Protein AF-0000000076453646 (afdb_homodimer)

Foldseek 3Di:
DCCPDDDDDPDPDPDDPDDDDDDDDDDDDDDDDDDDDDPPPDDPPPPPPPPPPCPVPPPVPQQQDPDPQCRLLRDRPPDPPDPPPPDPDDDDFDFLVVLQVLLVVQVALLLLVVLVVLVLVLLVVQPKQEKEWAWDQQPVPRFIKIKIKIQGQWAAPVRVVLLPDFQRDPPNDPQRPDRGSHSNSSSLVNFAQWKKKWWWHDDPLWIKIKIKIFGSCLCVVVVPRGGDIQMWMWTPSDPDTHTDDDDDPVSNVVSVVSCCVRDSHPDPVSVVVVCVSHPNTIMMMMRDRTDDDPVRHHQWDCPVDLQWIWGDPPVVVPDPPDDDPLVVVVCPDLLNCLSTTSLSVVLAFFQDDDDRYFYGTSNHTRHRDHQLVQFDPKDKDKDDQDDPPPDPPPGDIKIKIKGAGNCQLRYFQAAEFEAESRGTQERRHDLDDPPDPQLTRMYMYIYDNPWAADNSSNGTDPDPSVVVVSVVVVVVSRVVCLVCVVVNPDDRPVVVVVVCVVVVVVVVVVVVPPPDPDDPPPCPDDDDDDYDYDDDYDDDYDDDDDDDDDDDDDDDDD/DDDDDDDDDPCPDDDDPDDDDDDDDDDDDDDDDPDDDDPPPDDPPPPPPPPPPCPVPVPVPQQQDPDPQCRLLGPRPPDPPDPPPPDPDDDDFDFLVVLQVLLVVQVALLLLVVLVVLVLVLLVVQPKQEKEWAWDQQPVPRFIKIKIKIQGQWDAPVRVVLLPDFQRDPPNDPLRPDRGSHSNSSSLVNFAQWKKKWWWHDDPLWIKIKIKIFGSCLCVVVVPRGGDIQMWMFTPSDPDTHTDDDDDPVSNVVSVVSCCVRDSHPDPVSVVVVCVVHPNTIMMMMRDRTDDDPVRHHQWDCPVDLQWIWGDPPVVVPDPPDDDPLVVVVCPDLLNCLSTTSLSVVLAFFQDDDDRYFYGYNNHTRHRDHQLVQFDPKDKDKDDQDDPPPDPPPGDIKIKIKGAGNCQLRYFQAAEFEAESRGTQERRHDLDDPPDPQLTRMYMYIYDNPWAADNSSNGTDPDPSVVVVSVVVVVVSRVVCLVCVVVNPDDRPVVVVVVCVVVVVVVVVVVVVPPDPDDDPDDPDDDDDDDDDDYDDDDDYDDDDDDDDDDDDDDPPD

Radius of gyration: 39.9 Å; Cα contacts (8 Å, |Δi|>4): 1778; chains: 2; bounding box: 139×141×128 Å

Sequence (1116 aa):
MSLLPKTEQNDVPVVDIDSDEDGGAAVAPAKNDASSHKTPSPQVELVQQETPSSSSSLSASDGLSRSFWKAGDYVVGPSSKPAPFQGHLEHARVHPKFLHSNATSHKWAFGAIAELVDNAVDENQNGATFVKIDKLDVKKDNSPALCFLDDGGGMNPNAIRKCMSLGYSSKKSKTTIGQYGNGFKTSTMRLGADVIVFSRAMHSGRATQSVGLLSYTFLRRTGQDDVVVPMIDFDISGHWAEPIIYSSQHEWSANLKTILDWSPFTSKEELMLQFDDIGSHGTKVVIYNLWLNDEGIYELSFDDDAEDIMLRDEATHGAEKNLCKKTVQLQSHISYRLRFSLRAYVSMLYLRKFSNFSIILRGKLVDQFNIVDDLIYSKVIPYKPQLAMASNEAIVETKTTIGFIKEAAEIKVTGFNVYHKNRLIKPFWKVVADGSSKGRCVVGVLEANFIEPAHDKQDFERSVLFIRLENKLKQMTMDYWREHCHLVGYQPPNLKSQKNVVKEAHIRKSAEHSTNPQNQLLADQQDTSLVAEHQSGLSQSVVGLAVTGMQGLRHEHLMSLLPKTEQNDVPVVDIDSDEDGGAAVAPAKNDASSHKTPSPQVELVQQETPSSSSSLSASDGLSRSFWKAGDYVVGPSSKPAPFQGHLEHARVHPKFLHSNATSHKWAFGAIAELVDNAVDENQNGATFVKIDKLDVKKDNSPALCFLDDGGGMNPNAIRKCMSLGYSSKKSKTTIGQYGNGFKTSTMRLGADVIVFSRAMHSGRATQSVGLLSYTFLRRTGQDDVVVPMIDFDISGHWAEPIIYSSQHEWSANLKTILDWSPFTSKEELMLQFDDIGSHGTKVVIYNLWLNDEGIYELSFDDDAEDIMLRDEATHGAEKNLCKKTVQLQSHISYRLRFSLRAYVSMLYLRKFSNFSIILRGKLVDQFNIVDDLIYSKVIPYKPQLAMASNEAIVETKTTIGFIKEAAEIKVTGFNVYHKNRLIKPFWKVVADGSSKGRCVVGVLEANFIEPAHDKQDFERSVLFIRLENKLKQMTMDYWREHCHLVGYQPPNLKSQKNVVKEAHIRKSAEHSTNPQNQLLADQQDTSLVAEHQSGLSQSVVGLAVTGMQGLRHEHL

pLDDT: mean 72.19, std 30.02, range [13.39, 98.75]

Secondary structure (DSSP, 8-state):
------------------------------------------------------------TTS---BGGGGGG-------------S-PPBPPB-THHHHHHHTT--SHHHHHHHHHHHHHHGGGGT--EEEEEEEE-TTT--EEEEEEE-SS---HHHHHHHHSBS------TT-S--SS-HHHHHHHHHEEEEEEEEEEEETTEEEEEEEEEEHHHHHHTT-SS-B--EEEEE-SSSS-EE--SS-HHHHHHHHHHHHHHSS--SHHHHHHGGGGS-SSEEEEEEEEE-B-TTSSBSEESSS-TT--EE--GGGSS--TT--HHHHHHHHSHHHHTTTBHHHHHHHSBSSPPSS-EEEETTEEPPP--GGGGEEEEEEEEE-----TT--S----EEEEEEEETTTTT----EEEEEETTEEEEEEE--S-TT-STTTTEEEEEE-TTSPBPTTSSSB---HHHHHHHHHHHHHHHHHHHHHGGGGTPPPTTHHHHHHHHHHHHHHHHHHTTS-------------------------------------------/------------------------------------------------------------TTS---BGGGGGG-------------S-PPBPPB-THHHHHHHTT--SHHHHHHHHHHHHHHGGGGT--EEEEEEEE-TTT--EEEEEEE-SS---HHHHHHHHSBS------TT-S--SS-HHHHHHHHHEEEEEEEEEEEETTEEEEEEEEEEHHHHHHTT-SS-B--EEEEE-SSSS-EE--SS-HHHHHHHHHHHHHHSS--SHHHHHHGGGGS-SSEEEEEEEEE-B-TTSSBSEESSS-TT--EE--TTSTT--TT--HHHHHHHHSHHHHTTTBHHHHHHHSBSSPPSS-EEEETTEEPPP--GGGGEEEEEEEEE-----TT--S----EEEEEEEETTTTT----EEEEEETTEEEEEEE--S-TT-STTTTEEEEEE-TTSPBPTTSSSB---HHHHHHHHHHHHHHHHHHHHHGGGGTPPPTTHHHHHHHHHHHHHHHHHHTTS-------------------------------------------

Solvent-accessible surface area (backbone atoms only — not comparable to full-atom values): 65572 Å² total; per-residue (Å²): 140,79,85,70,89,81,83,90,76,87,71,82,80,80,81,74,83,89,77,91,78,89,91,85,93,81,88,88,84,88,82,88,76,88,78,85,81,75,79,77,75,82,79,77,80,77,79,76,78,74,73,77,75,74,73,69,71,79,65,58,82,81,64,52,51,57,23,58,92,51,40,73,71,52,68,75,66,87,56,82,72,53,74,72,75,84,60,88,64,51,62,50,49,41,20,51,59,29,51,49,60,56,8,59,64,48,84,43,70,65,47,26,52,45,49,57,50,48,56,38,59,55,23,38,85,50,58,12,42,36,35,37,38,38,80,40,66,31,76,82,77,62,45,62,24,45,33,41,38,28,43,16,43,42,30,41,70,70,50,48,53,35,55,68,16,40,19,41,51,88,53,76,53,92,72,43,76,62,67,57,24,42,54,66,57,26,22,48,42,53,51,7,47,26,37,38,35,40,21,23,10,65,54,96,85,40,30,30,38,27,40,39,35,50,40,52,58,59,32,57,74,52,62,46,78,45,39,59,42,43,51,48,38,28,38,44,61,60,95,56,78,38,77,59,70,87,86,40,68,64,46,46,52,50,21,49,50,50,45,33,73,74,44,77,34,82,43,72,65,60,52,57,55,59,48,73,82,35,67,81,20,4,37,37,39,39,31,28,66,50,30,19,37,92,76,70,42,60,44,69,34,62,76,88,38,77,62,39,46,28,42,78,62,75,86,55,80,71,67,66,79,83,60,50,69,53,54,53,53,41,55,68,32,67,90,45,31,36,77,32,27,47,56,53,34,60,14,44,34,39,70,64,81,65,87,66,48,44,47,26,36,47,90,35,76,57,67,73,45,58,70,72,78,45,38,40,85,61,44,78,43,78,44,69,81,78,67,54,91,80,62,78,63,82,73,70,71,30,59,30,39,38,22,30,38,70,54,42,84,68,36,79,55,45,19,29,34,36,19,40,78,48,33,51,30,34,76,48,42,66,63,63,69,56,84,53,76,72,39,60,14,34,34,32,39,34,56,47,73,88,54,53,62,34,91,58,41,64,39,62,49,89,43,70,65,41,52,52,49,46,53,49,51,33,50,50,40,47,52,50,32,59,74,45,32,57,80,69,74,40,78,44,77,74,51,55,60,50,47,52,48,45,48,50,46,48,52,53,49,56,67,64,61,68,65,81,79,78,72,83,67,79,74,81,71,88,84,82,84,84,82,84,84,86,91,84,86,87,92,86,83,88,79,91,92,80,93,86,81,96,87,82,95,81,93,84,88,131,142,84,88,83,83,90,76,89,80,87,75,85,84,79,83,79,82,80,74,85,88,82,89,78,90,73,92,76,83,86,73,83,76,81,82,81,90,70,82,77,76,81,80,78,81,75,78,76,77,76,72,77,76,72,73,68,70,80,64,58,81,81,63,50,51,58,22,58,91,52,40,73,70,52,69,74,67,86,55,84,74,53,77,72,77,83,60,89,63,52,63,52,49,40,20,49,58,29,53,49,60,55,6,58,65,48,84,43,68,66,48,25,51,47,49,58,50,48,56,37,58,56,22,38,86,50,58,12,42,36,34,38,39,36,80,41,68,32,77,83,75,62,45,63,23,45,34,39,38,26,43,16,43,43,30,43,71,69,50,48,53,35,57,68,15,41,20,42,52,86,55,74,53,91,72,45,77,61,68,56,25,41,54,66,56,26,23,47,43,53,49,8,48,25,35,39,38,39,21,22,10,65,54,96,84,42,29,32,38,28,39,40,34,51,40,51,59,58,34,58,75,51,62,46,77,44,39,59,42,43,49,45,38,26,40,43,62,60,94,55,76,37,77,58,70,86,88,41,67,65,47,46,49,50,22,49,49,51,45,34,73,72,43,77,35,81,42,70,67,60,52,57,54,58,50,72,82,35,67,82,23,3,36,38,38,41,32,27,66,50,28,19,36,93,78,71,42,61,45,68,34,62,75,88,40,77,62,37,46,29,41,76,62,77,87,54,82,70,66,67,85,79,60,52,70,55,54,53,53,42,55,67,32,65,90,44,31,36,77,33,27,47,57,52,33,60,14,45,33,40,70,64,82,65,90,67,49,45,48,26,37,46,88,38,76,57,66,74,46,56,70,73,79,46,38,42,85,60,45,78,43,78,42,71,80,79,67,54,88,80,61,79,62,82,74,71,71,29,59,31,40,38,21,31,39,71,53,43,84,68,35,79,55,47,20,31,32,36,20,40,79,46,33,51,31,34,76,47,43,67,62,62,68,55,84,52,78,73,38,60,12,34,33,32,39,32,58,45,74,87,54,55,62,34,91,58,41,63,40,62,48,89,43,71,65,43,52,51,46,48,51,48,51,32,50,51,40,47,53,49,32,59,74,46,32,56,80,70,74,41,80,43,78,72,53,57,59,50,47,50,48,46,48,48,44,45,50,47,48,54,59,60,58,62,62,77,79,79,75,85,72,79,80,80,79,76,89,72,80,87,81,85,89,82,81,86,89,83,88,84,87,91,85,91,87,90,83,70,92,79,85,84,79,67,83,79,82,121

InterPro domains:
  IPR036890 Histidine kinase/HSP90-like ATPase superfamily [G3DSA:3.30.565.10] (96-295)
  IPR036890 Histidine kinase/HSP90-like ATPase superfamily [SSF55874] (109-293)
  IPR041006 Morc, S5 domain 2-like [PF17942] (340-481)
  IPR045261 MICRORCHIDIA ATPase family [PTHR23336] (53-526)

Structure (mmCIF, N/CA/C/O backbone):
data_AF-0000000076453646-model_v1
#
loop_
_entity.id
_entity.type
_entity.pdbx_description
1 polymer 'Protein MICRORCHIDIA 2 isoform B'
#
loop_
_atom_site.group_PDB
_atom_site.id
_atom_site.type_symbol
_atom_site.label_atom_id
_atom_site.label_alt_id
_atom_site.label_comp_id
_atom_site.label_asym_id
_atom_site.label_entity_id
_atom_site.label_seq_id
_atom_site.pdbx_PDB_ins_code
_atom_site.Cartn_x
_atom_site.Cartn_y
_atom_site.Cartn_z
_atom_site.occupancy
_atom_site.B_iso_or_equiv
_atom_site.auth_seq_id
_atom_site.auth_comp_id
_atom_site.auth_asym_id
_atom_site.auth_atom_id
_atom_site.pdbx_PDB_model_num
ATOM 1 N N . MET A 1 1 ? 41.875 -32.719 37.906 1 18.64 1 MET A N 1
ATOM 2 C CA . MET A 1 1 ? 42.406 -31.656 38.75 1 18.64 1 MET A CA 1
ATOM 3 C C . MET A 1 1 ? 41.938 -30.297 38.281 1 18.64 1 MET A C 1
ATOM 5 O O . MET A 1 1 ? 41.75 -30.078 37.062 1 18.64 1 MET A O 1
ATOM 9 N N . SER A 1 2 ? 41.5 -29.297 39.281 1 19.47 2 SER A N 1
ATOM 10 C CA . SER A 1 2 ? 40.625 -28.234 39.719 1 19.47 2 SER A CA 1
ATOM 11 C C . SER A 1 2 ? 41.125 -26.859 39.281 1 19.47 2 SER A C 1
ATOM 13 O O . SER A 1 2 ? 40.75 -25.844 39.844 1 19.47 2 SER A O 1
ATOM 15 N N . LEU A 1 3 ? 41.875 -26.734 38.25 1 19.19 3 LEU A N 1
ATOM 16 C CA . LEU A 1 3 ? 42.812 -25.625 38.344 1 19.19 3 LEU A CA 1
ATOM 17 C C . LEU A 1 3 ? 42.094 -24.281 38.281 1 19.19 3 LEU A C 1
ATOM 19 O O . LEU A 1 3 ? 41.406 -24 37.312 1 19.19 3 LEU A O 1
ATOM 23 N N . LEU A 1 4 ? 42 -23.391 39.406 1 19.67 4 LEU A N 1
ATOM 24 C CA . LEU A 1 4 ? 41.219 -22.375 40.094 1 19.67 4 LEU A CA 1
ATOM 25 C C . LEU A 1 4 ? 41.531 -20.984 39.594 1 19.67 4 LEU A C 1
ATOM 27 O O . LEU A 1 4 ? 41.031 -19.984 40.094 1 19.67 4 LEU A O 1
ATOM 31 N N . PRO A 1 5 ? 41.969 -20.672 38.344 1 19.41 5 PRO A N 1
ATOM 32 C CA . PRO A 1 5 ? 42.875 -19.547 38.469 1 19.41 5 PRO A CA 1
ATOM 33 C C . PRO A 1 5 ? 42.156 -18.25 38.875 1 19.41 5 PRO A C 1
ATOM 35 O O . PRO A 1 5 ? 41.062 -17.984 38.406 1 19.41 5 PRO A O 1
ATOM 38 N N . LYS A 1 6 ? 42.625 -17.422 39.875 1 18.2 6 LYS A N 1
ATOM 39 C CA . LYS A 1 6 ? 42.25 -16.438 40.906 1 18.2 6 LYS A CA 1
ATOM 40 C C . LYS A 1 6 ? 41.938 -15.086 40.25 1 18.2 6 LYS A C 1
ATOM 42 O O . LYS A 1 6 ? 40.844 -14.531 40.469 1 18.2 6 LYS A O 1
ATOM 47 N N . THR A 1 7 ? 42.781 -14 40.438 1 17.41 7 THR A N 1
ATOM 48 C CA . THR A 1 7 ? 42.719 -12.977 41.469 1 17.41 7 THR A CA 1
ATOM 49 C C . THR A 1 7 ? 42.281 -11.641 40.875 1 17.41 7 THR A C 1
ATOM 51 O O . THR A 1 7 ? 41.375 -10.984 41.438 1 17.41 7 THR A O 1
ATOM 54 N N . GLU A 1 8 ? 43.156 -10.766 40.156 1 18.14 8 GLU A N 1
ATOM 55 C CA . GLU A 1 8 ? 43.625 -9.477 40.656 1 18.14 8 GLU A CA 1
ATOM 56 C C . GLU A 1 8 ? 42.781 -8.336 40.125 1 18.14 8 GLU A C 1
ATOM 58 O O . GLU A 1 8 ? 42.438 -8.32 38.938 1 18.14 8 GLU A O 1
ATOM 63 N N . GLN A 1 9 ? 42.156 -7.328 40.969 1 18.61 9 GLN A N 1
ATOM 64 C CA . GLN A 1 9 ? 41.094 -6.363 41.25 1 18.61 9 GLN A CA 1
ATOM 65 C C . GLN A 1 9 ? 41.406 -4.996 40.656 1 18.61 9 GLN A C 1
ATOM 67 O O . GLN A 1 9 ? 40.688 -4.031 40.844 1 18.61 9 GLN A O 1
ATOM 72 N N . ASN A 1 10 ? 42.125 -4.801 39.562 1 18.11 10 ASN A N 1
ATOM 73 C CA . ASN A 1 10 ? 42.781 -3.506 39.469 1 18.11 10 ASN A CA 1
ATOM 74 C C . ASN A 1 10 ? 41.781 -2.359 39.438 1 18.11 10 ASN A C 1
ATOM 76 O O . ASN A 1 10 ? 40.812 -2.383 38.656 1 18.11 10 ASN A O 1
ATOM 80 N N . ASP A 1 11 ? 41.781 -1.382 40.438 1 18.77 11 ASP A N 1
ATOM 81 C CA . ASP A 1 11 ? 41.156 -0.295 41.156 1 18.77 11 ASP A CA 1
ATOM 82 C C . ASP A 1 11 ? 41.125 0.993 40.344 1 18.77 11 ASP A C 1
ATOM 84 O O . ASP A 1 11 ? 40.875 2.07 40.875 1 18.77 11 ASP A O 1
ATOM 88 N N . VAL A 1 12 ? 40.719 1.012 39.094 1 19.62 12 VAL A N 1
ATOM 89 C CA . VAL A 1 12 ? 41.125 2.238 38.406 1 19.62 12 VAL A CA 1
ATOM 90 C C . VAL A 1 12 ? 40.469 3.441 39.094 1 19.62 12 VAL A C 1
ATOM 92 O O . VAL A 1 12 ? 39.281 3.443 39.344 1 19.62 12 VAL A O 1
ATOM 95 N N . PRO A 1 13 ? 41.25 4.52 39.594 1 18.45 13 PRO A N 1
ATOM 96 C CA . PRO A 1 13 ? 41.156 5.676 40.5 1 18.45 13 PRO A CA 1
ATOM 97 C C . PRO A 1 13 ? 40.281 6.781 39.938 1 18.45 13 PRO A C 1
ATOM 99 O O . PRO A 1 13 ? 40.531 7.293 38.844 1 18.45 13 PRO A O 1
ATOM 102 N N . VAL A 1 14 ? 38.938 6.715 39.969 1 19.19 14 VAL A N 1
ATOM 103 C CA . VAL A 1 14 ? 38 7.723 39.469 1 19.19 14 VAL A CA 1
ATOM 104 C C . VAL A 1 14 ? 38.219 9.031 40.219 1 19.19 14 VAL A C 1
ATOM 106 O O . VAL A 1 14 ? 38.156 9.07 41.469 1 19.19 14 VAL A O 1
ATOM 109 N N . VAL A 1 15 ? 38.969 9.953 39.656 1 16.81 15 VAL A N 1
ATOM 110 C CA . VAL A 1 15 ? 39.5 11.227 40.125 1 16.81 15 VAL A CA 1
ATOM 111 C C . VAL A 1 15 ? 38.375 12.07 40.719 1 16.81 15 VAL A C 1
ATOM 113 O O . VAL A 1 15 ? 37.281 12.141 40.156 1 16.81 15 VAL A O 1
ATOM 116 N N . ASP A 1 16 ? 38.594 12.688 42 1 17 16 ASP A N 1
ATOM 117 C CA . ASP A 1 16 ? 38.062 13.367 43.188 1 17 16 ASP A CA 1
ATOM 118 C C . ASP A 1 16 ? 37.781 14.836 42.906 1 17 16 ASP A C 1
ATOM 120 O O . ASP A 1 16 ? 37.406 15.594 43.812 1 17 16 ASP A O 1
ATOM 124 N N . ILE A 1 17 ? 37.188 15.242 41.75 1 16.59 17 ILE A N 1
ATOM 125 C CA . ILE A 1 17 ? 37.375 16.688 41.625 1 16.59 17 ILE A CA 1
ATOM 126 C C . ILE A 1 17 ? 36.844 17.391 42.875 1 16.59 17 ILE A C 1
ATOM 128 O O . ILE A 1 17 ? 35.812 17.016 43.406 1 16.59 17 ILE A O 1
ATOM 132 N N . ASP A 1 18 ? 37.438 18.578 43.188 1 15.44 18 ASP A N 1
ATOM 133 C CA . ASP A 1 18 ? 37.906 19.469 44.25 1 15.44 18 ASP A CA 1
ATOM 134 C C . ASP A 1 18 ? 36.719 20.219 44.875 1 15.44 18 ASP A C 1
ATOM 136 O O . ASP A 1 18 ? 35.656 20.344 44.281 1 15.44 18 ASP A O 1
ATOM 140 N N . SER A 1 19 ? 37 21.078 46.094 1 15.67 19 SER A N 1
ATOM 141 C CA . SER A 1 19 ? 36.719 21.391 47.5 1 15.67 19 SER A CA 1
ATOM 142 C C . SER A 1 19 ? 35.969 22.703 47.625 1 15.67 19 SER A C 1
ATOM 144 O O . SER A 1 19 ? 35.375 22.984 48.688 1 15.67 19 SER A O 1
ATOM 146 N N . ASP A 1 20 ? 35.938 23.75 46.781 1 15.17 20 ASP A N 1
ATOM 147 C CA . ASP A 1 20 ? 36.219 24.969 47.531 1 15.17 20 ASP A CA 1
ATOM 148 C C . ASP A 1 20 ? 35.062 25.328 48.438 1 15.17 20 ASP A C 1
ATOM 150 O O . ASP A 1 20 ? 33.906 25 48.156 1 15.17 20 ASP A O 1
ATOM 154 N N . GLU A 1 21 ? 35.312 26.219 49.625 1 14.92 21 GLU A N 1
ATOM 155 C CA . GLU A 1 21 ? 35.094 26.453 51.062 1 14.92 21 GLU A CA 1
ATOM 156 C C . GLU A 1 21 ? 33.969 27.469 51.25 1 14.92 21 GLU A C 1
ATOM 158 O O . GLU A 1 21 ? 33.094 27.297 52.125 1 14.92 21 GLU A O 1
ATOM 163 N N . ASP A 1 22 ? 33.875 28.75 50.844 1 14.67 22 ASP A N 1
ATOM 164 C CA . ASP A 1 22 ? 34.031 29.75 51.875 1 14.67 22 ASP A CA 1
ATOM 165 C C . ASP A 1 22 ? 32.719 29.922 52.656 1 14.67 22 ASP A C 1
ATOM 167 O O . ASP A 1 22 ? 31.641 29.531 52.156 1 14.67 22 ASP A O 1
ATOM 171 N N . GLY A 1 23 ? 32.531 31.234 53.438 1 14.62 23 GLY A N 1
ATOM 172 C CA . GLY A 1 23 ? 32.406 31.703 54.812 1 14.62 23 GLY A CA 1
ATOM 173 C C . GLY A 1 23 ? 30.969 31.953 55.219 1 14.62 23 GLY A C 1
ATOM 174 O O . GLY A 1 23 ? 30.062 31.812 54.406 1 14.62 23 GLY A O 1
ATOM 175 N N . GLY A 1 24 ? 30.641 33.219 56 1 14.5 24 GLY A N 1
ATOM 176 C CA . GLY A 1 24 ? 30.328 33.469 57.406 1 14.5 24 GLY A CA 1
ATOM 177 C C . GLY A 1 24 ? 28.859 33.719 57.625 1 14.5 24 GLY A C 1
ATOM 178 O O . GLY A 1 24 ? 28.25 33.094 58.5 1 14.5 24 GLY A O 1
ATOM 179 N N . ALA A 1 25 ? 28.266 35.031 57.406 1 15.19 25 ALA A N 1
ATOM 180 C CA . ALA A 1 25 ? 27.875 35.812 58.562 1 15.19 25 ALA A CA 1
ATOM 181 C C . ALA A 1 25 ? 26.484 35.438 59.062 1 15.19 25 ALA A C 1
ATOM 183 O O . ALA A 1 25 ? 25.672 34.906 58.312 1 15.19 25 ALA A O 1
ATOM 184 N N . ALA A 1 26 ? 26.062 35.969 60.375 1 14.38 26 ALA A N 1
ATOM 185 C CA . ALA A 1 26 ? 25.469 35.719 61.656 1 14.38 26 ALA A CA 1
ATOM 186 C C . ALA A 1 26 ? 23.969 35.938 61.656 1 14.38 26 ALA A C 1
ATOM 188 O O . ALA A 1 26 ? 23.188 35.062 62.062 1 14.38 26 ALA A O 1
ATOM 189 N N . VAL A 1 27 ? 23.375 37.25 61.719 1 14.49 27 VAL A N 1
ATOM 190 C CA . VAL A 1 27 ? 22.859 37.656 63.031 1 14.49 27 VAL A CA 1
ATOM 191 C C . VAL A 1 27 ? 21.406 37.188 63.188 1 14.49 27 VAL A C 1
ATOM 193 O O . VAL A 1 27 ? 20.828 36.656 62.25 1 14.49 27 VAL A O 1
ATOM 196 N N . ALA A 1 28 ? 20.297 38.219 63.469 1 14.85 28 ALA A N 1
ATOM 197 C CA . ALA A 1 28 ? 19.688 38.5 64.75 1 14.85 28 ALA A CA 1
ATOM 198 C C . ALA A 1 28 ? 18.344 37.812 64.938 1 14.85 28 ALA A C 1
ATOM 200 O O . ALA A 1 28 ? 17.734 37.406 63.938 1 14.85 28 ALA A O 1
ATOM 201 N N . PRO A 1 29 ? 17.5 38.25 66 1 14.7 29 PRO A N 1
ATOM 202 C CA . PRO A 1 29 ? 16.781 37.656 67.188 1 14.7 29 PRO A CA 1
ATOM 203 C C . PRO A 1 29 ? 15.32 37.375 66.875 1 14.7 29 PRO A C 1
ATOM 205 O O . PRO A 1 29 ? 14.789 36.344 67.25 1 14.7 29 PRO A O 1
ATOM 208 N N . ALA A 1 30 ? 14.445 38.219 66.188 1 15.73 30 ALA A N 1
ATOM 209 C CA . ALA A 1 30 ? 13.453 38.781 67.125 1 15.73 30 ALA A CA 1
ATOM 210 C C . ALA A 1 30 ? 12.336 37.781 67.375 1 15.73 30 ALA A C 1
ATOM 212 O O . ALA A 1 30 ? 12.094 36.875 66.562 1 15.73 30 ALA A O 1
ATOM 213 N N . LYS A 1 31 ? 11.383 38.094 68.375 1 15.03 31 LYS A N 1
ATOM 214 C CA . LYS A 1 31 ? 10.695 37.562 69.562 1 15.03 31 LYS A CA 1
ATOM 215 C C . LYS A 1 31 ? 9.375 36.906 69.125 1 15.03 31 LYS A C 1
ATOM 217 O O . LYS A 1 31 ? 9.094 35.781 69.562 1 15.03 31 LYS A O 1
ATOM 222 N N . ASN A 1 32 ? 8.359 37.656 68.75 1 15.5 32 ASN A N 1
ATOM 223 C CA . ASN A 1 32 ? 7.277 37.688 69.75 1 15.5 32 ASN A CA 1
ATOM 224 C C . ASN A 1 32 ? 6.324 36.5 69.562 1 15.5 32 ASN A C 1
ATOM 226 O O . ASN A 1 32 ? 6.25 35.906 68.5 1 15.5 32 ASN A O 1
ATOM 230 N N . ASP A 1 33 ? 5.402 36.281 70.5 1 15.19 33 ASP A N 1
ATOM 231 C CA . ASP A 1 33 ? 4.734 35.312 71.312 1 15.19 33 ASP A CA 1
ATOM 232 C C . ASP A 1 33 ? 3.441 34.812 70.688 1 15.19 33 ASP A C 1
ATOM 234 O O . ASP A 1 33 ? 2.891 33.781 71.062 1 15.19 33 ASP A O 1
ATOM 238 N N . ALA A 1 34 ? 2.648 35.562 69.875 1 17.19 34 ALA A N 1
ATOM 239 C CA . ALA A 1 34 ? 1.279 35.594 70.375 1 17.19 34 ALA A CA 1
ATOM 240 C C . ALA A 1 34 ? 0.564 34.281 70.188 1 17.19 34 ALA A C 1
ATOM 242 O O . ALA A 1 34 ? 0.884 33.531 69.25 1 17.19 34 ALA A O 1
ATOM 243 N N . SER A 1 35 ? -0.432 33.938 71 1 15.41 35 SER A N 1
ATOM 244 C CA . SER A 1 35 ? -1.106 32.875 71.75 1 15.41 35 SER A CA 1
ATOM 245 C C . SER A 1 35 ? -2.027 32.094 70.812 1 15.41 35 SER A C 1
ATOM 247 O O . SER A 1 35 ? -1.956 30.844 70.75 1 15.41 35 SER A O 1
ATOM 249 N N . SER A 1 36 ? -3.213 32.594 70.438 1 16.67 36 SER A N 1
ATOM 250 C CA . SER A 1 36 ? -4.402 32.031 71.062 1 16.67 36 SER A CA 1
ATOM 251 C C . SER A 1 36 ? -4.91 30.797 70.312 1 16.67 36 SER A C 1
ATOM 253 O O . SER A 1 36 ? -4.453 30.5 69.25 1 16.67 36 SER A O 1
ATOM 255 N N . HIS A 1 37 ? -6.312 30.75 70.188 1 18.39 37 HIS A N 1
ATOM 256 C CA . HIS A 1 37 ? -7.352 29.812 70.562 1 18.39 37 HIS A CA 1
ATOM 257 C C . HIS A 1 37 ? -7.664 28.828 69.438 1 18.39 37 HIS A C 1
ATOM 259 O O . HIS A 1 37 ? -7.723 29.203 68.25 1 18.39 37 HIS A O 1
ATOM 265 N N . LYS A 1 38 ? -7.742 27.531 69.75 1 17.91 38 LYS A N 1
ATOM 266 C CA . LYS A 1 38 ? -7.691 26.219 69.062 1 17.91 38 LYS A CA 1
ATOM 267 C C . LYS A 1 38 ? -9.039 25.859 68.5 1 17.91 38 LYS A C 1
ATOM 269 O O . LYS A 1 38 ? -9.258 24.719 68.062 1 17.91 38 LYS A O 1
ATOM 274 N N . THR A 1 39 ? -9.812 26.812 68 1 20.33 39 THR A N 1
ATOM 275 C CA . THR A 1 39 ? -11.117 26.172 68 1 20.33 39 THR A CA 1
ATOM 276 C C . THR A 1 39 ? -11.117 24.953 67.062 1 20.33 39 THR A C 1
ATOM 278 O O . THR A 1 39 ? -10.555 25 66 1 20.33 39 THR A O 1
ATOM 281 N N . PRO A 1 40 ? -11.602 23.734 67.562 1 18.84 40 PRO A N 1
ATOM 282 C CA . PRO A 1 40 ? -11.531 22.328 67.125 1 18.84 40 PRO A CA 1
ATOM 283 C C . PRO A 1 40 ? -12.281 22.047 65.812 1 18.84 40 PRO A C 1
ATOM 285 O O . PRO A 1 40 ? -13.508 22.125 65.812 1 18.84 40 PRO A O 1
ATOM 288 N N . SER A 1 41 ? -12.125 22.812 64.812 1 19 41 SER A N 1
ATOM 289 C CA . SER A 1 41 ? -13.203 22.578 63.844 1 19 41 SER A CA 1
ATOM 290 C C . SER A 1 41 ? -13.258 21.109 63.406 1 19 41 SER A C 1
ATOM 292 O O . SER A 1 41 ? -12.219 20.453 63.312 1 19 41 SER A O 1
ATOM 294 N N . PRO A 1 42 ? -14.531 20.484 63.375 1 21.11 42 PRO A N 1
ATOM 295 C CA . PRO A 1 42 ? -14.953 19.094 63.219 1 21.11 42 PRO A CA 1
ATOM 296 C C . PRO A 1 42 ? -14.477 18.5 61.906 1 21.11 42 PRO A C 1
ATOM 298 O O . PRO A 1 42 ? -14.281 19.219 60.906 1 21.11 42 PRO A O 1
ATOM 301 N N . GLN A 1 43 ? -13.867 17.266 61.938 1 18.58 43 GLN A N 1
ATOM 302 C CA . GLN A 1 43 ? -13.156 16.406 61 1 18.58 43 GLN A CA 1
ATOM 303 C C . GLN A 1 43 ? -14.086 15.883 59.906 1 18.58 43 GLN A C 1
ATOM 305 O O . GLN A 1 43 ? -14.953 15.047 60.156 1 18.58 43 GLN A O 1
ATOM 310 N N . VAL A 1 44 ? -14.789 16.719 59.125 1 20.53 44 VAL A N 1
ATOM 311 C CA . VAL A 1 44 ? -15.68 16.047 58.188 1 20.53 44 VAL A CA 1
ATOM 312 C C . VAL A 1 44 ? -14.883 15.07 57.312 1 20.53 44 VAL A C 1
ATOM 314 O O . VAL A 1 44 ? -13.867 15.438 56.719 1 20.53 44 VAL A O 1
ATOM 317 N N . GLU A 1 45 ? -14.977 13.703 57.562 1 19.72 45 GLU A N 1
ATOM 318 C CA . GLU A 1 45 ? -14.391 12.516 56.969 1 19.72 45 GLU A CA 1
ATOM 319 C C . GLU A 1 45 ? -14.656 12.492 55.469 1 19.72 45 GLU A C 1
ATOM 321 O O . GLU A 1 45 ? -15.812 12.422 55.031 1 19.72 45 GLU A O 1
ATOM 326 N N . LEU A 1 46 ? -13.953 13.219 54.594 1 19.34 46 LEU A N 1
ATOM 327 C CA . LEU A 1 46 ? -14.102 13.164 53.156 1 19.34 46 LEU A CA 1
ATOM 328 C C . LEU A 1 46 ? -13.875 11.75 52.625 1 19.34 46 LEU A C 1
ATOM 330 O O . LEU A 1 46 ? -12.781 11.195 52.75 1 19.34 46 LEU A O 1
ATOM 334 N N . VAL A 1 47 ? -14.891 10.859 52.531 1 20.78 47 VAL A N 1
ATOM 335 C CA . VAL A 1 47 ? -14.867 9.5 52 1 20.78 47 VAL A CA 1
ATOM 336 C C . VAL A 1 47 ? -14.242 9.523 50.594 1 20.78 47 VAL A C 1
ATOM 338 O O . VAL A 1 47 ? -14.711 10.242 49.719 1 20.78 47 VAL A O 1
ATOM 341 N N . GLN A 1 48 ? -12.992 9.211 50.469 1 20.11 48 GLN A N 1
ATOM 342 C CA . GLN A 1 48 ? -12.188 9.047 49.281 1 20.11 48 GLN A CA 1
ATOM 343 C C . GLN A 1 48 ? -12.805 8 48.344 1 20.11 48 GLN A C 1
ATOM 345 O O . GLN A 1 48 ? -12.859 6.816 48.656 1 20.11 48 GLN A O 1
ATOM 350 N N . GLN A 1 49 ? -13.922 8.312 47.719 1 20.61 49 GLN A N 1
ATOM 351 C CA . GLN A 1 49 ? -14.445 7.348 46.75 1 20.61 49 GLN A CA 1
ATOM 352 C C . GLN A 1 49 ? -13.367 6.945 45.75 1 20.61 49 GLN A C 1
ATOM 354 O O . GLN A 1 49 ? -12.797 7.801 45.062 1 20.61 49 GLN A O 1
ATOM 359 N N . GLU A 1 50 ? -12.664 5.82 46 1 22.05 50 GLU A N 1
ATOM 360 C CA . GLU A 1 50 ? -11.719 5.117 45.125 1 22.05 50 GLU A CA 1
ATOM 361 C C . GLU A 1 50 ? -12.273 4.926 43.719 1 22.05 50 GLU A C 1
ATOM 363 O O . GLU A 1 50 ? -13.312 4.289 43.531 1 22.05 50 GLU A O 1
ATOM 368 N N . THR A 1 51 ? -12.297 5.875 42.906 1 24.62 51 THR A N 1
ATOM 369 C CA . THR A 1 51 ? -12.664 5.637 41.531 1 24.62 51 THR A CA 1
ATOM 370 C C . THR A 1 51 ? -11.836 4.5 40.938 1 24.62 51 THR A C 1
ATOM 372 O O . THR A 1 51 ? -10.602 4.555 40.938 1 24.62 51 THR A O 1
ATOM 375 N N . PRO A 1 52 ? -12.312 3.193 41.031 1 24.72 52 PRO A N 1
ATOM 376 C CA . PRO A 1 52 ? -11.586 2.062 40.438 1 24.72 52 PRO A CA 1
ATOM 377 C C . PRO A 1 52 ? -11.062 2.357 39.031 1 24.72 52 PRO A C 1
ATOM 379 O O . PRO A 1 52 ? -11.812 2.82 38.188 1 24.72 52 PRO A O 1
ATOM 382 N N . SER A 1 53 ? -9.93 2.855 38.875 1 26.94 53 SER A N 1
ATOM 383 C CA . SER A 1 53 ? -9.203 2.906 37.625 1 26.94 53 SER A CA 1
ATOM 384 C C . SER A 1 53 ? -9.164 1.537 36.969 1 26.94 53 SER A C 1
ATOM 386 O O . SER A 1 53 ? -8.375 0.675 37.344 1 26.94 53 SER A O 1
ATOM 388 N N . SER A 1 54 ? -10.328 0.834 36.812 1 25.67 54 SER A N 1
ATOM 389 C CA . SER A 1 54 ? -10.297 -0.432 36.094 1 25.67 54 SER A CA 1
ATOM 390 C C . SER A 1 54 ? -9.516 -0.304 34.781 1 25.67 54 SER A C 1
ATOM 392 O O . SER A 1 54 ? -9.992 0.311 33.812 1 25.67 54 SER A O 1
ATOM 394 N N . SER A 1 55 ? -8.289 -0.054 34.844 1 28.62 55 SER A N 1
ATOM 395 C CA . SER A 1 55 ? -7.441 -0.349 33.688 1 28.62 55 SER A CA 1
ATOM 396 C C . SER A 1 55 ? -7.715 -1.747 33.156 1 28.62 55 SER A C 1
ATOM 398 O O . SER A 1 55 ? -7.172 -2.732 33.656 1 28.62 55 SER A O 1
ATOM 400 N N . SER A 1 56 ? -9 -2.154 32.969 1 28.59 56 SER A N 1
ATOM 401 C CA . SER A 1 56 ? -9.234 -3.441 32.312 1 28.59 56 SER A CA 1
ATOM 402 C C . SER A 1 56 ? -8.281 -3.656 31.141 1 28.59 56 SER A C 1
ATOM 404 O O . SER A 1 56 ? -8.242 -2.852 30.219 1 28.59 56 SER A O 1
ATOM 406 N N . SER A 1 57 ? -7.16 -4.156 31.438 1 31.66 57 SER A N 1
ATOM 407 C CA . SER A 1 57 ? -6.316 -4.793 30.438 1 31.66 57 SER A CA 1
ATOM 408 C C . SER A 1 57 ? -7.152 -5.551 29.406 1 31.66 57 SER A C 1
ATOM 410 O O . SER A 1 57 ? -7.781 -6.559 29.734 1 31.66 57 SER A O 1
ATOM 412 N N . LEU A 1 58 ? -7.887 -4.961 28.609 1 35.03 58 LEU A N 1
ATOM 413 C CA . LEU A 1 58 ? -8.594 -5.641 27.531 1 35.03 58 LEU A CA 1
ATOM 414 C C . LEU A 1 58 ? -7.73 -6.754 26.938 1 35.03 58 LEU A C 1
ATOM 416 O O . LEU A 1 58 ? -6.926 -6.512 26.031 1 35.03 58 LEU A O 1
ATOM 420 N N . SER A 1 59 ? -7.035 -7.516 27.781 1 34.22 59 SER A N 1
ATOM 421 C CA . SER A 1 59 ? -6.461 -8.758 27.266 1 34.22 59 SER A CA 1
ATOM 422 C C . SER A 1 59 ? -7.457 -9.508 26.391 1 34.22 59 SER A C 1
ATOM 424 O O . SER A 1 59 ? -8.555 -9.844 26.844 1 34.22 59 SER A O 1
ATOM 426 N N . ALA A 1 60 ? -7.598 -9.312 25.141 1 38.97 60 ALA A N 1
ATOM 427 C CA . ALA A 1 60 ? -8.422 -10.164 24.281 1 38.97 60 ALA A CA 1
ATOM 428 C C . ALA A 1 60 ? -8.25 -11.633 24.641 1 38.97 60 ALA A C 1
ATOM 430 O O . ALA A 1 60 ? -7.156 -12.188 24.5 1 38.97 60 ALA A O 1
ATOM 431 N N . SER A 1 61 ? -8.828 -12.133 25.516 1 40.59 61 SER A N 1
ATOM 432 C CA . SER A 1 61 ? -8.867 -13.547 25.875 1 40.59 61 SER A CA 1
ATOM 433 C C . SER A 1 61 ? -8.852 -14.438 24.641 1 40.59 61 SER A C 1
ATOM 435 O O . SER A 1 61 ? -8.539 -15.625 24.734 1 40.59 61 SER A O 1
ATOM 437 N N . ASP A 1 62 ? -9.414 -14.016 23.547 1 48.5 62 ASP A N 1
ATOM 438 C CA . ASP A 1 62 ? -9.727 -14.977 22.5 1 48.5 62 ASP A CA 1
ATOM 439 C C . ASP A 1 62 ? -8.633 -14.992 21.422 1 48.5 62 ASP A C 1
ATOM 441 O O . ASP A 1 62 ? -8.875 -15.414 20.281 1 48.5 62 ASP A O 1
ATOM 445 N N . GLY A 1 63 ? -7.34 -14.688 21.812 1 55.34 63 GLY A N 1
ATOM 446 C CA . GLY A 1 63 ? -6.199 -14.922 20.938 1 55.34 63 GLY A CA 1
ATOM 447 C C . GLY A 1 63 ? -6.074 -13.883 19.828 1 55.34 63 GLY A C 1
ATOM 448 O O . GLY A 1 63 ? -5.086 -13.875 19.094 1 55.34 63 GLY A O 1
ATOM 449 N N . LEU A 1 64 ? -7.102 -13.141 19.609 1 63.28 64 LEU A N 1
ATOM 450 C CA . LEU A 1 64 ? -6.988 -12.148 18.547 1 63.28 64 LEU A CA 1
ATOM 451 C C . LEU A 1 64 ? -6.328 -10.875 19.062 1 63.28 64 LEU A C 1
ATOM 453 O O . LEU A 1 64 ? -6.777 -10.305 20.062 1 63.28 64 LEU A O 1
ATOM 457 N N . SER A 1 65 ? -5.184 -10.594 18.453 1 73.62 65 SER A N 1
ATOM 458 C CA . SER A 1 65 ? -4.48 -9.383 18.859 1 73.62 65 SER A CA 1
ATOM 459 C C . SER A 1 65 ? -5.297 -8.133 18.531 1 73.62 65 SER A C 1
ATOM 461 O O . SER A 1 65 ? -5.949 -8.07 17.484 1 73.62 65 SER A O 1
ATOM 463 N N . ARG A 1 66 ? -5.387 -7.238 19.484 1 80.44 66 ARG A N 1
ATOM 464 C CA . ARG A 1 66 ? -6.059 -5.957 19.281 1 80.44 66 ARG A CA 1
ATOM 465 C C . ARG A 1 66 ? -5.078 -4.887 18.828 1 80.44 66 ARG A C 1
ATOM 467 O O . ARG A 1 66 ? -5.461 -3.736 18.609 1 80.44 66 ARG A O 1
ATOM 474 N N . SER A 1 67 ? -3.836 -5.371 18.609 1 79.62 67 SER A N 1
ATOM 475 C CA . SER A 1 67 ? -2.85 -4.48 18.016 1 79.62 67 SER A CA 1
ATOM 476 C C . SER A 1 67 ? -2.873 -4.574 16.484 1 79.62 67 SER A C 1
ATOM 478 O O . SER A 1 67 ? -2.74 -5.664 15.93 1 79.62 67 SER A O 1
ATOM 480 N N . PHE A 1 68 ? -3.002 -3.494 15.938 1 78.75 68 PHE A N 1
ATOM 481 C CA . PHE A 1 68 ? -3.211 -3.49 14.492 1 78.75 68 PHE A CA 1
ATOM 482 C C . PHE A 1 68 ? -2.07 -4.207 13.781 1 78.75 68 PHE A C 1
ATOM 484 O O . PHE A 1 68 ? -2.307 -5.078 12.938 1 78.75 68 PHE A O 1
ATOM 491 N N . TRP A 1 69 ? -0.94 -3.891 14.094 1 72.44 69 TRP A N 1
ATOM 492 C CA . TRP A 1 69 ? 0.201 -4.387 13.328 1 72.44 69 TRP A CA 1
ATOM 493 C C . TRP A 1 69 ? 0.493 -5.844 13.672 1 72.44 69 TRP A C 1
ATOM 495 O O . TRP A 1 69 ? 1.218 -6.523 12.938 1 72.44 69 TRP A O 1
ATOM 505 N N . LYS A 1 70 ? -0.145 -6.344 14.695 1 73.19 70 LYS A N 1
ATOM 506 C CA . LYS A 1 70 ? 0.04 -7.742 15.078 1 73.19 70 LYS A CA 1
ATOM 507 C C . LYS A 1 70 ? -1.188 -8.578 14.727 1 73.19 70 LYS A C 1
ATOM 509 O O . LYS A 1 70 ? -1.183 -9.797 14.898 1 73.19 70 LYS A O 1
ATOM 514 N N . ALA A 1 71 ? -2.164 -8.008 14.273 1 72.12 71 ALA A N 1
ATOM 515 C CA . ALA A 1 71 ? -3.457 -8.664 14.078 1 72.12 71 ALA A CA 1
ATOM 516 C C . ALA A 1 71 ? -3.42 -9.609 12.883 1 72.12 71 ALA A C 1
ATOM 518 O O . ALA A 1 71 ? -4.281 -10.484 12.75 1 72.12 71 ALA A O 1
ATOM 519 N N . GLY A 1 72 ? -2.48 -9.445 12.055 1 64.25 72 GLY A N 1
ATOM 520 C CA . GLY A 1 72 ? -2.371 -10.328 10.906 1 64.25 72 GLY A CA 1
ATOM 521 C C . GLY A 1 72 ? -1.862 -11.711 11.273 1 64.25 72 GLY A C 1
ATOM 522 O O . GLY A 1 72 ? -2.107 -12.68 10.547 1 64.25 72 GLY A O 1
ATOM 523 N N . ASP A 1 73 ? -1.059 -11.883 12.344 1 58.06 73 ASP A N 1
ATOM 524 C CA . ASP A 1 73 ? -0.36 -13.109 12.719 1 58.06 73 ASP A CA 1
ATOM 525 C C . ASP A 1 73 ? -1.28 -14.055 13.484 1 58.06 73 ASP A C 1
ATOM 527 O O . ASP A 1 73 ? -0.87 -15.148 13.867 1 58.06 73 ASP A O 1
ATOM 531 N N . TYR A 1 74 ? -2.451 -13.82 13.633 1 46.88 74 TYR A N 1
ATOM 532 C CA . TYR A 1 74 ? -3.244 -14.578 14.594 1 46.88 74 TYR A CA 1
ATOM 533 C C . TYR A 1 74 ? -3.6 -15.961 14.047 1 46.88 74 TYR A C 1
ATOM 535 O O . TYR A 1 74 ? -4.129 -16.078 12.938 1 46.88 74 TYR A O 1
ATOM 543 N N . VAL A 1 75 ? -2.848 -16.906 14.516 1 47.5 75 VAL A N 1
ATOM 544 C CA . VAL A 1 75 ? -3.236 -18.312 14.312 1 47.5 75 VAL A CA 1
ATOM 545 C C . VAL A 1 75 ? -4.371 -18.672 15.273 1 47.5 75 VAL A C 1
ATOM 547 O O . VAL A 1 75 ? -4.227 -18.547 16.484 1 47.5 75 VAL A O 1
ATOM 550 N N . VAL A 1 76 ? -5.609 -18.516 14.898 1 44.72 76 VAL A N 1
ATOM 551 C CA . VAL A 1 76 ? -6.676 -19.031 15.758 1 44.72 76 VAL A CA 1
ATOM 552 C C . VAL A 1 76 ? -6.398 -20.484 16.109 1 44.72 76 VAL A C 1
ATOM 554 O O . VAL A 1 76 ? -6.137 -21.312 15.242 1 44.72 76 VAL A O 1
ATOM 557 N N . GLY A 1 77 ? -5.91 -20.719 17.266 1 39.25 77 GLY A N 1
ATOM 558 C CA . GLY A 1 77 ? -5.848 -22.109 17.688 1 39.25 77 GLY A CA 1
ATOM 559 C C . GLY A 1 77 ? -7.074 -22.906 17.297 1 39.25 77 GLY A C 1
ATOM 560 O O . GLY A 1 77 ? -8.109 -22.328 16.938 1 39.25 77 GLY A O 1
ATOM 561 N N . PRO A 1 78 ? -6.879 -24.234 16.969 1 36.91 78 PRO A N 1
ATOM 562 C CA . PRO A 1 78 ? -7.984 -25.156 16.656 1 36.91 78 PRO A CA 1
ATOM 563 C C . PRO A 1 78 ? -9.18 -24.953 17.594 1 36.91 78 PRO A C 1
ATOM 565 O O . PRO A 1 78 ? -9.258 -25.578 18.656 1 36.91 78 PRO A O 1
ATOM 568 N N . SER A 1 79 ? -9.406 -23.891 18.141 1 37.75 79 SER A N 1
ATOM 569 C CA . SER A 1 79 ? -10.625 -24.125 18.922 1 37.75 79 SER A CA 1
ATOM 570 C C . SER A 1 79 ? -11.695 -24.812 18.078 1 37.75 79 SER A C 1
ATOM 572 O O . SER A 1 79 ? -11.602 -24.828 16.844 1 37.75 79 SER A O 1
ATOM 574 N N . SER A 1 80 ? -12.797 -25.453 18.766 1 39.88 80 SER A N 1
ATOM 575 C CA . SER A 1 80 ? -13.953 -26.141 18.219 1 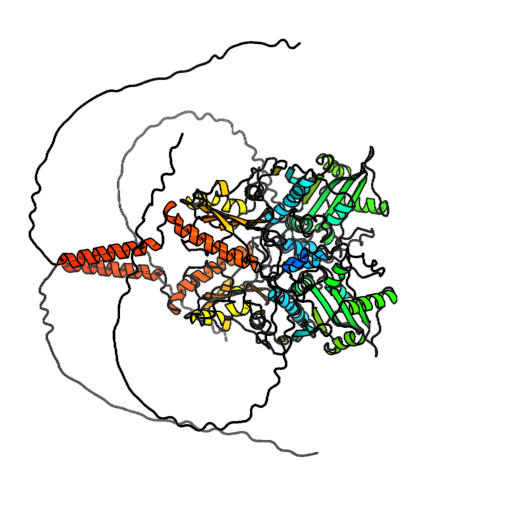39.88 80 SER A CA 1
ATOM 576 C C . SER A 1 80 ? -14.539 -25.406 17.031 1 39.88 80 SER A C 1
ATOM 578 O O . SER A 1 80 ? -14.867 -24.219 17.125 1 39.88 80 SER A O 1
ATOM 580 N N . LYS A 1 81 ? -14.156 -25.812 15.836 1 41.28 81 LYS A N 1
ATOM 581 C CA . LYS A 1 81 ? -14.742 -25.344 14.578 1 41.28 81 LYS A CA 1
ATOM 582 C C . LYS A 1 81 ? -16.188 -24.906 14.781 1 41.28 81 LYS A C 1
ATOM 584 O O . LYS A 1 81 ? -17.047 -25.719 15.133 1 41.28 81 LYS A O 1
ATOM 589 N N . PRO A 1 82 ? -16.438 -23.688 15.055 1 42.06 82 PRO A N 1
ATOM 590 C CA . PRO A 1 82 ? -17.891 -23.531 15.008 1 42.06 82 PRO A CA 1
ATOM 591 C C . PRO A 1 82 ? -18.5 -24.047 13.719 1 42.06 82 PRO A C 1
ATOM 593 O O . PRO A 1 82 ? -17.812 -24.172 12.703 1 42.06 82 PRO A O 1
ATOM 596 N N . ALA A 1 83 ? -19.719 -24.703 13.695 1 42.97 83 ALA A N 1
ATOM 597 C CA . ALA A 1 83 ? -20.484 -25.234 12.57 1 42.97 83 ALA A CA 1
ATOM 598 C C . ALA A 1 83 ? -20.484 -24.25 11.398 1 42.97 83 ALA A C 1
ATOM 600 O O . ALA A 1 83 ? -20.578 -23.047 11.586 1 42.97 83 ALA A O 1
ATOM 601 N N . PRO A 1 84 ? -19.875 -24.719 10.273 1 45.12 84 PRO A N 1
ATOM 602 C CA . PRO A 1 84 ? -19.984 -23.891 9.07 1 45.12 84 PRO A CA 1
ATOM 603 C C . PRO A 1 84 ? -21.312 -23.125 8.992 1 45.12 84 PRO A C 1
ATOM 605 O O . PRO A 1 84 ? -22.344 -23.656 9.414 1 45.12 84 PRO A O 1
ATOM 608 N N . PHE A 1 85 ? -21.25 -21.938 9.172 1 45.59 85 PHE A N 1
ATOM 609 C CA . PHE A 1 85 ? -22.453 -21.172 8.93 1 45.59 85 PHE A CA 1
ATOM 610 C C . PHE A 1 85 ? -23.188 -21.672 7.688 1 45.59 85 PHE A C 1
ATOM 612 O O . PHE A 1 85 ? -22.594 -21.734 6.605 1 45.59 85 PHE A O 1
ATOM 619 N N . GLN A 1 86 ? -24.047 -22.625 7.777 1 44.5 86 GLN A N 1
ATOM 620 C CA . GLN A 1 86 ? -24.828 -23.297 6.742 1 44.5 86 GLN A CA 1
ATOM 621 C C . GLN A 1 86 ? -25.562 -22.266 5.867 1 44.5 86 GLN A C 1
ATOM 623 O O . GLN A 1 86 ? -26.203 -22.641 4.887 1 44.5 86 GLN A O 1
ATOM 628 N N . GLY A 1 87 ? -25.641 -20.906 6.195 1 47.69 87 GLY A N 1
ATOM 629 C CA . GLY A 1 87 ? -26.516 -20.078 5.371 1 47.69 87 GLY A CA 1
ATOM 630 C C . GLY A 1 87 ? -25.781 -19.406 4.215 1 47.69 87 GLY A C 1
ATOM 631 O O . GLY A 1 87 ? -24.547 -19.391 4.184 1 47.69 87 GLY A O 1
ATOM 632 N N . HIS A 1 88 ? -26.469 -19.375 2.996 1 53.84 88 HIS A N 1
ATOM 633 C CA . HIS A 1 88 ? -26 -18.688 1.79 1 53.84 88 HIS A CA 1
ATOM 634 C C . HIS A 1 88 ? -25.641 -17.25 2.078 1 53.84 88 HIS A C 1
ATOM 636 O O . HIS A 1 88 ? -26.516 -16.375 2.086 1 53.84 88 HIS A O 1
ATOM 642 N N . LEU A 1 89 ? -24.547 -17.078 2.771 1 59.75 89 LEU A N 1
ATOM 643 C CA . LEU A 1 89 ? -24.125 -15.703 3.037 1 59.75 89 LEU A CA 1
ATOM 644 C C . LEU A 1 89 ? -23.438 -15.109 1.822 1 59.75 89 LEU A C 1
ATOM 646 O O . LEU A 1 89 ? -22.812 -15.828 1.038 1 59.75 89 LEU A O 1
ATOM 650 N N . GLU A 1 90 ? -23.797 -13.898 1.574 1 77 90 GLU A N 1
ATOM 651 C CA . GLU A 1 90 ? -23.188 -13.148 0.482 1 77 90 GLU A CA 1
ATOM 652 C C . GLU A 1 90 ? -21.672 -13.008 0.686 1 77 90 GLU A C 1
ATOM 654 O O . GLU A 1 90 ? -21.219 -12.805 1.811 1 77 90 GLU A O 1
ATOM 659 N N . HIS A 1 91 ? -20.938 -13.367 -0.383 1 79.19 91 HIS A N 1
ATOM 660 C CA . HIS A 1 91 ? -19.484 -13.273 -0.356 1 79.19 91 HIS A CA 1
ATOM 661 C C . HIS A 1 91 ? -19 -11.992 -1.031 1 79.19 91 HIS A C 1
ATOM 663 O O . HIS A 1 91 ? -19.656 -11.484 -1.944 1 79.19 91 HIS A O 1
ATOM 669 N N . ALA A 1 92 ? -17.922 -11.516 -0.474 1 78.38 92 ALA A N 1
ATOM 670 C CA . ALA A 1 92 ? -17.297 -10.367 -1.131 1 78.38 92 ALA A CA 1
ATOM 671 C C . ALA A 1 92 ? -16.719 -10.766 -2.488 1 78.38 92 ALA A C 1
ATOM 673 O O . ALA A 1 92 ? -16.125 -11.836 -2.631 1 78.38 92 ALA A O 1
ATOM 674 N N . ARG A 1 93 ? -16.938 -9.953 -3.473 1 81.5 93 ARG A N 1
ATOM 675 C CA . ARG A 1 93 ? -16.422 -10.164 -4.816 1 81.5 93 ARG A CA 1
ATOM 676 C C . ARG A 1 93 ? -15.211 -9.266 -5.086 1 81.5 93 ARG A C 1
ATOM 678 O O . ARG A 1 93 ? -14.961 -8.32 -4.336 1 81.5 93 ARG A O 1
ATOM 685 N N . VAL A 1 94 ? -14.461 -9.695 -6.137 1 86 94 VAL A N 1
ATOM 686 C CA . VAL A 1 94 ? -13.281 -8.922 -6.512 1 86 94 VAL A CA 1
ATOM 687 C C . VAL A 1 94 ? -13.422 -8.438 -7.953 1 86 94 VAL A C 1
ATOM 689 O O . VAL A 1 94 ? -13.539 -9.242 -8.883 1 86 94 VAL A O 1
ATOM 692 N N . HIS A 1 95 ? -13.453 -7.152 -8.117 1 86.94 95 HIS A N 1
ATOM 693 C CA . HIS A 1 95 ? -13.477 -6.578 -9.461 1 86.94 95 HIS A CA 1
ATOM 694 C C . HIS A 1 95 ? -12.086 -6.594 -10.094 1 86.94 95 HIS A C 1
ATOM 696 O O . HIS A 1 95 ? -11.086 -6.383 -9.398 1 86.94 95 HIS A O 1
ATOM 702 N N . PRO A 1 96 ? -11.961 -6.781 -11.414 1 86.56 96 PRO A N 1
ATOM 703 C CA . PRO A 1 96 ? -10.664 -6.84 -12.086 1 86.56 96 PRO A CA 1
ATOM 704 C C . PRO A 1 96 ? -9.82 -5.586 -11.859 1 86.56 96 PRO A C 1
ATOM 706 O O . PRO A 1 96 ? -8.594 -5.676 -11.742 1 86.56 96 PRO A O 1
ATOM 709 N N . LYS A 1 97 ? -10.367 -4.465 -11.672 1 84 97 LYS A N 1
ATOM 710 C CA . LYS A 1 97 ? -9.641 -3.221 -11.438 1 84 97 LYS A CA 1
ATOM 711 C C . LYS A 1 97 ? -8.828 -3.297 -10.141 1 84 97 LYS A C 1
ATOM 713 O O . LYS A 1 97 ? -7.828 -2.594 -9.992 1 84 97 LYS A O 1
ATOM 718 N N . PHE A 1 98 ? -9.305 -4.117 -9.359 1 87.75 98 PHE A N 1
ATOM 719 C CA . PHE A 1 98 ? -8.633 -4.27 -8.07 1 87.75 98 PHE A CA 1
ATOM 720 C C . PHE A 1 98 ? -7.254 -4.902 -8.25 1 87.75 98 PHE A C 1
ATOM 722 O O . PHE A 1 98 ? -6.336 -4.621 -7.48 1 87.75 98 PHE A O 1
ATOM 729 N N . LEU A 1 99 ? -7.113 -5.742 -9.234 1 88.38 99 LEU A N 1
ATOM 730 C CA . LEU A 1 99 ? -5.82 -6.375 -9.477 1 88.38 99 LEU A CA 1
ATOM 731 C C . LEU A 1 99 ? -4.742 -5.324 -9.727 1 88.38 99 LEU A C 1
ATOM 733 O O . LEU A 1 99 ? -3.637 -5.418 -9.188 1 88.38 99 LEU A O 1
ATOM 737 N N . HIS A 1 100 ? -5.109 -4.363 -10.43 1 86.62 100 HIS A N 1
ATOM 738 C CA . HIS A 1 100 ? -4.164 -3.295 -10.734 1 86.62 100 HIS A CA 1
ATOM 739 C C . HIS A 1 100 ? -3.932 -2.406 -9.516 1 86.62 100 HIS A C 1
ATOM 741 O O . HIS A 1 100 ? -2.787 -2.113 -9.164 1 86.62 100 HIS A O 1
ATOM 747 N N . SER A 1 101 ? -4.984 -1.928 -8.906 1 82.94 101 SER A N 1
ATOM 748 C CA . SER A 1 101 ? -4.863 -1.035 -7.754 1 82.94 101 SER A CA 1
ATOM 749 C C . SER A 1 101 ? -4.039 -1.673 -6.641 1 82.94 101 SER A C 1
ATOM 751 O O . SER A 1 101 ? -3.23 -1.002 -6 1 82.94 101 SER A O 1
ATOM 753 N N . ASN A 1 102 ? -4.293 -2.945 -6.453 1 85.75 102 ASN A N 1
ATOM 754 C CA . ASN A 1 102 ? -3.523 -3.672 -5.449 1 85.75 102 ASN A CA 1
ATOM 755 C C . ASN A 1 102 ? -2.045 -3.75 -5.824 1 85.75 102 ASN A C 1
ATOM 757 O O . ASN A 1 102 ? -1.178 -3.723 -4.949 1 85.75 102 ASN A O 1
ATOM 761 N N . ALA A 1 103 ? -1.761 -3.848 -7.066 1 88.88 103 ALA A N 1
ATOM 762 C CA . ALA A 1 103 ? -0.393 -3.977 -7.562 1 88.88 103 ALA A CA 1
ATOM 763 C C . ALA A 1 103 ? 0.382 -2.674 -7.379 1 88.88 103 ALA A C 1
ATOM 765 O O . ALA A 1 103 ? 1.614 -2.68 -7.332 1 88.88 103 ALA A O 1
ATOM 766 N N . THR A 1 104 ? -0.258 -1.556 -7.273 1 83.69 104 THR A N 1
ATOM 767 C CA . THR A 1 104 ? 0.391 -0.26 -7.105 1 83.69 104 THR A CA 1
ATOM 768 C C . THR A 1 104 ? 1.097 -0.179 -5.758 1 83.69 104 THR A C 1
ATOM 770 O O . THR A 1 104 ? 1.917 0.714 -5.531 1 83.69 104 THR A O 1
ATOM 773 N N . SER A 1 105 ? 0.781 -1.123 -4.926 1 80.94 105 SER A N 1
ATOM 774 C CA . SER A 1 105 ? 1.48 -1.182 -3.648 1 80.94 105 SER A CA 1
ATOM 775 C C . SER A 1 105 ? 2.977 -1.406 -3.844 1 80.94 105 SER A C 1
ATOM 777 O O . SER A 1 105 ? 3.783 -1.034 -2.99 1 80.94 105 SER A O 1
ATOM 779 N N . HIS A 1 106 ? 3.326 -2.037 -4.922 1 87.19 106 HIS A N 1
ATOM 780 C CA . HIS A 1 106 ? 4.734 -2.168 -5.281 1 87.19 106 HIS A CA 1
ATOM 781 C C . HIS A 1 106 ? 5.223 -0.943 -6.047 1 87.19 106 HIS A C 1
ATOM 783 O O . HIS A 1 106 ? 4.98 -0.821 -7.25 1 87.19 106 HIS A O 1
ATOM 789 N N . LYS A 1 107 ? 5.949 -0.145 -5.379 1 80.62 107 LYS A N 1
ATOM 790 C CA . LYS A 1 107 ? 6.434 1.081 -6.004 1 80.62 107 LYS A CA 1
ATOM 791 C C . LYS A 1 107 ? 7.645 0.804 -6.891 1 80.62 107 LYS A C 1
ATOM 793 O O . LYS A 1 107 ? 7.891 1.527 -7.855 1 80.62 107 LYS A O 1
ATOM 798 N N . TRP A 1 108 ? 8.32 -0.17 -6.527 1 89.19 108 TRP A N 1
ATOM 799 C CA . TRP A 1 108 ? 9.586 -0.507 -7.172 1 89.19 108 TRP A CA 1
ATOM 800 C C . TRP A 1 108 ? 9.508 -1.88 -7.828 1 89.19 108 TRP A C 1
ATOM 802 O O . TRP A 1 108 ? 9.188 -2.873 -7.176 1 89.19 108 TRP A O 1
ATOM 812 N N . ALA A 1 109 ? 9.844 -1.956 -9.117 1 93.5 109 ALA A N 1
ATOM 813 C CA . ALA A 1 109 ? 9.688 -3.188 -9.891 1 93.5 109 ALA A CA 1
ATOM 814 C C . ALA A 1 109 ? 10.555 -4.305 -9.312 1 93.5 109 ALA A C 1
ATOM 816 O O . ALA A 1 109 ? 10.141 -5.469 -9.289 1 93.5 109 ALA A O 1
ATOM 817 N N . PHE A 1 110 ? 11.797 -4.008 -8.875 1 96.94 110 PHE A N 1
ATOM 818 C CA . PHE A 1 110 ? 12.68 -5.031 -8.336 1 96.94 110 PHE A CA 1
ATOM 819 C C . PHE A 1 110 ? 12.102 -5.617 -7.051 1 96.94 110 PHE A C 1
ATOM 821 O O . PHE A 1 110 ? 12.32 -6.789 -6.742 1 96.94 110 PHE A O 1
ATOM 828 N N . GLY A 1 111 ? 11.398 -4.766 -6.332 1 95.44 111 GLY A N 1
ATOM 829 C CA . GLY A 1 111 ? 10.703 -5.297 -5.172 1 95.44 111 GLY A CA 1
ATOM 830 C C . GLY A 1 111 ? 9.688 -6.375 -5.52 1 95.44 111 GLY A C 1
ATOM 831 O O . GLY A 1 111 ? 9.547 -7.359 -4.793 1 95.44 111 GLY A O 1
ATOM 832 N N . ALA A 1 112 ? 8.992 -6.16 -6.613 1 96.31 112 ALA A N 1
ATOM 833 C CA . ALA A 1 112 ? 8.031 -7.152 -7.094 1 96.31 112 ALA A CA 1
ATOM 834 C C . ALA A 1 112 ? 8.742 -8.438 -7.512 1 96.31 112 ALA A C 1
ATOM 836 O O . ALA A 1 112 ? 8.273 -9.539 -7.203 1 96.31 112 ALA A O 1
ATOM 837 N N . ILE A 1 113 ? 9.836 -8.297 -8.188 1 98 113 ILE A N 1
ATOM 838 C CA . ILE A 1 113 ? 10.609 -9.469 -8.602 1 98 113 ILE A CA 1
ATOM 839 C C . ILE A 1 113 ? 11.102 -10.227 -7.367 1 98 113 ILE A C 1
ATOM 841 O O . ILE A 1 113 ? 11.047 -11.453 -7.324 1 98 113 ILE A O 1
ATOM 845 N N . ALA A 1 114 ? 11.555 -9.453 -6.391 1 97.5 114 ALA A N 1
ATOM 846 C CA . ALA A 1 114 ? 12.055 -10.062 -5.16 1 97.5 114 ALA A CA 1
ATOM 847 C C . ALA A 1 114 ? 10.977 -10.914 -4.496 1 97.5 114 ALA A C 1
ATOM 849 O O . ALA A 1 114 ? 11.281 -11.945 -3.891 1 97.5 114 ALA A O 1
ATOM 850 N N . GLU A 1 115 ? 9.758 -10.484 -4.566 1 95.5 115 GLU A N 1
ATOM 851 C CA . GLU A 1 115 ? 8.648 -11.258 -4.016 1 95.5 115 GLU A CA 1
ATOM 852 C C . GLU A 1 115 ? 8.57 -12.641 -4.66 1 95.5 115 GLU A C 1
ATOM 854 O O . GLU A 1 115 ? 8.305 -13.633 -3.98 1 95.5 115 GLU A O 1
ATOM 859 N N . LEU A 1 116 ? 8.766 -12.711 -5.926 1 97.06 116 LEU A N 1
ATOM 860 C CA . LEU A 1 116 ? 8.711 -13.977 -6.648 1 97.06 116 LEU A CA 1
ATOM 861 C C . LEU A 1 116 ? 9.922 -14.844 -6.312 1 97.06 116 LEU A C 1
ATOM 863 O O . LEU A 1 116 ? 9.805 -16.062 -6.203 1 97.06 116 LEU A O 1
ATOM 867 N N . VAL A 1 117 ? 11.055 -14.188 -6.137 1 97.75 117 VAL A N 1
ATOM 868 C CA . VAL A 1 117 ? 12.242 -14.906 -5.699 1 97.75 117 VAL A CA 1
ATOM 869 C C . VAL A 1 117 ? 12.023 -15.484 -4.305 1 97.75 117 VAL A C 1
ATOM 871 O O . VAL A 1 117 ? 12.367 -16.641 -4.039 1 97.75 117 VAL A O 1
ATOM 874 N N . ASP A 1 118 ? 11.445 -14.68 -3.418 1 96 118 ASP A N 1
ATOM 875 C CA . ASP A 1 118 ? 11.125 -15.125 -2.066 1 96 118 ASP A CA 1
ATOM 876 C C . ASP A 1 118 ? 10.297 -16.406 -2.096 1 96 118 ASP A C 1
ATOM 878 O O . ASP A 1 118 ? 10.516 -17.312 -1.279 1 96 118 ASP A O 1
ATOM 882 N N . ASN A 1 119 ? 9.297 -16.469 -3.002 1 93.75 119 ASN A N 1
ATOM 883 C CA . ASN A 1 119 ? 8.445 -17.656 -3.109 1 93.75 119 ASN A CA 1
ATOM 884 C C . ASN A 1 119 ? 9.273 -18.906 -3.414 1 93.75 119 ASN A C 1
ATOM 886 O O . ASN A 1 119 ? 9.031 -19.969 -2.842 1 93.75 119 ASN A O 1
ATOM 890 N N . ALA A 1 120 ? 10.219 -18.766 -4.266 1 95.75 120 ALA A N 1
ATOM 891 C CA . ALA A 1 120 ? 11.086 -19.891 -4.598 1 95.75 120 ALA A CA 1
ATOM 892 C C . ALA A 1 120 ? 11.984 -20.266 -3.42 1 95.75 120 ALA A C 1
ATOM 894 O O . ALA A 1 120 ? 12.195 -21.438 -3.135 1 95.75 120 ALA A O 1
ATOM 895 N N . VAL A 1 121 ? 12.523 -19.281 -2.752 1 94.94 121 VAL A N 1
ATOM 896 C CA . VAL A 1 121 ? 13.398 -19.516 -1.606 1 94.94 121 VAL A CA 1
ATOM 897 C C . VAL A 1 121 ? 12.617 -20.203 -0.489 1 94.94 121 VAL A C 1
ATOM 899 O O . VAL A 1 121 ? 13.133 -21.109 0.169 1 94.94 121 VAL A O 1
ATOM 902 N N . ASP A 1 122 ? 11.391 -19.781 -0.245 1 92.88 122 ASP A N 1
ATOM 903 C CA . ASP A 1 122 ? 10.539 -20.406 0.761 1 92.88 122 ASP A CA 1
ATOM 904 C C . ASP A 1 122 ? 10.344 -21.891 0.463 1 92.88 122 ASP A C 1
ATOM 906 O O . ASP A 1 122 ? 10.156 -22.703 1.379 1 92.88 122 ASP A O 1
ATOM 910 N N . GLU A 1 123 ? 10.391 -22.344 -0.82 1 93.19 123 GLU A N 1
ATOM 911 C CA . GLU A 1 123 ? 10.203 -23.734 -1.242 1 93.19 123 GLU A CA 1
ATOM 912 C C . GLU A 1 123 ? 11.469 -24.562 -1.006 1 93.19 123 GLU A C 1
ATOM 914 O O . GLU A 1 123 ? 11.484 -25.766 -1.247 1 93.19 123 GLU A O 1
ATOM 919 N N . ASN A 1 124 ? 12.492 -23.875 -0.555 1 91.5 124 ASN A N 1
ATOM 920 C CA . ASN A 1 124 ? 13.688 -24.609 -0.189 1 91.5 124 ASN A CA 1
ATOM 921 C C . ASN A 1 124 ? 13.375 -25.734 0.794 1 91.5 124 ASN A C 1
ATOM 923 O O . ASN A 1 124 ? 13.961 -26.812 0.722 1 91.5 124 ASN A O 1
ATOM 927 N N . GLN A 1 125 ? 12.477 -25.5 1.658 1 88.75 125 GLN A N 1
ATOM 928 C CA . GLN A 1 125 ? 12.062 -26.5 2.631 1 88.75 125 GLN A CA 1
ATOM 929 C C . GLN A 1 125 ? 11.367 -27.672 1.946 1 88.75 125 GLN A C 1
ATOM 931 O O . GLN A 1 125 ? 11.281 -28.766 2.514 1 88.75 125 GLN A O 1
ATOM 936 N N . ASN A 1 126 ? 10.914 -27.453 0.735 1 90.75 126 ASN A N 1
ATOM 937 C CA . ASN A 1 126 ? 10.242 -28.5 -0.025 1 90.75 126 ASN A CA 1
ATOM 938 C C . ASN A 1 126 ? 11.117 -29.016 -1.169 1 90.75 126 ASN A C 1
ATOM 940 O O . ASN A 1 126 ? 10.602 -29.578 -2.143 1 90.75 126 ASN A O 1
ATOM 944 N N . GLY A 1 127 ? 12.43 -28.609 -1.117 1 91.06 127 GLY A N 1
ATOM 945 C CA . GLY A 1 127 ? 13.367 -29.25 -2.027 1 91.06 127 GLY A CA 1
ATOM 946 C C . GLY A 1 127 ? 13.859 -28.312 -3.115 1 91.06 127 GLY A C 1
ATOM 947 O O . GLY A 1 127 ? 14.664 -28.703 -3.965 1 91.06 127 GLY A O 1
ATOM 948 N N . ALA A 1 128 ? 13.406 -27.094 -3.133 1 95.56 128 ALA A N 1
ATOM 949 C CA . ALA A 1 128 ? 13.883 -26.172 -4.156 1 95.56 128 ALA A CA 1
ATOM 950 C C . ALA A 1 128 ? 15.391 -25.984 -4.07 1 95.56 128 ALA A C 1
ATOM 952 O O . ALA A 1 128 ? 15.93 -25.734 -2.986 1 95.56 128 ALA A O 1
ATOM 953 N N . THR A 1 129 ? 16.047 -26.016 -5.164 1 97.56 129 THR A N 1
ATOM 954 C CA . THR A 1 129 ? 17.5 -25.859 -5.18 1 97.56 129 THR A CA 1
ATOM 955 C C . THR A 1 129 ? 17.906 -24.641 -6 1 97.56 129 THR A C 1
ATOM 957 O O . THR A 1 129 ? 19.047 -24.188 -5.918 1 97.56 129 THR A O 1
ATOM 960 N N . PHE A 1 130 ? 16.906 -24.156 -6.75 1 97.81 130 PHE A N 1
ATOM 961 C CA . PHE A 1 130 ? 17.266 -22.969 -7.531 1 97.81 130 PHE A CA 1
ATOM 962 C C . PHE A 1 130 ? 16.016 -22.172 -7.887 1 97.81 130 PHE A C 1
ATOM 964 O O . PHE A 1 130 ? 14.898 -22.656 -7.742 1 97.81 130 PHE A O 1
ATOM 971 N N . VAL A 1 131 ? 16.172 -20.969 -8.281 1 98.5 131 VAL A N 1
ATOM 972 C CA . VAL A 1 131 ? 15.219 -20.172 -9.039 1 98.5 131 VAL A CA 1
ATOM 973 C C . VAL A 1 131 ? 15.922 -19.516 -10.227 1 98.5 131 VAL A C 1
ATOM 975 O O . VAL A 1 131 ? 17.016 -18.953 -10.086 1 98.5 131 VAL A O 1
ATOM 978 N N . LYS A 1 132 ? 15.367 -19.703 -11.375 1 98.56 132 LYS A N 1
ATOM 979 C CA . LYS A 1 132 ? 15.867 -19.078 -12.602 1 98.56 132 LYS A CA 1
ATOM 980 C C . LYS A 1 132 ? 14.992 -17.906 -13.016 1 98.56 132 LYS A C 1
ATOM 982 O O . LYS A 1 132 ? 13.766 -18.016 -13.055 1 98.56 132 LYS A O 1
ATOM 987 N N . ILE A 1 133 ? 15.586 -16.781 -13.203 1 98.69 133 ILE A N 1
ATOM 988 C CA . ILE A 1 133 ? 14.922 -15.594 -13.742 1 98.69 133 ILE A CA 1
ATOM 989 C C . ILE A 1 133 ? 15.469 -15.289 -15.133 1 98.69 133 ILE A C 1
ATOM 991 O O . ILE A 1 133 ? 16.672 -15.062 -15.305 1 98.69 133 ILE A O 1
ATOM 995 N N . ASP A 1 134 ? 14.594 -15.242 -16.078 1 98 134 ASP A N 1
ATOM 996 C CA . ASP A 1 134 ? 15.07 -15.047 -17.438 1 98 134 ASP A CA 1
ATOM 997 C C . ASP A 1 134 ? 14.047 -14.281 -18.266 1 98 134 ASP A C 1
ATOM 999 O O . ASP A 1 134 ? 12.898 -14.102 -17.844 1 98 134 ASP A O 1
ATOM 1003 N N . LYS A 1 135 ? 14.555 -13.781 -19.375 1 97.25 135 LYS A N 1
ATOM 1004 C CA . LYS A 1 135 ? 13.711 -13.164 -20.391 1 97.25 135 LYS A CA 1
ATOM 1005 C C . LYS A 1 135 ? 13.328 -14.172 -21.469 1 97.25 135 LYS A C 1
ATOM 1007 O O . LYS A 1 135 ? 14.164 -14.953 -21.922 1 97.25 135 LYS A O 1
ATOM 1012 N N . LEU A 1 136 ? 12.055 -14.211 -21.797 1 95.25 136 LEU A N 1
ATOM 1013 C CA . LEU A 1 136 ? 11.555 -14.984 -22.922 1 95.25 136 LEU A CA 1
ATOM 1014 C C . LEU A 1 136 ? 10.938 -14.07 -23.984 1 95.25 136 LEU A C 1
ATOM 1016 O O . LEU A 1 136 ? 10.469 -12.977 -23.672 1 95.25 136 LEU A O 1
ATOM 1020 N N . ASP A 1 137 ? 11.008 -14.516 -25.172 1 94.31 137 ASP A N 1
ATOM 1021 C CA . ASP A 1 137 ? 10.297 -13.82 -26.234 1 94.31 137 ASP A CA 1
ATOM 1022 C C . ASP A 1 137 ? 8.977 -14.508 -26.562 1 94.31 137 ASP A C 1
ATOM 1024 O O . ASP A 1 137 ? 8.945 -15.711 -26.844 1 94.31 137 ASP A O 1
ATOM 1028 N N . VAL A 1 138 ? 7.957 -13.758 -26.469 1 93.75 138 VAL A N 1
ATOM 1029 C CA . VAL A 1 138 ? 6.641 -14.281 -26.828 1 93.75 138 VAL A CA 1
ATOM 1030 C C . VAL A 1 138 ? 6.57 -14.547 -28.328 1 93.75 138 VAL A C 1
ATOM 1032 O O . VAL A 1 138 ? 6.785 -13.641 -29.125 1 93.75 138 VAL A O 1
ATOM 1035 N N . LYS A 1 139 ? 6.238 -15.672 -28.688 1 88.5 139 LYS A N 1
ATOM 1036 C CA . LYS A 1 139 ? 6.27 -16.094 -30.094 1 88.5 139 LYS A CA 1
ATOM 1037 C C . LYS A 1 139 ? 5.246 -15.328 -30.922 1 88.5 139 LYS A C 1
ATOM 1039 O O . LYS A 1 139 ? 5.504 -14.992 -32.062 1 88.5 139 LYS A O 1
ATOM 1044 N N . LYS A 1 140 ? 4.125 -15.031 -30.328 1 87.62 140 LYS A N 1
ATOM 1045 C CA . LYS A 1 140 ? 3.02 -14.391 -31.031 1 87.62 140 LYS A CA 1
ATOM 1046 C C . LYS A 1 140 ? 3.412 -13.008 -31.547 1 87.62 140 LYS A C 1
ATOM 1048 O O . LYS A 1 140 ? 3.01 -12.602 -32.625 1 87.62 140 LYS A O 1
ATOM 1053 N N . ASP A 1 141 ? 4.234 -12.242 -30.859 1 89.56 141 ASP A N 1
ATOM 1054 C CA . ASP A 1 141 ? 4.492 -10.859 -31.25 1 89.56 141 ASP A CA 1
ATOM 1055 C C . ASP A 1 141 ? 5.926 -10.453 -30.922 1 89.56 141 ASP A C 1
ATOM 1057 O O . ASP A 1 141 ? 6.289 -9.281 -31.031 1 89.56 141 ASP A O 1
ATOM 1061 N N . ASN A 1 142 ? 6.73 -11.344 -30.422 1 91.38 142 ASN A N 1
ATOM 1062 C CA . ASN A 1 142 ? 8.141 -11.141 -30.094 1 91.38 142 ASN A CA 1
ATOM 1063 C C . ASN A 1 142 ? 8.32 -10.148 -28.953 1 91.38 142 ASN A C 1
ATOM 1065 O O . ASN A 1 142 ? 9.391 -9.555 -28.797 1 91.38 142 ASN A O 1
ATOM 1069 N N . SER A 1 143 ? 7.301 -9.875 -28.219 1 94.06 143 SER A N 1
ATOM 1070 C CA . SER A 1 143 ? 7.414 -9.031 -27.031 1 94.06 143 SER A CA 1
ATOM 1071 C C . SER A 1 143 ? 8.102 -9.773 -25.891 1 94.06 143 SER A C 1
ATOM 1073 O O . SER A 1 143 ? 8.086 -11.008 -25.844 1 94.06 143 SER A O 1
ATOM 1075 N N . PRO A 1 144 ? 8.781 -9.039 -25.078 1 96 144 PRO A N 1
ATOM 1076 C CA . PRO A 1 144 ? 9.477 -9.703 -23.984 1 96 144 PRO A CA 1
ATOM 1077 C C . PRO A 1 144 ? 8.531 -10.172 -22.875 1 96 144 PRO A C 1
ATOM 1079 O O . PRO A 1 144 ? 7.52 -9.523 -22.609 1 96 144 PRO A O 1
ATOM 1082 N N . ALA A 1 145 ? 8.836 -11.289 -22.328 1 97.94 145 ALA A N 1
ATOM 1083 C CA . ALA A 1 145 ? 8.188 -11.82 -21.125 1 97.94 145 ALA A CA 1
ATOM 1084 C C . ALA A 1 145 ? 9.227 -12.156 -20.062 1 97.94 145 ALA A C 1
ATOM 1086 O O . ALA A 1 145 ? 10.398 -12.367 -20.359 1 97.94 145 ALA A O 1
ATOM 1087 N N . LEU A 1 146 ? 8.828 -12.039 -18.859 1 98.38 146 LEU A N 1
ATOM 1088 C CA . LEU A 1 146 ? 9.672 -12.383 -17.719 1 98.38 146 LEU A CA 1
ATOM 1089 C C . LEU A 1 146 ? 9.312 -13.766 -17.188 1 98.38 146 LEU A C 1
ATOM 1091 O O . LEU A 1 146 ? 8.141 -14.062 -16.953 1 98.38 146 LEU A O 1
ATOM 1095 N N . CYS A 1 147 ? 10.336 -14.578 -17 1 98.38 147 CYS A N 1
ATOM 1096 C CA . CYS A 1 147 ? 10.109 -15.961 -16.609 1 98.38 147 CYS A CA 1
ATOM 1097 C C . CYS A 1 147 ? 10.805 -16.281 -15.297 1 98.38 147 CYS A C 1
ATOM 1099 O O . CYS A 1 147 ? 11.945 -15.875 -15.07 1 98.38 147 CYS A O 1
ATOM 1101 N N . PHE A 1 148 ? 10.117 -16.969 -14.406 1 98.69 148 PHE A N 1
ATOM 1102 C CA . PHE A 1 148 ? 10.648 -17.547 -13.172 1 98.69 148 PHE A CA 1
ATOM 1103 C C . PHE A 1 148 ? 10.461 -19.047 -13.156 1 98.69 148 PHE A C 1
ATOM 1105 O O . PHE A 1 148 ? 9.375 -19.547 -13.438 1 98.69 148 PHE A O 1
ATOM 1112 N N . LEU A 1 149 ? 11.492 -19.781 -12.898 1 98.62 149 LEU A N 1
ATOM 1113 C CA . LEU A 1 149 ? 11.43 -21.25 -12.812 1 98.62 149 LEU A CA 1
ATOM 1114 C C . LEU A 1 149 ? 12.109 -21.75 -11.547 1 98.62 149 LEU A C 1
ATOM 1116 O O . LEU A 1 149 ? 13.25 -21.375 -11.266 1 98.62 149 LEU A O 1
ATOM 1120 N N . ASP A 1 150 ? 11.414 -22.516 -10.75 1 98.25 150 ASP A N 1
ATOM 1121 C CA . ASP A 1 150 ? 12.031 -23.188 -9.602 1 98.25 150 ASP A CA 1
ATOM 1122 C C . ASP A 1 150 ? 11.711 -24.672 -9.594 1 98.25 150 ASP A C 1
ATOM 1124 O O . ASP A 1 150 ? 10.828 -25.141 -10.328 1 98.25 150 ASP A O 1
ATOM 1128 N N . ASP A 1 151 ? 12.461 -25.438 -8.852 1 97.31 151 ASP A N 1
ATOM 1129 C CA . ASP A 1 151 ? 12.234 -26.875 -8.734 1 97.31 151 ASP A CA 1
ATOM 1130 C C . ASP A 1 151 ? 11.727 -27.234 -7.344 1 97.31 151 ASP A C 1
ATOM 1132 O O . ASP A 1 151 ? 12.086 -28.281 -6.801 1 97.31 151 ASP A O 1
ATOM 1136 N N . GLY A 1 152 ? 11 -26.344 -6.773 1 96.38 152 GLY A N 1
ATOM 1137 C CA . GLY A 1 152 ? 10.43 -26.578 -5.457 1 96.38 152 GLY A CA 1
ATOM 1138 C C . GLY A 1 152 ? 9.336 -27.625 -5.465 1 96.38 152 GLY A C 1
ATOM 1139 O O . GLY A 1 152 ? 9.219 -28.406 -6.41 1 96.38 152 GLY A O 1
ATOM 1140 N N . GLY A 1 153 ? 8.57 -27.703 -4.449 1 94.25 153 GLY A N 1
ATOM 1141 C CA . GLY A 1 153 ? 7.566 -28.734 -4.262 1 94.25 153 GLY A CA 1
ATOM 1142 C C . GLY A 1 153 ? 6.43 -28.641 -5.262 1 94.25 153 GLY A C 1
ATOM 1143 O O . GLY A 1 153 ? 5.684 -29.609 -5.445 1 94.25 153 GLY A O 1
ATOM 1144 N N . GLY A 1 154 ? 6.328 -27.469 -5.871 1 96 154 GLY A N 1
ATOM 1145 C CA . GLY A 1 154 ? 5.223 -27.281 -6.797 1 96 154 GLY A CA 1
ATOM 1146 C C . GLY A 1 154 ? 3.887 -27.078 -6.102 1 96 154 GLY A C 1
ATOM 1147 O O . GLY A 1 154 ? 3.83 -26.984 -4.875 1 96 154 GLY A O 1
ATOM 1148 N N . MET A 1 155 ? 2.852 -26.969 -6.957 1 94.81 155 MET A N 1
ATOM 1149 C CA . MET A 1 155 ? 1.497 -26.766 -6.453 1 94.81 155 MET A CA 1
ATOM 1150 C C . MET A 1 155 ? 0.529 -27.766 -7.07 1 94.81 155 MET A C 1
ATOM 1152 O O . MET A 1 155 ? 0.466 -27.906 -8.297 1 94.81 155 MET A O 1
ATOM 1156 N N . ASN A 1 156 ? -0.165 -28.484 -6.219 1 94.31 156 ASN A N 1
ATOM 1157 C CA . ASN A 1 156 ? -1.26 -29.312 -6.707 1 94.31 156 ASN A CA 1
ATOM 1158 C C . ASN A 1 156 ? -2.471 -28.469 -7.098 1 94.31 156 ASN A C 1
ATOM 1160 O O . ASN A 1 156 ? -2.463 -27.25 -6.93 1 94.31 156 ASN A O 1
ATOM 1164 N N . PRO A 1 157 ? -3.486 -29.094 -7.637 1 93.5 157 PRO A N 1
ATOM 1165 C CA . PRO A 1 157 ? -4.633 -28.328 -8.141 1 93.5 157 PRO A CA 1
ATOM 1166 C C . PRO A 1 157 ? -5.242 -27.406 -7.074 1 93.5 157 PRO A C 1
ATOM 1168 O O . PRO A 1 157 ? -5.598 -26.266 -7.367 1 93.5 157 PRO A O 1
ATOM 1171 N N . ASN A 1 158 ? -5.355 -27.844 -5.898 1 90.5 158 ASN A N 1
ATOM 1172 C CA . ASN A 1 158 ? -5.91 -27.016 -4.832 1 90.5 158 ASN A CA 1
ATOM 1173 C C . ASN A 1 158 ? -4.973 -25.875 -4.461 1 90.5 158 ASN A C 1
ATOM 1175 O O . ASN A 1 158 ? -5.422 -24.75 -4.23 1 90.5 158 ASN A O 1
ATOM 1179 N N . ALA A 1 159 ? -3.699 -26.125 -4.449 1 91.5 159 ALA A N 1
ATOM 1180 C CA . ALA A 1 159 ? -2.703 -25.141 -4.055 1 91.5 159 ALA A CA 1
ATOM 1181 C C . ALA A 1 159 ? -2.627 -24 -5.07 1 91.5 159 ALA A C 1
ATOM 1183 O O . ALA A 1 159 ? -2.49 -22.828 -4.695 1 91.5 159 ALA A O 1
ATOM 1184 N N . ILE A 1 160 ? -2.67 -24.344 -6.32 1 93.06 160 ILE A N 1
ATOM 1185 C CA . ILE A 1 160 ? -2.578 -23.297 -7.336 1 93.06 160 ILE A CA 1
ATOM 1186 C C . ILE A 1 160 ? -3.814 -22.406 -7.273 1 93.06 160 ILE A C 1
ATOM 1188 O O . ILE A 1 160 ? -3.73 -21.203 -7.52 1 93.06 160 ILE A O 1
ATOM 1192 N N . ARG A 1 161 ? -5.004 -22.969 -6.957 1 90.69 161 ARG A N 1
ATOM 1193 C CA . ARG A 1 161 ? -6.219 -22.188 -6.781 1 90.69 161 ARG A CA 1
ATOM 1194 C C . ARG A 1 161 ? -6.078 -21.219 -5.609 1 90.69 161 ARG A C 1
ATOM 1196 O O . ARG A 1 161 ? -6.504 -20.062 -5.695 1 90.69 161 ARG A O 1
ATOM 1203 N N . LYS A 1 162 ? -5.469 -21.641 -4.605 1 87.5 162 LYS A N 1
ATOM 1204 C CA . LYS A 1 162 ? -5.215 -20.766 -3.459 1 87.5 162 LYS A CA 1
ATOM 1205 C C . LYS A 1 162 ? -4.223 -19.672 -3.814 1 87.5 162 LYS A C 1
ATOM 1207 O O . LYS A 1 162 ? -4.406 -18.516 -3.426 1 87.5 162 LYS A O 1
ATOM 1212 N N . CYS A 1 163 ? -3.197 -20.062 -4.578 1 89.88 163 CYS A N 1
ATOM 1213 C CA . CYS A 1 163 ? -2.18 -19.109 -5 1 89.88 163 CYS A CA 1
ATOM 1214 C C . CYS A 1 163 ? -2.797 -17.969 -5.812 1 89.88 163 CYS A C 1
ATOM 1216 O O . CYS A 1 163 ? -2.395 -16.812 -5.676 1 89.88 163 CYS A O 1
ATOM 1218 N N . MET A 1 164 ? -3.859 -18.328 -6.543 1 88.5 164 MET A N 1
ATOM 1219 C CA . MET A 1 164 ? -4.484 -17.359 -7.441 1 88.5 164 MET A CA 1
ATOM 1220 C C . MET A 1 164 ? -5.555 -16.547 -6.715 1 88.5 164 MET A C 1
ATOM 1222 O O . MET A 1 164 ? -6.094 -15.586 -7.266 1 88.5 164 MET A O 1
ATOM 1226 N N . SER A 1 165 ? -5.832 -16.938 -5.574 1 84.81 165 SER A N 1
ATOM 1227 C CA . SER A 1 165 ? -6.828 -16.25 -4.766 1 84.81 165 SER A CA 1
ATOM 1228 C C . SER A 1 165 ? -6.176 -15.258 -3.807 1 84.81 165 SER A C 1
ATOM 1230 O O . SER A 1 165 ? -4.953 -15.25 -3.65 1 84.81 165 SER A O 1
ATOM 1232 N N . LEU A 1 166 ? -6.988 -14.414 -3.254 1 82.75 166 LEU A N 1
ATOM 1233 C CA . LEU A 1 166 ? -6.445 -13.352 -2.416 1 82.75 166 LEU A CA 1
ATOM 1234 C C . LEU A 1 166 ? -6.449 -13.766 -0.948 1 82.75 166 LEU A C 1
ATOM 1236 O O . LEU A 1 166 ? -7.484 -14.18 -0.418 1 82.75 166 LEU A O 1
ATOM 1240 N N . GLY A 1 167 ? -5.254 -13.711 -0.311 1 75.94 167 GLY A N 1
ATOM 1241 C CA . GLY A 1 167 ? -5.152 -13.859 1.133 1 75.94 167 GLY A CA 1
ATOM 1242 C C . GLY A 1 167 ? -4.949 -15.297 1.573 1 75.94 167 GLY A C 1
ATOM 1243 O O . GLY A 1 167 ? -4.949 -15.594 2.771 1 75.94 167 GLY A O 1
ATOM 1244 N N . TYR A 1 168 ? -4.832 -16.141 0.631 1 70.38 168 TYR A N 1
ATOM 1245 C CA . TYR A 1 168 ? -4.625 -17.531 0.982 1 70.38 168 TYR A CA 1
ATOM 1246 C C . TYR A 1 168 ? -3.137 -17.859 1.06 1 70.38 168 TYR A C 1
ATOM 1248 O O . TYR A 1 168 ? -2.395 -17.641 0.101 1 70.38 168 TYR A O 1
ATOM 1256 N N . SER A 1 169 ? -2.664 -18.094 2.266 1 70.88 169 SER A N 1
ATOM 1257 C CA . SER A 1 169 ? -1.277 -18.516 2.434 1 70.88 169 SER A CA 1
ATOM 1258 C C . SER A 1 169 ? -1.191 -19.828 3.215 1 70.88 169 SER A C 1
ATOM 1260 O O . SER A 1 169 ? -1.92 -20.016 4.191 1 70.88 169 SER A O 1
ATOM 1262 N N . SER A 1 170 ? -0.534 -20.734 2.662 1 61.16 170 SER A N 1
ATOM 1263 C CA . SER A 1 170 ? -0.281 -21.969 3.393 1 61.16 170 SER A CA 1
ATOM 1264 C C . SER A 1 170 ? 1 -21.875 4.219 1 61.16 170 SER A C 1
ATOM 1266 O O . SER A 1 170 ? 1.335 -22.797 4.965 1 61.16 170 SER A O 1
ATOM 1268 N N . LYS A 1 171 ? 1.671 -20.766 4.043 1 59.62 171 LYS A N 1
ATOM 1269 C CA . LYS A 1 171 ? 2.963 -20.609 4.699 1 59.62 171 LYS A CA 1
ATOM 1270 C C . LYS A 1 171 ? 2.789 -20.141 6.145 1 59.62 171 LYS A C 1
ATOM 1272 O O . LYS A 1 171 ? 2.387 -19 6.395 1 59.62 171 LYS A O 1
ATOM 1277 N N . LYS A 1 172 ? 2.672 -21.062 7.113 1 57.84 172 LYS A N 1
ATOM 1278 C CA . LYS A 1 172 ? 2.373 -20.797 8.516 1 57.84 172 LYS A CA 1
ATOM 1279 C C . LYS A 1 172 ? 3.654 -20.703 9.344 1 57.84 172 LYS A C 1
ATOM 1281 O O . LYS A 1 172 ? 3.627 -20.25 10.492 1 57.84 172 LYS A O 1
ATOM 1286 N N . SER A 1 173 ? 4.699 -21.062 8.711 1 56.03 173 SER A N 1
ATOM 1287 C CA . SER A 1 173 ? 5.898 -21.156 9.539 1 56.03 173 SER A CA 1
ATOM 1288 C C . SER A 1 173 ? 6.469 -19.781 9.859 1 56.03 173 SER A C 1
ATOM 1290 O O . SER A 1 173 ? 6.332 -18.859 9.062 1 56.03 173 SER A O 1
ATOM 1292 N N . LYS A 1 174 ? 6.961 -19.734 11 1 63.47 174 LYS A N 1
ATOM 1293 C CA . LYS A 1 174 ? 7.621 -18.531 11.5 1 63.47 174 LYS A CA 1
ATOM 1294 C C . LYS A 1 174 ? 8.875 -18.219 10.688 1 63.47 174 LYS A C 1
ATOM 1296 O O . LYS A 1 174 ? 9.367 -17.078 10.719 1 63.47 174 LYS A O 1
ATOM 1301 N N . THR A 1 175 ? 9.211 -19.062 9.828 1 68 175 THR A N 1
ATOM 1302 C CA . THR A 1 175 ? 10.492 -18.844 9.148 1 68 175 THR A CA 1
ATOM 1303 C C . THR A 1 175 ? 10.273 -18.438 7.699 1 68 175 THR A C 1
ATOM 1305 O O . THR A 1 175 ? 11.211 -18 7.027 1 68 175 THR A O 1
ATOM 1308 N N . THR A 1 176 ? 9.086 -18.625 7.316 1 76.88 176 THR A N 1
ATOM 1309 C CA . THR A 1 176 ? 8.836 -18.281 5.918 1 76.88 176 THR A CA 1
ATOM 1310 C C . THR A 1 176 ? 8.789 -16.766 5.734 1 76.88 176 THR A C 1
ATOM 1312 O O . THR A 1 176 ? 8.328 -16.047 6.621 1 76.88 176 THR A O 1
ATOM 1315 N N . ILE A 1 177 ? 9.273 -16.391 4.609 1 78.5 177 ILE A N 1
ATOM 1316 C CA . ILE A 1 177 ? 9.289 -14.977 4.258 1 78.5 177 ILE A CA 1
ATOM 1317 C C . ILE A 1 177 ? 7.879 -14.508 3.91 1 78.5 177 ILE A C 1
ATOM 1319 O O . ILE A 1 177 ? 7.422 -13.469 4.395 1 78.5 177 ILE A O 1
ATOM 1323 N N . GLY A 1 178 ? 7.148 -15.328 3.119 1 72.75 178 GLY A N 1
ATOM 1324 C CA . GLY A 1 178 ? 5.777 -14.992 2.756 1 72.75 178 GLY A CA 1
ATOM 1325 C C . GLY A 1 178 ? 4.797 -15.18 3.898 1 72.75 178 GLY A C 1
ATOM 1326 O O . GLY A 1 178 ? 4.902 -16.141 4.664 1 72.75 178 GLY A O 1
ATOM 1327 N N . GLN A 1 179 ? 3.855 -14.188 4.031 1 67.38 179 GLN A N 1
ATOM 1328 C CA . GLN A 1 179 ? 2.971 -14.281 5.188 1 67.38 179 GLN A CA 1
ATOM 1329 C C . GLN A 1 179 ? 1.522 -14 4.797 1 67.38 179 GLN A C 1
ATOM 1331 O O . GLN A 1 179 ? 0.606 -14.672 5.277 1 67.38 179 GLN A O 1
ATOM 1336 N N . TYR A 1 180 ? 1.23 -13.312 3.693 1 65.75 180 TYR A N 1
ATOM 1337 C CA . TYR A 1 180 ? -0.09 -12.695 3.6 1 65.75 180 TYR A CA 1
ATOM 1338 C C . TYR A 1 180 ? -0.918 -13.352 2.502 1 65.75 180 TYR A C 1
ATOM 1340 O O . TYR A 1 180 ? -2.139 -13.188 2.451 1 65.75 180 TYR A O 1
ATOM 1348 N N . GLY A 1 181 ? -0.232 -14.078 1.587 1 79.5 181 GLY A N 1
ATOM 1349 C CA . GLY A 1 181 ? -0.953 -14.742 0.512 1 79.5 181 GLY A CA 1
ATOM 1350 C C . GLY A 1 181 ? -1.402 -13.789 -0.581 1 79.5 181 GLY A C 1
ATOM 1351 O O . GLY A 1 181 ? -2.395 -14.047 -1.266 1 79.5 181 GLY A O 1
ATOM 1352 N N . ASN A 1 182 ? -0.798 -12.719 -0.711 1 86.19 182 ASN A N 1
ATOM 1353 C CA . ASN A 1 182 ? -1.146 -11.703 -1.705 1 86.19 182 ASN A CA 1
ATOM 1354 C C . ASN A 1 182 ? 0.038 -11.375 -2.607 1 86.19 182 ASN A C 1
ATOM 1356 O O . ASN A 1 182 ? -0.139 -10.828 -3.697 1 86.19 182 ASN A O 1
ATOM 1360 N N . GLY A 1 183 ? 1.157 -11.734 -2.225 1 89.19 183 GLY A N 1
ATOM 1361 C CA . GLY A 1 183 ? 2.393 -11.305 -2.863 1 89.19 183 GLY A CA 1
ATOM 1362 C C . GLY A 1 183 ? 2.488 -11.727 -4.316 1 89.19 183 GLY A C 1
ATOM 1363 O O . GLY A 1 183 ? 2.885 -10.93 -5.172 1 89.19 183 GLY A O 1
ATOM 1364 N N . PHE A 1 184 ? 2.09 -12.938 -4.613 1 92.94 184 PHE A N 1
ATOM 1365 C CA . PHE A 1 184 ? 2.189 -13.438 -5.98 1 92.94 184 PHE A CA 1
ATOM 1366 C C . PHE A 1 184 ? 1.362 -12.578 -6.93 1 92.94 184 PHE A C 1
ATOM 1368 O O . PHE A 1 184 ? 1.85 -12.164 -7.984 1 92.94 184 PHE A O 1
ATOM 1375 N N . LYS A 1 185 ? 0.142 -12.344 -6.562 1 92.5 185 LYS A N 1
ATOM 1376 C CA . LYS A 1 185 ? -0.766 -11.602 -7.434 1 92.5 185 LYS A CA 1
ATOM 1377 C C . LYS A 1 185 ? -0.304 -10.164 -7.605 1 92.5 185 LYS A C 1
ATOM 1379 O O . LYS A 1 185 ? -0.266 -9.648 -8.727 1 92.5 185 LYS A O 1
ATOM 1384 N N . THR A 1 186 ? 0.075 -9.539 -6.5 1 92 186 THR A N 1
ATOM 1385 C CA . THR A 1 186 ? 0.443 -8.125 -6.562 1 92 186 THR A CA 1
ATOM 1386 C C . THR A 1 186 ? 1.758 -7.941 -7.316 1 92 186 THR A C 1
ATOM 1388 O O . THR A 1 186 ? 1.902 -7.004 -8.102 1 92 186 THR A O 1
ATOM 1391 N N . SER A 1 187 ? 2.674 -8.82 -7.102 1 95.38 187 SER A N 1
ATOM 1392 C CA . SER A 1 187 ? 3.979 -8.688 -7.742 1 95.38 187 SER A CA 1
ATOM 1393 C C . SER A 1 187 ? 3.893 -8.961 -9.242 1 95.38 187 SER A C 1
ATOM 1395 O O . SER A 1 187 ? 4.461 -8.219 -10.047 1 95.38 187 SER A O 1
ATOM 1397 N N . THR A 1 188 ? 3.203 -9.992 -9.633 1 97.25 188 THR A N 1
ATOM 1398 C CA . THR A 1 188 ? 3.096 -10.312 -11.055 1 97.25 188 THR A CA 1
ATOM 1399 C C . THR A 1 188 ? 2.35 -9.211 -11.805 1 97.25 188 THR A C 1
ATOM 1401 O O . THR A 1 188 ? 2.779 -8.781 -12.875 1 97.25 188 THR A O 1
ATOM 1404 N N . MET A 1 189 ? 1.272 -8.68 -11.148 1 95.06 189 MET A N 1
ATOM 1405 C CA . MET A 1 189 ? 0.479 -7.625 -11.773 1 95.06 189 MET A CA 1
ATOM 1406 C C . MET A 1 189 ? 1.264 -6.32 -11.836 1 95.06 189 MET A C 1
ATOM 1408 O O . MET A 1 189 ? 0.978 -5.457 -12.672 1 95.06 189 MET A O 1
ATOM 1412 N N . ARG A 1 190 ? 2.207 -6.137 -10.977 1 94.5 190 ARG A N 1
ATOM 1413 C CA . ARG A 1 190 ? 3.066 -4.957 -11 1 94.5 190 ARG A CA 1
ATOM 1414 C C . ARG A 1 190 ? 4.047 -5.016 -12.164 1 94.5 190 ARG A C 1
ATOM 1416 O O . ARG A 1 190 ? 4.445 -3.982 -12.703 1 94.5 190 ARG A O 1
ATOM 1423 N N . LEU A 1 191 ? 4.402 -6.195 -12.562 1 97 191 LEU A N 1
ATOM 1424 C CA . LEU A 1 191 ? 5.43 -6.379 -13.578 1 97 191 LEU A CA 1
ATOM 1425 C C . LEU A 1 191 ? 4.812 -6.434 -14.977 1 97 191 LEU A C 1
ATOM 1427 O O . LEU A 1 191 ? 5.383 -5.914 -15.93 1 97 191 LEU A O 1
ATOM 1431 N N . GLY A 1 192 ? 3.719 -7.023 -15.047 1 97 192 GLY A N 1
ATOM 1432 C CA . GLY A 1 192 ? 3.002 -7.156 -16.297 1 97 192 GLY A CA 1
ATOM 1433 C C . GLY A 1 192 ? 1.506 -7.332 -16.125 1 97 192 GLY A C 1
ATOM 1434 O O . GLY A 1 192 ? 1.04 -7.641 -15.023 1 97 192 GLY A O 1
ATOM 1435 N N . ALA A 1 193 ? 0.782 -7.18 -17.234 1 96.06 193 ALA A N 1
ATOM 1436 C CA . ALA A 1 193 ? -0.677 -7.223 -17.172 1 96.06 193 ALA A CA 1
ATOM 1437 C C . ALA A 1 193 ? -1.181 -8.656 -17.062 1 96.06 193 ALA A C 1
ATOM 1439 O O . ALA A 1 193 ? -2.312 -8.891 -16.625 1 96.06 193 ALA A O 1
ATOM 1440 N N . ASP A 1 194 ? -0.317 -9.586 -17.5 1 97.5 194 ASP A N 1
ATOM 1441 C CA . ASP A 1 194 ? -0.786 -10.969 -17.578 1 97.5 194 ASP A CA 1
ATOM 1442 C C . ASP A 1 194 ? 0.276 -11.938 -17.062 1 97.5 194 ASP A C 1
ATOM 1444 O O . ASP A 1 194 ? 1.474 -11.695 -17.234 1 97.5 194 ASP A O 1
ATOM 1448 N N . VAL A 1 195 ? -0.191 -13.055 -16.469 1 98.31 195 VAL A N 1
ATOM 1449 C CA . VAL A 1 195 ? 0.726 -14.07 -15.969 1 98.31 195 VAL A CA 1
ATOM 1450 C C . VAL A 1 195 ? 0.109 -15.461 -16.156 1 98.31 195 VAL A C 1
ATOM 1452 O O . VAL A 1 195 ? -1.098 -15.633 -15.969 1 98.31 195 VAL A O 1
ATOM 1455 N N . ILE A 1 196 ? 0.89 -16.344 -16.562 1 98.38 196 ILE A N 1
ATOM 1456 C CA . ILE A 1 196 ? 0.499 -17.75 -16.641 1 98.38 196 ILE A CA 1
ATOM 1457 C C . ILE A 1 196 ? 1.45 -18.594 -15.805 1 98.38 196 ILE A C 1
ATOM 1459 O O . ILE A 1 196 ? 2.66 -18.359 -15.805 1 98.38 196 ILE A O 1
ATOM 1463 N N . VAL A 1 197 ? 0.88 -19.578 -15.102 1 98.38 197 VAL A N 1
ATOM 1464 C CA . VAL A 1 197 ? 1.638 -20.391 -14.164 1 98.38 197 VAL A CA 1
ATOM 1465 C C . VAL A 1 197 ? 1.527 -21.859 -14.555 1 98.38 197 VAL A C 1
ATOM 1467 O O . VAL A 1 197 ? 0.438 -22.344 -14.867 1 98.38 197 VAL A O 1
ATOM 1470 N N . PHE A 1 198 ? 2.621 -22.516 -14.617 1 98.5 198 PHE A N 1
ATOM 1471 C CA . PHE A 1 198 ? 2.732 -23.969 -14.789 1 98.5 198 PHE A CA 1
ATOM 1472 C C . PHE A 1 198 ? 3.318 -24.609 -13.539 1 98.5 198 PHE A C 1
ATOM 1474 O O . PHE A 1 198 ? 4.375 -24.203 -13.062 1 98.5 198 PHE A O 1
ATOM 1481 N N . SER A 1 199 ? 2.662 -25.562 -12.992 1 98.19 199 SER A N 1
ATOM 1482 C CA . SER A 1 199 ? 3.205 -26.188 -11.797 1 98.19 199 SER A CA 1
ATOM 1483 C C . SER A 1 199 ? 3.004 -27.703 -11.82 1 98.19 199 SER A C 1
ATOM 1485 O O . SER A 1 199 ? 1.977 -28.188 -12.297 1 98.19 199 SER A O 1
ATOM 1487 N N . ARG A 1 200 ? 3.992 -28.406 -11.43 1 97 200 ARG A N 1
ATOM 1488 C CA . ARG A 1 200 ? 3.971 -29.859 -11.234 1 97 200 ARG A CA 1
ATOM 1489 C C . ARG A 1 200 ? 4.223 -30.219 -9.773 1 97 200 ARG A C 1
ATOM 1491 O O . ARG A 1 200 ? 5.113 -29.656 -9.133 1 97 200 ARG A O 1
ATOM 1498 N N . ALA A 1 201 ? 3.363 -31.062 -9.289 1 96.44 201 ALA A N 1
ATOM 1499 C CA . ALA A 1 201 ? 3.51 -31.469 -7.887 1 96.44 201 ALA A CA 1
ATOM 1500 C C . ALA A 1 201 ? 3.309 -32.969 -7.719 1 96.44 201 ALA A C 1
ATOM 1502 O O . ALA A 1 201 ? 2.609 -33.594 -8.516 1 96.44 201 ALA A O 1
ATOM 1503 N N . MET A 1 202 ? 4.016 -33.5 -6.777 1 92.12 202 MET A N 1
ATOM 1504 C CA . MET A 1 202 ? 3.844 -34.875 -6.352 1 92.12 202 MET A CA 1
ATOM 1505 C C . MET A 1 202 ? 3.434 -34.969 -4.887 1 92.12 202 MET A C 1
ATOM 1507 O O . MET A 1 202 ? 4.172 -34.5 -4.008 1 92.12 202 MET A O 1
ATOM 1511 N N . HIS A 1 203 ? 2.227 -35.344 -4.633 1 84.81 203 HIS A N 1
ATOM 1512 C CA . HIS A 1 203 ? 1.734 -35.469 -3.268 1 84.81 203 HIS A CA 1
ATOM 1513 C C . HIS A 1 203 ? 1.108 -36.844 -3.037 1 84.81 203 HIS A C 1
ATOM 1515 O O . HIS A 1 203 ? 0.203 -37.25 -3.77 1 84.81 203 HIS A O 1
ATOM 1521 N N . SER A 1 204 ? 1.536 -37.531 -1.985 1 84.12 204 SER A N 1
ATOM 1522 C CA . SER A 1 204 ? 0.995 -38.812 -1.549 1 84.12 204 SER A CA 1
ATOM 1523 C C . SER A 1 204 ? 0.848 -39.75 -2.721 1 84.12 204 SER A C 1
ATOM 1525 O O . SER A 1 204 ? -0.21 -40.375 -2.902 1 84.12 204 SER A O 1
ATOM 1527 N N . GLY A 1 205 ? 1.839 -39.781 -3.564 1 82.75 205 GLY A N 1
ATOM 1528 C CA . GLY A 1 205 ? 1.853 -40.75 -4.652 1 82.75 205 GLY A CA 1
ATOM 1529 C C . GLY A 1 205 ? 1.127 -40.281 -5.891 1 82.75 205 GLY A C 1
ATOM 1530 O O . GLY A 1 205 ? 1.103 -40.969 -6.914 1 82.75 205 GLY A O 1
ATOM 1531 N N . ARG A 1 206 ? 0.51 -39.156 -5.797 1 91.38 206 ARG A N 1
ATOM 1532 C CA . ARG A 1 206 ? -0.182 -38.625 -6.957 1 91.38 206 ARG A CA 1
ATOM 1533 C C . ARG A 1 206 ? 0.603 -37.469 -7.559 1 91.38 206 ARG A C 1
ATOM 1535 O O . ARG A 1 206 ? 1.056 -36.562 -6.84 1 91.38 206 ARG A O 1
ATOM 1542 N N . ALA A 1 207 ? 0.867 -37.594 -8.844 1 95.19 207 ALA A N 1
ATOM 1543 C CA . ALA A 1 207 ? 1.554 -36.531 -9.578 1 95.19 207 ALA A CA 1
ATOM 1544 C C . ALA A 1 207 ? 0.575 -35.719 -10.438 1 95.19 207 ALA A C 1
ATOM 1546 O O . ALA A 1 207 ? -0.241 -36.312 -11.156 1 95.19 207 ALA A O 1
ATOM 1547 N N . THR A 1 208 ? 0.593 -34.406 -10.258 1 97.12 208 THR A N 1
ATOM 1548 C CA . THR A 1 208 ? -0.346 -33.562 -11.008 1 97.12 208 THR A CA 1
ATOM 1549 C C . THR A 1 208 ? 0.381 -32.438 -11.695 1 97.12 208 THR A C 1
ATOM 1551 O O . THR A 1 208 ? 1.495 -32.062 -11.312 1 97.12 208 THR A O 1
ATOM 1554 N N . GLN A 1 209 ? -0.179 -32 -12.766 1 96.94 209 GLN A N 1
ATOM 1555 C CA . GLN A 1 209 ? 0.215 -30.797 -13.477 1 96.94 209 GLN A CA 1
ATOM 1556 C C . GLN A 1 209 ? -0.948 -29.812 -13.578 1 96.94 209 GLN A C 1
ATOM 1558 O O . GLN A 1 209 ? -2.086 -30.203 -13.828 1 96.94 209 GLN A O 1
ATOM 1563 N N . SER A 1 210 ? -0.648 -28.562 -13.281 1 97.31 210 SER A N 1
ATOM 1564 C CA . SER A 1 210 ? -1.695 -27.547 -13.336 1 97.31 210 SER A CA 1
ATOM 1565 C C . SER A 1 210 ? -1.221 -26.312 -14.086 1 97.31 210 SER A C 1
ATOM 1567 O O . SER A 1 210 ? -0.042 -25.953 -14.023 1 97.31 210 SER A O 1
ATOM 1569 N N . VAL A 1 211 ? -2.102 -25.703 -14.828 1 97.75 211 VAL A N 1
ATOM 1570 C CA . VAL A 1 211 ? -1.88 -24.438 -15.523 1 97.75 211 VAL A CA 1
ATOM 1571 C C . VAL A 1 211 ? -2.93 -23.422 -15.078 1 97.75 211 VAL A C 1
ATOM 1573 O O . VAL A 1 211 ? -4.121 -23.734 -15.031 1 97.75 211 VAL A O 1
ATOM 1576 N N . GLY A 1 212 ? -2.504 -22.281 -14.664 1 96.94 212 GLY A N 1
ATOM 1577 C CA . GLY A 1 212 ? -3.402 -21.203 -14.305 1 96.94 212 GLY A CA 1
ATOM 1578 C C . GLY A 1 212 ? -3.059 -19.891 -14.984 1 96.94 212 GLY A C 1
ATOM 1579 O O . GLY A 1 212 ? -1.883 -19.547 -15.125 1 96.94 212 GLY A O 1
ATOM 1580 N N . LEU A 1 213 ? -4.125 -19.188 -15.375 1 97.5 213 LEU A N 1
ATOM 1581 C CA . LEU A 1 213 ? -3.945 -17.922 -16.078 1 97.5 213 LEU A CA 1
ATOM 1582 C C . LEU A 1 213 ? -4.598 -16.766 -15.312 1 97.5 213 LEU A C 1
ATOM 1584 O O . LEU A 1 213 ? -5.809 -16.797 -15.078 1 97.5 213 LEU A O 1
ATOM 1588 N N . LEU A 1 214 ? -3.873 -15.875 -14.828 1 96.38 214 LEU A N 1
ATOM 1589 C CA . LEU A 1 214 ? -4.355 -14.602 -14.305 1 96.38 214 LEU A CA 1
ATOM 1590 C C . LEU A 1 214 ? -4.062 -13.461 -15.281 1 96.38 214 LEU A C 1
ATOM 1592 O O . LEU A 1 214 ? -2.922 -13 -15.367 1 96.38 214 LEU A O 1
ATOM 1596 N N . SER A 1 215 ? -5.098 -13.062 -15.969 1 96 215 SER A N 1
ATOM 1597 C CA . SER A 1 215 ? -4.922 -12.117 -17.062 1 96 215 SER A CA 1
ATOM 1598 C C . SER A 1 215 ? -5.793 -10.875 -16.875 1 96 215 SER A C 1
ATOM 1600 O O . SER A 1 215 ? -7.016 -10.945 -17 1 96 215 SER A O 1
ATOM 1602 N N . TYR A 1 216 ? -5.113 -9.82 -16.562 1 94.5 216 TYR A N 1
ATOM 1603 C CA . TYR A 1 216 ? -5.801 -8.539 -16.469 1 94.5 216 TYR A CA 1
ATOM 1604 C C . TYR A 1 216 ? -6.375 -8.125 -17.812 1 94.5 216 TYR A C 1
ATOM 1606 O O . TYR A 1 216 ? -7.496 -7.617 -17.891 1 94.5 216 TYR A O 1
ATOM 1614 N N . THR A 1 217 ? -5.695 -8.383 -18.875 1 93.38 217 THR A N 1
ATOM 1615 C CA . THR A 1 217 ? -6.109 -8.062 -20.234 1 93.38 217 THR A CA 1
ATOM 1616 C C . THR A 1 217 ? -7.398 -8.797 -20.594 1 93.38 217 THR A C 1
ATOM 1618 O O . THR A 1 217 ? -8.352 -8.188 -21.078 1 93.38 217 THR A O 1
ATOM 1621 N N . PHE A 1 218 ? -7.465 -10.102 -20.328 1 93.62 218 PHE A N 1
ATOM 1622 C CA . PHE A 1 218 ? -8.648 -10.914 -20.578 1 93.62 218 PHE A CA 1
ATOM 1623 C C . PHE A 1 218 ? -9.859 -10.352 -19.844 1 93.62 218 PHE A C 1
ATOM 1625 O O . PHE A 1 218 ? -10.914 -10.148 -20.453 1 93.62 218 PHE A O 1
ATOM 1632 N N . LEU A 1 219 ? -9.648 -10.055 -18.578 1 92.12 219 LEU A N 1
ATOM 1633 C CA . LEU A 1 219 ? -10.758 -9.617 -17.734 1 92.12 219 LEU A CA 1
ATOM 1634 C C . LEU A 1 219 ? -11.297 -8.266 -18.188 1 92.12 219 LEU A C 1
ATOM 1636 O O . LEU A 1 219 ? -12.508 -8.078 -18.266 1 92.12 219 LEU A O 1
ATOM 1640 N N . ARG A 1 220 ? -10.438 -7.391 -18.5 1 89.5 220 ARG A N 1
ATOM 1641 C CA . ARG A 1 220 ? -10.836 -6.035 -18.859 1 89.5 220 ARG A CA 1
ATOM 1642 C C . ARG A 1 220 ? -11.422 -5.996 -20.266 1 89.5 220 ARG A C 1
ATOM 1644 O O . ARG A 1 220 ? -12.43 -5.336 -20.5 1 89.5 220 ARG A O 1
ATOM 1651 N N . ARG A 1 221 ? -10.859 -6.695 -21.172 1 88.44 221 ARG A N 1
ATOM 1652 C CA . ARG A 1 221 ? -11.297 -6.672 -22.562 1 88.44 221 ARG A CA 1
ATOM 1653 C C . ARG A 1 221 ? -12.648 -7.352 -22.719 1 88.44 221 ARG A C 1
ATOM 1655 O O . ARG A 1 221 ? -13.445 -6.973 -23.594 1 88.44 221 ARG A O 1
ATOM 1662 N N . THR A 1 222 ? -12.898 -8.336 -21.938 1 90.06 222 THR A N 1
ATOM 1663 C CA . THR A 1 222 ? -14.164 -9.047 -22.031 1 90.06 222 THR A CA 1
ATOM 1664 C C . THR A 1 222 ? -15.203 -8.453 -21.078 1 90.06 222 THR A C 1
ATOM 1666 O O . THR A 1 222 ? -16.312 -8.961 -20.969 1 90.06 222 THR A O 1
ATOM 1669 N N . GLY A 1 223 ? -14.812 -7.477 -20.297 1 85.94 223 GLY A N 1
ATOM 1670 C CA . GLY A 1 223 ? -15.742 -6.766 -19.438 1 85.94 223 GLY A CA 1
ATOM 1671 C C . GLY A 1 223 ? -16.219 -7.59 -18.25 1 85.94 223 GLY A C 1
ATOM 1672 O O . GLY A 1 223 ? -17.391 -7.512 -17.859 1 85.94 223 GLY A O 1
ATOM 1673 N N . GLN A 1 224 ? -15.336 -8.438 -17.828 1 85.31 224 GLN A N 1
ATOM 1674 C CA . GLN A 1 224 ? -15.711 -9.227 -16.656 1 85.31 224 GLN A CA 1
ATOM 1675 C C . GLN A 1 224 ? -15.906 -8.344 -15.43 1 85.31 224 GLN A C 1
ATOM 1677 O O . GLN A 1 224 ? -15.203 -7.348 -15.258 1 85.31 224 GLN A O 1
ATOM 1682 N N . ASP A 1 225 ? -16.891 -8.672 -14.578 1 82.38 225 ASP A N 1
ATOM 1683 C CA . ASP A 1 225 ? -17.156 -7.914 -13.359 1 82.38 225 ASP A CA 1
ATOM 1684 C C . ASP A 1 225 ? -16.594 -8.633 -12.133 1 82.38 225 ASP A C 1
ATOM 1686 O O . ASP A 1 225 ? -16.797 -8.188 -11.008 1 82.38 225 ASP A O 1
ATOM 1690 N N . ASP A 1 226 ? -15.984 -9.758 -12.445 1 86.62 226 ASP A N 1
ATOM 1691 C CA . ASP A 1 226 ? -15.32 -10.555 -11.414 1 86.62 226 ASP A CA 1
ATOM 1692 C C . ASP A 1 226 ? -14 -11.125 -11.914 1 86.62 226 ASP A C 1
ATOM 1694 O O . ASP A 1 226 ? -13.797 -11.266 -13.125 1 86.62 226 ASP A O 1
ATOM 1698 N N . VAL A 1 227 ? -13.18 -11.367 -10.984 1 88.88 227 VAL A N 1
ATOM 1699 C CA . VAL A 1 227 ? -11.906 -11.945 -11.383 1 88.88 227 VAL A CA 1
ATOM 1700 C C . VAL A 1 227 ? -12.062 -13.445 -11.625 1 88.88 227 VAL A C 1
ATOM 1702 O O . VAL A 1 227 ? -12.32 -14.203 -10.688 1 88.88 227 VAL A O 1
ATOM 1705 N N . VAL A 1 228 ? -11.969 -13.758 -12.859 1 91.06 228 VAL A N 1
ATOM 1706 C CA . VAL A 1 228 ? -12.023 -15.148 -13.297 1 91.06 228 VAL A CA 1
ATOM 1707 C C . VAL A 1 228 ? -10.617 -15.641 -13.633 1 91.06 228 VAL A C 1
ATOM 1709 O O . VAL A 1 228 ? -9.852 -14.938 -14.297 1 91.06 228 VAL A O 1
ATOM 1712 N N . VAL A 1 229 ? -10.328 -16.859 -13.133 1 93.56 229 VAL A N 1
ATOM 1713 C CA . VAL A 1 229 ? -9 -17.422 -13.352 1 93.56 229 VAL A CA 1
ATOM 1714 C C . VAL A 1 229 ? -9.125 -18.781 -14.031 1 93.56 229 VAL A C 1
ATOM 1716 O O . VAL A 1 229 ? -9.234 -19.812 -13.359 1 93.56 229 VAL A O 1
ATOM 1719 N N . PRO A 1 230 ? -9.023 -18.797 -15.367 1 95.06 230 PRO A N 1
ATOM 1720 C CA . PRO A 1 230 ? -9.039 -20.094 -16.062 1 95.06 230 PRO A CA 1
ATOM 1721 C C . PRO A 1 230 ? -7.91 -21.016 -15.602 1 95.06 230 PRO A C 1
ATOM 1723 O O . PRO A 1 230 ? -6.746 -20.609 -15.578 1 95.06 230 PRO A O 1
ATOM 1726 N N . MET A 1 231 ? -8.273 -22.234 -15.234 1 95.25 231 MET A N 1
ATOM 1727 C CA . MET A 1 231 ? -7.297 -23.219 -14.789 1 95.25 231 MET A CA 1
ATOM 1728 C C . MET A 1 231 ? -7.617 -24.594 -15.359 1 95.25 231 MET A C 1
ATOM 1730 O O . MET A 1 231 ? -8.789 -24.953 -15.539 1 95.25 231 MET A O 1
ATOM 1734 N N . ILE A 1 232 ? -6.598 -25.312 -15.633 1 96.31 232 ILE A N 1
ATOM 1735 C CA . ILE A 1 232 ? -6.738 -26.703 -16.062 1 96.31 232 ILE A CA 1
ATOM 1736 C C . ILE A 1 232 ? -5.738 -27.578 -15.32 1 96.31 232 ILE A C 1
ATOM 1738 O O . ILE A 1 232 ? -4.621 -27.156 -15.023 1 96.31 232 ILE A O 1
ATOM 1742 N N . ASP A 1 233 ? -6.164 -28.766 -15.016 1 96.56 233 ASP A N 1
ATOM 1743 C CA . ASP A 1 233 ? -5.355 -29.703 -14.234 1 96.56 233 ASP A CA 1
ATOM 1744 C C . ASP A 1 233 ? -5.258 -31.062 -14.938 1 96.56 233 ASP A C 1
ATOM 1746 O O . ASP A 1 233 ? -6.18 -31.469 -15.648 1 96.56 233 ASP A O 1
ATOM 1750 N N . PHE A 1 234 ? -4.164 -31.719 -14.75 1 97 234 PHE A N 1
ATOM 1751 C CA . PHE A 1 234 ? -3.918 -33.062 -15.289 1 97 234 PHE A CA 1
ATOM 1752 C C . PHE A 1 234 ? -3.398 -34 -14.211 1 97 234 PHE A C 1
ATOM 1754 O O . PHE A 1 234 ? -2.609 -33.562 -13.352 1 97 234 PHE A O 1
ATOM 1761 N N . ASP A 1 235 ? -3.871 -35.156 -14.234 1 96.12 235 ASP A N 1
ATOM 1762 C CA . ASP A 1 235 ? -3.27 -36.25 -13.469 1 96.12 235 ASP A CA 1
ATOM 1763 C C . ASP A 1 235 ? -2.205 -36.969 -14.297 1 96.12 235 ASP A C 1
ATOM 1765 O O . ASP A 1 235 ? -2.506 -37.531 -15.344 1 96.12 235 ASP A O 1
ATOM 1769 N N . ILE A 1 236 ? -0.986 -36.938 -13.836 1 95.19 236 ILE A N 1
ATOM 1770 C CA . ILE A 1 236 ? 0.099 -37.562 -14.602 1 95.19 236 ILE A CA 1
ATOM 1771 C C . ILE A 1 236 ? 0.684 -38.719 -13.844 1 95.19 236 ILE A C 1
ATOM 1773 O O . ILE A 1 236 ? 1.858 -39.062 -14.008 1 95.19 236 ILE A O 1
ATOM 1777 N N . SER A 1 237 ? -0.035 -39.219 -12.906 1 92.75 237 SER A N 1
ATOM 1778 C CA . SER A 1 237 ? 0.423 -40.375 -12.125 1 92.75 237 SER A CA 1
ATOM 1779 C C . SER A 1 237 ? 0.605 -41.594 -13.008 1 92.75 237 SER A C 1
ATOM 1781 O O . SER A 1 237 ? 1.438 -42.469 -12.711 1 92.75 237 SER A O 1
ATOM 1783 N N . GLY A 1 238 ? -0.115 -41.656 -13.992 1 87.69 238 GLY A N 1
ATOM 1784 C CA . GLY A 1 238 ? -0.022 -42.781 -14.922 1 87.69 238 GLY A CA 1
ATOM 1785 C C . GLY A 1 238 ? 0.874 -42.469 -16.109 1 87.69 238 GLY A C 1
ATOM 1786 O O . GLY A 1 238 ? 1.809 -41.688 -16.016 1 87.69 238 GLY A O 1
ATOM 1787 N N . HIS A 1 239 ? 0.732 -43.156 -17.219 1 85.25 239 HIS A N 1
ATOM 1788 C CA . HIS A 1 239 ? 1.59 -43.094 -18.406 1 85.25 239 HIS A CA 1
ATOM 1789 C C . HIS A 1 239 ? 1.297 -41.844 -19.219 1 85.25 239 HIS A C 1
ATOM 1791 O O . HIS A 1 239 ? 2.154 -41.344 -19.969 1 85.25 239 HIS A O 1
ATOM 1797 N N . TRP A 1 240 ? 0.052 -41.406 -19.172 1 86.81 240 TRP A N 1
ATOM 1798 C CA . TRP A 1 240 ? -0.331 -40.219 -19.938 1 86.81 240 TRP A CA 1
ATOM 1799 C C . TRP A 1 240 ? -1 -39.188 -19.047 1 86.81 240 TRP A C 1
ATOM 1801 O O . TRP A 1 240 ? -1.517 -39.5 -17.969 1 86.81 240 TRP A O 1
ATOM 1811 N N . ALA A 1 241 ? -0.879 -37.938 -19.484 1 91.62 241 ALA A N 1
ATOM 1812 C CA . ALA A 1 241 ? -1.532 -36.875 -18.75 1 91.62 241 ALA A CA 1
ATOM 1813 C C . ALA A 1 241 ? -3.043 -36.875 -18.969 1 91.62 241 ALA A C 1
ATOM 1815 O O . ALA A 1 241 ? -3.516 -36.719 -20.094 1 91.62 241 ALA A O 1
ATOM 1816 N N . GLU A 1 242 ? -3.82 -37.125 -17.906 1 94.31 242 GLU A N 1
ATOM 1817 C CA . GLU A 1 242 ? -5.277 -37.156 -17.984 1 94.31 242 GLU A CA 1
ATOM 1818 C C . GLU A 1 242 ? -5.891 -35.906 -17.344 1 94.31 242 GLU A C 1
ATOM 1820 O O . GLU A 1 242 ? -5.547 -35.531 -16.219 1 94.31 242 GLU A O 1
ATOM 1825 N N . PRO A 1 243 ? -6.812 -35.312 -18.094 1 95.31 243 PRO A N 1
ATOM 1826 C CA . PRO A 1 243 ? -7.461 -34.156 -17.516 1 95.31 243 PRO A CA 1
ATOM 1827 C C . PRO A 1 243 ? -8.219 -34.438 -16.234 1 95.31 243 PRO A C 1
ATOM 1829 O O . PRO A 1 243 ? -8.859 -35.5 -16.125 1 95.31 243 PRO A O 1
ATOM 1832 N N . ILE A 1 244 ? -8.039 -33.625 -15.266 1 94.62 244 ILE A N 1
ATOM 1833 C CA . ILE A 1 244 ? -8.852 -33.719 -14.055 1 94.62 244 ILE A CA 1
ATOM 1834 C C . ILE A 1 244 ? -10.102 -32.844 -14.219 1 94.62 244 ILE A C 1
ATOM 1836 O O . ILE A 1 244 ? -10.016 -31.625 -14.344 1 94.62 244 ILE A O 1
ATOM 1840 N N . ILE A 1 245 ? -11.258 -33.5 -14.18 1 91.56 245 ILE A N 1
ATOM 1841 C CA . ILE A 1 245 ? -12.523 -32.812 -14.438 1 91.56 245 ILE A CA 1
ATOM 1842 C C . ILE A 1 245 ? -13.289 -32.625 -13.133 1 91.56 245 ILE A C 1
ATOM 1844 O O . ILE A 1 245 ? -13.594 -33.625 -12.445 1 91.56 245 ILE A O 1
ATOM 1848 N N . TYR A 1 246 ? -13.602 -31.547 -12.75 1 84.19 246 TYR A N 1
ATOM 1849 C CA . TYR A 1 246 ? -14.312 -31.281 -11.5 1 84.19 246 TYR A CA 1
ATOM 1850 C C . TYR A 1 246 ? -15.812 -31.172 -11.75 1 84.19 246 TYR A C 1
ATOM 1852 O O . TYR A 1 246 ? -16.609 -31.719 -10.992 1 84.19 246 TYR A O 1
ATOM 1860 N N . SER A 1 247 ? -16.234 -30.422 -12.734 1 82.19 247 SER A N 1
ATOM 1861 C CA . SER A 1 247 ? -17.656 -30.234 -13.008 1 82.19 247 SER A CA 1
ATOM 1862 C C . SER A 1 247 ? -18.062 -30.906 -14.312 1 82.19 247 SER A C 1
ATOM 1864 O O . SER A 1 247 ? -18.875 -31.844 -14.312 1 82.19 247 SER A O 1
ATOM 1866 N N . SER A 1 248 ? -17.469 -30.375 -15.453 1 88.31 248 SER A N 1
ATOM 1867 C CA . SER A 1 248 ? -17.781 -30.938 -16.766 1 88.31 248 SER A CA 1
ATOM 1868 C C . SER A 1 248 ? -16.594 -30.828 -17.703 1 88.31 248 SER A C 1
ATOM 1870 O O . SER A 1 248 ? -15.703 -30 -17.516 1 88.31 248 SER A O 1
ATOM 1872 N N . GLN A 1 249 ? -16.656 -31.688 -18.641 1 91.06 249 GLN A N 1
ATOM 1873 C CA . GLN A 1 249 ? -15.641 -31.656 -19.688 1 91.06 249 GLN A CA 1
ATOM 1874 C C . GLN A 1 249 ? -15.703 -30.344 -20.453 1 91.06 249 GLN A C 1
ATOM 1876 O O . GLN A 1 249 ? -14.672 -29.828 -20.906 1 91.06 249 GLN A O 1
ATOM 1881 N N . HIS A 1 250 ? -16.844 -29.891 -20.609 1 89.75 250 HIS A N 1
ATOM 1882 C CA . HIS A 1 250 ? -17.031 -28.625 -21.312 1 89.75 250 HIS A CA 1
ATOM 1883 C C . HIS A 1 250 ? -16.328 -27.484 -20.578 1 89.75 250 HIS A C 1
ATOM 1885 O O . HIS A 1 250 ? -15.703 -26.625 -21.219 1 89.75 250 HIS A O 1
ATOM 1891 N N . GLU A 1 251 ? -16.422 -27.5 -19.328 1 90.06 251 GLU A N 1
ATOM 1892 C CA . GLU A 1 251 ? -15.773 -26.453 -18.531 1 90.06 251 GLU A CA 1
ATOM 1893 C C . GLU A 1 251 ? -14.258 -26.547 -18.641 1 90.06 251 GLU A C 1
ATOM 1895 O O . GLU A 1 251 ? -13.578 -25.516 -18.75 1 90.06 251 GLU A O 1
ATOM 1900 N N . TRP A 1 252 ? -13.805 -27.719 -18.594 1 93.62 252 TRP A N 1
ATOM 1901 C CA . TRP A 1 252 ? -12.367 -27.922 -18.75 1 93.62 252 TRP A CA 1
ATOM 1902 C C . TRP A 1 252 ? -11.891 -27.406 -20.109 1 93.62 252 TRP A C 1
ATOM 1904 O O . TRP A 1 252 ? -10.883 -26.688 -20.188 1 93.62 252 TRP A O 1
ATOM 1914 N N . SER A 1 253 ? -12.641 -27.719 -21.156 1 94.06 253 SER A N 1
ATOM 1915 C CA . SER A 1 253 ? -12.297 -27.297 -22.516 1 94.06 253 SER A CA 1
ATOM 1916 C C . SER A 1 253 ? -12.422 -25.781 -22.672 1 94.06 253 SER A C 1
ATOM 1918 O O . SER A 1 253 ? -11.656 -25.172 -23.422 1 94.06 253 SER A O 1
ATOM 1920 N N . ALA A 1 254 ? -13.383 -25.234 -21.984 1 93.31 254 ALA A N 1
ATOM 1921 C CA . ALA A 1 254 ? -13.562 -23.781 -22.031 1 93.31 254 ALA A CA 1
ATOM 1922 C C . ALA A 1 254 ? -12.383 -23.062 -21.391 1 93.31 254 ALA A C 1
ATOM 1924 O O . ALA A 1 254 ? -11.922 -22.047 -21.891 1 93.31 254 ALA A O 1
ATOM 1925 N N . ASN A 1 255 ? -11.953 -23.594 -20.297 1 95.06 255 ASN A N 1
ATOM 1926 C CA . ASN A 1 255 ? -10.773 -23.031 -19.641 1 95.06 255 ASN A CA 1
ATOM 1927 C C . ASN A 1 255 ? -9.531 -23.125 -20.531 1 95.06 255 ASN A C 1
ATOM 1929 O O . ASN A 1 255 ? -8.766 -22.172 -20.641 1 95.06 255 ASN A O 1
ATOM 1933 N N . LEU A 1 256 ? -9.367 -24.266 -21.125 1 96.44 256 LEU A N 1
ATOM 1934 C CA . LEU A 1 256 ? -8.234 -24.453 -22.031 1 96.44 256 LEU A CA 1
ATOM 1935 C C . LEU A 1 256 ? -8.297 -23.453 -23.172 1 96.44 256 LEU A C 1
ATOM 1937 O O . LEU A 1 256 ? -7.285 -22.844 -23.531 1 96.44 256 LEU A O 1
ATOM 1941 N N . LYS A 1 257 ? -9.445 -23.281 -23.719 1 95.75 257 LYS A N 1
ATOM 1942 C CA . LYS A 1 257 ? -9.609 -22.344 -24.812 1 95.75 257 LYS A CA 1
ATOM 1943 C C . LYS A 1 257 ? -9.25 -20.922 -24.391 1 95.75 257 LYS A C 1
ATOM 1945 O O . LYS A 1 257 ? -8.547 -20.203 -25.125 1 95.75 257 LYS A O 1
ATOM 1950 N N . THR A 1 258 ? -9.758 -20.516 -23.234 1 95.5 258 THR A N 1
ATOM 1951 C CA . THR A 1 258 ? -9.453 -19.188 -22.734 1 95.5 258 THR A CA 1
ATOM 1952 C C . THR A 1 258 ? -7.953 -19.016 -22.531 1 95.5 258 THR A C 1
ATOM 1954 O O . THR A 1 258 ? -7.395 -17.969 -22.891 1 95.5 258 THR A O 1
ATOM 1957 N N . ILE A 1 259 ? -7.328 -19.984 -21.984 1 97.12 259 ILE A N 1
ATOM 1958 C CA . ILE A 1 259 ? -5.891 -19.938 -21.75 1 97.12 259 ILE A CA 1
ATOM 1959 C C . ILE A 1 259 ? -5.16 -19.781 -23.094 1 97.12 259 ILE A C 1
ATOM 1961 O O . ILE A 1 259 ? -4.27 -18.953 -23.219 1 97.12 259 ILE A O 1
ATOM 1965 N N . LEU A 1 260 ? -5.566 -20.516 -24.062 1 96.88 260 LEU A N 1
ATOM 1966 C CA . LEU A 1 260 ? -4.906 -20.469 -25.359 1 96.88 260 LEU A CA 1
ATOM 1967 C C . LEU A 1 260 ? -5.152 -19.141 -26.047 1 96.88 260 LEU A C 1
ATOM 1969 O O . LEU A 1 260 ? -4.273 -18.609 -26.734 1 96.88 260 LEU A O 1
ATOM 1973 N N . ASP A 1 261 ? -6.324 -18.547 -25.859 1 95.75 261 ASP A N 1
ATOM 1974 C CA . ASP A 1 261 ? -6.691 -17.297 -26.516 1 95.75 261 ASP A CA 1
ATOM 1975 C C . ASP A 1 261 ? -5.926 -16.125 -25.906 1 95.75 261 ASP A C 1
ATOM 1977 O O . ASP A 1 261 ? -5.621 -15.148 -26.594 1 95.75 261 ASP A O 1
ATOM 1981 N N . TRP A 1 262 ? -5.621 -16.25 -24.625 1 95.56 262 TRP A N 1
ATOM 1982 C CA . TRP A 1 262 ? -5.164 -15.039 -23.938 1 95.56 262 TRP A CA 1
ATOM 1983 C C . TRP A 1 262 ? -3.764 -15.234 -23.375 1 95.56 262 TRP A C 1
ATOM 1985 O O . TRP A 1 262 ? -3.244 -14.359 -22.672 1 95.56 262 TRP A O 1
ATOM 1995 N N . SER A 1 263 ? -3.141 -16.375 -23.609 1 96.75 263 SER A N 1
ATOM 1996 C CA . SER A 1 263 ? -1.755 -16.609 -23.219 1 96.75 263 SER A CA 1
ATOM 1997 C C . SER A 1 263 ? -0.824 -16.562 -24.422 1 96.75 263 SER A C 1
ATOM 1999 O O . SER A 1 263 ? -1.281 -16.453 -25.562 1 96.75 263 SER A O 1
ATOM 2001 N N . PRO A 1 264 ? 0.513 -16.547 -24.156 1 96.19 264 PRO A N 1
ATOM 2002 C CA . PRO A 1 264 ? 1.478 -16.531 -25.266 1 96.19 264 PRO A CA 1
ATOM 2003 C C . PRO A 1 264 ? 1.476 -17.828 -26.062 1 96.19 264 PRO A C 1
ATOM 2005 O O . PRO A 1 264 ? 2.154 -17.922 -27.094 1 96.19 264 PRO A O 1
ATOM 2008 N N . PHE A 1 265 ? 0.717 -18.797 -25.703 1 95.75 265 PHE A N 1
ATOM 2009 C CA . PHE A 1 265 ? 0.747 -20.125 -26.328 1 95.75 265 PHE A CA 1
ATOM 2010 C C . PHE A 1 265 ? -0.507 -20.359 -27.156 1 95.75 265 PHE A C 1
ATOM 2012 O O . PHE A 1 265 ? -1.62 -20.078 -26.719 1 95.75 265 PHE A O 1
ATOM 2019 N N . THR A 1 266 ? -0.311 -20.906 -28.312 1 92.88 266 THR A N 1
ATOM 2020 C CA . THR A 1 266 ? -1.42 -20.938 -29.25 1 92.88 266 THR A CA 1
ATOM 2021 C C . THR A 1 266 ? -2.02 -22.344 -29.328 1 92.88 266 THR A C 1
ATOM 2023 O O . THR A 1 266 ? -3.092 -22.531 -29.906 1 92.88 266 THR A O 1
ATOM 2026 N N . SER A 1 267 ? -1.32 -23.359 -28.812 1 95.81 267 SER A N 1
ATOM 2027 C CA . SER A 1 267 ? -1.83 -24.734 -28.859 1 95.81 267 SER A CA 1
ATOM 2028 C C . SER A 1 267 ? -1.6 -25.453 -27.547 1 95.81 267 SER A C 1
ATOM 2030 O O . SER A 1 267 ? -0.736 -25.062 -26.75 1 95.81 267 SER A O 1
ATOM 2032 N N . LYS A 1 268 ? -2.432 -26.469 -27.359 1 96.19 268 LYS A N 1
ATOM 2033 C CA . LYS A 1 268 ? -2.275 -27.297 -26.156 1 96.19 268 LYS A CA 1
ATOM 2034 C C . LYS A 1 268 ? -0.891 -27.938 -26.125 1 96.19 268 LYS A C 1
ATOM 2036 O O . LYS A 1 268 ? -0.281 -28.031 -25.047 1 96.19 268 LYS A O 1
ATOM 2041 N N . GLU A 1 269 ? -0.373 -28.328 -27.234 1 95.12 269 GLU A N 1
ATOM 2042 C CA . GLU A 1 269 ? 0.952 -28.938 -27.312 1 95.12 269 GLU A CA 1
ATOM 2043 C C . GLU A 1 269 ? 2.033 -27.969 -26.828 1 95.12 269 GLU A C 1
ATOM 2045 O O . GLU A 1 269 ? 2.914 -28.344 -26.062 1 95.12 269 GLU A O 1
ATOM 2050 N N . GLU A 1 270 ? 1.929 -26.781 -27.328 1 94.69 270 GLU A N 1
ATOM 2051 C CA . GLU A 1 270 ? 2.889 -25.766 -26.906 1 94.69 270 GLU A CA 1
ATOM 2052 C C . GLU A 1 270 ? 2.805 -25.516 -25.406 1 94.69 270 GLU A C 1
ATOM 2054 O O . GLU A 1 270 ? 3.826 -25.297 -24.75 1 94.69 270 GLU A O 1
ATOM 2059 N N . LEU A 1 271 ? 1.57 -25.5 -24.969 1 95.38 271 LEU A N 1
ATOM 2060 C CA . LEU A 1 271 ? 1.332 -25.312 -23.547 1 95.38 271 LEU A CA 1
ATOM 2061 C C . LEU A 1 271 ? 1.982 -26.422 -22.734 1 95.38 271 LEU A C 1
ATOM 2063 O O . LEU A 1 271 ? 2.66 -26.141 -21.734 1 95.38 271 LEU A O 1
ATOM 2067 N N . MET A 1 272 ? 1.844 -27.656 -23.156 1 95.19 272 MET A N 1
ATOM 2068 C CA . MET A 1 272 ? 2.34 -28.812 -22.422 1 95.19 272 MET A CA 1
ATOM 2069 C C . MET A 1 272 ? 3.861 -28.891 -22.484 1 95.19 272 MET A C 1
ATOM 2071 O O . MET A 1 272 ? 4.504 -29.406 -21.578 1 95.19 272 MET A O 1
ATOM 2075 N N . LEU A 1 273 ? 4.465 -28.344 -23.531 1 95.19 273 LEU A N 1
ATOM 2076 C CA . LEU A 1 273 ? 5.914 -28.328 -23.688 1 95.19 273 LEU A CA 1
ATOM 2077 C C . LEU A 1 273 ? 6.574 -27.516 -22.578 1 95.19 273 LEU A C 1
ATOM 2079 O O . LEU A 1 273 ? 7.75 -27.719 -22.266 1 95.19 273 LEU A O 1
ATOM 2083 N N . GLN A 1 274 ? 5.828 -26.625 -21.984 1 95.62 274 GLN A N 1
ATOM 2084 C CA . GLN A 1 274 ? 6.379 -25.766 -20.938 1 95.62 274 GLN A CA 1
ATOM 2085 C C . GLN A 1 274 ? 6.762 -26.594 -19.703 1 95.62 274 GLN A C 1
ATOM 2087 O O . GLN A 1 274 ? 7.621 -26.188 -18.922 1 95.62 274 GLN A O 1
ATOM 2092 N N . PHE A 1 275 ? 6.156 -27.766 -19.531 1 96.62 275 PHE A N 1
ATOM 2093 C CA . PHE A 1 275 ? 6.438 -28.609 -18.375 1 96.62 275 PHE A CA 1
ATOM 2094 C C . PHE A 1 275 ? 7.762 -29.328 -18.547 1 96.62 275 PHE A C 1
ATOM 2096 O O . PHE A 1 275 ? 8.289 -29.906 -17.578 1 96.62 275 PHE A O 1
ATOM 2103 N N . ASP A 1 276 ? 8.336 -29.344 -19.719 1 94.56 276 ASP A N 1
ATOM 2104 C CA . ASP A 1 276 ? 9.609 -30 -19.953 1 94.56 276 ASP A CA 1
ATOM 2105 C C . ASP A 1 276 ? 10.734 -29.328 -19.156 1 94.56 276 ASP A C 1
ATOM 2107 O O . ASP A 1 276 ? 11.703 -29.984 -18.781 1 94.56 276 ASP A O 1
ATOM 2111 N N . ASP A 1 277 ? 10.57 -28.062 -18.953 1 92.69 277 ASP A N 1
ATOM 2112 C CA . ASP A 1 277 ? 11.547 -27.297 -18.172 1 92.69 277 ASP A CA 1
ATOM 2113 C C . ASP A 1 277 ? 11.406 -27.594 -16.688 1 92.69 277 ASP A C 1
ATOM 2115 O O . ASP A 1 277 ? 12.305 -27.266 -15.898 1 92.69 277 ASP A O 1
ATOM 2119 N N . ILE A 1 278 ? 10.195 -28.172 -16.344 1 95.5 278 ILE A N 1
ATOM 2120 C CA . ILE A 1 278 ? 9.875 -28.391 -14.938 1 95.5 278 ILE A CA 1
ATOM 2121 C C . ILE A 1 278 ? 10.211 -29.844 -14.555 1 95.5 278 ILE A C 1
ATOM 2123 O O . ILE A 1 278 ? 9.766 -30.781 -15.211 1 95.5 278 ILE A O 1
ATOM 2127 N N . GLY A 1 279 ? 11.078 -30.203 -13.734 1 90.69 279 GLY A N 1
ATOM 2128 C CA . GLY A 1 279 ? 11.391 -31.547 -13.273 1 90.69 279 GLY A CA 1
ATOM 2129 C C . GLY A 1 279 ? 10.188 -32.281 -12.711 1 90.69 279 GLY A C 1
ATOM 2130 O O . GLY A 1 279 ? 9.07 -32.125 -13.203 1 90.69 279 GLY A O 1
ATOM 2131 N N . SER A 1 280 ? 10.391 -33.156 -11.781 1 91.5 280 SER A N 1
ATOM 2132 C CA . SER A 1 280 ? 9.32 -33.938 -11.164 1 91.5 280 SER A CA 1
ATOM 2133 C C . SER A 1 280 ? 8.391 -33.031 -10.352 1 91.5 280 SER A C 1
ATOM 2135 O O . SER A 1 280 ? 7.215 -33.375 -10.164 1 91.5 280 SER A O 1
ATOM 2137 N N . HIS A 1 281 ? 8.961 -32.031 -9.922 1 95.25 281 HIS A N 1
ATOM 2138 C CA . HIS A 1 281 ? 8.203 -31 -9.211 1 95.25 281 HIS A CA 1
ATOM 2139 C C . HIS A 1 281 ? 8.797 -29.625 -9.445 1 95.25 281 HIS A C 1
ATOM 2141 O O . HIS A 1 281 ? 9.977 -29.5 -9.789 1 95.25 281 HIS A O 1
ATOM 2147 N N . GLY A 1 282 ? 8 -28.609 -9.336 1 97.56 282 GLY A N 1
ATOM 2148 C CA . GLY A 1 282 ? 8.461 -27.25 -9.547 1 97.56 282 GLY A CA 1
ATOM 2149 C C . GLY A 1 282 ? 7.383 -26.328 -10.109 1 97.56 282 GLY A C 1
ATOM 2150 O O . GLY A 1 282 ? 6.242 -26.766 -10.305 1 97.56 282 GLY A O 1
ATOM 2151 N N . THR A 1 283 ? 7.699 -25.094 -10.297 1 98.31 283 THR A N 1
ATOM 2152 C CA . THR A 1 283 ? 6.754 -24.094 -10.789 1 98.31 283 THR A CA 1
ATOM 2153 C C . THR A 1 283 ? 7.434 -23.156 -11.781 1 98.31 283 THR A C 1
ATOM 2155 O O . THR A 1 283 ? 8.57 -22.734 -11.562 1 98.31 283 THR A O 1
ATOM 2158 N N . LYS A 1 284 ? 6.793 -22.938 -12.867 1 98.56 284 LYS A N 1
ATOM 2159 C CA . LYS A 1 284 ? 7.211 -21.984 -13.875 1 98.56 284 LYS A CA 1
ATOM 2160 C C . LYS A 1 284 ? 6.199 -20.844 -14 1 98.56 284 LYS A C 1
ATOM 2162 O O . LYS A 1 284 ? 5.008 -21.094 -14.203 1 98.56 284 LYS A O 1
ATOM 2167 N N . VAL A 1 285 ? 6.609 -19.625 -13.797 1 98.56 285 VAL A N 1
ATOM 2168 C CA . VAL A 1 285 ? 5.773 -18.438 -13.891 1 98.56 285 VAL A CA 1
ATOM 2169 C C . VAL A 1 285 ? 6.215 -17.594 -15.078 1 98.56 285 VAL A C 1
ATOM 2171 O O . VAL A 1 285 ? 7.391 -17.234 -15.203 1 98.56 285 VAL A O 1
ATOM 2174 N N . VAL A 1 286 ? 5.332 -17.266 -15.945 1 98.56 286 VAL A N 1
ATOM 2175 C CA . VAL A 1 286 ? 5.629 -16.422 -17.109 1 98.56 286 VAL A CA 1
ATOM 2176 C C . VAL A 1 286 ? 4.762 -15.164 -17.062 1 98.56 286 VAL A C 1
ATOM 2178 O O . VAL A 1 286 ? 3.535 -15.242 -17.156 1 98.56 286 VAL A O 1
ATOM 2181 N N . ILE A 1 287 ? 5.387 -14.062 -16.906 1 98.56 287 ILE A N 1
ATOM 2182 C CA . ILE A 1 287 ? 4.711 -12.766 -16.906 1 98.56 287 ILE A CA 1
ATOM 2183 C C . ILE A 1 287 ? 4.898 -12.086 -18.25 1 98.56 287 ILE A C 1
ATOM 2185 O O . ILE A 1 287 ? 6.031 -11.898 -18.703 1 98.56 287 ILE A O 1
ATOM 2189 N N . TYR A 1 288 ? 3.834 -11.727 -18.875 1 97.81 288 TYR A N 1
ATOM 2190 C CA . TYR A 1 288 ? 3.9 -11.117 -20.188 1 97.81 288 TYR A CA 1
ATOM 2191 C C . TYR A 1 288 ? 2.979 -9.906 -20.281 1 97.81 288 TYR A C 1
ATOM 2193 O O . TYR A 1 288 ? 2.328 -9.539 -19.297 1 97.81 288 TYR A O 1
ATOM 2201 N N . ASN A 1 289 ? 3.098 -9.203 -21.5 1 96 289 ASN A N 1
ATOM 2202 C CA . ASN A 1 289 ? 2.531 -7.863 -21.562 1 96 289 ASN A CA 1
ATOM 2203 C C . ASN A 1 289 ? 3.074 -6.965 -20.453 1 96 289 ASN A C 1
ATOM 2205 O O . ASN A 1 289 ? 2.305 -6.355 -19.703 1 96 289 ASN A O 1
ATOM 2209 N N . LEU A 1 290 ? 4.414 -6.992 -20.391 1 96.5 290 LEU A N 1
ATOM 2210 C CA . LEU A 1 290 ? 5.125 -6.211 -19.375 1 96.5 290 LEU A CA 1
ATOM 2211 C C . LEU A 1 290 ? 4.777 -4.73 -19.5 1 96.5 290 LEU A C 1
ATOM 2213 O O . LEU A 1 290 ? 4.566 -4.223 -20.609 1 96.5 290 LEU A O 1
ATOM 2217 N N . TRP A 1 291 ? 4.75 -4.078 -18.438 1 93.06 291 TRP A N 1
ATOM 2218 C CA . TRP A 1 291 ? 4.289 -2.693 -18.406 1 93.06 291 TRP A CA 1
ATOM 2219 C C . TRP A 1 291 ? 5.332 -1.756 -19 1 93.06 291 TRP A C 1
ATOM 2221 O O . TRP A 1 291 ? 6.535 -2.004 -18.891 1 93.06 291 TRP A O 1
ATOM 2231 N N . LEU A 1 292 ? 4.777 -0.698 -19.516 1 89 292 LEU A N 1
ATOM 2232 C CA . LEU A 1 292 ? 5.578 0.409 -20.031 1 89 292 LEU A CA 1
ATOM 2233 C C . LEU A 1 292 ? 5.543 1.595 -19.078 1 89 292 LEU A C 1
ATOM 2235 O O . LEU A 1 292 ? 4.625 1.715 -18.266 1 89 292 LEU A O 1
ATOM 2239 N N . ASN A 1 293 ? 6.605 2.328 -19.141 1 79.5 293 ASN A N 1
ATOM 2240 C CA . ASN A 1 293 ? 6.562 3.58 -18.391 1 79.5 293 ASN A CA 1
ATOM 2241 C C . ASN A 1 293 ? 5.754 4.645 -19.125 1 79.5 293 ASN A C 1
ATOM 2243 O O . ASN A 1 293 ? 5.105 4.352 -20.141 1 79.5 293 ASN A O 1
ATOM 2247 N N . ASP A 1 294 ? 5.727 5.855 -18.656 1 72.56 294 ASP A N 1
ATOM 2248 C CA . ASP A 1 294 ? 4.91 6.938 -19.188 1 72.56 294 ASP A CA 1
ATOM 2249 C C . ASP A 1 294 ? 5.406 7.363 -20.578 1 72.56 294 ASP A C 1
ATOM 2251 O O . ASP A 1 294 ? 4.672 7.992 -21.328 1 72.56 294 ASP A O 1
ATOM 2255 N N . GLU A 1 295 ? 6.609 7.027 -20.906 1 74.25 295 GLU A N 1
ATOM 2256 C CA . GLU A 1 295 ? 7.18 7.379 -22.203 1 74.25 295 GLU A CA 1
ATOM 2257 C C . GLU A 1 295 ? 6.965 6.266 -23.219 1 74.25 295 GLU A C 1
ATOM 2259 O O . GLU A 1 295 ? 7.43 6.355 -24.359 1 74.25 295 GLU A O 1
ATOM 2264 N N . GLY A 1 296 ? 6.363 5.195 -22.75 1 80.62 296 GLY A N 1
ATOM 2265 C CA . GLY A 1 296 ? 6.07 4.098 -23.656 1 80.62 296 GLY A CA 1
ATOM 2266 C C . GLY A 1 296 ? 7.23 3.125 -23.812 1 80.62 296 GLY A C 1
ATOM 2267 O O . GLY A 1 296 ? 7.32 2.414 -24.812 1 80.62 296 GLY A O 1
ATOM 2268 N N . ILE A 1 297 ? 8.156 3.234 -22.969 1 85.69 297 ILE A N 1
ATOM 2269 C CA . ILE A 1 297 ? 9.297 2.32 -22.938 1 85.69 297 ILE A CA 1
ATOM 2270 C C . ILE A 1 297 ? 9.133 1.332 -21.781 1 85.69 297 ILE A C 1
ATOM 2272 O O . ILE A 1 297 ? 8.578 1.676 -20.734 1 85.69 297 ILE A O 1
ATOM 2276 N N . TYR A 1 298 ? 9.617 0.091 -22.078 1 90.44 298 TYR A N 1
ATOM 2277 C CA . TYR A 1 298 ? 9.523 -0.909 -21.016 1 90.44 298 TYR A CA 1
ATOM 2278 C C . TYR A 1 298 ? 10.242 -0.435 -19.766 1 90.44 298 TYR A C 1
ATOM 2280 O O . TYR A 1 298 ? 11.336 0.129 -19.844 1 90.44 298 TYR A O 1
ATOM 2288 N N . GLU A 1 299 ? 9.672 -0.652 -18.688 1 88.94 299 GLU A N 1
ATOM 2289 C CA . GLU A 1 299 ? 10.305 -0.312 -17.422 1 88.94 299 GLU A CA 1
ATOM 2290 C C . GLU A 1 299 ? 11.523 -1.188 -17.156 1 88.94 299 GLU A C 1
ATOM 2292 O O . GLU A 1 299 ? 12.547 -0.707 -16.656 1 88.94 299 GLU A O 1
ATOM 2297 N N . LEU A 1 300 ? 11.367 -2.463 -17.453 1 93.81 300 LEU A N 1
ATOM 2298 C CA . LEU A 1 300 ? 12.484 -3.396 -17.359 1 93.81 300 LEU A CA 1
ATOM 2299 C C . LEU A 1 300 ? 13.289 -3.426 -18.656 1 93.81 300 LEU A C 1
ATOM 2301 O O . LEU A 1 300 ? 12.711 -3.52 -19.75 1 93.81 300 LEU A O 1
ATOM 2305 N N . SER A 1 301 ? 14.555 -3.287 -18.531 1 93.56 301 SER A N 1
ATOM 2306 C CA . SER A 1 301 ? 15.438 -3.371 -19.688 1 93.56 301 SER A CA 1
ATOM 2307 C C . SER A 1 301 ? 16.219 -4.68 -19.688 1 93.56 301 SER A C 1
ATOM 2309 O O . SER A 1 301 ? 16.906 -5.008 -18.719 1 93.56 301 SER A O 1
ATOM 2311 N N . PHE A 1 302 ? 16.125 -5.336 -20.812 1 94 302 PHE A N 1
ATOM 2312 C CA . PHE A 1 302 ? 16.781 -6.633 -20.938 1 94 302 PHE A CA 1
ATOM 2313 C C . PHE A 1 302 ? 18.016 -6.531 -21.844 1 94 302 PHE A C 1
ATOM 2315 O O . PHE A 1 302 ? 18.797 -7.477 -21.922 1 94 302 PHE A O 1
ATOM 2322 N N . ASP A 1 303 ? 18.219 -5.387 -22.406 1 90.38 303 ASP A N 1
ATOM 2323 C CA . ASP A 1 303 ? 19.203 -5.309 -23.484 1 90.38 303 ASP A CA 1
ATOM 2324 C C . ASP A 1 303 ? 20.438 -4.516 -23.047 1 90.38 303 ASP A C 1
ATOM 2326 O O . ASP A 1 303 ? 21.484 -4.59 -23.688 1 90.38 303 ASP A O 1
ATOM 2330 N N . ASP A 1 304 ? 20.422 -3.764 -22.031 1 89 304 ASP A N 1
ATOM 2331 C CA . ASP A 1 304 ? 21.562 -2.967 -21.562 1 89 304 ASP A CA 1
ATOM 2332 C C . ASP A 1 304 ? 22.703 -3.861 -21.094 1 89 304 ASP A C 1
ATOM 2334 O O . ASP A 1 304 ? 23.875 -3.527 -21.25 1 89 304 ASP A O 1
ATOM 2338 N N . ASP A 1 305 ? 22.375 -4.879 -20.469 1 92.44 305 ASP A N 1
ATOM 2339 C CA . ASP A 1 305 ? 23.312 -5.879 -19.953 1 92.44 305 ASP A CA 1
ATOM 2340 C C . ASP A 1 305 ? 22.766 -7.293 -20.156 1 92.44 305 ASP A C 1
ATOM 2342 O O . ASP A 1 305 ? 21.734 -7.648 -19.594 1 92.44 305 ASP A O 1
ATOM 2346 N N . ALA A 1 306 ? 23.453 -8.117 -20.875 1 93.94 306 ALA A N 1
ATOM 2347 C CA . ALA A 1 306 ? 22.984 -9.438 -21.281 1 93.94 306 ALA A CA 1
ATOM 2348 C C . ALA A 1 306 ? 22.844 -10.359 -20.062 1 93.94 306 ALA A C 1
ATOM 2350 O O . ALA A 1 306 ? 22.109 -11.344 -20.109 1 93.94 306 ALA 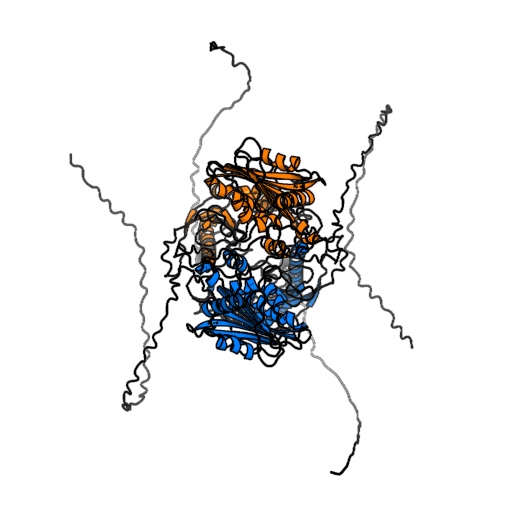A O 1
ATOM 2351 N N . GLU A 1 307 ? 23.531 -10.055 -19.047 1 96.81 307 GLU A N 1
ATOM 2352 C CA . GLU A 1 307 ? 23.516 -10.93 -17.875 1 96.81 307 GLU A CA 1
ATOM 2353 C C . GLU A 1 307 ? 22.672 -10.328 -16.75 1 96.81 307 GLU A C 1
ATOM 2355 O O . GLU A 1 307 ? 22.688 -10.836 -15.625 1 96.81 307 GLU A O 1
ATOM 2360 N N . ASP A 1 308 ? 21.969 -9.234 -17.062 1 97.5 308 ASP A N 1
ATOM 2361 C CA . ASP A 1 308 ? 21.234 -8.508 -16.031 1 97.5 308 ASP A CA 1
ATOM 2362 C C . ASP A 1 308 ? 19.875 -8.039 -16.547 1 97.5 308 ASP A C 1
ATOM 2364 O O . ASP A 1 308 ? 19.562 -8.195 -17.734 1 97.5 308 ASP A O 1
ATOM 2368 N N . ILE A 1 309 ? 19.016 -7.777 -15.711 1 97.5 309 ILE A N 1
ATOM 2369 C CA . ILE A 1 309 ? 17.797 -7.02 -15.969 1 97.5 309 ILE A CA 1
ATOM 2370 C C . ILE A 1 309 ? 17.891 -5.656 -15.289 1 97.5 309 ILE A C 1
ATOM 2372 O O . ILE A 1 309 ? 18.094 -5.574 -14.07 1 97.5 309 ILE A O 1
ATOM 2376 N N . MET A 1 310 ? 17.719 -4.633 -16.031 1 96.06 310 MET A N 1
ATOM 2377 C CA . MET A 1 310 ? 18 -3.303 -15.5 1 96.06 310 MET A CA 1
ATOM 2378 C C . MET A 1 310 ? 16.75 -2.438 -15.484 1 96.06 310 MET A C 1
ATOM 2380 O O . MET A 1 310 ? 15.773 -2.738 -16.172 1 96.06 310 MET A O 1
ATOM 2384 N N . LEU A 1 311 ? 16.766 -1.479 -14.617 1 91.62 311 LEU A N 1
ATOM 2385 C CA . LEU A 1 311 ? 15.805 -0.385 -14.656 1 91.62 311 LEU A CA 1
ATOM 2386 C C . LEU A 1 311 ? 16.438 0.878 -15.234 1 91.62 311 LEU A C 1
ATOM 2388 O O . LEU A 1 311 ? 17.625 1.129 -15.031 1 91.62 311 LEU A O 1
ATOM 2392 N N . ARG A 1 312 ? 15.664 1.572 -15.93 1 77.12 312 ARG A N 1
ATOM 2393 C CA . ARG A 1 312 ? 16.188 2.777 -16.562 1 77.12 312 ARG A CA 1
ATOM 2394 C C . ARG A 1 312 ? 16.391 3.889 -15.531 1 77.12 312 ARG A C 1
ATOM 2396 O O . ARG A 1 312 ? 15.555 4.07 -14.641 1 77.12 312 ARG A O 1
ATOM 2403 N N . ASP A 1 313 ? 17.594 4.375 -15.453 1 65.81 313 ASP A N 1
ATOM 2404 C CA . ASP A 1 313 ? 17.891 5.504 -14.578 1 65.81 313 ASP A CA 1
ATOM 2405 C C . ASP A 1 313 ? 17.438 6.82 -15.203 1 65.81 313 ASP A C 1
ATOM 2407 O O . ASP A 1 313 ? 18.094 7.344 -16.109 1 65.81 313 ASP A O 1
ATOM 2411 N N . GLU A 1 314 ? 16.281 7.215 -14.977 1 58.28 314 GLU A N 1
ATOM 2412 C CA . GLU A 1 314 ? 15.703 8.398 -15.617 1 58.28 314 GLU A CA 1
ATOM 2413 C C . GLU A 1 314 ? 16.484 9.656 -15.242 1 58.28 314 GLU A C 1
ATOM 2415 O O . GLU A 1 314 ? 16.469 10.641 -15.992 1 58.28 314 GLU A O 1
ATOM 2420 N N . ALA A 1 315 ? 17.078 9.672 -14.117 1 53.03 315 ALA A N 1
ATOM 2421 C CA . ALA A 1 315 ? 17.812 10.875 -13.703 1 53.03 315 ALA A CA 1
ATOM 2422 C C . ALA A 1 315 ? 19.047 11.094 -14.562 1 53.03 315 ALA A C 1
ATOM 2424 O O . ALA A 1 315 ? 19.484 12.234 -14.742 1 53.03 315 ALA A O 1
ATOM 2425 N N . THR A 1 316 ? 19.656 10.039 -15.109 1 53.25 316 THR A N 1
ATOM 2426 C CA . THR A 1 316 ? 20.938 10.188 -15.766 1 53.25 316 THR A CA 1
ATOM 2427 C C . THR A 1 316 ? 20.766 10.438 -17.266 1 53.25 316 THR A C 1
ATOM 2429 O O . THR A 1 316 ? 21.75 10.5 -18 1 53.25 316 THR A O 1
ATOM 2432 N N . HIS A 1 317 ? 19.625 10.328 -17.906 1 48.38 317 HIS A N 1
ATOM 2433 C CA . HIS A 1 317 ? 19.562 10.344 -19.359 1 48.38 317 HIS A CA 1
ATOM 2434 C C . HIS A 1 317 ? 20.078 11.664 -19.922 1 48.38 317 HIS A C 1
ATOM 2436 O O 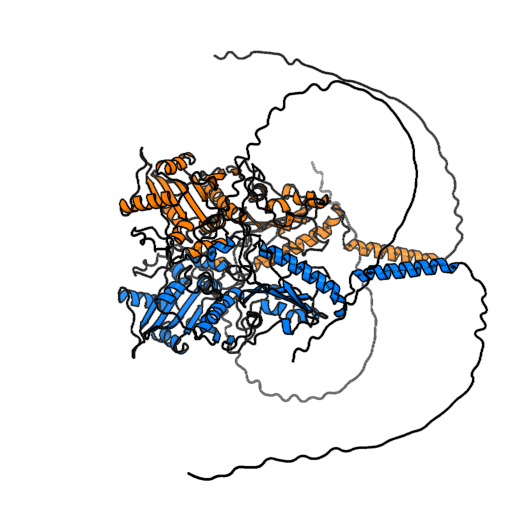. HIS A 1 317 ? 20.203 11.82 -21.141 1 48.38 317 HIS A O 1
ATOM 2442 N N . GLY A 1 318 ? 20.953 12.422 -19.25 1 43.94 318 GLY A N 1
ATOM 2443 C CA . GLY A 1 318 ? 21.547 13.57 -19.906 1 43.94 318 GLY A CA 1
ATOM 2444 C C . GLY A 1 318 ? 22.984 13.844 -19.469 1 43.94 318 GLY A C 1
ATOM 2445 O O . GLY A 1 318 ? 23.703 14.602 -20.125 1 43.94 318 GLY A O 1
ATOM 2446 N N . ALA A 1 319 ? 23.438 13.719 -18.234 1 44.91 319 ALA A N 1
ATOM 2447 C CA . ALA A 1 319 ? 24.656 14.359 -17.781 1 44.91 319 ALA A CA 1
ATOM 2448 C C . ALA A 1 319 ? 25.859 13.422 -17.938 1 44.91 319 ALA A C 1
ATOM 2450 O O . ALA A 1 319 ? 26.5 13.078 -16.938 1 44.91 319 ALA A O 1
ATOM 2451 N N . GLU A 1 320 ? 25.828 12.453 -18.688 1 47.09 320 GLU A N 1
ATOM 2452 C CA . GLU A 1 320 ? 26.969 11.555 -18.797 1 47.09 320 GLU A CA 1
ATOM 2453 C C . GLU A 1 320 ? 28.266 12.336 -19 1 47.09 320 GLU A C 1
ATOM 2455 O O . GLU A 1 320 ? 29.359 11.766 -18.938 1 47.09 320 GLU A O 1
ATOM 2460 N N . LYS A 1 321 ? 28.281 13.383 -19.688 1 52.28 321 LYS A N 1
ATOM 2461 C CA . LYS A 1 321 ? 29.578 13.805 -20.203 1 52.28 321 LYS A CA 1
ATOM 2462 C C . LYS A 1 321 ? 30.609 13.914 -19.078 1 52.28 321 LYS A C 1
ATOM 2464 O O . LYS A 1 321 ? 31.719 13.398 -19.219 1 52.28 321 LYS A O 1
ATOM 2469 N N . ASN A 1 322 ? 30.562 14.891 -18.266 1 56.16 322 ASN A N 1
ATOM 2470 C CA . ASN A 1 322 ? 31.703 15.258 -17.438 1 56.16 322 ASN A CA 1
ATOM 2471 C C . ASN A 1 322 ? 31.516 14.82 -15.984 1 56.16 322 ASN A C 1
ATOM 2473 O O . ASN A 1 322 ? 31.406 15.656 -15.086 1 56.16 322 ASN A O 1
ATOM 2477 N N . LEU A 1 323 ? 31.156 13.422 -15.992 1 65.5 323 LEU A N 1
ATOM 2478 C CA . LEU A 1 323 ? 30.953 13.062 -14.586 1 65.5 323 LEU A CA 1
ATOM 2479 C C . LEU A 1 323 ? 32.281 13.039 -13.836 1 65.5 323 LEU A C 1
ATOM 2481 O O . LEU A 1 323 ? 33.281 12.5 -14.328 1 65.5 323 LEU A O 1
ATOM 2485 N N . CYS A 1 324 ? 32.375 13.727 -12.82 1 74.62 324 CYS A N 1
ATOM 2486 C CA . CYS A 1 324 ? 33.531 13.742 -11.906 1 74.62 324 CYS A CA 1
ATOM 2487 C C . CYS A 1 324 ? 33.812 12.344 -11.391 1 74.62 324 CYS A C 1
ATOM 2489 O O . CYS A 1 324 ? 32.969 11.469 -11.406 1 74.62 324 CYS A O 1
ATOM 2491 N N . LYS A 1 325 ? 35 12.008 -11.289 1 75.31 325 LYS A N 1
ATOM 2492 C CA . LYS A 1 325 ? 35.5 10.719 -10.828 1 75.31 325 LYS A CA 1
ATOM 2493 C C . LYS A 1 325 ? 34.688 10.211 -9.633 1 75.31 325 LYS A C 1
ATOM 2495 O O . LYS A 1 325 ? 34.375 9.023 -9.547 1 75.31 325 LYS A O 1
ATOM 2500 N N . LYS A 1 326 ? 34.312 11.047 -8.828 1 78.94 326 LYS A N 1
ATOM 2501 C CA . LYS A 1 326 ? 33.562 10.672 -7.621 1 78.94 326 LYS A CA 1
ATOM 2502 C C . LYS A 1 326 ? 32.188 10.156 -7.953 1 78.94 326 LYS A C 1
ATOM 2504 O O . LYS A 1 326 ? 31.703 9.188 -7.352 1 78.94 326 LYS A O 1
ATOM 2509 N N . THR A 1 327 ? 31.688 10.656 -8.93 1 82.12 327 THR A N 1
ATOM 2510 C CA . THR A 1 327 ? 30.344 10.25 -9.328 1 82.12 327 THR A CA 1
ATOM 2511 C C . THR A 1 327 ? 30.375 8.875 -9.992 1 82.12 327 THR A C 1
ATOM 2513 O O . THR A 1 327 ? 29.484 8.055 -9.766 1 82.12 327 THR A O 1
ATOM 2516 N N . VAL A 1 328 ? 31.391 8.719 -10.688 1 82.88 328 VAL A N 1
ATOM 2517 C CA . VAL A 1 328 ? 31.531 7.43 -11.359 1 82.88 328 VAL A CA 1
ATOM 2518 C C . VAL A 1 328 ? 31.734 6.328 -10.32 1 82.88 328 VAL A C 1
ATOM 2520 O O . VAL A 1 328 ? 31.172 5.238 -10.438 1 82.88 328 VAL A O 1
ATOM 2523 N N . GLN A 1 329 ? 32.531 6.625 -9.344 1 84.69 329 GLN A N 1
ATOM 2524 C CA . GLN A 1 329 ? 32.781 5.645 -8.289 1 84.69 329 GLN A CA 1
ATOM 2525 C C . GLN A 1 329 ? 31.531 5.348 -7.504 1 84.69 329 GLN A C 1
ATOM 2527 O O . GLN A 1 329 ? 31.266 4.203 -7.129 1 84.69 329 GLN A O 1
ATOM 2532 N N . LEU A 1 330 ? 30.828 6.324 -7.277 1 86.06 330 LEU A N 1
ATOM 2533 C CA . LEU A 1 330 ? 29.562 6.141 -6.562 1 86.06 330 LEU A CA 1
ATOM 2534 C C . LEU A 1 330 ? 28.594 5.297 -7.383 1 86.06 330 LEU A C 1
ATOM 2536 O O . LEU A 1 330 ? 27.922 4.414 -6.84 1 86.06 330 LEU A O 1
ATOM 2540 N N . GLN A 1 331 ? 28.609 5.484 -8.648 1 84.75 331 GLN A N 1
ATOM 2541 C CA . GLN A 1 331 ? 27.703 4.766 -9.531 1 84.75 331 GLN A CA 1
ATOM 2542 C C . GLN A 1 331 ? 28.109 3.303 -9.672 1 84.75 331 GLN A C 1
ATOM 2544 O O . GLN A 1 331 ? 27.281 2.459 -10.031 1 84.75 331 GLN A O 1
ATOM 2549 N N . SER A 1 332 ? 29.312 3.09 -9.336 1 89.44 332 SER A N 1
ATOM 2550 C CA . SER A 1 332 ? 29.797 1.719 -9.438 1 89.44 332 SER A CA 1
ATOM 2551 C C . SER A 1 332 ? 29.609 0.965 -8.125 1 89.44 332 SER A C 1
ATOM 2553 O O . SER A 1 332 ? 29.672 -0.266 -8.094 1 89.44 332 SER A O 1
ATOM 2555 N N . HIS A 1 333 ? 29.406 1.659 -7.113 1 92.56 333 HIS A N 1
ATOM 2556 C CA . HIS A 1 333 ? 29.219 1.033 -5.809 1 92.56 333 HIS A CA 1
ATOM 2557 C C . HIS A 1 333 ? 27.859 0.358 -5.707 1 92.56 333 HIS A C 1
ATOM 2559 O O . HIS A 1 333 ? 26.891 0.814 -6.316 1 92.56 333 HIS A O 1
ATOM 2565 N N . ILE A 1 334 ? 27.734 -0.665 -4.922 1 94.44 334 ILE A N 1
ATOM 2566 C CA . ILE A 1 334 ? 26.531 -1.495 -4.832 1 94.44 334 ILE A CA 1
ATOM 2567 C C . ILE A 1 334 ? 25.375 -0.666 -4.297 1 94.44 334 ILE A C 1
ATOM 2569 O O . ILE A 1 334 ? 24.203 -0.933 -4.621 1 94.44 334 ILE A O 1
ATOM 2573 N N . SER A 1 335 ? 25.672 0.372 -3.447 1 93.69 335 SER A N 1
ATOM 2574 C CA . SER A 1 335 ? 24.641 1.221 -2.875 1 93.69 335 SER A CA 1
ATOM 2575 C C . SER A 1 335 ? 23.859 1.949 -3.963 1 93.69 335 SER A C 1
ATOM 2577 O O . SER A 1 335 ? 22.688 2.283 -3.777 1 93.69 335 SER A O 1
ATOM 2579 N N . TYR A 1 336 ? 24.516 2.133 -5.059 1 92 336 TYR A N 1
ATOM 2580 C CA . TYR A 1 336 ? 23.859 2.775 -6.199 1 92 336 TYR A CA 1
ATOM 2581 C C . TYR A 1 336 ? 23.375 1.742 -7.203 1 92 336 TYR A C 1
ATOM 2583 O O . TYR A 1 336 ? 22.25 1.84 -7.707 1 92 336 TYR A O 1
ATOM 2591 N N . ARG A 1 337 ? 24.141 0.8 -7.469 1 93.5 337 ARG A N 1
ATOM 2592 C CA . ARG A 1 337 ? 23.859 -0.192 -8.5 1 93.5 337 ARG A CA 1
ATOM 2593 C C . ARG A 1 337 ? 22.578 -0.963 -8.195 1 93.5 337 ARG A C 1
ATOM 2595 O O . ARG A 1 337 ? 21.859 -1.368 -9.102 1 93.5 337 ARG A O 1
ATOM 2602 N N . LEU A 1 338 ? 22.328 -1.174 -6.953 1 95.44 338 LEU A N 1
ATOM 2603 C CA . LEU A 1 338 ? 21.188 -1.999 -6.582 1 95.44 338 LEU A CA 1
ATOM 2604 C C . LEU A 1 338 ? 19.891 -1.342 -7.012 1 95.44 338 LEU A C 1
ATOM 2606 O O . LEU A 1 338 ? 18.859 -2.01 -7.117 1 95.44 338 LEU A O 1
ATOM 2610 N N . ARG A 1 339 ? 19.891 -0.086 -7.281 1 93 339 ARG A N 1
ATOM 2611 C CA . ARG A 1 339 ? 18.688 0.644 -7.68 1 93 339 ARG A CA 1
ATOM 2612 C C . ARG A 1 339 ? 18.312 0.334 -9.125 1 93 339 ARG A C 1
ATOM 2614 O O . ARG A 1 339 ? 17.141 0.411 -9.5 1 93 339 ARG A O 1
ATOM 2621 N N . PHE A 1 340 ? 19.359 -0.111 -9.906 1 94 340 PHE A N 1
ATOM 2622 C CA . PHE A 1 340 ? 19.094 -0.196 -11.336 1 94 340 PHE A CA 1
ATOM 2623 C C . PHE A 1 340 ? 19.469 -1.57 -11.875 1 94 340 PHE A C 1
ATOM 2625 O O . PHE A 1 340 ? 19.094 -1.932 -12.992 1 94 340 PHE A O 1
ATOM 2632 N N . SER A 1 341 ? 20.203 -2.277 -11.086 1 96.81 341 SER A N 1
ATOM 2633 C CA . SER A 1 341 ? 20.625 -3.617 -11.477 1 96.81 341 SER A CA 1
ATOM 2634 C C . SER A 1 341 ? 19.953 -4.684 -10.602 1 96.81 341 SER A C 1
ATOM 2636 O O . SER A 1 341 ? 20.203 -4.742 -9.398 1 96.81 341 SER A O 1
ATOM 2638 N N . LEU A 1 342 ? 19.234 -5.551 -11.289 1 98.19 342 LEU A N 1
ATOM 2639 C CA . LEU A 1 342 ? 18.609 -6.633 -10.539 1 98.19 342 LEU A CA 1
ATOM 2640 C C . LEU A 1 342 ? 19.656 -7.57 -9.953 1 98.19 342 LEU A C 1
ATOM 2642 O O . LEU A 1 342 ? 19.5 -8.062 -8.836 1 98.19 342 LEU A O 1
ATOM 2646 N N . ARG A 1 343 ? 20.703 -7.816 -10.711 1 98.25 343 ARG A N 1
ATOM 2647 C CA . ARG A 1 343 ? 21.766 -8.695 -10.242 1 98.25 343 ARG A CA 1
ATOM 2648 C C . ARG A 1 343 ? 22.391 -8.164 -8.961 1 98.25 343 ARG A C 1
ATOM 2650 O O . ARG A 1 343 ? 22.625 -8.93 -8.016 1 98.25 343 ARG A O 1
ATOM 2657 N N . ALA A 1 344 ? 22.641 -6.855 -8.953 1 97.62 344 ALA A N 1
ATOM 2658 C CA . ALA A 1 344 ? 23.188 -6.234 -7.754 1 97.62 344 ALA A CA 1
ATOM 2659 C C . ALA A 1 344 ? 22.219 -6.344 -6.586 1 97.62 344 ALA A C 1
ATOM 2661 O O . ALA A 1 344 ? 22.609 -6.688 -5.469 1 97.62 344 ALA A O 1
ATOM 2662 N N . TYR A 1 345 ? 21.016 -6.145 -6.828 1 97.88 345 TYR A N 1
ATOM 2663 C CA . TYR A 1 345 ? 20 -6.168 -5.785 1 97.88 345 TYR A CA 1
ATOM 2664 C C . TYR A 1 345 ? 19.828 -7.57 -5.215 1 97.88 345 TYR A C 1
ATOM 2666 O O . TYR A 1 345 ? 19.844 -7.758 -3.998 1 97.88 345 TYR A O 1
ATOM 2674 N N . VAL A 1 346 ? 19.672 -8.555 -6.078 1 98.25 346 VAL A N 1
ATOM 2675 C CA . VAL A 1 346 ? 19.438 -9.938 -5.664 1 98.25 346 VAL A CA 1
ATOM 2676 C C . VAL A 1 346 ? 20.672 -10.477 -4.961 1 98.25 346 VAL A C 1
ATOM 2678 O O . VAL A 1 346 ? 20.578 -11.336 -4.082 1 98.25 346 VAL A O 1
ATOM 2681 N N . SER A 1 347 ? 21.828 -9.945 -5.305 1 98.06 347 SER A N 1
ATOM 2682 C CA . SER A 1 347 ? 23.062 -10.398 -4.656 1 98.06 347 SER A CA 1
ATOM 2683 C C . SER A 1 347 ? 23.047 -10.07 -3.166 1 98.06 347 SER A C 1
ATOM 2685 O O . SER A 1 347 ? 23.672 -10.773 -2.367 1 98.06 347 SER A O 1
ATOM 2687 N N . MET A 1 348 ? 22.344 -9.031 -2.816 1 97.44 348 MET A N 1
ATOM 2688 C CA . MET A 1 348 ? 22.312 -8.586 -1.428 1 97.44 348 MET A CA 1
ATOM 2689 C C . MET A 1 348 ? 21 -8.961 -0.761 1 97.44 348 MET A C 1
ATOM 2691 O O . MET A 1 348 ? 20.797 -8.688 0.425 1 97.44 348 MET A O 1
ATOM 2695 N N . LEU A 1 349 ? 20.156 -9.562 -1.447 1 97.75 349 LEU A N 1
ATOM 2696 C CA . LEU A 1 349 ? 18.766 -9.734 -1.035 1 97.75 349 LEU A CA 1
ATOM 2697 C C . LEU A 1 349 ? 18.672 -10.586 0.227 1 97.75 349 LEU A C 1
ATOM 2699 O O . LEU A 1 349 ? 17.797 -10.375 1.059 1 97.75 349 LEU A O 1
ATOM 2703 N N . TYR A 1 350 ? 19.594 -11.5 0.368 1 97.12 350 TYR A N 1
ATOM 2704 C CA . TYR A 1 350 ? 19.594 -12.375 1.538 1 97.12 350 TYR A CA 1
ATOM 2705 C C . TYR A 1 350 ? 20.891 -12.25 2.318 1 97.12 350 TYR A C 1
ATOM 2707 O O . TYR A 1 350 ? 21.969 -12.219 1.73 1 97.12 350 TYR A O 1
ATOM 2715 N N . LEU A 1 351 ? 20.75 -12.203 3.605 1 95.5 351 LEU A N 1
ATOM 2716 C CA . LEU A 1 351 ? 21.875 -11.977 4.492 1 95.5 351 LEU A CA 1
ATOM 2717 C C . LEU A 1 351 ? 22.781 -13.211 4.547 1 95.5 351 LEU A C 1
ATOM 2719 O O . LEU A 1 351 ? 24 -13.102 4.41 1 95.5 351 LEU A O 1
ATOM 2723 N N . ARG A 1 352 ? 22.172 -14.289 4.727 1 94.19 352 ARG A N 1
ATOM 2724 C CA . ARG A 1 352 ? 22.938 -15.523 4.871 1 94.19 352 ARG A CA 1
ATOM 2725 C C . ARG A 1 352 ? 23.047 -16.25 3.537 1 94.19 352 ARG A C 1
ATOM 2727 O O . ARG A 1 352 ? 22.094 -16.297 2.758 1 94.19 352 ARG A O 1
ATOM 2734 N N . LYS A 1 353 ? 24.141 -16.844 3.348 1 91.69 353 LYS A N 1
ATOM 2735 C CA . LYS A 1 353 ? 24.375 -17.625 2.137 1 91.69 353 LYS A CA 1
ATOM 2736 C C . LYS A 1 353 ? 23.578 -18.922 2.158 1 91.69 353 LYS A C 1
ATOM 2738 O O . LYS A 1 353 ? 23.469 -19.578 3.199 1 91.69 353 LYS A O 1
ATOM 2743 N N . PHE A 1 354 ? 23.078 -19.172 1.019 1 92.12 354 PHE A N 1
ATOM 2744 C CA . PHE A 1 354 ? 22.328 -20.406 0.889 1 92.12 354 PHE A CA 1
ATOM 2745 C C . PHE A 1 354 ? 23.266 -21.609 0.791 1 92.12 354 PHE A C 1
ATOM 2747 O O . PHE A 1 354 ? 24.328 -21.516 0.172 1 92.12 354 PHE A O 1
ATOM 2754 N N . SER A 1 355 ? 22.984 -22.688 1.373 1 90.25 355 SER A N 1
ATOM 2755 C CA . SER A 1 355 ? 23.781 -23.906 1.258 1 90.25 355 SER A CA 1
ATOM 2756 C C . SER A 1 355 ? 23.344 -24.75 0.061 1 90.25 355 SER A C 1
ATOM 2758 O O . SER A 1 355 ? 24.188 -25.25 -0.688 1 90.25 355 SER A O 1
ATOM 2760 N N . ASN A 1 356 ? 22.078 -24.922 -0.176 1 93.69 356 ASN A N 1
ATOM 2761 C CA . ASN A 1 356 ? 21.562 -25.797 -1.227 1 93.69 356 ASN A CA 1
ATOM 2762 C C . ASN A 1 356 ? 20.562 -25.062 -2.111 1 93.69 356 ASN A C 1
ATOM 2764 O O . ASN A 1 356 ? 19.516 -25.625 -2.457 1 93.69 356 ASN A O 1
ATOM 2768 N N . PHE A 1 357 ? 20.766 -23.859 -2.361 1 96.5 357 PHE A N 1
ATOM 2769 C CA . PHE A 1 357 ? 19.875 -23.062 -3.195 1 96.5 357 PHE A CA 1
ATOM 2770 C C . PHE A 1 357 ? 20.656 -22.031 -4 1 96.5 357 PHE A C 1
ATOM 2772 O O . PHE A 1 357 ? 21.609 -21.438 -3.498 1 96.5 357 PHE A O 1
ATOM 2779 N N . SER A 1 358 ? 20.266 -21.844 -5.254 1 97.81 358 SER A N 1
ATOM 2780 C CA . SER A 1 358 ? 20.969 -20.891 -6.113 1 97.81 358 SER A CA 1
ATOM 2781 C C . SER A 1 358 ? 19.984 -20 -6.863 1 97.81 358 SER A C 1
ATOM 2783 O O . SER A 1 358 ? 18.891 -20.438 -7.219 1 97.81 358 SER A O 1
ATOM 2785 N N . ILE A 1 359 ? 20.391 -18.812 -7.043 1 98.25 359 ILE A N 1
ATOM 2786 C CA . ILE A 1 359 ? 19.656 -17.875 -7.879 1 98.25 359 ILE A CA 1
ATOM 2787 C C . ILE A 1 359 ? 20.375 -17.688 -9.219 1 98.25 359 ILE A C 1
ATOM 2789 O O . ILE A 1 359 ? 21.547 -17.328 -9.25 1 98.25 359 ILE A O 1
ATOM 2793 N N . ILE A 1 360 ? 19.734 -18 -10.273 1 98.69 360 ILE A N 1
ATOM 2794 C CA . ILE A 1 360 ? 20.281 -17.891 -11.617 1 98.69 360 ILE A CA 1
ATOM 2795 C C . ILE A 1 360 ? 19.562 -16.781 -12.383 1 98.69 360 ILE A C 1
ATOM 2797 O O . ILE A 1 360 ? 18.344 -16.844 -12.578 1 98.69 360 ILE A O 1
ATOM 2801 N N . LEU A 1 361 ? 20.234 -15.781 -12.719 1 98.69 361 LEU A N 1
ATOM 2802 C CA . LEU A 1 361 ? 19.688 -14.648 -13.461 1 98.69 361 LEU A CA 1
ATOM 2803 C C . LEU A 1 361 ? 20.266 -14.586 -14.867 1 98.69 361 LEU A C 1
ATOM 2805 O O . LEU A 1 361 ? 21.484 -14.523 -15.039 1 98.69 361 LEU A O 1
ATOM 2809 N N . ARG A 1 362 ? 19.438 -14.562 -15.844 1 98.12 362 ARG A N 1
ATOM 2810 C CA . ARG A 1 362 ? 19.844 -14.484 -17.25 1 98.12 362 ARG A CA 1
ATOM 2811 C C . ARG A 1 362 ? 20.891 -15.539 -17.562 1 98.12 362 ARG A C 1
ATOM 2813 O O . ARG A 1 362 ? 21.922 -15.227 -18.172 1 98.12 362 ARG A O 1
ATOM 2820 N N . GLY A 1 363 ? 20.688 -16.734 -17.016 1 97.06 363 GLY A N 1
ATOM 2821 C CA . GLY A 1 363 ? 21.5 -17.891 -17.344 1 97.06 363 GLY A CA 1
ATOM 2822 C C . GLY A 1 363 ? 22.766 -17.969 -16.516 1 97.06 363 GLY A C 1
ATOM 2823 O O . GLY A 1 363 ? 23.516 -18.953 -16.609 1 97.06 363 GLY A O 1
ATOM 2824 N N . LYS A 1 364 ? 22.984 -17 -15.672 1 98.06 364 LYS A N 1
ATOM 2825 C CA . LYS A 1 364 ? 24.219 -16.984 -14.875 1 98.06 364 LYS A CA 1
ATOM 2826 C C . LYS A 1 364 ? 23.906 -16.984 -13.383 1 98.06 364 LYS A C 1
ATOM 2828 O O . LYS A 1 364 ? 22.969 -16.328 -12.938 1 98.06 364 LYS A O 1
ATOM 2833 N N . LEU A 1 365 ? 24.75 -17.641 -12.648 1 97.81 365 LEU A N 1
ATOM 2834 C CA . LEU A 1 365 ? 24.609 -17.688 -11.195 1 97.81 365 LEU A CA 1
ATOM 2835 C C . LEU A 1 365 ? 24.859 -16.328 -10.57 1 97.81 365 LEU A C 1
ATOM 2837 O O . LEU A 1 365 ? 25.766 -15.602 -10.984 1 97.81 365 LEU A O 1
ATOM 2841 N N . VAL A 1 366 ? 24.016 -15.984 -9.609 1 97.94 366 VAL A N 1
ATOM 2842 C CA . VAL A 1 366 ? 24.203 -14.742 -8.867 1 97.94 366 VAL A CA 1
ATOM 2843 C C . VAL A 1 366 ? 25.078 -15 -7.637 1 97.94 366 VAL A C 1
ATOM 2845 O O . VAL A 1 366 ? 24.734 -15.836 -6.797 1 97.94 366 VAL A O 1
ATOM 2848 N N . ASP A 1 367 ? 26.156 -14.289 -7.539 1 96.19 367 ASP A N 1
ATOM 2849 C CA . ASP A 1 367 ? 27 -14.375 -6.359 1 96.19 367 ASP A CA 1
ATOM 2850 C C . ASP A 1 367 ? 26.453 -13.539 -5.211 1 96.19 367 ASP A C 1
ATOM 2852 O O . ASP A 1 367 ? 26.25 -12.328 -5.355 1 96.19 367 ASP A O 1
ATOM 2856 N N . GLN A 1 368 ? 26.188 -14.227 -4.176 1 95.31 368 GLN A N 1
ATOM 2857 C CA . GLN A 1 368 ? 25.688 -13.484 -3.027 1 95.31 368 GLN A CA 1
ATOM 2858 C C . GLN A 1 368 ? 26.75 -12.539 -2.467 1 95.31 368 GLN A C 1
ATOM 2860 O O . GLN A 1 368 ? 27.922 -12.898 -2.391 1 95.31 368 GLN A O 1
ATOM 2865 N N . PHE A 1 369 ? 26.297 -11.391 -2.166 1 95.38 369 PHE A N 1
ATOM 2866 C CA . PHE A 1 369 ? 27.172 -10.336 -1.682 1 95.38 369 PHE A CA 1
ATOM 2867 C C . PHE A 1 369 ? 26.828 -9.961 -0.244 1 95.38 369 PHE A C 1
ATOM 2869 O O . PHE A 1 369 ? 25.672 -9.703 0.074 1 95.38 369 PHE A O 1
ATOM 2876 N N . ASN A 1 370 ? 27.781 -10.039 0.622 1 94.19 370 ASN A N 1
ATOM 2877 C CA . ASN A 1 370 ? 27.641 -9.594 2.002 1 94.19 370 ASN A CA 1
ATOM 2878 C C . ASN A 1 370 ? 28.375 -8.289 2.252 1 94.19 370 ASN A C 1
ATOM 2880 O O . ASN A 1 370 ? 29.609 -8.258 2.254 1 94.19 370 ASN A O 1
ATOM 2884 N N . ILE A 1 371 ? 27.719 -7.25 2.535 1 93.38 371 ILE A N 1
ATOM 2885 C CA . ILE A 1 371 ? 28.281 -5.914 2.666 1 93.38 371 ILE A CA 1
ATOM 2886 C C . ILE A 1 371 ? 29.234 -5.867 3.865 1 93.38 371 ILE A C 1
ATOM 2888 O O . ILE A 1 371 ? 30.109 -5.016 3.932 1 93.38 371 ILE A O 1
ATOM 2892 N N . VAL A 1 372 ? 29.094 -6.746 4.832 1 94.19 372 VAL A N 1
ATOM 2893 C CA . VAL A 1 372 ? 29.938 -6.789 6.027 1 94.19 372 VAL A CA 1
ATOM 2894 C C . VAL A 1 372 ? 31.391 -7.043 5.629 1 94.19 372 VAL A C 1
ATOM 2896 O O . VAL A 1 372 ? 32.312 -6.531 6.27 1 94.19 372 VAL A O 1
ATOM 2899 N N . ASP A 1 373 ? 31.531 -7.777 4.574 1 93.31 373 ASP A N 1
ATOM 2900 C CA . ASP A 1 373 ? 32.875 -8.102 4.094 1 93.31 373 ASP A CA 1
ATOM 2901 C C . ASP A 1 373 ? 33.594 -6.855 3.557 1 93.31 373 ASP A C 1
ATOM 2903 O O . ASP A 1 373 ? 34.812 -6.836 3.428 1 93.31 373 ASP A O 1
ATOM 2907 N N . ASP A 1 374 ? 32.844 -5.832 3.262 1 92.69 374 ASP A N 1
ATOM 2908 C CA . ASP A 1 374 ? 33.406 -4.617 2.682 1 92.69 374 ASP A CA 1
ATOM 2909 C C . ASP A 1 374 ? 33.531 -3.514 3.732 1 92.69 374 ASP A C 1
ATOM 2911 O O . ASP A 1 374 ? 33.812 -2.359 3.396 1 92.69 374 ASP A O 1
ATOM 2915 N N . LEU A 1 375 ? 33.312 -3.855 4.918 1 95.12 375 LEU A N 1
ATOM 2916 C CA . LEU A 1 375 ? 33.438 -2.865 5.98 1 95.12 375 LEU A CA 1
ATOM 2917 C C . LEU A 1 375 ? 34.812 -2.904 6.602 1 95.12 375 LEU A C 1
ATOM 2919 O O . LEU A 1 375 ? 35.438 -3.975 6.715 1 95.12 375 LEU A O 1
ATOM 2923 N N . ILE A 1 376 ? 35.312 -1.731 6.93 1 95.44 376 ILE A N 1
ATOM 2924 C CA . ILE A 1 376 ? 36.562 -1.61 7.652 1 95.44 376 ILE A CA 1
ATOM 2925 C C . ILE A 1 376 ? 36.312 -1.026 9.039 1 95.44 376 ILE A C 1
ATOM 2927 O O . ILE A 1 376 ? 35.375 -0.25 9.227 1 95.44 376 ILE A O 1
ATOM 2931 N N . TYR A 1 377 ? 37.094 -1.461 10.047 1 95.75 377 TYR A N 1
ATOM 2932 C CA . TYR A 1 377 ? 36.969 -1.037 11.43 1 95.75 377 TYR A CA 1
ATOM 2933 C C . TYR A 1 377 ? 35.594 -1.344 11.977 1 95.75 377 TYR A C 1
ATOM 2935 O O . TYR A 1 377 ? 34.938 -0.479 12.57 1 95.75 377 TYR A O 1
ATOM 2943 N N . SER A 1 378 ? 35.125 -2.549 11.664 1 95.69 378 SER A N 1
ATOM 2944 C CA . SER A 1 378 ? 33.75 -2.906 11.992 1 95.69 378 SER A CA 1
ATOM 2945 C C . SER A 1 378 ? 33.594 -3.283 13.461 1 95.69 378 SER A C 1
ATOM 2947 O O . SER A 1 378 ? 34.562 -3.746 14.086 1 95.69 378 SER A O 1
ATOM 2949 N N . LYS A 1 379 ? 32.5 -2.996 14.016 1 96.12 379 LYS A N 1
ATOM 2950 C CA . LYS A 1 379 ? 32.125 -3.338 15.383 1 96.12 379 LYS A CA 1
ATOM 2951 C C . LYS A 1 379 ? 30.75 -3.971 15.438 1 96.12 379 LYS A C 1
ATOM 2953 O O . LYS A 1 379 ? 29.875 -3.631 14.641 1 96.12 379 LYS A O 1
ATOM 2958 N N . VAL A 1 380 ? 30.594 -4.863 16.312 1 96.38 380 VAL A N 1
ATOM 2959 C CA . VAL A 1 380 ? 29.281 -5.48 16.562 1 96.38 380 VAL A CA 1
ATOM 2960 C C . VAL A 1 380 ? 28.672 -4.898 17.828 1 96.38 380 VAL A C 1
ATOM 2962 O O . VAL A 1 380 ? 29.266 -4.969 18.906 1 96.38 380 VAL A O 1
ATOM 2965 N N . ILE A 1 381 ? 27.578 -4.312 17.625 1 95.12 381 ILE A N 1
ATOM 2966 C CA . ILE A 1 381 ? 26.891 -3.682 18.734 1 95.12 381 ILE A CA 1
ATOM 2967 C C . ILE A 1 381 ? 25.562 -4.402 19 1 95.12 381 ILE A C 1
ATOM 2969 O O . ILE A 1 381 ? 24.719 -4.5 18.109 1 95.12 381 ILE A O 1
ATOM 2973 N N . PRO A 1 382 ? 25.406 -4.836 20.188 1 92.5 382 PRO A N 1
ATOM 2974 C CA . PRO A 1 382 ? 24.125 -5.477 20.5 1 92.5 382 PRO A CA 1
ATOM 2975 C C . PRO A 1 382 ? 22.984 -4.469 20.656 1 92.5 382 PRO A C 1
ATOM 2977 O O . PRO A 1 382 ? 23.203 -3.344 21.109 1 92.5 382 PRO A O 1
ATOM 2980 N N . TYR A 1 383 ? 21.844 -4.875 20.203 1 90.88 383 TYR A N 1
ATOM 2981 C CA . TYR A 1 383 ? 20.625 -4.082 20.344 1 90.88 383 TYR A CA 1
ATOM 2982 C C . TYR A 1 383 ? 19.516 -4.902 20.969 1 90.88 383 TYR A C 1
ATOM 2984 O O . TYR A 1 383 ? 19.172 -5.977 20.469 1 90.88 383 TYR A O 1
ATOM 2992 N N . LYS A 1 384 ? 18.953 -4.414 22.016 1 86.88 384 LYS A N 1
ATOM 2993 C CA . LYS A 1 384 ? 17.797 -5.035 22.656 1 86.88 384 LYS A CA 1
ATOM 2994 C C . LYS A 1 384 ? 16.562 -4.156 22.531 1 86.88 384 LYS A C 1
ATOM 2996 O O . LYS A 1 384 ? 16.484 -3.094 23.141 1 86.88 384 LYS A O 1
ATOM 3001 N N . PRO A 1 385 ? 15.641 -4.648 21.703 1 84.75 385 PRO A N 1
ATOM 3002 C CA . PRO A 1 385 ? 14.422 -3.855 21.562 1 84.75 385 PRO A CA 1
ATOM 3003 C C . PRO A 1 385 ? 13.641 -3.717 22.859 1 84.75 385 PRO A C 1
ATOM 3005 O O . PRO A 1 385 ? 13.578 -4.66 23.656 1 84.75 385 PRO A O 1
ATOM 3008 N N . GLN A 1 386 ? 13.242 -2.562 23.156 1 73 386 GLN A N 1
ATOM 3009 C CA . GLN A 1 386 ? 12.477 -2.305 24.375 1 73 386 GLN A CA 1
ATOM 3010 C C . GLN A 1 386 ? 10.977 -2.412 24.109 1 73 386 GLN A C 1
ATOM 3012 O O . GLN A 1 386 ? 10.414 -1.608 23.359 1 73 386 GLN A O 1
ATOM 3017 N N . LEU A 1 387 ? 10.516 -3.592 24.328 1 63.34 387 LEU A N 1
ATOM 3018 C CA . LEU A 1 387 ? 9.07 -3.766 24.188 1 63.34 387 LEU A CA 1
ATOM 3019 C C . LEU A 1 387 ? 8.328 -3.209 25.406 1 63.34 387 LEU A C 1
ATOM 3021 O O . LEU A 1 387 ? 8.898 -3.109 26.484 1 63.34 387 LEU A O 1
ATOM 3025 N N . ALA A 1 388 ? 7.219 -2.607 25.234 1 53.53 388 ALA A N 1
ATOM 3026 C CA . ALA A 1 388 ? 6.418 -2.236 26.406 1 53.53 388 ALA A CA 1
ATOM 3027 C C . ALA A 1 388 ? 6.277 -3.408 27.375 1 53.53 388 ALA A C 1
ATOM 3029 O O . ALA A 1 388 ? 6.441 -4.566 26.984 1 53.53 388 ALA A O 1
ATOM 3030 N N . MET A 1 389 ? 6.148 -3.234 28.641 1 50.47 389 MET A N 1
ATOM 3031 C CA . MET A 1 389 ? 6.098 -4.078 29.828 1 50.47 389 MET A CA 1
ATOM 3032 C C . MET A 1 389 ? 5.383 -5.391 29.531 1 50.47 389 MET A C 1
ATOM 3034 O O . MET A 1 389 ? 5.586 -6.383 30.234 1 50.47 389 MET A O 1
ATOM 3038 N N . ALA A 1 390 ? 4.336 -5.363 28.781 1 43.62 390 ALA A N 1
ATOM 3039 C CA . ALA A 1 390 ? 3.432 -6.508 28.859 1 43.62 390 ALA A CA 1
ATOM 3040 C C . ALA A 1 390 ? 3.887 -7.637 27.938 1 43.62 390 ALA A C 1
ATOM 3042 O O . ALA A 1 390 ? 3.271 -8.703 27.906 1 43.62 390 ALA A O 1
ATOM 3043 N N . SER A 1 391 ? 4.781 -7.406 27 1 50.88 391 SER A N 1
ATOM 3044 C CA . SER A 1 391 ? 4.941 -8.523 26.078 1 50.88 391 SER A CA 1
ATOM 3045 C C . SER A 1 391 ? 5.961 -9.531 26.609 1 50.88 391 SER A C 1
ATOM 3047 O O . SER A 1 391 ? 7.09 -9.164 26.938 1 50.88 391 SER A O 1
ATOM 3049 N N . ASN A 1 392 ? 5.566 -10.445 27.219 1 48.78 392 ASN A N 1
ATOM 3050 C CA . ASN A 1 392 ? 6.328 -11.594 27.719 1 48.78 392 ASN A CA 1
ATOM 3051 C C . ASN A 1 392 ? 7.199 -12.195 26.625 1 48.78 392 ASN A C 1
ATOM 3053 O O . ASN A 1 392 ? 7.762 -13.281 26.797 1 48.78 392 ASN A O 1
ATOM 3057 N N . GLU A 1 393 ? 7.055 -11.734 25.531 1 50.72 393 GLU A N 1
ATOM 3058 C CA . GLU A 1 393 ? 7.848 -12.461 24.547 1 50.72 393 GLU A CA 1
ATOM 3059 C C . GLU A 1 393 ? 9.328 -12.102 24.656 1 50.72 393 GLU A C 1
ATOM 3061 O O . GLU A 1 393 ? 9.68 -10.93 24.75 1 50.72 393 GLU A O 1
ATOM 3066 N N . ALA A 1 394 ? 10.094 -13.016 25.203 1 50.5 394 ALA A N 1
ATOM 3067 C CA . ALA A 1 394 ? 11.547 -12.93 25.281 1 50.5 394 ALA A CA 1
ATOM 3068 C C . ALA A 1 394 ? 12.125 -12.336 23.984 1 50.5 394 ALA A C 1
ATOM 3070 O O . ALA A 1 394 ? 12.102 -12.984 22.938 1 50.5 394 ALA A O 1
ATOM 3071 N N . ILE A 1 395 ? 12.078 -10.961 23.875 1 60.31 395 ILE A N 1
ATOM 3072 C CA . ILE A 1 395 ? 12.641 -10.383 22.656 1 60.31 395 ILE A CA 1
ATOM 3073 C C . ILE A 1 395 ? 14.133 -10.688 22.578 1 60.31 395 ILE A C 1
ATOM 3075 O O . ILE A 1 395 ? 14.875 -10.383 23.516 1 60.31 395 ILE A O 1
ATOM 3079 N N . VAL A 1 396 ? 14.523 -11.469 21.609 1 67.25 396 VAL A N 1
ATOM 3080 C CA . VAL A 1 396 ? 15.875 -11.922 21.281 1 67.25 396 VAL A CA 1
ATOM 3081 C C . VAL A 1 396 ? 16.75 -10.719 20.922 1 67.25 396 VAL A C 1
ATOM 3083 O O . VAL A 1 396 ? 16.312 -9.836 20.172 1 67.25 396 VAL A O 1
ATOM 3086 N N . GLU A 1 397 ? 17.75 -10.547 21.672 1 82.69 397 GLU A N 1
ATOM 3087 C CA . GLU A 1 397 ? 18.812 -9.586 21.359 1 82.69 397 GLU A CA 1
ATOM 3088 C C . GLU A 1 397 ? 19.297 -9.758 19.922 1 82.69 397 GLU A C 1
ATOM 3090 O O . GLU A 1 397 ? 19.422 -10.875 19.422 1 82.69 397 GLU A O 1
ATOM 3095 N N . THR A 1 398 ? 19.312 -8.586 19.266 1 88.44 398 THR A N 1
ATOM 3096 C CA . THR A 1 398 ? 19.812 -8.609 17.891 1 88.44 398 THR A CA 1
ATOM 3097 C C . THR A 1 398 ? 21.188 -7.938 17.812 1 88.44 398 THR A C 1
ATOM 3099 O O . THR A 1 398 ? 21.531 -7.125 18.672 1 88.44 398 THR A O 1
ATOM 3102 N N . LYS A 1 399 ? 21.969 -8.414 16.875 1 91.69 399 LYS A N 1
ATOM 3103 C CA . LYS A 1 399 ? 23.312 -7.871 16.672 1 91.69 399 LYS A CA 1
ATOM 3104 C C . LYS A 1 399 ? 23.359 -6.934 15.477 1 91.69 399 LYS A C 1
ATOM 3106 O O . LYS A 1 399 ? 22.781 -7.238 14.422 1 91.69 399 LYS A O 1
ATOM 3111 N N . THR A 1 400 ? 23.922 -5.82 15.727 1 95 400 THR A N 1
ATOM 3112 C CA . THR A 1 400 ? 24.125 -4.844 14.664 1 95 400 THR A CA 1
ATOM 3113 C C . THR A 1 400 ? 25.609 -4.707 14.336 1 95 400 THR A C 1
ATOM 3115 O O . THR A 1 400 ? 26.422 -4.457 15.227 1 95 400 THR A O 1
ATOM 3118 N N . THR A 1 401 ? 25.984 -4.934 13.148 1 97 401 THR A N 1
ATOM 3119 C CA . THR A 1 401 ? 27.359 -4.707 12.695 1 97 401 THR A CA 1
ATOM 3120 C C . THR A 1 401 ? 27.484 -3.334 12.039 1 97 401 THR A C 1
ATOM 3122 O O . THR A 1 401 ? 26.734 -3.002 11.125 1 97 401 THR A O 1
ATOM 3125 N N . ILE A 1 402 ? 28.359 -2.539 12.516 1 96.75 402 ILE A N 1
ATOM 3126 C CA . ILE A 1 402 ? 28.562 -1.185 12.016 1 96.75 402 ILE A CA 1
ATOM 3127 C C . ILE A 1 402 ? 30.031 -0.975 11.656 1 96.75 402 ILE A C 1
ATOM 3129 O O . ILE A 1 402 ? 30.922 -1.555 12.289 1 96.75 402 ILE A O 1
ATOM 3133 N N . GLY A 1 403 ? 30.312 -0.201 10.602 1 96.81 403 GLY A N 1
ATOM 3134 C CA . GLY A 1 403 ? 31.656 0.118 10.164 1 96.81 403 GLY A CA 1
ATOM 3135 C C . GLY A 1 403 ? 31.703 1.143 9.047 1 96.81 403 GLY A C 1
ATOM 3136 O O . GLY A 1 403 ? 30.672 1.729 8.703 1 96.81 403 GLY A O 1
ATOM 3137 N N . PHE A 1 404 ? 32.969 1.434 8.625 1 95.94 404 PHE A N 1
ATOM 3138 C CA . PHE A 1 404 ? 33.156 2.285 7.453 1 95.94 404 PHE A CA 1
ATOM 3139 C C . PHE A 1 404 ? 33.25 1.448 6.184 1 95.94 404 PHE A C 1
ATOM 3141 O O . PHE A 1 404 ? 33.781 0.344 6.199 1 95.94 404 PHE A O 1
ATOM 3148 N N . ILE A 1 405 ? 32.656 1.951 5.211 1 93.19 405 ILE A N 1
ATOM 3149 C CA . ILE A 1 405 ? 32.812 1.271 3.93 1 93.19 405 ILE A CA 1
ATOM 3150 C C . ILE A 1 405 ? 34.25 1.366 3.479 1 93.19 405 ILE A C 1
ATOM 3152 O O . ILE A 1 405 ? 34.938 2.355 3.758 1 93.19 405 ILE A O 1
ATOM 3156 N N . LYS A 1 406 ? 34.719 0.421 2.801 1 91.31 406 LYS A N 1
ATOM 3157 C CA . LYS A 1 406 ? 36.125 0.36 2.361 1 91.31 406 LYS A CA 1
ATOM 3158 C C . LYS A 1 406 ? 36.469 1.56 1.486 1 91.31 406 LYS A C 1
ATOM 3160 O O . LYS A 1 406 ? 37.594 2.047 1.52 1 91.31 406 LYS A O 1
ATOM 3165 N N . GLU A 1 407 ? 35.438 2.033 0.812 1 89.5 407 GLU A N 1
ATOM 3166 C CA . GLU A 1 407 ? 35.656 3.156 -0.094 1 89.5 407 GLU A CA 1
ATOM 3167 C C . GLU A 1 407 ? 35.375 4.484 0.6 1 89.5 407 GLU A C 1
ATOM 3169 O O . GLU A 1 407 ? 35.094 5.484 -0.057 1 89.5 407 GLU A O 1
ATOM 3174 N N . ALA A 1 408 ? 35.469 4.543 1.799 1 88.38 408 ALA A N 1
ATOM 3175 C CA . ALA A 1 408 ? 35.094 5.707 2.592 1 88.38 408 ALA A CA 1
ATOM 3176 C C . ALA A 1 408 ? 35.906 6.934 2.191 1 88.38 408 ALA A C 1
ATOM 3178 O O . ALA A 1 408 ? 35.438 8.07 2.34 1 88.38 408 ALA A O 1
ATOM 3179 N N . ALA A 1 409 ? 37.062 6.777 1.719 1 81.62 409 ALA A N 1
ATOM 3180 C CA . ALA A 1 409 ? 37.938 7.883 1.328 1 81.62 409 ALA A CA 1
ATOM 3181 C C . ALA A 1 409 ? 37.438 8.539 0.041 1 81.62 409 ALA A C 1
ATOM 3183 O O . ALA A 1 409 ? 37.688 9.719 -0.206 1 81.62 409 ALA A O 1
ATOM 3184 N N . GLU A 1 410 ? 36.625 7.824 -0.692 1 83.81 410 GLU A N 1
ATOM 3185 C CA . GLU A 1 410 ? 36.281 8.289 -2.033 1 83.81 410 GLU A CA 1
ATOM 3186 C C . GLU A 1 410 ? 34.812 8.625 -2.137 1 83.81 410 GLU A C 1
ATOM 3188 O O . GLU A 1 410 ? 34.438 9.578 -2.824 1 83.81 410 GLU A O 1
ATOM 3193 N N . ILE A 1 411 ? 34.031 7.797 -1.502 1 87.12 411 ILE A N 1
ATOM 3194 C CA . ILE A 1 411 ? 32.594 7.984 -1.675 1 87.12 411 ILE A CA 1
ATOM 3195 C C . ILE A 1 411 ? 31.922 8.094 -0.309 1 87.12 411 ILE A C 1
ATOM 3197 O O . ILE A 1 411 ? 32.406 7.527 0.675 1 87.12 411 ILE A O 1
ATOM 3201 N N . LYS A 1 412 ? 30.797 8.742 -0.251 1 86.75 412 LYS A N 1
ATOM 3202 C CA . LYS A 1 412 ? 30.078 9.008 0.99 1 86.75 412 LYS A CA 1
ATOM 3203 C C . LYS A 1 412 ? 28.828 8.148 1.1 1 86.75 412 LYS A C 1
ATOM 3205 O O . LYS A 1 412 ? 27.719 8.664 1.207 1 86.75 412 LYS A O 1
ATOM 3210 N N . VAL A 1 413 ? 29.062 6.875 1.184 1 91.06 413 VAL A N 1
ATOM 3211 C CA . VAL A 1 413 ? 27.938 5.953 1.314 1 91.06 413 VAL A CA 1
ATOM 3212 C C . VAL A 1 413 ? 27.578 5.773 2.789 1 91.06 413 VAL A C 1
ATOM 3214 O O . VAL A 1 413 ? 28.469 5.574 3.625 1 91.06 413 VAL A O 1
ATOM 3217 N N . THR A 1 414 ? 26.344 5.992 3.141 1 93 414 THR A N 1
ATOM 3218 C CA . THR A 1 414 ? 25.891 5.828 4.516 1 93 414 THR A CA 1
ATOM 3219 C C . THR A 1 414 ? 24.547 5.094 4.559 1 93 414 THR A C 1
ATOM 3221 O O . THR A 1 414 ? 23.828 5.051 3.561 1 93 414 THR A O 1
ATOM 3224 N N . GLY A 1 415 ? 24.359 4.375 5.68 1 95.19 415 GLY A N 1
ATOM 3225 C CA . GLY A 1 415 ? 23.031 3.789 5.891 1 95.19 415 GLY A CA 1
ATOM 3226 C C . GLY A 1 415 ? 23.094 2.359 6.395 1 95.19 415 GLY A C 1
ATOM 3227 O O . GLY A 1 415 ? 24.141 1.713 6.328 1 95.19 415 GLY A O 1
ATOM 3228 N N . PHE A 1 416 ? 22.031 1.89 6.875 1 97.19 416 PHE A N 1
ATOM 3229 C CA . PHE A 1 416 ? 21.938 0.545 7.434 1 97.19 416 PHE A CA 1
ATOM 3230 C C . PHE A 1 416 ? 21.203 -0.389 6.473 1 97.19 416 PHE A C 1
ATOM 3232 O O . PHE A 1 416 ? 20.219 0 5.852 1 97.19 416 PHE A O 1
ATOM 3239 N N . ASN A 1 417 ? 21.719 -1.513 6.277 1 97.94 417 ASN A N 1
ATOM 3240 C CA . ASN A 1 417 ? 21 -2.598 5.617 1 97.94 417 ASN A CA 1
ATOM 3241 C C . ASN A 1 417 ? 20.25 -3.457 6.625 1 97.94 417 ASN A C 1
ATOM 3243 O O . ASN A 1 417 ? 20.844 -4.203 7.395 1 97.94 417 ASN A O 1
ATOM 3247 N N . VAL A 1 418 ? 18.969 -3.402 6.523 1 97.81 418 VAL A N 1
ATOM 3248 C CA . VAL A 1 418 ? 18.141 -4.051 7.543 1 97.81 418 VAL A CA 1
ATOM 3249 C C . VAL A 1 418 ? 17.438 -5.258 6.941 1 97.81 418 VAL A C 1
ATOM 3251 O O . VAL A 1 418 ? 16.719 -5.133 5.941 1 97.81 418 VAL A O 1
ATOM 3254 N N . TYR A 1 419 ? 17.625 -6.367 7.562 1 96.81 419 TYR A N 1
ATOM 3255 C CA . TYR A 1 419 ? 17.047 -7.629 7.109 1 96.81 419 TYR A CA 1
ATOM 3256 C C . TYR A 1 419 ? 15.961 -8.102 8.062 1 96.81 419 TYR A C 1
ATOM 3258 O O . TYR A 1 419 ? 15.938 -7.723 9.234 1 96.81 419 TYR A O 1
ATOM 3266 N N . HIS A 1 420 ? 15.031 -8.805 7.586 1 95.19 420 HIS A N 1
ATOM 3267 C CA . HIS A 1 420 ? 13.992 -9.508 8.328 1 95.19 420 HIS A CA 1
ATOM 3268 C C . HIS A 1 420 ? 13.883 -10.961 7.879 1 95.19 420 HIS A C 1
ATOM 3270 O O . HIS A 1 420 ? 13.555 -11.234 6.723 1 95.19 420 HIS A O 1
ATOM 3276 N N . LYS A 1 421 ? 14.164 -11.891 8.781 1 91.44 421 LYS A N 1
ATOM 3277 C CA . LYS A 1 421 ? 14.164 -13.312 8.438 1 91.44 421 LYS A CA 1
ATOM 3278 C C . LYS A 1 421 ? 15.031 -13.578 7.211 1 91.44 421 LYS A C 1
ATOM 3280 O O . LYS A 1 421 ? 14.57 -14.188 6.242 1 91.44 421 LYS A O 1
ATOM 3285 N N . ASN A 1 422 ? 16.203 -12.969 7.203 1 93.88 422 ASN A N 1
ATOM 3286 C CA . ASN A 1 422 ? 17.234 -13.18 6.199 1 93.88 422 ASN A CA 1
ATOM 3287 C C . ASN A 1 422 ? 16.984 -12.328 4.957 1 93.88 422 ASN A C 1
ATOM 3289 O O . ASN A 1 422 ? 17.844 -12.25 4.078 1 93.88 422 ASN A O 1
ATOM 3293 N N . ARG A 1 423 ? 15.852 -11.688 4.879 1 96.56 423 ARG A N 1
ATOM 3294 C CA . ARG A 1 423 ? 15.438 -10.977 3.674 1 96.56 423 ARG A CA 1
ATOM 3295 C C . ARG A 1 423 ? 15.672 -9.477 3.814 1 96.56 423 ARG A C 1
ATOM 3297 O O . ARG A 1 423 ? 15.203 -8.852 4.77 1 96.56 423 ARG A O 1
ATOM 3304 N N . LEU A 1 424 ? 16.359 -8.922 2.871 1 97.62 424 LEU A N 1
ATOM 3305 C CA . LEU A 1 424 ? 16.625 -7.488 2.873 1 97.62 424 LEU A CA 1
ATOM 3306 C C . LEU A 1 424 ? 15.344 -6.695 2.701 1 97.62 424 LEU A C 1
ATOM 3308 O O . LEU A 1 424 ? 14.594 -6.918 1.744 1 97.62 424 LEU A O 1
ATOM 3312 N N . ILE A 1 425 ? 15.031 -5.793 3.57 1 96.62 425 ILE A N 1
ATOM 3313 C CA . ILE A 1 425 ? 13.812 -4.992 3.516 1 96.62 425 ILE A CA 1
ATOM 3314 C C . ILE A 1 425 ? 14.164 -3.543 3.178 1 96.62 425 ILE A C 1
ATOM 3316 O O . ILE A 1 425 ? 13.594 -2.963 2.248 1 96.62 425 ILE A O 1
ATOM 3320 N N . LYS A 1 426 ? 15.141 -3.014 3.896 1 96.5 426 LYS A N 1
ATOM 3321 C CA . LYS A 1 426 ? 15.57 -1.634 3.682 1 96.5 426 LYS A CA 1
ATOM 3322 C C . LYS A 1 426 ? 17.062 -1.563 3.369 1 96.5 426 LYS A C 1
ATOM 3324 O O . LYS A 1 426 ? 17.891 -1.647 4.273 1 96.5 426 LYS A O 1
ATOM 3329 N N . PRO A 1 427 ? 17.375 -1.348 2.191 1 97.12 427 PRO A N 1
ATOM 3330 C CA . PRO A 1 427 ? 18.797 -1.17 1.836 1 97.12 427 PRO A CA 1
ATOM 3331 C C . PRO A 1 427 ? 19.297 0.248 2.102 1 97.12 427 PRO A C 1
ATOM 3333 O O . PRO A 1 427 ? 18.625 1.221 1.738 1 97.12 427 PRO A O 1
ATOM 3336 N N . PHE A 1 428 ? 20.422 0.344 2.797 1 96.12 428 PHE A N 1
ATOM 3337 C CA . PHE A 1 428 ? 21.125 1.597 3.061 1 96.12 428 PHE A CA 1
ATOM 3338 C C . PHE A 1 428 ? 20.172 2.645 3.617 1 96.12 428 PHE A C 1
ATOM 3340 O O . PHE A 1 428 ? 20.094 3.764 3.104 1 96.12 428 PHE A O 1
ATOM 3347 N N . TRP A 1 429 ? 19.453 2.256 4.586 1 95.44 429 TRP A N 1
ATOM 3348 C CA . TRP A 1 429 ? 18.516 3.127 5.289 1 95.44 429 TRP A CA 1
ATOM 3349 C C . TRP A 1 429 ? 19.25 4.273 5.977 1 95.44 429 TRP A C 1
ATOM 3351 O O . TRP A 1 429 ? 19.938 4.066 6.973 1 95.44 429 TRP A O 1
ATOM 3361 N N . LYS A 1 430 ? 19.047 5.457 5.469 1 92.06 430 LYS A N 1
ATOM 3362 C CA . LYS A 1 430 ? 19.688 6.633 6.043 1 92.06 430 LYS A CA 1
ATOM 3363 C C . LYS A 1 430 ? 18.953 7.098 7.301 1 92.06 430 LYS A C 1
ATOM 3365 O O . LYS A 1 430 ? 17.812 7.523 7.234 1 92.06 430 LYS A O 1
ATOM 3370 N N . VAL A 1 431 ? 19.609 7.008 8.352 1 90.81 431 VAL A N 1
ATOM 3371 C CA . VAL A 1 431 ? 19 7.367 9.617 1 90.81 431 VAL A CA 1
ATOM 3372 C C . VAL A 1 431 ? 19.469 8.758 10.047 1 90.81 431 VAL A C 1
ATOM 3374 O O . VAL A 1 431 ? 18.875 9.367 10.945 1 90.81 431 VAL A O 1
ATOM 3377 N N . VAL A 1 432 ? 20.531 9.203 9.453 1 85.44 432 VAL A N 1
ATOM 3378 C CA . VAL A 1 432 ? 21.047 10.531 9.75 1 85.44 432 VAL A CA 1
ATOM 3379 C C . VAL A 1 432 ? 20.734 11.484 8.602 1 85.44 432 VAL A C 1
ATOM 3381 O O . VAL A 1 432 ? 20.688 11.07 7.438 1 85.44 432 VAL A O 1
ATOM 3384 N N . ALA A 1 433 ? 20.438 12.758 8.945 1 73.62 433 ALA A N 1
ATOM 3385 C CA . ALA A 1 433 ? 20.047 13.758 7.953 1 73.62 433 ALA A CA 1
ATOM 3386 C C . ALA A 1 433 ? 21.172 13.992 6.941 1 73.62 433 ALA A C 1
ATOM 3388 O O . ALA A 1 433 ? 22.344 13.883 7.273 1 73.62 433 ALA A O 1
ATOM 3389 N N . ASP A 1 434 ? 20.703 14.383 5.746 1 67.44 434 ASP A N 1
ATOM 3390 C CA . ASP A 1 434 ? 21.641 14.656 4.664 1 67.44 434 ASP A CA 1
ATOM 3391 C C . ASP A 1 434 ? 22.391 15.961 4.902 1 67.44 434 ASP A C 1
ATOM 3393 O O . ASP A 1 434 ? 21.875 16.859 5.566 1 67.44 434 ASP A O 1
ATOM 3397 N N . GLY A 1 435 ? 23.594 16.078 4.598 1 63.34 435 GLY A N 1
ATOM 3398 C CA . GLY A 1 435 ? 24.359 17.328 4.625 1 63.34 435 GLY A CA 1
ATOM 3399 C C . GLY A 1 435 ? 25.375 17.391 5.75 1 63.34 435 GLY A C 1
ATOM 3400 O O . GLY A 1 435 ? 26.312 18.188 5.711 1 63.34 435 GLY A O 1
ATOM 3401 N N . SER A 1 436 ? 25.062 16.594 6.824 1 66.25 436 SER A N 1
ATOM 3402 C CA . SER A 1 436 ? 26.016 16.594 7.926 1 66.25 436 SER A CA 1
ATOM 3403 C C . SER A 1 436 ? 27.219 15.711 7.617 1 66.25 436 SER A C 1
ATOM 3405 O O . SER A 1 436 ? 27.094 14.711 6.902 1 66.25 436 SER A O 1
ATOM 3407 N N . SER A 1 437 ? 28.359 16.25 7.914 1 77.94 437 SER A N 1
ATOM 3408 C CA . SER A 1 437 ? 29.547 15.422 7.801 1 77.94 437 SER A CA 1
ATOM 3409 C C . SER A 1 437 ? 29.547 14.305 8.844 1 77.94 437 SER A C 1
ATOM 3411 O O . SER A 1 437 ? 30.266 13.312 8.703 1 77.94 437 SER A O 1
ATOM 3413 N N . LYS A 1 438 ? 28.719 14.484 9.812 1 83.19 438 LYS A N 1
ATOM 3414 C CA . LYS A 1 438 ? 28.672 13.477 10.867 1 83.19 438 LYS A CA 1
ATOM 3415 C C . LYS A 1 438 ? 27.953 12.211 10.398 1 83.19 438 LYS A C 1
ATOM 3417 O O . LYS A 1 438 ? 26.844 12.289 9.852 1 83.19 438 LYS A O 1
ATOM 3422 N N . GLY A 1 439 ? 28.609 11.055 10.547 1 87.38 439 GLY A N 1
ATOM 3423 C CA . GLY A 1 439 ? 28.016 9.781 10.195 1 87.38 439 GLY A CA 1
ATOM 3424 C C . GLY A 1 439 ? 28.312 9.359 8.766 1 87.38 439 GLY A C 1
ATOM 3425 O O . GLY A 1 439 ? 27.844 8.32 8.305 1 87.38 439 GLY A O 1
ATOM 3426 N N . ARG A 1 440 ? 29.109 10.211 8.18 1 88.31 440 ARG A N 1
ATOM 3427 C CA . ARG A 1 440 ? 29.438 9.914 6.789 1 88.31 440 ARG A CA 1
ATOM 3428 C C . ARG A 1 440 ? 30.203 8.602 6.68 1 88.31 440 ARG A C 1
ATOM 3430 O O . ARG A 1 440 ? 31.016 8.273 7.547 1 88.31 440 ARG A O 1
ATOM 3437 N N . CYS A 1 441 ? 29.875 7.84 5.688 1 91.88 441 CYS A N 1
ATOM 3438 C CA . CYS A 1 441 ? 30.562 6.625 5.277 1 91.88 441 CYS A CA 1
ATOM 3439 C C . CYS A 1 441 ? 30.297 5.488 6.258 1 91.88 441 CYS A C 1
ATOM 3441 O O . CYS A 1 441 ? 30.938 4.434 6.176 1 91.88 441 CYS A O 1
ATOM 3443 N N . VAL A 1 442 ? 29.438 5.715 7.203 1 95 442 VAL A N 1
ATOM 3444 C CA . VAL A 1 442 ? 29.109 4.664 8.156 1 95 442 VAL A CA 1
ATOM 3445 C C . VAL A 1 442 ? 28 3.775 7.59 1 95 442 VAL A C 1
ATOM 3447 O O . VAL A 1 442 ? 26.953 4.27 7.184 1 95 442 VAL A O 1
ATOM 3450 N N . VAL A 1 443 ? 28.266 2.535 7.52 1 96.44 443 VAL A N 1
ATOM 3451 C CA . VAL A 1 443 ? 27.312 1.559 7.012 1 96.44 443 VAL A CA 1
ATOM 3452 C C . VAL A 1 443 ? 27.094 0.456 8.047 1 96.44 443 VAL A C 1
ATOM 3454 O O . VAL A 1 443 ? 28.031 0.098 8.781 1 96.44 443 VAL A O 1
ATOM 3457 N N . GLY A 1 444 ? 25.922 -0.011 8.164 1 96.69 444 GLY A N 1
ATOM 3458 C CA . GLY A 1 444 ? 25.625 -1.065 9.125 1 96.69 444 GLY A CA 1
ATOM 3459 C C . GLY A 1 444 ? 24.703 -2.135 8.57 1 96.69 444 GLY A C 1
ATOM 3460 O O . GLY A 1 444 ? 24.125 -1.965 7.496 1 96.69 444 GLY A O 1
ATOM 3461 N N . VAL A 1 445 ? 24.656 -3.256 9.281 1 97.5 445 VAL A N 1
ATOM 3462 C CA . VAL A 1 445 ? 23.797 -4.383 8.938 1 97.5 445 VAL A CA 1
ATOM 3463 C C . VAL A 1 445 ? 23.141 -4.93 10.195 1 97.5 445 VAL A C 1
ATOM 3465 O O . VAL A 1 445 ? 23.766 -5.035 11.25 1 97.5 445 VAL A O 1
ATOM 3468 N N . LEU A 1 446 ? 21.906 -5.172 10.109 1 96.12 446 LEU A N 1
ATOM 3469 C CA . LEU A 1 446 ? 21.219 -5.824 11.219 1 96.12 446 LEU A CA 1
ATOM 3470 C C . LEU A 1 446 ? 20.016 -6.605 10.734 1 96.12 446 LEU A C 1
ATOM 3472 O O . LEU A 1 446 ? 19.453 -6.293 9.68 1 96.12 446 LEU A O 1
ATOM 3476 N N . GLU A 1 447 ? 19.656 -7.605 11.406 1 94.94 447 GLU A N 1
ATOM 3477 C CA . GLU A 1 447 ? 18.438 -8.383 11.203 1 94.94 447 GLU A CA 1
ATOM 3478 C C . GLU A 1 447 ? 17.391 -8.062 12.273 1 94.94 447 GLU A C 1
ATOM 3480 O O . GLU A 1 447 ? 17.594 -8.375 13.445 1 94.94 447 GLU A O 1
ATOM 3485 N N . ALA A 1 448 ? 16.375 -7.441 11.812 1 93.56 448 ALA A N 1
ATOM 3486 C CA . ALA A 1 448 ? 15.359 -6.969 12.758 1 93.56 448 ALA A CA 1
ATOM 3487 C C . ALA A 1 448 ? 14.086 -7.809 12.656 1 93.56 448 ALA A C 1
ATOM 3489 O O . ALA A 1 448 ? 13.109 -7.395 12.039 1 93.56 448 ALA A O 1
ATOM 3490 N N . ASN A 1 449 ? 13.984 -8.883 13.391 1 90.12 449 ASN A N 1
ATOM 3491 C CA . ASN A 1 449 ? 12.836 -9.773 13.352 1 90.12 449 ASN A CA 1
ATOM 3492 C C . ASN A 1 449 ? 11.758 -9.352 14.344 1 90.12 449 ASN A C 1
ATOM 3494 O O . ASN A 1 449 ? 10.672 -9.922 14.367 1 90.12 449 ASN A O 1
ATOM 3498 N N . PHE A 1 450 ? 12.023 -8.305 15.07 1 87.81 450 PHE A N 1
ATOM 3499 C CA . PHE A 1 450 ? 11.094 -7.84 16.094 1 87.81 450 PHE A CA 1
ATOM 3500 C C . PHE A 1 450 ? 10.164 -6.766 15.539 1 87.81 450 PHE A C 1
ATOM 3502 O O . PHE A 1 450 ? 9.25 -6.312 16.219 1 87.81 450 PHE A O 1
ATOM 3509 N N . ILE A 1 451 ? 10.445 -6.293 14.344 1 88.38 451 ILE A N 1
ATOM 3510 C CA . ILE A 1 451 ? 9.539 -5.387 13.648 1 88.38 451 ILE A CA 1
ATOM 3511 C C . ILE A 1 451 ? 8.992 -6.066 12.391 1 88.38 451 ILE A C 1
ATOM 3513 O O . ILE A 1 451 ? 9.633 -6.957 11.836 1 88.38 451 ILE A O 1
ATOM 3517 N N . GLU A 1 452 ? 7.844 -5.645 11.922 1 85.81 452 GLU A N 1
ATOM 3518 C CA . GLU A 1 452 ? 7.184 -6.293 10.789 1 85.81 452 GLU A CA 1
ATOM 3519 C C . GLU A 1 452 ? 7.367 -5.492 9.508 1 85.81 452 GLU A C 1
ATOM 3521 O O . GLU A 1 452 ? 7.195 -4.27 9.5 1 85.81 452 GLU A O 1
ATOM 3526 N N . PRO A 1 453 ? 7.758 -6.23 8.438 1 88.62 453 PRO A N 1
ATOM 3527 C CA . PRO A 1 453 ? 7.84 -5.543 7.141 1 88.62 453 PRO A CA 1
ATOM 3528 C C . PRO A 1 453 ? 6.473 -5.152 6.594 1 88.62 453 PRO A C 1
ATOM 3530 O O . PRO A 1 453 ? 5.457 -5.754 6.961 1 88.62 453 PRO A O 1
ATOM 3533 N N . ALA A 1 454 ? 6.535 -4.172 5.801 1 82.69 454 ALA A N 1
ATOM 3534 C CA . ALA A 1 454 ? 5.348 -3.863 5.016 1 82.69 454 ALA A CA 1
ATOM 3535 C C . ALA A 1 454 ? 5.012 -5 4.055 1 82.69 454 ALA A C 1
ATOM 3537 O O . ALA A 1 454 ? 5.844 -5.883 3.816 1 82.69 454 ALA A O 1
ATOM 3538 N N . HIS A 1 455 ? 3.844 -5.027 3.51 1 76.62 455 HIS A N 1
ATOM 3539 C CA . HIS A 1 455 ? 3.385 -6.113 2.652 1 76.62 455 HIS A CA 1
ATOM 3540 C C . HIS A 1 455 ? 4.234 -6.219 1.391 1 76.62 455 HIS A C 1
ATOM 3542 O O . HIS A 1 455 ? 4.402 -7.309 0.839 1 76.62 455 HIS A O 1
ATOM 3548 N N . ASP A 1 456 ? 4.727 -5.086 0.914 1 78.81 456 ASP A N 1
ATOM 3549 C CA . ASP A 1 456 ? 5.539 -5.098 -0.298 1 78.81 456 ASP A CA 1
ATOM 3550 C C . ASP A 1 456 ? 7 -5.395 0.026 1 78.81 456 ASP A C 1
ATOM 3552 O O . ASP A 1 456 ? 7.828 -5.535 -0.878 1 78.81 456 ASP A O 1
ATOM 3556 N N . LYS A 1 457 ? 7.305 -5.41 1.37 1 88.81 457 LYS A N 1
ATOM 3557 C CA . LYS A 1 457 ? 8.625 -5.762 1.883 1 88.81 457 LYS A CA 1
ATOM 3558 C C . LYS A 1 457 ? 9.68 -4.77 1.402 1 88.81 457 LYS A C 1
ATOM 3560 O O . LYS A 1 457 ? 10.805 -5.16 1.072 1 88.81 457 LYS A O 1
ATOM 3565 N N . GLN A 1 458 ? 9.273 -3.557 1.172 1 88.56 458 GLN A N 1
ATOM 3566 C CA . GLN A 1 458 ? 10.219 -2.506 0.797 1 88.56 458 GLN A CA 1
ATOM 3567 C C . GLN A 1 458 ? 10.422 -1.517 1.94 1 88.56 458 GLN A C 1
ATOM 3569 O O . GLN A 1 458 ? 11.258 -0.619 1.849 1 88.56 458 GLN A O 1
ATOM 3574 N N . ASP A 1 459 ? 9.672 -1.72 2.988 1 89.38 459 ASP A N 1
ATOM 3575 C CA . ASP A 1 459 ? 9.758 -0.91 4.199 1 89.38 459 ASP A CA 1
ATOM 3576 C C . ASP A 1 459 ? 9.227 -1.676 5.41 1 89.38 459 ASP A C 1
ATOM 3578 O O . ASP A 1 459 ? 8.797 -2.824 5.285 1 89.38 459 ASP A O 1
ATOM 3582 N N . PHE A 1 460 ? 9.383 -1.096 6.539 1 90 460 PHE A N 1
ATOM 3583 C CA . PHE A 1 460 ? 8.797 -1.648 7.754 1 90 460 PHE A CA 1
ATOM 3584 C C . PHE A 1 460 ? 7.559 -0.86 8.164 1 90 460 PHE A C 1
ATOM 3586 O O . PHE A 1 460 ? 7.414 0.311 7.805 1 90 460 PHE A O 1
ATOM 3593 N N . GLU A 1 461 ? 6.695 -1.617 8.828 1 82.75 461 GLU A N 1
ATOM 3594 C CA . GLU A 1 461 ? 5.555 -0.929 9.422 1 82.75 461 GLU A CA 1
ATOM 3595 C C . GLU A 1 461 ? 6.008 0.087 10.469 1 82.75 461 GLU A C 1
ATOM 3597 O O . GLU A 1 461 ? 6.949 -0.167 11.219 1 82.75 461 GLU A O 1
ATOM 3602 N N . ARG A 1 462 ? 5.398 1.217 10.516 1 79.88 462 ARG A N 1
ATOM 3603 C CA . ARG A 1 462 ? 5.824 2.303 11.391 1 79.88 462 ARG A CA 1
ATOM 3604 C C . ARG A 1 462 ? 5.285 2.109 12.805 1 79.88 462 ARG A C 1
ATOM 3606 O O . ARG A 1 462 ? 4.48 2.914 13.281 1 79.88 462 ARG A O 1
ATOM 3613 N N . SER A 1 463 ? 5.754 1.145 13.469 1 80.19 463 SER A N 1
ATOM 3614 C CA . SER A 1 463 ? 5.426 0.856 14.859 1 80.19 463 SER A CA 1
ATOM 3615 C C . SER A 1 463 ? 6.32 1.646 15.812 1 80.19 463 SER A C 1
ATOM 3617 O O . SER A 1 463 ? 7.273 2.297 15.383 1 80.19 463 SER A O 1
ATOM 3619 N N . VAL A 1 464 ? 5.996 1.616 17.062 1 79.88 464 VAL A N 1
ATOM 3620 C CA . VAL A 1 464 ? 6.82 2.27 18.078 1 79.88 464 VAL A CA 1
ATOM 3621 C C . VAL A 1 464 ? 8.211 1.637 18.094 1 79.88 464 VAL A C 1
ATOM 3623 O O . VAL A 1 464 ? 9.211 2.336 18.25 1 79.88 464 VAL A O 1
ATOM 3626 N N . LEU A 1 465 ? 8.266 0.354 17.953 1 84.25 465 LEU A N 1
ATOM 3627 C CA . LEU A 1 465 ? 9.531 -0.36 17.922 1 84.25 465 LEU A CA 1
ATOM 3628 C C . LEU A 1 465 ? 10.391 0.104 16.734 1 84.25 465 LEU A C 1
ATOM 3630 O O . LEU A 1 465 ? 11.609 0.212 16.859 1 84.25 465 LEU A O 1
ATOM 3634 N N . PHE A 1 466 ? 9.703 0.362 15.711 1 89.31 466 PHE A N 1
ATOM 3635 C CA . PHE A 1 466 ? 10.414 0.85 14.531 1 89.31 466 PHE A CA 1
ATOM 3636 C C . PHE A 1 466 ? 11.039 2.217 14.805 1 89.31 466 PHE A C 1
ATOM 3638 O O . PHE A 1 466 ? 12.195 2.457 14.461 1 89.31 466 PHE A O 1
ATOM 3645 N N . ILE A 1 467 ? 10.32 3.076 15.383 1 85.31 467 ILE A N 1
ATOM 3646 C CA . ILE A 1 467 ? 10.781 4.426 15.68 1 85.31 467 ILE A CA 1
ATOM 3647 C C . ILE A 1 467 ? 11.945 4.371 16.672 1 85.31 467 ILE A C 1
ATOM 3649 O O . ILE A 1 467 ? 12.938 5.078 16.5 1 85.31 467 ILE A O 1
ATOM 3653 N N . ARG A 1 468 ? 11.797 3.557 17.641 1 88.38 468 ARG A N 1
ATOM 3654 C CA . ARG A 1 468 ? 12.867 3.398 18.625 1 88.38 468 ARG A CA 1
ATOM 3655 C C . ARG A 1 468 ? 14.133 2.852 17.969 1 88.38 468 ARG A C 1
ATOM 3657 O O . ARG A 1 468 ? 15.242 3.27 18.312 1 88.38 468 ARG A O 1
ATOM 3664 N N . LEU A 1 469 ? 13.938 1.944 17.078 1 92.44 469 LEU A N 1
ATOM 3665 C CA . LEU A 1 469 ? 15.078 1.403 16.359 1 92.44 469 LEU A CA 1
ATOM 3666 C C . LEU A 1 469 ? 15.766 2.49 15.539 1 92.44 469 LEU A C 1
ATOM 3668 O O . LEU A 1 469 ? 17 2.588 15.539 1 92.44 469 LEU A O 1
ATOM 3672 N N . GLU A 1 470 ? 14.969 3.227 14.82 1 93.62 470 GLU A N 1
ATOM 3673 C CA . GLU A 1 470 ? 15.516 4.316 14.023 1 93.62 470 GLU A CA 1
ATOM 3674 C C . GLU A 1 470 ? 16.359 5.258 14.875 1 93.62 470 GLU A C 1
ATOM 3676 O O . GLU A 1 470 ? 17.484 5.617 14.492 1 93.62 470 GLU A O 1
ATOM 3681 N N . ASN A 1 471 ? 15.844 5.609 16.047 1 91.19 471 ASN A N 1
ATOM 3682 C CA . ASN A 1 471 ? 16.547 6.504 16.953 1 91.19 471 ASN A CA 1
ATOM 3683 C C . ASN A 1 471 ? 17.828 5.863 17.484 1 91.19 471 ASN A C 1
ATOM 3685 O O . ASN A 1 471 ? 18.859 6.535 17.609 1 91.19 471 ASN A O 1
ATOM 3689 N N . LYS A 1 472 ? 17.719 4.656 17.812 1 93.81 472 LYS A N 1
ATOM 3690 C CA . LYS A 1 472 ? 18.891 3.951 18.312 1 93.81 472 LYS A CA 1
ATOM 3691 C C . LYS A 1 472 ? 19.969 3.836 17.25 1 93.81 472 LYS A C 1
ATOM 3693 O O . LYS A 1 472 ? 21.156 3.98 17.547 1 93.81 472 LYS A O 1
ATOM 3698 N N . LEU A 1 473 ? 19.578 3.525 16.047 1 95.62 473 LEU A N 1
ATOM 3699 C CA . LEU A 1 473 ? 20.547 3.424 14.961 1 95.62 473 LEU A CA 1
ATOM 3700 C C . LEU A 1 473 ? 21.219 4.77 14.695 1 95.62 473 LEU A C 1
ATOM 3702 O O . LEU A 1 473 ? 22.406 4.82 14.375 1 95.62 473 LEU A O 1
ATOM 3706 N N . LYS A 1 474 ? 20.453 5.809 14.789 1 94.38 474 LYS A N 1
ATOM 3707 C CA . LYS A 1 474 ? 21.016 7.148 14.68 1 94.38 474 LYS A CA 1
ATOM 3708 C C . LYS A 1 474 ? 22.078 7.387 15.75 1 94.38 474 LYS A C 1
ATOM 3710 O O . LYS A 1 474 ? 23.188 7.859 15.445 1 94.38 474 LYS A O 1
ATOM 3715 N N . GLN A 1 475 ? 21.781 7.043 16.984 1 93.94 475 GLN A N 1
ATOM 3716 C CA . GLN A 1 475 ? 22.719 7.184 18.094 1 93.94 475 GLN A CA 1
ATOM 3717 C C . GLN A 1 475 ? 23.953 6.332 17.875 1 93.94 475 GLN A C 1
ATOM 3719 O O . GLN A 1 475 ? 25.078 6.789 18.109 1 93.94 475 GLN A O 1
ATOM 3724 N N . MET A 1 476 ? 23.75 5.125 17.453 1 94.88 476 MET A N 1
ATOM 3725 C CA . MET A 1 476 ? 24.875 4.227 17.188 1 94.88 476 MET A CA 1
ATOM 3726 C C . MET A 1 476 ? 25.797 4.805 16.125 1 94.88 476 MET A C 1
ATOM 3728 O O . MET A 1 476 ? 27.016 4.711 16.234 1 94.88 476 MET A O 1
ATOM 3732 N N . THR A 1 477 ? 25.219 5.332 15.125 1 94.81 477 THR A N 1
ATOM 3733 C CA . THR A 1 477 ? 26 5.918 14.031 1 94.81 477 THR A CA 1
ATOM 3734 C C . THR A 1 477 ? 26.828 7.102 14.531 1 94.81 477 THR A C 1
ATOM 3736 O O . THR A 1 477 ? 28.016 7.207 14.227 1 94.81 477 THR A O 1
ATOM 3739 N N . MET A 1 478 ? 26.219 7.941 15.305 1 93.62 478 MET A N 1
ATOM 3740 C CA . MET A 1 478 ? 26.891 9.133 15.82 1 93.62 478 MET A CA 1
ATOM 3741 C C . MET A 1 478 ? 28.016 8.742 16.766 1 93.62 478 MET A C 1
ATOM 3743 O O . MET A 1 478 ? 29.109 9.289 16.688 1 93.62 478 MET A O 1
ATOM 3747 N N . ASP A 1 479 ? 27.734 7.84 17.656 1 94.56 479 ASP A N 1
ATOM 3748 C CA . ASP A 1 479 ? 28.734 7.375 18.594 1 94.56 479 ASP A CA 1
ATOM 3749 C C . ASP A 1 479 ? 29.906 6.723 17.875 1 94.56 479 ASP A C 1
ATOM 3751 O O . ASP A 1 479 ? 31.078 7.016 18.188 1 94.56 479 ASP A O 1
ATOM 3755 N N . TYR A 1 480 ? 29.594 5.871 16.969 1 95.44 480 TYR A N 1
ATOM 3756 C CA . TYR A 1 480 ? 30.641 5.199 16.219 1 95.44 480 TYR A CA 1
ATOM 3757 C C . TYR A 1 480 ? 31.469 6.203 15.438 1 95.44 480 TYR A C 1
ATOM 3759 O O . TYR A 1 480 ? 32.719 6.109 15.406 1 95.44 480 TYR A O 1
ATOM 3767 N N . TRP A 1 481 ? 30.797 7.039 14.766 1 93.56 481 TRP A N 1
ATOM 3768 C CA . TRP A 1 481 ? 31.5 8.039 13.953 1 93.56 481 TRP A CA 1
ATOM 3769 C C . TRP A 1 481 ? 32.406 8.906 14.812 1 93.56 481 TRP A C 1
ATOM 3771 O O . TRP A 1 481 ? 33.562 9.172 14.445 1 93.56 481 TRP A O 1
ATOM 3781 N N . ARG A 1 482 ? 31.953 9.359 15.945 1 92.06 482 ARG A N 1
ATOM 3782 C CA . ARG A 1 482 ? 32.719 10.195 16.859 1 92.06 482 ARG A CA 1
ATOM 3783 C C . ARG A 1 482 ? 34 9.484 17.312 1 92.06 482 ARG A C 1
ATOM 3785 O O . ARG A 1 482 ? 35.062 10.094 17.391 1 92.06 482 ARG A O 1
ATOM 3792 N N . GLU A 1 483 ? 33.812 8.297 17.516 1 93.06 483 GLU A N 1
ATOM 3793 C CA . GLU A 1 483 ? 34.938 7.52 18.078 1 93.06 483 GLU A CA 1
ATOM 3794 C C . GLU A 1 483 ? 35.906 7.105 16.984 1 93.06 483 GLU A C 1
ATOM 3796 O O . GLU A 1 483 ? 37.094 6.906 17.25 1 93.06 483 GLU A O 1
ATOM 3801 N N . HIS A 1 484 ? 35.5 7.004 15.703 1 93.69 484 HIS A N 1
ATOM 3802 C CA . HIS A 1 484 ? 36.344 6.344 14.734 1 93.69 484 HIS A CA 1
ATOM 3803 C C . HIS A 1 484 ? 36.562 7.219 13.5 1 93.69 484 HIS A C 1
ATOM 3805 O O . HIS A 1 484 ? 37.281 6.824 12.57 1 93.69 484 HIS A O 1
ATOM 3811 N N . CYS A 1 485 ? 36 8.352 13.43 1 91.56 485 CYS A N 1
ATOM 3812 C CA . CYS A 1 485 ? 36.062 9.18 12.234 1 91.56 485 CYS A CA 1
ATOM 3813 C C . CYS A 1 485 ? 37.531 9.5 11.875 1 91.56 485 CYS A C 1
ATOM 3815 O O . CYS A 1 485 ? 37.844 9.688 10.695 1 91.56 485 CYS A O 1
ATOM 3817 N N . HIS A 1 486 ? 38.406 9.555 12.836 1 89.81 486 HIS A N 1
ATOM 3818 C CA . HIS A 1 486 ? 39.812 9.859 12.609 1 89.81 486 HIS A CA 1
ATOM 3819 C C . HIS A 1 486 ? 40.5 8.766 11.789 1 89.81 486 HIS A C 1
ATOM 3821 O O . HIS A 1 486 ? 41.5 9.023 11.117 1 89.81 486 HIS A O 1
ATOM 3827 N N . LEU A 1 487 ? 39.906 7.695 11.82 1 90.69 487 LEU A N 1
ATOM 3828 C CA . LEU A 1 487 ? 40.5 6.559 11.109 1 90.69 487 LEU A CA 1
ATOM 3829 C C . LEU A 1 487 ? 40.281 6.691 9.609 1 90.69 487 LEU A C 1
ATOM 3831 O O . LEU A 1 487 ? 41 6.055 8.82 1 90.69 487 LEU A O 1
ATOM 3835 N N . VAL A 1 488 ? 39.344 7.516 9.258 1 89 488 VAL A N 1
ATOM 3836 C CA . VAL A 1 488 ? 39.062 7.664 7.832 1 89 488 VAL A CA 1
ATOM 3837 C C . VAL A 1 488 ? 39.344 9.094 7.395 1 89 488 VAL A C 1
ATOM 3839 O O . VAL A 1 488 ? 38.812 9.57 6.398 1 89 488 VAL A O 1
ATOM 3842 N N . GLY A 1 489 ? 40 9.82 8.242 1 82.88 489 GLY A N 1
ATOM 3843 C CA . GLY A 1 489 ? 40.562 11.086 7.805 1 82.88 489 GLY A CA 1
ATOM 3844 C C . GLY A 1 489 ? 39.75 12.281 8.281 1 82.88 489 GLY A C 1
ATOM 3845 O O . GLY A 1 489 ? 40 13.414 7.871 1 82.88 489 GLY A O 1
ATOM 3846 N N . TYR A 1 490 ? 38.75 12.078 9.07 1 84.25 490 TYR A N 1
ATOM 3847 C CA . TYR A 1 490 ? 37.969 13.195 9.586 1 84.25 490 TYR A CA 1
ATOM 3848 C C . TYR A 1 490 ? 38.469 13.633 10.953 1 84.25 490 TYR A C 1
ATOM 3850 O O . TYR A 1 490 ? 39.094 12.844 11.68 1 84.25 490 TYR A O 1
ATOM 3858 N N . GLN A 1 491 ? 38.281 14.922 11.234 1 79 491 GLN A N 1
ATOM 3859 C CA . GLN A 1 491 ? 38.688 15.438 12.547 1 79 491 GLN A CA 1
ATOM 3860 C C . GLN A 1 491 ? 37.594 15.211 13.578 1 79 491 GLN A C 1
ATOM 3862 O O . GLN A 1 491 ? 36.406 15.539 13.344 1 79 491 GLN A O 1
ATOM 3867 N N . PRO A 1 492 ? 37.969 14.539 14.594 1 74.31 492 PRO A N 1
ATOM 3868 C CA . PRO A 1 492 ? 36.938 14.32 15.625 1 74.31 492 PRO A CA 1
ATOM 3869 C C . PRO A 1 492 ? 36.375 15.625 16.188 1 74.31 492 PRO A C 1
ATOM 3871 O O . PRO A 1 492 ? 37.094 16.625 16.266 1 74.31 492 PRO A O 1
ATOM 3874 N N . PRO A 1 493 ? 35.125 15.758 16.312 1 64.5 493 PRO A N 1
ATOM 3875 C CA . PRO A 1 493 ? 34.531 17.016 16.781 1 64.5 493 PRO A CA 1
ATOM 3876 C C . PRO A 1 493 ? 35.125 17.516 18.078 1 64.5 493 PRO A C 1
ATOM 3878 O O . PRO A 1 493 ? 35.188 18.734 18.312 1 64.5 493 PRO A O 1
ATOM 3881 N N . ASN A 1 494 ? 35.469 16.75 19.047 1 56.34 494 ASN A N 1
ATOM 3882 C CA . ASN A 1 494 ? 36 17.219 20.328 1 56.34 494 ASN A CA 1
ATOM 3883 C C . ASN A 1 494 ? 37.406 17.797 20.188 1 56.34 494 ASN A C 1
ATOM 3885 O O . ASN A 1 494 ? 37.969 18.297 21.156 1 56.34 494 ASN A O 1
ATOM 3889 N N . LEU A 1 495 ? 38.062 17.609 19.141 1 50.69 495 LEU A N 1
ATOM 3890 C CA . LEU A 1 495 ? 39.438 18.125 19.141 1 50.69 495 LEU A CA 1
ATOM 3891 C C . LEU A 1 495 ? 39.438 19.625 18.828 1 50.69 495 LEU A C 1
ATOM 3893 O O . LEU A 1 495 ? 40.469 20.281 18.984 1 50.69 495 LEU A O 1
ATOM 3897 N N . LYS A 1 496 ? 38.5 20.141 18.234 1 47.03 496 LYS A N 1
ATOM 3898 C CA . LYS A 1 496 ? 38.594 21.594 18.062 1 47.03 496 LYS A CA 1
ATOM 3899 C C . LYS A 1 496 ? 38.719 22.297 19.406 1 47.03 496 LYS A C 1
ATOM 3901 O O . LYS A 1 496 ? 39.375 23.328 19.516 1 47.03 496 LYS A O 1
ATOM 3906 N N . SER A 1 497 ? 38.062 21.766 20.391 1 44.5 497 SER A N 1
ATOM 3907 C CA . SER A 1 497 ? 38.156 22.484 21.672 1 44.5 497 SER A CA 1
ATOM 3908 C C . SER A 1 497 ? 39.562 22.375 22.266 1 44.5 497 SER A C 1
ATOM 3910 O O . SER A 1 497 ? 40 23.266 23 1 44.5 497 SER A O 1
ATOM 3912 N N . GLN A 1 498 ? 40.188 21.281 21.891 1 43.19 498 GLN A N 1
ATOM 3913 C CA . GLN A 1 498 ? 41.531 21.234 22.516 1 43.19 498 GLN A CA 1
ATOM 3914 C C . GLN A 1 498 ? 42.5 22.109 21.75 1 43.19 498 GLN A C 1
ATOM 3916 O O . GLN A 1 498 ? 43.5 22.562 22.312 1 43.19 498 GLN A O 1
ATOM 3921 N N . LYS A 1 499 ? 42.312 22.266 20.5 1 44.38 499 LYS A N 1
ATOM 3922 C CA . LYS A 1 499 ? 43.25 23.156 19.828 1 44.38 499 LYS A CA 1
ATOM 3923 C C . LYS A 1 499 ? 42.969 24.609 20.188 1 44.38 499 LYS A C 1
ATOM 3925 O O . LYS A 1 499 ? 43.906 25.422 20.25 1 44.38 499 LYS A O 1
ATOM 3930 N N . ASN A 1 500 ? 41.75 24.969 20.297 1 43.66 500 ASN A N 1
ATOM 3931 C CA . ASN A 1 500 ? 41.5 26.312 20.781 1 43.66 500 ASN A CA 1
ATOM 3932 C C . ASN A 1 500 ? 42 26.5 22.219 1 43.66 500 ASN A C 1
ATOM 3934 O O . ASN A 1 500 ? 42.375 27.594 22.625 1 43.66 500 ASN A O 1
ATOM 3938 N N . VAL A 1 501 ? 42 25.422 23.016 1 46.56 501 VAL A N 1
ATOM 3939 C CA . VAL A 1 501 ? 42.594 25.531 24.344 1 46.56 501 VAL A CA 1
ATOM 3940 C C . VAL A 1 501 ? 44.125 25.641 24.219 1 46.56 501 VAL A C 1
ATOM 3942 O O . VAL A 1 501 ? 44.75 26.422 24.938 1 46.56 501 VAL A O 1
ATOM 3945 N N . VAL A 1 502 ? 44.656 24.922 23.203 1 46.44 502 VAL A N 1
ATOM 3946 C CA . VAL A 1 502 ? 46.094 25.016 23.062 1 46.44 502 VAL A CA 1
ATOM 3947 C C . VAL A 1 502 ? 46.469 26.328 22.359 1 46.44 502 VAL A C 1
ATOM 3949 O O . VAL A 1 502 ? 47.438 26.984 22.719 1 46.44 502 VAL A O 1
ATOM 3952 N N . LYS A 1 503 ? 45.656 26.766 21.406 1 45.44 503 LYS A N 1
ATOM 3953 C CA . LYS A 1 503 ? 45.938 28.031 20.766 1 45.44 503 LYS A CA 1
ATOM 3954 C C . LYS A 1 503 ? 45.625 29.203 21.703 1 45.44 503 LYS A C 1
ATOM 3956 O O . LYS A 1 503 ? 46.375 30.188 21.75 1 45.44 503 LYS A O 1
ATOM 3961 N N . GLU A 1 504 ? 44.594 29.016 22.469 1 46.09 504 GLU A N 1
ATOM 3962 C CA . GLU A 1 504 ? 44.344 30.016 23.5 1 46.09 504 GLU A CA 1
ATOM 3963 C C . GLU A 1 504 ? 45.438 29.953 24.578 1 46.09 504 GLU A C 1
ATOM 3965 O O . GLU A 1 504 ? 45.812 30.984 25.125 1 46.09 504 GLU A O 1
ATOM 3970 N N . ALA A 1 505 ? 45.969 28.688 24.812 1 47.62 505 ALA A N 1
ATOM 3971 C CA . ALA A 1 505 ? 47.094 28.578 25.734 1 47.62 505 ALA A CA 1
ATOM 3972 C C . ALA A 1 505 ? 48.375 29.172 25.141 1 47.62 505 ALA A C 1
ATOM 3974 O O . ALA A 1 505 ? 49.156 29.797 25.859 1 47.62 505 ALA A O 1
ATOM 3975 N N . HIS A 1 506 ? 48.562 28.875 23.844 1 47.84 506 HIS A N 1
ATOM 3976 C CA . HIS A 1 506 ? 49.75 29.453 23.203 1 47.84 506 HIS A CA 1
ATOM 3977 C C . HIS A 1 506 ? 49.625 30.969 23.062 1 47.84 506 HIS A C 1
ATOM 3979 O O . HIS A 1 506 ? 50.594 31.688 23.203 1 47.84 506 HIS A O 1
ATOM 3985 N N . ILE A 1 507 ? 48.375 31.484 22.734 1 44.5 507 ILE A N 1
ATOM 3986 C CA . ILE A 1 507 ? 48.188 32.938 22.641 1 44.5 507 ILE A CA 1
ATOM 3987 C C . ILE A 1 507 ? 48.281 33.562 24.031 1 44.5 507 ILE A C 1
ATOM 3989 O O . ILE A 1 507 ? 48.875 34.625 24.188 1 44.5 507 ILE A O 1
ATOM 3993 N N . ARG A 1 508 ? 47.812 32.781 25.016 1 41.38 508 ARG A N 1
ATOM 3994 C CA . ARG A 1 508 ? 47.969 33.312 26.375 1 41.38 508 ARG A CA 1
ATOM 3995 C C . ARG A 1 508 ? 49.438 33.312 26.781 1 41.38 508 ARG A C 1
ATOM 3997 O O . ARG A 1 508 ? 49.875 34.156 27.562 1 41.38 508 ARG A O 1
ATOM 4004 N N . LYS A 1 509 ? 50.125 32.219 26.344 1 40.78 509 LYS A N 1
ATOM 4005 C CA . LYS A 1 509 ? 51.531 32.156 26.719 1 40.78 509 LYS A CA 1
ATOM 4006 C C . LYS A 1 509 ? 52.344 33.188 25.953 1 40.78 509 LYS A C 1
ATOM 4008 O O . LYS A 1 509 ? 53.344 33.719 26.469 1 40.78 509 LYS A O 1
ATOM 4013 N N . SER A 1 510 ? 52 33.344 24.641 1 39.41 510 SER A N 1
ATOM 4014 C CA . SER A 1 510 ? 52.812 34.312 23.875 1 39.41 510 SER A CA 1
ATOM 4015 C C . SER A 1 510 ? 52.562 35.75 24.391 1 39.41 510 SER A C 1
ATOM 4017 O O . SER A 1 510 ? 53.375 36.625 24.141 1 39.41 510 SER A O 1
ATOM 4019 N N . ALA A 1 511 ? 51.312 36.062 24.859 1 37.75 511 ALA A N 1
ATOM 4020 C CA . ALA A 1 511 ? 51.062 37.438 25.359 1 37.75 511 ALA A CA 1
ATOM 4021 C C . ALA A 1 511 ? 51.844 37.688 26.641 1 37.75 511 ALA A C 1
ATOM 4023 O O . ALA A 1 511 ? 52.031 38.844 27.047 1 37.75 511 ALA A O 1
ATOM 4024 N N . GLU A 1 512 ? 52.031 36.594 27.453 1 34.44 512 GLU A N 1
ATOM 4025 C CA . GLU A 1 512 ? 52.75 36.906 28.703 1 34.44 512 GLU A CA 1
ATOM 4026 C C . GLU A 1 512 ? 54.25 37.125 28.453 1 34.44 512 GLU A C 1
ATOM 4028 O O . GLU A 1 512 ? 54.969 37.562 29.344 1 34.44 512 GLU A O 1
ATOM 4033 N N . HIS A 1 513 ? 54.781 36.469 27.391 1 33.5 513 HIS A N 1
ATOM 4034 C CA . HIS A 1 513 ? 56.25 36.5 27.297 1 33.5 513 HIS A CA 1
ATOM 4035 C C . HIS A 1 513 ? 56.719 37.875 26.828 1 33.5 513 HIS A C 1
ATOM 4037 O O . HIS A 1 513 ? 57.938 38.062 26.578 1 33.5 513 HIS A O 1
ATOM 4043 N N . SER A 1 514 ? 55.812 38.812 26.391 1 30.28 514 SER A N 1
ATOM 4044 C CA . SER A 1 514 ? 56.5 39.938 25.766 1 30.28 514 SER A CA 1
ATOM 4045 C C . SER A 1 514 ? 57.344 40.719 26.797 1 30.28 514 SER A C 1
ATOM 4047 O O . SER A 1 514 ? 57.906 41.75 26.469 1 30.28 514 SER A O 1
ATOM 4049 N N . THR A 1 515 ? 56.938 40.562 28.109 1 25.53 515 THR A N 1
ATOM 4050 C CA . THR A 1 515 ? 57.594 41.656 28.859 1 25.53 515 THR A CA 1
ATOM 4051 C C . THR A 1 515 ? 59.094 41.438 28.891 1 25.53 515 THR A C 1
ATOM 4053 O O . THR A 1 515 ? 59.875 42.406 28.734 1 25.53 515 THR A O 1
ATOM 4056 N N . ASN A 1 516 ? 59.656 40.688 29.875 1 22.27 516 ASN A N 1
ATOM 4057 C CA . ASN A 1 516 ? 60.969 41 30.453 1 22.27 516 ASN A CA 1
ATOM 4058 C C . ASN A 1 516 ? 62.094 40.594 29.531 1 22.27 516 ASN A C 1
ATOM 4060 O O . ASN A 1 516 ? 62.219 39.438 29.156 1 22.27 516 ASN A O 1
ATOM 4064 N N . PRO A 1 517 ? 62.844 41.531 28.875 1 23.5 517 PRO A N 1
ATOM 4065 C CA . PRO A 1 517 ? 63.938 41.406 27.891 1 23.5 517 PRO A CA 1
ATOM 4066 C C . PRO A 1 517 ? 65.125 40.594 28.438 1 23.5 517 PRO A C 1
ATOM 4068 O O . PRO A 1 517 ? 66.125 40.438 27.75 1 23.5 517 PRO A O 1
ATOM 4071 N N . GLN A 1 518 ? 65.188 40.406 29.891 1 20.2 518 GLN A N 1
ATOM 4072 C CA . GLN A 1 518 ? 66.562 40.344 30.328 1 20.2 518 GLN A CA 1
ATOM 4073 C C . GLN A 1 518 ? 67.375 39.344 29.531 1 20.2 518 GLN A C 1
ATOM 4075 O O . GLN A 1 518 ? 66.812 38.406 28.953 1 20.2 518 GLN A O 1
ATOM 4080 N N . ASN A 1 519 ? 68.812 39.438 29.75 1 18.62 519 ASN A N 1
ATOM 4081 C CA . ASN A 1 519 ? 70.125 39.25 29.219 1 18.62 519 ASN A CA 1
ATOM 4082 C C . ASN A 1 519 ? 70.562 37.781 29.188 1 18.62 519 ASN A C 1
ATOM 4084 O O . ASN A 1 519 ? 71.688 37.469 28.891 1 18.62 519 ASN A O 1
ATOM 4088 N N . GLN A 1 520 ? 69.75 36.906 29.859 1 18.3 520 GLN A N 1
ATOM 4089 C CA . GLN A 1 520 ? 70.625 35.875 30.375 1 18.3 520 GLN A CA 1
ATOM 4090 C C . GLN A 1 520 ? 71.438 35.219 29.266 1 18.3 520 GLN A C 1
ATOM 4092 O O . GLN A 1 520 ? 70.875 34.844 28.219 1 18.3 520 GLN A O 1
ATOM 4097 N N . LEU A 1 521 ? 72.812 35.469 29.344 1 18.06 521 LEU A N 1
ATOM 4098 C CA . LEU A 1 521 ? 74.062 35.156 28.672 1 18.06 521 LEU A CA 1
ATOM 4099 C C . LEU A 1 521 ? 74.25 33.656 28.547 1 18.06 521 LEU A C 1
ATOM 4101 O O . LEU A 1 521 ? 75.312 33.188 28.031 1 18.06 521 LEU A O 1
ATOM 4105 N N . LEU A 1 522 ? 73.25 32.906 29.031 1 17.31 522 LEU A N 1
ATOM 4106 C CA . LEU A 1 522 ? 73.875 31.656 29.438 1 17.31 522 LEU A CA 1
ATOM 4107 C C . LEU A 1 522 ? 74.75 31.078 28.312 1 17.31 522 LEU A C 1
ATOM 4109 O O . LEU A 1 522 ? 74.312 31.031 27.156 1 17.31 522 LEU A O 1
ATOM 4113 N N . ALA A 1 523 ? 76.062 31.062 28.703 1 16.47 523 ALA A N 1
ATOM 4114 C CA . ALA A 1 523 ? 77.375 30.562 28.234 1 16.47 523 ALA A CA 1
ATOM 4115 C C . ALA A 1 523 ? 77.25 29.109 27.766 1 16.47 523 ALA A C 1
ATOM 4117 O O . ALA A 1 523 ? 77.062 28.203 28.578 1 16.47 523 ALA A O 1
ATOM 4118 N N . ASP A 1 524 ? 76.5 28.859 26.891 1 16.52 524 ASP A N 1
ATOM 4119 C CA . ASP A 1 524 ? 76.375 27.484 26.422 1 16.52 524 ASP A CA 1
ATOM 4120 C C . ASP A 1 524 ? 77.75 26.938 26.031 1 16.52 524 ASP A C 1
ATOM 4122 O O . ASP A 1 524 ? 78.25 27.172 24.922 1 16.52 524 ASP A O 1
ATOM 4126 N N . GLN A 1 525 ? 78.75 27.125 27.078 1 15.55 525 GLN A N 1
ATOM 4127 C CA . GLN A 1 525 ? 80.062 26.625 26.797 1 15.55 525 GLN A CA 1
ATOM 4128 C C . GLN A 1 525 ? 80 25.266 26.094 1 15.55 525 GLN A C 1
ATOM 4130 O O . GLN A 1 525 ? 80.5 25.109 24.969 1 15.55 525 GLN A O 1
ATOM 4135 N N . GLN A 1 526 ? 80.688 24.25 26.875 1 15.07 526 GLN A N 1
ATOM 4136 C CA . GLN A 1 526 ? 81.938 23.547 26.703 1 15.07 526 GLN A CA 1
ATOM 4137 C C . GLN A 1 526 ? 81.75 22.344 25.766 1 15.07 526 GLN A C 1
ATOM 4139 O O . GLN A 1 526 ? 80.688 21.984 25.406 1 15.07 526 GLN A O 1
ATOM 4144 N N . ASP A 1 527 ? 82.562 21.172 26.25 1 15.1 527 ASP A N 1
ATOM 4145 C CA . ASP A 1 527 ? 83.625 20.25 26.031 1 15.1 527 ASP A CA 1
ATOM 4146 C C . ASP A 1 527 ? 83.188 19 25.297 1 15.1 527 ASP A C 1
ATOM 4148 O O . ASP A 1 527 ? 82 18.594 25.422 1 15.1 527 ASP A O 1
ATOM 4152 N N . THR A 1 528 ? 84 18.594 24.297 1 15.66 528 THR A N 1
ATOM 4153 C CA . THR A 1 528 ? 84.375 17.609 23.281 1 15.66 528 THR A CA 1
ATOM 4154 C C . THR A 1 528 ? 84.438 16.219 23.891 1 15.66 528 THR A C 1
ATOM 4156 O O . THR A 1 528 ? 84.625 15.234 23.172 1 15.66 528 THR A O 1
ATOM 4159 N N . SER A 1 529 ? 85 16.047 25.234 1 14.33 529 SER A N 1
ATOM 4160 C CA . SER A 1 529 ? 85.938 14.969 25.344 1 14.33 529 SER A CA 1
ATOM 4161 C C . SER A 1 529 ? 85.375 13.656 24.812 1 14.33 529 SER A C 1
ATOM 4163 O O . SER A 1 529 ? 84.188 13.555 24.562 1 14.33 529 SER A O 1
ATOM 4165 N N . LEU A 1 530 ? 85.875 12.523 25.625 1 14.7 530 LEU A N 1
ATOM 4166 C CA . LEU A 1 530 ? 86.812 11.414 25.547 1 14.7 530 LEU A CA 1
ATOM 4167 C C . LEU A 1 530 ? 86.125 10.148 25.047 1 14.7 530 LEU A C 1
ATOM 4169 O O . LEU A 1 530 ? 86.562 9.508 24.109 1 14.7 530 LEU A O 1
ATOM 4173 N N . VAL A 1 531 ? 85.938 9.148 26.031 1 13.88 531 VAL A N 1
ATOM 4174 C CA . VAL A 1 531 ? 86.688 7.906 26.203 1 13.88 531 VAL A CA 1
ATOM 4175 C C . VAL A 1 531 ? 86.062 6.805 25.344 1 13.88 531 VAL A C 1
ATOM 4177 O O . VAL A 1 531 ? 86.75 6.156 24.562 1 13.88 531 VAL A O 1
ATOM 4180 N N . ALA A 1 532 ? 85.562 5.781 26.109 1 14.02 532 ALA A N 1
ATOM 4181 C CA . ALA A 1 532 ? 86.188 4.508 26.484 1 14.02 532 ALA A CA 1
ATOM 4182 C C . ALA A 1 532 ? 85.812 3.414 25.484 1 14.02 532 ALA A C 1
ATOM 4184 O O . ALA A 1 532 ? 84.875 3.57 24.688 1 14.02 532 ALA A O 1
ATOM 4185 N N . GLU A 1 533 ? 85.562 2.15 26.156 1 13.74 533 GLU A N 1
ATOM 4186 C CA . GLU A 1 533 ? 86.125 0.81 26.266 1 13.74 533 GLU A CA 1
ATOM 4187 C C . GLU A 1 533 ? 85.562 -0.123 25.203 1 13.74 533 GLU A C 1
ATOM 4189 O O . GLU A 1 533 ? 84.625 0.238 24.484 1 13.74 533 GLU A O 1
ATOM 4194 N N . HIS A 1 534 ? 85.188 -1.323 25.797 1 14.2 534 HIS A N 1
ATOM 4195 C CA . HIS A 1 534 ? 85.688 -2.699 25.828 1 14.2 534 HIS A CA 1
ATOM 4196 C C . HIS A 1 534 ? 85.062 -3.504 24.672 1 14.2 534 HIS A C 1
ATOM 4198 O O . HIS A 1 534 ? 84.312 -2.98 23.875 1 14.2 534 HIS A O 1
ATOM 4204 N N . GLN A 1 535 ? 84.625 -4.828 25.141 1 13.76 535 GLN A N 1
ATOM 4205 C CA . GLN A 1 535 ? 85 -6.234 25.109 1 13.76 535 GLN A CA 1
ATOM 4206 C C . GLN A 1 535 ? 84.312 -6.961 23.953 1 13.76 535 GLN A C 1
ATOM 4208 O O . GLN A 1 535 ? 83.375 -6.441 23.375 1 13.76 535 GLN A O 1
ATOM 4213 N N . SER A 1 536 ? 84.188 -8.375 24.328 1 14.08 536 SER A N 1
ATOM 4214 C CA . SER A 1 536 ? 84.562 -9.75 24 1 14.08 536 SER A CA 1
ATOM 4215 C C . SER A 1 536 ? 83.562 -10.391 23.047 1 14.08 536 SER A C 1
ATOM 4217 O O . SER A 1 536 ? 83.938 -10.906 22 1 14.08 536 SER A O 1
ATOM 4219 N N . GLY A 1 537 ? 82.875 -11.461 23.672 1 13.61 537 GLY A N 1
ATOM 4220 C CA . GLY A 1 537 ? 83 -12.898 23.516 1 13.61 537 GLY A CA 1
ATOM 4221 C C . GLY A 1 537 ? 82.188 -13.453 22.359 1 13.61 537 GLY A C 1
ATOM 4222 O O . GLY A 1 537 ? 82.688 -13.656 21.266 1 13.61 537 GLY A O 1
ATOM 4223 N N . LEU A 1 538 ? 81.375 -14.641 22.797 1 14.25 538 LEU A N 1
ATOM 4224 C CA . LEU A 1 538 ? 81.5 -16.094 22.656 1 14.25 538 LEU A CA 1
ATOM 4225 C C . LEU A 1 538 ? 80.688 -16.562 21.453 1 14.25 538 LEU A C 1
ATOM 4227 O O . LEU A 1 538 ? 79.875 -15.797 20.891 1 14.25 538 LEU A O 1
ATOM 4231 N N . SER A 1 539 ? 79.875 -17.703 21.844 1 14.45 539 SER A N 1
ATOM 4232 C CA . SER A 1 539 ? 79.812 -19.156 21.641 1 14.45 539 SER A CA 1
ATOM 4233 C C . SER A 1 539 ? 79 -19.516 20.406 1 14.45 539 SER A C 1
ATOM 4235 O O . SER A 1 539 ? 78.25 -18.703 19.906 1 14.45 539 SER A O 1
ATOM 4237 N N . GLN A 1 540 ? 78.562 -20.938 20.5 1 14.14 540 GLN A N 1
ATOM 4238 C CA . GLN A 1 540 ? 78.625 -22.297 19.969 1 14.14 540 GLN A CA 1
ATOM 4239 C C . GLN A 1 540 ? 77.5 -22.547 18.969 1 14.14 540 GLN A C 1
ATOM 4241 O O . GLN A 1 540 ? 77.75 -22.969 17.828 1 14.14 540 GLN A O 1
ATOM 4246 N N . SER A 1 541 ? 76.625 -23.578 19.406 1 14.16 541 SER A N 1
ATOM 4247 C CA . SER A 1 541 ? 76.5 -24.984 19.062 1 14.16 541 SER A CA 1
ATOM 4248 C C . SER A 1 541 ? 75.438 -25.172 17.969 1 14.16 541 SER A C 1
ATOM 4250 O O . SER A 1 541 ? 75.688 -25.812 16.953 1 14.16 541 SER A O 1
ATOM 4252 N N . VAL A 1 542 ? 74.375 -26 18.375 1 14.77 542 VAL A N 1
ATOM 4253 C CA . VAL A 1 542 ? 74.125 -27.422 18.172 1 14.77 542 VAL A CA 1
ATOM 4254 C C . VAL A 1 542 ? 73.312 -27.625 16.906 1 14.77 542 VAL A C 1
ATOM 4256 O O . VAL A 1 542 ? 72.688 -26.688 16.406 1 14.77 542 VAL A O 1
ATOM 4259 N N . VAL A 1 543 ? 72.438 -28.734 17 1 14.21 543 VAL A N 1
ATOM 4260 C CA . VAL A 1 543 ? 72.312 -30.125 16.562 1 14.21 543 VAL A CA 1
ATOM 4261 C C . VAL A 1 543 ? 71.25 -30.219 15.422 1 14.21 543 VAL A C 1
ATOM 4263 O O . VAL A 1 543 ? 71.562 -30.828 14.391 1 14.21 543 VAL A O 1
ATOM 4266 N N . GLY A 1 544 ? 69.938 -30.281 15.75 1 14.86 544 GLY A N 1
ATOM 4267 C CA . GLY A 1 544 ? 69.312 -31.562 15.648 1 14.86 544 GLY A CA 1
ATOM 4268 C C . GLY A 1 544 ? 68.938 -31.953 14.227 1 14.86 544 GLY A C 1
ATOM 4269 O O . GLY A 1 544 ? 68.875 -31.078 13.344 1 14.86 544 GLY A O 1
ATOM 4270 N N . LEU A 1 545 ? 68.625 -33.406 14.062 1 14.62 545 LEU A N 1
ATOM 4271 C CA . LEU A 1 545 ? 68.562 -34.75 13.5 1 14.62 545 LEU A CA 1
ATOM 4272 C C . LEU A 1 545 ? 67.562 -34.844 12.367 1 14.62 545 LEU A C 1
ATOM 4274 O O . LEU A 1 545 ? 66.75 -33.938 12.195 1 14.62 545 LEU A O 1
ATOM 4278 N N . ALA A 1 546 ? 66.875 -36.125 12.375 1 14.4 546 ALA A N 1
ATOM 4279 C CA . ALA A 1 546 ? 66.75 -37.406 11.695 1 14.4 546 ALA A CA 1
ATOM 4280 C C . ALA A 1 546 ? 65.5 -37.438 10.82 1 14.4 546 ALA A C 1
ATOM 4282 O O . ALA A 1 546 ? 65.562 -37.844 9.656 1 14.4 546 ALA A O 1
ATOM 4283 N N . VAL A 1 547 ? 64.312 -37.75 11.445 1 14.81 547 VAL A N 1
ATOM 4284 C CA . VAL A 1 547 ? 63.781 -39.094 11.328 1 14.81 547 VAL A CA 1
ATOM 4285 C C . VAL A 1 547 ? 63.188 -39.312 9.945 1 14.81 547 VAL A C 1
ATOM 4287 O O . VAL A 1 547 ? 62.781 -38.344 9.289 1 14.81 547 VAL A O 1
ATOM 4290 N N . THR A 1 548 ? 62.562 -40.656 9.75 1 14.59 548 THR A N 1
ATOM 4291 C CA . THR A 1 548 ? 62.438 -42 9.188 1 14.59 548 THR A CA 1
ATOM 4292 C C . THR A 1 548 ? 61.375 -42.031 8.109 1 14.59 548 THR A C 1
ATOM 4294 O O . THR A 1 548 ? 61.594 -42.5 7 1 14.59 548 THR A O 1
ATOM 4297 N N . GLY A 1 549 ? 60.094 -42.719 8.422 1 14.22 549 GLY A N 1
ATOM 4298 C CA . GLY A 1 549 ? 59.688 -44.062 8.094 1 14.22 549 GLY A CA 1
ATOM 4299 C C . GLY A 1 549 ? 58.906 -44.156 6.793 1 14.22 549 GLY A C 1
ATOM 4300 O O . GLY A 1 549 ? 59.25 -44.938 5.906 1 14.22 549 GLY A O 1
ATOM 4301 N N . MET A 1 550 ? 57.469 -44.344 6.797 1 15.59 550 MET A N 1
ATOM 4302 C CA . MET A 1 550 ? 56.875 -45.656 6.535 1 15.59 550 MET A CA 1
ATOM 4303 C C . MET A 1 550 ? 56.719 -45.875 5.035 1 15.59 550 MET A C 1
ATOM 4305 O O . MET A 1 550 ? 56.656 -44.938 4.258 1 15.59 550 MET A O 1
ATOM 4309 N N . GLN A 1 551 ? 56.406 -47.344 4.609 1 15.16 551 GLN A N 1
ATOM 4310 C CA . GLN A 1 551 ? 56.406 -48.656 3.947 1 15.16 551 GLN A CA 1
ATOM 4311 C C . GLN A 1 551 ? 55.438 -48.656 2.76 1 15.16 551 GLN A C 1
ATOM 4313 O O . GLN A 1 551 ? 55.812 -49.031 1.65 1 15.16 551 GLN A O 1
ATOM 4318 N N . GLY A 1 552 ? 54.312 -49.562 2.98 1 15.05 552 GLY A N 1
ATOM 4319 C CA . GLY A 1 552 ? 54.031 -50.906 2.473 1 15.05 552 GLY A CA 1
ATOM 4320 C C . GLY A 1 552 ? 53.344 -50.875 1.115 1 15.05 552 GLY A C 1
ATOM 4321 O O . GLY A 1 552 ? 53.906 -51.406 0.136 1 15.05 552 GLY A O 1
ATOM 4322 N N . LEU A 1 553 ? 52.094 -51.438 1.117 1 16.02 553 LEU A N 1
ATOM 4323 C CA . LEU A 1 553 ? 51.719 -52.75 0.642 1 16.02 553 LEU A CA 1
ATOM 4324 C C . LEU A 1 553 ? 51.562 -52.781 -0.875 1 16.02 553 LEU A C 1
ATOM 4326 O O . LEU A 1 553 ? 51.344 -51.719 -1.485 1 16.02 553 LEU A O 1
ATOM 4330 N N . ARG A 1 554 ? 51.25 -54.156 -1.341 1 15.16 554 ARG A N 1
ATOM 4331 C CA . ARG A 1 554 ? 51.344 -55.406 -2.086 1 15.16 554 ARG A CA 1
ATOM 4332 C C . ARG A 1 554 ? 50.406 -55.375 -3.297 1 15.16 554 ARG A C 1
ATOM 4334 O O . ARG A 1 554 ? 50.844 -55.688 -4.414 1 15.16 554 ARG A O 1
ATOM 4341 N N . HIS A 1 555 ? 49.344 -56.281 -3.156 1 17.62 555 HIS A N 1
ATOM 4342 C CA . HIS A 1 555 ? 49.156 -57.5 -3.955 1 17.62 555 HIS A CA 1
ATOM 4343 C C . HIS A 1 555 ? 48.688 -57.156 -5.363 1 17.62 555 HIS A C 1
ATOM 4345 O O . HIS A 1 555 ? 48.25 -56.031 -5.625 1 17.62 555 HIS A O 1
ATOM 4351 N N . GLU A 1 556 ? 47.938 -58.25 -5.855 1 18.22 556 GLU A N 1
ATOM 4352 C CA . GLU A 1 556 ? 47.688 -59.406 -6.73 1 18.22 556 GLU A CA 1
ATOM 4353 C C . GLU A 1 556 ? 46.688 -59.031 -7.828 1 18.22 556 GLU A C 1
ATOM 4355 O O . GLU A 1 556 ? 46.969 -59.25 -9.008 1 18.22 556 GLU A O 1
ATOM 4360 N N . HIS A 1 557 ? 45.5 -59.906 -7.695 1 19.8 557 HIS A N 1
ATOM 4361 C CA . HIS A 1 557 ? 44.812 -60.812 -8.594 1 19.8 557 HIS A CA 1
ATOM 4362 C C . HIS A 1 557 ? 44.031 -60.062 -9.672 1 19.8 557 HIS A C 1
ATOM 4364 O O . HIS A 1 557 ? 44.219 -60.312 -10.867 1 19.8 557 HIS A O 1
ATOM 4370 N N . LEU A 1 558 ? 42.594 -60.719 -9.773 1 19.28 558 LEU A N 1
ATOM 4371 C CA . LEU A 1 558 ? 41.688 -61.188 -10.812 1 19.28 558 LEU A CA 1
ATOM 4372 C C . LEU A 1 558 ? 40.969 -60.031 -11.484 1 19.28 558 LEU A C 1
ATOM 4374 O O . LEU A 1 558 ? 40.531 -59.094 -10.812 1 19.28 558 LEU A O 1
ATOM 4378 N N . MET B 1 1 ? -11.148 70.188 -33.688 1 17.83 1 MET B N 1
ATOM 4379 C CA . MET B 1 1 ? -9.805 70.688 -33.969 1 17.83 1 MET B CA 1
ATOM 4380 C C . MET B 1 1 ? -8.758 69.625 -33.781 1 17.83 1 MET B C 1
ATOM 4382 O O . MET B 1 1 ? -9.016 68.562 -33.156 1 17.83 1 MET B O 1
ATOM 4386 N N . SER B 1 2 ? -7.324 69.875 -34.031 1 17.47 2 SER B N 1
ATOM 4387 C CA . SER B 1 2 ? -6.129 69.438 -34.75 1 17.47 2 SER B CA 1
ATOM 4388 C C . SER B 1 2 ? -5.277 68.5 -33.875 1 17.47 2 SER B C 1
ATOM 4390 O O . SER B 1 2 ? -4.328 67.875 -34.375 1 17.47 2 SER B O 1
ATOM 4392 N N . LEU B 1 3 ? -5.145 68.625 -32.562 1 19.69 3 LEU B N 1
ATOM 4393 C CA . LEU B 1 3 ? -3.844 68.75 -31.922 1 19.69 3 LEU B CA 1
ATOM 4394 C C . LEU B 1 3 ? -3.203 67.375 -31.781 1 19.69 3 LEU B C 1
ATOM 4396 O O . LEU B 1 3 ? -3.822 66.438 -31.25 1 19.69 3 LEU B O 1
ATOM 4400 N N . LEU B 1 4 ? -2.004 67.062 -32.438 1 20.17 4 LEU B N 1
ATOM 4401 C CA . LEU B 1 4 ? -1.027 66.062 -32.938 1 20.17 4 LEU B CA 1
ATOM 4402 C C . LEU B 1 4 ? -0.352 65.375 -31.781 1 20.17 4 LEU B C 1
ATOM 4404 O O . LEU B 1 4 ? -0.322 65.875 -30.656 1 20.17 4 LEU B O 1
ATOM 4408 N N . PRO B 1 5 ? 0.607 64.188 -32.062 1 21.05 5 PRO B N 1
ATOM 4409 C CA . PRO B 1 5 ? 0.953 62.781 -31.688 1 21.05 5 PRO B CA 1
ATOM 4410 C C . PRO B 1 5 ? 2.197 62.688 -30.812 1 21.05 5 PRO B C 1
ATOM 4412 O O . PRO B 1 5 ? 2.684 61.594 -30.516 1 21.05 5 PRO B O 1
ATOM 4415 N N . LYS B 1 6 ? 2.512 63.406 -29.734 1 18.67 6 LYS B N 1
ATOM 4416 C CA . LYS B 1 6 ? 3.908 63.656 -29.391 1 18.67 6 LYS B CA 1
ATOM 4417 C C . LYS B 1 6 ? 4.59 62.375 -28.891 1 18.67 6 LYS B C 1
ATOM 4419 O O . LYS B 1 6 ? 4.121 61.75 -27.938 1 18.67 6 LYS B O 1
ATOM 4424 N N . THR B 1 7 ? 5.699 61.719 -29.625 1 18.02 7 THR B N 1
ATOM 4425 C CA . THR B 1 7 ? 6.57 60.625 -30.016 1 18.02 7 THR B CA 1
ATOM 4426 C C . THR B 1 7 ? 7.688 60.406 -29 1 18.02 7 THR B C 1
ATOM 4428 O O . THR B 1 7 ? 8.555 59.562 -29.188 1 18.02 7 THR B O 1
ATOM 4431 N N . GLU B 1 8 ? 7.867 60.969 -27.766 1 18.14 8 GLU B N 1
ATOM 4432 C CA . GLU B 1 8 ? 9.242 61.25 -27.359 1 18.14 8 GLU B CA 1
ATOM 4433 C C . GLU B 1 8 ? 9.984 59.969 -27 1 18.14 8 GLU B C 1
ATOM 4435 O O . GLU B 1 8 ? 9.414 59.062 -26.406 1 18.14 8 GLU B O 1
ATOM 4440 N N . GLN B 1 9 ? 11.398 59.625 -27.469 1 17.59 9 GLN B N 1
ATOM 4441 C CA . GLN B 1 9 ? 12.492 58.75 -27.906 1 17.59 9 GLN B CA 1
ATOM 4442 C C . GLN B 1 9 ? 13.336 58.281 -26.719 1 17.59 9 GLN B C 1
ATOM 4444 O O . GLN B 1 9 ? 14.312 58.938 -26.344 1 17.59 9 GLN B O 1
ATOM 4449 N N . ASN B 1 10 ? 12.938 57.688 -25.562 1 18.3 10 ASN B N 1
ATOM 4450 C CA . ASN B 1 10 ? 13.852 57.656 -24.422 1 18.3 10 ASN B CA 1
ATOM 4451 C C . ASN B 1 10 ? 14.977 56.656 -24.641 1 18.3 10 ASN B C 1
ATOM 4453 O O . ASN B 1 10 ? 14.719 55.469 -24.891 1 18.3 10 ASN B O 1
ATOM 4457 N N . ASP B 1 11 ? 16.406 56.906 -24.859 1 17.83 11 ASP B N 1
ATOM 4458 C CA . ASP B 1 11 ? 17.719 56.594 -25.375 1 17.83 11 ASP B CA 1
ATOM 4459 C C . ASP B 1 11 ? 18.484 55.688 -24.406 1 17.83 11 ASP B C 1
ATOM 4461 O O . ASP B 1 11 ? 19.703 55.531 -24.5 1 17.83 11 ASP B O 1
ATOM 4465 N N . VAL B 1 12 ? 17.984 54.656 -23.672 1 21.28 12 VAL B N 1
ATOM 4466 C CA . VAL B 1 12 ? 18.828 54.312 -22.547 1 21.28 12 VAL B CA 1
ATOM 4467 C C . VAL B 1 12 ? 20.094 53.594 -23.047 1 21.28 12 VAL B C 1
ATOM 4469 O O . VAL B 1 12 ? 20.031 52.719 -23.906 1 21.28 12 VAL B O 1
ATOM 4472 N N . PRO B 1 13 ? 21.438 53.875 -22.609 1 18.38 13 PRO B N 1
ATOM 4473 C CA . PRO B 1 13 ? 22.828 53.781 -23.078 1 18.38 13 PRO B CA 1
ATOM 4474 C C . PRO B 1 13 ? 23.422 52.406 -22.891 1 18.38 13 PRO B C 1
ATOM 4476 O O . PRO B 1 13 ? 23.422 51.844 -21.797 1 18.38 13 PRO B O 1
ATOM 4479 N N . VAL B 1 14 ? 23.469 51.438 -23.891 1 18.55 14 VAL B N 1
ATOM 4480 C CA . VAL B 1 14 ? 23.812 50.031 -24.047 1 18.55 14 VAL B CA 1
ATOM 4481 C C . VAL B 1 14 ? 25.312 49.844 -23.938 1 18.55 14 VAL B C 1
ATOM 4483 O O . VAL B 1 14 ? 26.078 50.375 -24.75 1 18.55 14 VAL B O 1
ATOM 4486 N N . VAL B 1 15 ? 25.828 49.656 -22.719 1 17.98 15 VAL B N 1
ATOM 4487 C CA . VAL B 1 15 ? 27.25 49.688 -22.391 1 17.98 15 VAL B CA 1
ATOM 4488 C C . VAL B 1 15 ? 28 48.625 -23.203 1 17.98 15 VAL B C 1
ATOM 4490 O O . VAL B 1 15 ? 27.562 47.5 -23.281 1 17.98 15 VAL B O 1
ATOM 4493 N N . ASP B 1 16 ? 29.109 48.969 -23.969 1 16.47 16 ASP B N 1
ATOM 4494 C CA . ASP B 1 16 ? 29.984 48.594 -25.078 1 16.47 16 ASP B CA 1
ATOM 4495 C C . ASP B 1 16 ? 30.984 47.531 -24.641 1 16.47 16 ASP B C 1
ATOM 4497 O O . ASP B 1 16 ? 31.625 47.656 -23.594 1 16.47 16 ASP B O 1
ATOM 4501 N N . ILE B 1 17 ? 30.812 46.281 -25.156 1 17.94 17 ILE B N 1
ATOM 4502 C CA . ILE B 1 17 ? 31.422 44.969 -25 1 17.94 17 ILE B CA 1
ATOM 4503 C C . ILE B 1 17 ? 32.875 45.031 -25.469 1 17.94 17 ILE B C 1
ATOM 4505 O O . ILE B 1 17 ? 33.156 45.125 -26.672 1 17.94 17 ILE B O 1
ATOM 4509 N N . ASP B 1 18 ? 33.75 45.688 -24.812 1 15.88 18 ASP B N 1
ATOM 4510 C CA . ASP B 1 18 ? 35.031 45.969 -25.438 1 15.88 18 ASP B CA 1
ATOM 4511 C C . ASP B 1 18 ? 35.75 44.656 -25.797 1 15.88 18 ASP B C 1
ATOM 4513 O O . ASP B 1 18 ? 35.688 43.688 -25.062 1 15.88 18 ASP B O 1
ATOM 4517 N N . SER B 1 19 ? 36.375 44.531 -27.109 1 16.12 19 SER B N 1
ATOM 4518 C CA . SER B 1 19 ? 36.906 43.719 -28.203 1 16.12 19 SER B CA 1
ATOM 4519 C C . SER B 1 19 ? 38.344 43.312 -27.906 1 16.12 19 SER B C 1
ATOM 4521 O O . SER B 1 19 ? 39.062 42.875 -28.812 1 16.12 19 SER B O 1
ATOM 4523 N N . ASP B 1 20 ? 38.75 43 -26.703 1 15.14 20 ASP B N 1
ATOM 4524 C CA . ASP B 1 20 ? 40.188 43.125 -26.75 1 15.14 20 ASP B CA 1
ATOM 4525 C C . ASP B 1 20 ? 40.812 42.125 -27.734 1 15.14 20 ASP B C 1
ATOM 4527 O O . ASP B 1 20 ? 40.25 41.062 -28 1 15.14 20 ASP B O 1
ATOM 4531 N N . GLU B 1 21 ? 42.125 42.344 -28.203 1 15.08 21 GLU B N 1
ATOM 4532 C CA . GLU B 1 21 ? 43.062 42.406 -29.312 1 15.08 21 GLU B CA 1
ATOM 4533 C C . GLU B 1 21 ? 43.719 41.031 -29.562 1 15.08 21 GLU B C 1
ATOM 4535 O O . GLU B 1 21 ? 43.625 40.125 -28.719 1 15.08 21 GLU B O 1
ATOM 4540 N N . ASP B 1 22 ? 45 40.875 -30.203 1 14.7 22 ASP B N 1
ATOM 4541 C CA . ASP B 1 22 ? 45.656 40.594 -31.484 1 14.7 22 ASP B CA 1
ATOM 4542 C C . ASP B 1 22 ? 46.438 39.312 -31.438 1 14.7 22 ASP B C 1
ATOM 4544 O O . ASP B 1 22 ? 46.281 38.438 -32.312 1 14.7 22 ASP B O 1
ATOM 4548 N N . GLY B 1 23 ? 47.594 39.156 -30.734 1 14.59 23 GLY B N 1
ATOM 4549 C CA . GLY B 1 23 ? 48.844 39.062 -31.5 1 14.59 23 GLY B CA 1
ATOM 4550 C C . GLY B 1 23 ? 49.156 37.625 -31.922 1 14.59 23 GLY B C 1
ATOM 4551 O O . GLY B 1 23 ? 48.531 36.688 -31.453 1 14.59 23 GLY B O 1
ATOM 4552 N N . GLY B 1 24 ? 50.5 37.25 -32.375 1 14.62 24 GLY B N 1
ATOM 4553 C CA . GLY B 1 24 ? 51.344 36.906 -33.531 1 14.62 24 GLY B CA 1
ATOM 4554 C C . GLY B 1 24 ? 51.781 35.469 -33.531 1 14.62 24 GLY B C 1
ATOM 4555 O O . GLY B 1 24 ? 52.219 34.938 -34.594 1 14.62 24 GLY B O 1
ATOM 4556 N N . ALA B 1 25 ? 51.938 34.688 -32.438 1 14.92 25 ALA B N 1
ATOM 4557 C CA . ALA B 1 25 ? 53.25 34.125 -32.656 1 14.92 25 ALA B CA 1
ATOM 4558 C C . ALA B 1 25 ? 53.219 33 -33.656 1 14.92 25 ALA B C 1
ATOM 4560 O O . ALA B 1 25 ? 52.219 32.312 -33.812 1 14.92 25 ALA B O 1
ATOM 4561 N N . ALA B 1 26 ? 54.375 32.656 -34.469 1 14.23 26 ALA B N 1
ATOM 4562 C CA . ALA B 1 26 ? 55.031 32.312 -35.719 1 14.23 26 ALA B CA 1
ATOM 4563 C C . ALA B 1 26 ? 55.125 30.781 -35.906 1 14.23 26 ALA B C 1
ATOM 4565 O O . ALA B 1 26 ? 55.031 30.266 -37 1 14.23 26 ALA B O 1
ATOM 4566 N N . VAL B 1 27 ? 55.406 29.859 -34.938 1 15.38 27 VAL B N 1
ATOM 4567 C CA . VAL B 1 27 ? 56.531 29.062 -35.406 1 15.38 27 VAL B CA 1
ATOM 4568 C C . VAL B 1 27 ? 56.062 28.062 -36.438 1 15.38 27 VAL B C 1
ATOM 4570 O O . VAL B 1 27 ? 54.906 27.609 -36.406 1 15.38 27 VAL B O 1
ATOM 4573 N N . ALA B 1 28 ? 56.906 27.531 -37.469 1 14.52 28 ALA B N 1
ATOM 4574 C CA . ALA B 1 28 ? 57.219 27.141 -38.812 1 14.52 28 ALA B CA 1
ATOM 4575 C C . ALA B 1 28 ? 57 25.641 -39.031 1 14.52 28 ALA B C 1
ATOM 4577 O O . ALA B 1 28 ? 56.469 25.219 -40.062 1 14.52 28 ALA B O 1
ATOM 4578 N N . PRO B 1 29 ? 57.406 24.672 -38.156 1 14.67 29 PRO B N 1
ATOM 4579 C CA . PRO B 1 29 ? 58.375 23.891 -38.938 1 14.67 29 PRO B CA 1
ATOM 4580 C C . PRO B 1 29 ? 57.688 22.953 -39.938 1 14.67 29 PRO B C 1
ATOM 4582 O O . PRO B 1 29 ? 57.938 23.016 -41.125 1 14.67 29 PRO B O 1
ATOM 4585 N N . ALA B 1 30 ? 57.688 21.547 -39.562 1 15.09 30 ALA B N 1
ATOM 4586 C CA . ALA B 1 30 ? 58.469 20.531 -40.25 1 15.09 30 ALA B CA 1
ATOM 4587 C C . ALA B 1 30 ? 57.625 19.734 -41.219 1 15.09 30 ALA B C 1
ATOM 4589 O O . ALA B 1 30 ? 56.438 19.484 -40.938 1 15.09 30 ALA B O 1
ATOM 4590 N N . LYS B 1 31 ? 58.094 19.422 -42.375 1 15.03 31 LYS B N 1
ATOM 4591 C CA . LYS B 1 31 ? 57.812 19.062 -43.75 1 15.03 31 LYS B CA 1
ATOM 4592 C C . LYS B 1 31 ? 57.406 17.594 -43.844 1 15.03 31 LYS B C 1
ATOM 4594 O O . LYS B 1 31 ? 57.125 17.094 -44.969 1 15.03 31 LYS B O 1
ATOM 4599 N N . ASN B 1 32 ? 57.344 16.75 -42.781 1 15.84 32 ASN B N 1
ATOM 4600 C CA . ASN B 1 32 ? 57.844 15.469 -43.281 1 15.84 32 ASN B CA 1
ATOM 4601 C C . ASN B 1 32 ? 56.875 14.844 -44.281 1 15.84 32 ASN B C 1
ATOM 4603 O O . ASN B 1 32 ? 55.656 14.977 -44.125 1 15.84 32 ASN B O 1
ATOM 4607 N N . ASP B 1 33 ? 57.312 14.32 -45.312 1 15.64 33 ASP B N 1
ATOM 4608 C CA . ASP B 1 33 ? 57.031 13.969 -46.688 1 15.64 33 ASP B CA 1
ATOM 4609 C C . ASP B 1 33 ? 56.219 12.68 -46.781 1 15.64 33 ASP B C 1
ATOM 4611 O O . ASP B 1 33 ? 56.719 11.648 -47.25 1 15.64 33 ASP B O 1
ATOM 4615 N N . ALA B 1 34 ? 55.281 12.367 -45.969 1 15.27 34 ALA B N 1
ATOM 4616 C CA . ALA B 1 34 ? 54.844 10.977 -45.969 1 15.27 34 ALA B CA 1
ATOM 4617 C C . ALA B 1 34 ? 54.188 10.609 -47.281 1 15.27 34 ALA B C 1
ATOM 4619 O O . ALA B 1 34 ? 53.312 11.312 -47.781 1 15.27 34 ALA B O 1
ATOM 4620 N N . SER B 1 35 ? 54.75 9.805 -48 1 15.87 35 SER B N 1
ATOM 4621 C CA . SER B 1 35 ? 54.562 9.352 -49.375 1 15.87 35 SER B CA 1
ATOM 4622 C C . SER B 1 35 ? 53.188 8.742 -49.594 1 15.87 35 SER B C 1
ATOM 4624 O O . SER B 1 35 ? 52.531 8.367 -48.625 1 15.87 35 SER B O 1
ATOM 4626 N N . SER B 1 36 ? 52.781 8.242 -50.844 1 15.82 36 SER B N 1
ATOM 4627 C CA . SER B 1 36 ? 51.812 8.375 -51.938 1 15.82 36 SER B CA 1
ATOM 4628 C C . SER B 1 36 ? 50.781 7.246 -51.875 1 15.82 36 SER B C 1
ATOM 4630 O O . SER B 1 36 ? 49.594 7.484 -52.062 1 15.82 36 SER B O 1
ATOM 4632 N N . HIS B 1 37 ? 51.094 5.875 -51.938 1 17.48 37 HIS B N 1
ATOM 4633 C CA . HIS B 1 37 ? 50.531 5.227 -53.125 1 17.48 37 HIS B CA 1
ATOM 4634 C C . HIS B 1 37 ? 49.125 4.75 -52.906 1 17.48 37 HIS B C 1
ATOM 4636 O O . HIS B 1 37 ? 48.812 4.234 -51.812 1 17.48 37 HIS B O 1
ATOM 4642 N N . LYS B 1 38 ? 48.094 5.027 -53.781 1 17.53 38 LYS B N 1
ATOM 4643 C CA . LYS B 1 38 ? 46.625 5.09 -53.906 1 17.53 38 LYS B CA 1
ATOM 4644 C C . LYS B 1 38 ? 46.031 3.719 -54.25 1 17.53 38 LYS B C 1
ATOM 4646 O O . LYS B 1 38 ? 44.844 3.604 -54.562 1 17.53 38 LYS B O 1
ATOM 4651 N N . THR B 1 39 ? 46.562 2.598 -53.938 1 19.05 39 THR B N 1
ATOM 4652 C CA . THR B 1 39 ? 46 1.636 -54.875 1 19.05 39 THR B CA 1
ATOM 4653 C C . THR B 1 39 ? 44.469 1.527 -54.688 1 19.05 39 THR B C 1
ATOM 4655 O O . THR B 1 39 ? 43.969 1.577 -53.562 1 19.05 39 THR B O 1
ATOM 4658 N N . PRO B 1 40 ? 43.562 1.435 -55.781 1 18.97 40 PRO B N 1
ATOM 4659 C CA . PRO B 1 40 ? 42.156 1.646 -56.125 1 18.97 40 PRO B CA 1
ATOM 4660 C C . PRO B 1 40 ? 41.25 0.561 -55.594 1 18.97 40 PRO B C 1
ATOM 4662 O O . PRO B 1 40 ? 40.062 0.553 -55.875 1 18.97 40 PRO B O 1
ATOM 4665 N N . SER B 1 41 ? 41.469 0.004 -54.438 1 18.7 41 SER B N 1
ATOM 4666 C CA . SER B 1 41 ? 40.781 -1.284 -54.312 1 18.7 41 SER B CA 1
ATOM 4667 C C . SER B 1 41 ? 39.281 -1.14 -54.531 1 18.7 41 SER B C 1
ATOM 4669 O O . SER B 1 41 ? 38.688 -0.134 -54.156 1 18.7 41 SER B O 1
ATOM 4671 N N . PRO B 1 42 ? 38.562 -2.076 -55.344 1 20.58 42 PRO B N 1
ATOM 4672 C CA . PRO B 1 42 ? 37.25 -2.133 -55.969 1 20.58 42 PRO B CA 1
ATOM 4673 C C . PRO B 1 42 ? 36.094 -2.039 -54.938 1 20.58 42 PRO B C 1
ATOM 4675 O O . PRO B 1 42 ? 36.281 -2.396 -53.781 1 20.58 42 PRO B O 1
ATOM 4678 N N . GLN B 1 43 ? 35.062 -1.216 -55.219 1 18.72 43 GLN B N 1
ATOM 4679 C CA . GLN B 1 43 ? 33.875 -0.63 -54.562 1 18.72 43 GLN B CA 1
ATOM 4680 C C . GLN B 1 43 ? 32.844 -1.698 -54.25 1 18.72 43 GLN B C 1
ATOM 4682 O O . GLN B 1 43 ? 32.156 -2.195 -55.156 1 18.72 43 GLN B O 1
ATOM 4687 N N . VAL B 1 44 ? 33.125 -2.867 -53.625 1 19.92 44 VAL B N 1
ATOM 4688 C CA . VAL B 1 44 ? 32 -3.807 -53.5 1 19.92 44 VAL B CA 1
ATOM 4689 C C . VAL B 1 44 ? 30.828 -3.125 -52.844 1 19.92 44 VAL B C 1
ATOM 4691 O O . VAL B 1 44 ? 30.984 -2.494 -51.781 1 19.92 44 VAL B O 1
ATOM 4694 N N . GLU B 1 45 ? 29.719 -2.791 -53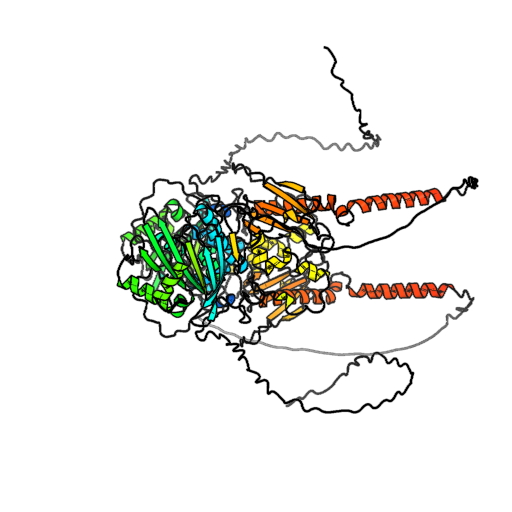.531 1 19.62 45 GLU B N 1
ATOM 4695 C CA . GLU B 1 45 ? 28.422 -2.16 -53.281 1 19.62 45 GLU B CA 1
ATOM 4696 C C . GLU B 1 45 ? 27.703 -2.859 -52.125 1 19.62 45 GLU B C 1
ATOM 4698 O O . GLU B 1 45 ? 27.297 -4.012 -52.25 1 19.62 45 GLU B O 1
ATOM 4703 N N . LEU B 1 46 ? 28.109 -2.801 -50.875 1 19.41 46 LEU B N 1
ATOM 4704 C CA . LEU B 1 46 ? 27.422 -3.463 -49.781 1 19.41 46 LEU B CA 1
ATOM 4705 C C . LEU B 1 46 ? 25.984 -2.963 -49.656 1 19.41 46 LEU B C 1
ATOM 4707 O O . LEU B 1 46 ? 25.766 -1.768 -49.438 1 19.41 46 LEU B O 1
ATOM 4711 N N . VAL B 1 47 ? 24.953 -3.65 -50.219 1 21.38 47 VAL B N 1
ATOM 4712 C CA . VAL B 1 47 ? 23.516 -3.408 -50.156 1 21.38 47 VAL B CA 1
ATOM 4713 C C . VAL B 1 47 ? 23.078 -3.195 -48.719 1 21.38 47 VAL B C 1
ATOM 4715 O O . VAL B 1 47 ? 23.344 -4.035 -47.844 1 21.38 47 VAL B O 1
ATOM 4718 N N . GLN B 1 48 ? 22.906 -1.999 -48.25 1 20.14 48 GLN B N 1
ATOM 4719 C CA . GLN B 1 48 ? 22.438 -1.521 -46.938 1 20.14 48 GLN B CA 1
ATOM 4720 C C . GLN B 1 48 ? 21.078 -2.109 -46.594 1 20.14 48 GLN B C 1
ATOM 4722 O O . GLN B 1 48 ? 20.078 -1.791 -47.25 1 20.14 48 GLN B O 1
ATOM 4727 N N . GLN B 1 49 ? 21 -3.41 -46.344 1 20.33 49 GLN B N 1
ATOM 4728 C CA . GLN B 1 49 ? 19.703 -3.902 -45.906 1 20.33 49 GLN B CA 1
ATOM 4729 C C . GLN B 1 49 ? 19.141 -3.066 -44.75 1 20.33 49 GLN B C 1
ATOM 4731 O O . GLN B 1 49 ? 19.797 -2.904 -43.719 1 20.33 49 GLN B O 1
ATOM 4736 N N . GLU B 1 50 ? 18.266 -2.088 -45.062 1 22.12 50 GLU B N 1
ATOM 4737 C CA . GLU B 1 50 ? 17.469 -1.244 -44.188 1 22.12 50 GLU B CA 1
ATOM 4738 C C . GLU B 1 50 ? 16.781 -2.072 -43.094 1 22.12 50 GLU B C 1
ATOM 4740 O O . GLU B 1 50 ? 15.969 -2.949 -43.406 1 22.12 50 GLU B O 1
ATOM 4745 N N . THR B 1 51 ? 17.422 -2.518 -42.125 1 24.47 51 THR B N 1
ATOM 4746 C CA . THR B 1 51 ? 16.719 -3.166 -41.031 1 24.47 51 THR B CA 1
ATOM 4747 C C . THR B 1 51 ? 15.602 -2.268 -40.5 1 24.47 51 THR B C 1
ATOM 4749 O O . THR B 1 51 ? 15.852 -1.131 -40.094 1 24.47 51 THR B O 1
ATOM 4752 N N . PRO B 1 52 ? 14.32 -2.383 -41.062 1 24.86 52 PRO B N 1
ATOM 4753 C CA . PRO B 1 52 ? 13.195 -1.577 -40.594 1 24.86 52 PRO B CA 1
ATOM 4754 C C . PRO B 1 52 ? 13.133 -1.516 -39.062 1 24.86 52 PRO B C 1
ATOM 4756 O O . PRO B 1 52 ? 13.203 -2.551 -38.406 1 24.86 52 PRO B O 1
ATOM 4759 N N . SER B 1 53 ? 13.719 -0.601 -38.469 1 27.3 53 SER B N 1
ATOM 4760 C CA . SER B 1 53 ? 13.5 -0.253 -37.094 1 27.3 53 SER B CA 1
ATOM 4761 C C . SER B 1 53 ? 12.008 -0.096 -36.781 1 27.3 53 SER B C 1
ATOM 4763 O O . SER B 1 53 ? 11.414 0.936 -37.094 1 27.3 53 SER B O 1
ATOM 4765 N N . SER B 1 54 ? 11.156 -1.076 -37.219 1 25.42 54 SER B N 1
ATOM 4766 C CA . SER B 1 54 ? 9.75 -0.941 -36.844 1 25.42 54 SER B CA 1
ATOM 4767 C C . SER B 1 54 ? 9.594 -0.605 -35.375 1 25.42 54 SER B C 1
ATOM 4769 O O . SER B 1 54 ? 9.82 -1.457 -34.5 1 25.42 54 SER B O 1
ATOM 4771 N N . SER B 1 55 ? 9.992 0.519 -35 1 28.72 55 SER B N 1
ATOM 4772 C CA . SER B 1 55 ? 9.492 1.056 -33.719 1 28.72 55 SER B CA 1
ATOM 4773 C C . SER B 1 55 ? 7.977 0.904 -33.625 1 28.72 55 SER B C 1
ATOM 4775 O O . SER B 1 55 ? 7.227 1.73 -34.156 1 28.72 55 SER B O 1
ATOM 4777 N N . SER B 1 56 ? 7.406 -0.259 -34 1 28.27 56 SER B N 1
ATOM 4778 C CA . SER B 1 56 ? 5.973 -0.414 -33.75 1 28.27 56 SER B CA 1
ATOM 4779 C C . SER B 1 56 ? 5.551 0.209 -32.438 1 28.27 56 SER B C 1
ATOM 4781 O O . SER B 1 56 ? 6.059 -0.17 -31.375 1 28.27 56 SER B O 1
ATOM 4783 N N . SER B 1 57 ? 5.273 1.428 -32.5 1 31.33 57 SER B N 1
ATOM 4784 C CA . SER B 1 57 ? 4.48 2.062 -31.453 1 31.33 57 SER B CA 1
ATOM 4785 C C . SER B 1 57 ? 3.406 1.117 -30.922 1 31.33 57 SER B C 1
ATOM 4787 O O . SER B 1 57 ? 2.48 0.75 -31.656 1 31.33 57 SER B O 1
ATOM 4789 N N . LEU B 1 58 ? 3.719 0.165 -30.25 1 35.12 58 LEU B N 1
ATOM 4790 C CA . LEU B 1 58 ? 2.709 -0.665 -29.609 1 35.12 58 LEU B CA 1
ATOM 4791 C C . LEU B 1 58 ? 1.552 0.186 -29.094 1 35.12 58 LEU B C 1
ATOM 4793 O O . LEU B 1 58 ? 1.608 0.715 -27.984 1 35.12 58 LEU B O 1
ATOM 4797 N N . SER B 1 59 ? 1.131 1.189 -29.906 1 35.44 59 SER B N 1
ATOM 4798 C CA . SER B 1 59 ? -0.145 1.832 -29.609 1 35.44 59 SER B CA 1
ATOM 4799 C C . SER B 1 59 ? -1.212 0.802 -29.25 1 35.44 59 SER B C 1
ATOM 4801 O O . SER B 1 59 ? -1.456 -0.137 -30.016 1 35.44 59 SER B O 1
ATOM 4803 N N . ALA B 1 60 ? -1.442 0.454 -28.078 1 39.56 60 ALA B N 1
ATOM 4804 C CA . ALA B 1 60 ? -2.594 -0.361 -27.703 1 39.56 60 ALA B CA 1
ATOM 4805 C C . ALA B 1 60 ? -3.859 0.122 -28.406 1 39.56 60 ALA B C 1
ATOM 4807 O O . ALA B 1 60 ? -4.348 1.221 -28.141 1 39.56 60 ALA B O 1
ATOM 4808 N N . SER B 1 61 ? -4.074 -0.128 -29.547 1 40.06 61 SER B N 1
ATOM 4809 C CA . SER B 1 61 ? -5.324 0.162 -30.25 1 40.06 61 SER B CA 1
ATOM 4810 C C . SER B 1 61 ? -6.527 -0.06 -29.328 1 40.06 61 SER B C 1
ATOM 4812 O O . SER B 1 61 ? -7.621 0.435 -29.609 1 40.06 61 SER B O 1
ATOM 4814 N N . ASP B 1 62 ? -6.48 -1.002 -28.453 1 47.75 62 ASP B N 1
ATOM 4815 C CA . ASP B 1 62 ? -7.73 -1.44 -27.828 1 47.75 62 ASP B CA 1
ATOM 4816 C C . ASP B 1 62 ? -7.984 -0.706 -26.516 1 47.75 62 ASP B C 1
ATOM 4818 O O . ASP B 1 62 ? -8.734 -1.187 -25.672 1 47.75 62 ASP B O 1
ATOM 4822 N N . GLY B 1 63 ? -7.504 0.585 -26.406 1 55.34 63 GLY B N 1
ATOM 4823 C CA . GLY B 1 63 ? -7.898 1.462 -25.312 1 55.34 63 GLY B CA 1
ATOM 4824 C C . GLY B 1 63 ? -7.223 1.116 -24 1 55.34 63 GLY B C 1
ATOM 4825 O O . GLY B 1 63 ? -7.355 1.848 -23.016 1 55.34 63 GLY B O 1
ATOM 4826 N N . LEU B 1 64 ? -6.652 -0.039 -23.906 1 63.75 64 LEU B N 1
ATOM 4827 C CA . LEU B 1 64 ? -6.008 -0.377 -22.641 1 63.75 64 LEU B CA 1
ATOM 4828 C C . LEU B 1 64 ? -4.59 0.173 -22.594 1 63.75 64 LEU B C 1
ATOM 4830 O O . LEU B 1 64 ? -3.787 -0.079 -23.5 1 63.75 64 LEU B O 1
ATOM 4834 N N . SER B 1 65 ? -4.422 1.053 -21.625 1 74.12 65 SER B N 1
ATOM 4835 C CA . SER B 1 65 ? -3.09 1.628 -21.469 1 74.12 65 SER B CA 1
ATOM 4836 C C . SER B 1 65 ? -2.068 0.561 -21.094 1 74.12 65 SER B C 1
ATOM 4838 O O . SER B 1 65 ? -2.371 -0.347 -20.312 1 74.12 65 SER B O 1
ATOM 4840 N N . ARG B 1 66 ? -0.935 0.588 -21.75 1 81.19 66 ARG B N 1
ATOM 4841 C CA . ARG B 1 66 ? 0.168 -0.314 -21.422 1 81.19 66 ARG B CA 1
ATOM 4842 C C . ARG B 1 66 ? 1.132 0.327 -20.438 1 81.19 66 ARG B C 1
ATOM 4844 O O . ARG B 1 66 ? 2.131 -0.283 -20.047 1 81.19 66 ARG B O 1
ATOM 4851 N N . SER B 1 67 ? 0.726 1.521 -20 1 80 67 SER B N 1
ATOM 4852 C CA . SER B 1 67 ? 1.473 2.156 -18.922 1 80 67 SER B CA 1
ATOM 4853 C C . SER B 1 67 ? 0.923 1.756 -17.547 1 80 67 SER B C 1
ATOM 4855 O O . SER B 1 67 ? -0.27 1.919 -17.281 1 80 67 SER B O 1
ATOM 4857 N N . PHE B 1 68 ? 1.768 1.301 -16.812 1 79.62 68 PHE B N 1
ATOM 4858 C CA . PHE B 1 68 ? 1.317 0.727 -15.547 1 79.62 68 PHE B CA 1
ATOM 4859 C C . PHE B 1 68 ? 0.518 1.745 -14.742 1 79.62 68 PHE B C 1
ATOM 4861 O O . PHE B 1 68 ? -0.58 1.445 -14.266 1 79.62 68 PHE B O 1
ATOM 4868 N N . TRP B 1 69 ? 1.002 2.871 -14.617 1 72.62 69 TRP B N 1
ATOM 4869 C CA . TRP B 1 69 ? 0.399 3.84 -13.711 1 72.62 69 TRP B CA 1
ATOM 4870 C C . TRP B 1 69 ? -0.863 4.441 -14.32 1 72.62 69 TRP B C 1
ATOM 4872 O O . TRP B 1 69 ? -1.664 5.062 -13.609 1 72.62 69 TRP B O 1
ATOM 4882 N N . LYS B 1 70 ? -1.104 4.172 -15.578 1 73.25 70 LYS B N 1
ATOM 4883 C CA . LYS B 1 70 ? -2.305 4.668 -16.25 1 73.25 70 LYS B CA 1
ATOM 4884 C C . LYS B 1 70 ? -3.299 3.539 -16.5 1 73.25 70 LYS B C 1
ATOM 4886 O O . LYS B 1 70 ? -4.406 3.779 -16.984 1 73.25 70 LYS B O 1
ATOM 4891 N N . ALA B 1 71 ? -2.955 2.402 -16.219 1 72.38 71 ALA B N 1
ATOM 4892 C CA . ALA B 1 71 ? -3.732 1.226 -16.594 1 72.38 71 ALA B CA 1
ATOM 4893 C C . ALA B 1 71 ? -4.988 1.101 -15.727 1 72.38 71 ALA B C 1
ATOM 4895 O O . ALA B 1 71 ? -5.926 0.385 -16.094 1 72.38 71 ALA B O 1
ATOM 4896 N N . GLY B 1 72 ? -5.008 1.753 -14.641 1 63.97 72 GLY B N 1
ATOM 4897 C CA . GLY B 1 72 ? -6.184 1.699 -13.789 1 63.97 72 GLY B CA 1
ATOM 4898 C C . GLY B 1 72 ? -7.348 2.506 -14.328 1 63.97 72 GLY B C 1
ATOM 4899 O O . GLY B 1 72 ? -8.508 2.236 -13.992 1 63.97 72 GLY B O 1
ATOM 4900 N N . ASP B 1 73 ? -7.125 3.59 -15.117 1 57.78 73 ASP B N 1
ATOM 4901 C CA . ASP B 1 73 ? -8.125 4.555 -15.562 1 57.78 73 ASP B CA 1
ATOM 4902 C C . ASP B 1 73 ? -8.883 4.039 -16.781 1 57.78 73 ASP B C 1
ATOM 4904 O O . ASP B 1 73 ? -9.789 4.703 -17.281 1 57.78 73 ASP B O 1
ATOM 4908 N N . TYR B 1 74 ? -8.695 2.922 -17.219 1 46.88 74 TYR B N 1
ATOM 4909 C CA . TYR B 1 74 ? -9.195 2.582 -18.547 1 46.88 74 TYR B CA 1
ATOM 4910 C C . TYR B 1 74 ? -10.688 2.295 -18.516 1 46.88 74 TYR B C 1
ATOM 4912 O O . TYR B 1 74 ? -11.156 1.488 -17.703 1 46.88 74 TYR B O 1
ATOM 4920 N N . VAL B 1 75 ? -11.414 3.283 -18.922 1 47.31 75 VAL B N 1
ATOM 4921 C CA . VAL B 1 75 ? -12.828 3.07 -19.234 1 47.31 75 VAL B CA 1
ATOM 4922 C C . VAL B 1 75 ? -12.953 2.293 -20.547 1 47.31 75 VAL B C 1
ATOM 4924 O O . VAL B 1 75 ? -12.453 2.732 -21.594 1 47.31 75 VAL B O 1
ATOM 4927 N N . VAL B 1 76 ? -13.008 0.983 -20.531 1 44.62 76 VAL B N 1
ATOM 4928 C CA . VAL B 1 76 ? -13.297 0.265 -21.766 1 44.62 76 VAL B CA 1
ATOM 4929 C C . VAL B 1 76 ? -14.555 0.849 -22.422 1 44.62 76 VAL B C 1
ATOM 4931 O O . VAL B 1 76 ? -15.586 1.005 -21.766 1 44.62 76 VAL B O 1
ATOM 4934 N N . GLY B 1 77 ? -14.375 1.666 -23.391 1 38.38 77 GLY B N 1
ATOM 4935 C CA . GLY B 1 77 ? -15.555 2.053 -24.141 1 38.38 77 GLY B CA 1
ATOM 4936 C C . GLY B 1 77 ? -16.516 0.905 -24.359 1 38.38 77 GLY B C 1
ATOM 4937 O O . GLY B 1 77 ? -16.156 -0.26 -24.188 1 38.38 77 GLY B O 1
ATOM 4938 N N . PRO B 1 78 ? -17.891 1.214 -24.359 1 37.56 78 PRO B N 1
ATOM 4939 C CA . PRO B 1 78 ? -18.938 0.232 -24.656 1 37.56 78 PRO B CA 1
ATOM 4940 C C . PRO B 1 78 ? -18.562 -0.694 -25.812 1 37.56 78 PRO B C 1
ATOM 4942 O O . PRO B 1 78 ? -18.797 -0.365 -26.984 1 37.56 78 PRO B O 1
ATOM 4945 N N . SER B 1 79 ? -17.422 -0.987 -26.078 1 36.62 79 SER B N 1
ATOM 4946 C CA . SER B 1 79 ? -17.5 -1.896 -27.219 1 36.62 79 SER B CA 1
ATOM 4947 C C . SER B 1 79 ? -18.516 -2.996 -26.984 1 36.62 79 SER B C 1
ATOM 4949 O O . SER B 1 79 ? -18.922 -3.242 -25.844 1 36.62 79 SER B O 1
ATOM 4951 N N . SER B 1 80 ? -19.062 -3.693 -28.141 1 38.16 80 SER B N 1
ATOM 4952 C CA . SER B 1 80 ? -20.016 -4.809 -28.156 1 38.16 80 SER B CA 1
ATOM 4953 C C . SER B 1 80 ? -19.719 -5.801 -27.031 1 38.16 80 SER B C 1
ATOM 4955 O O . SER B 1 80 ? -18.594 -6.289 -26.906 1 38.16 80 SER B O 1
ATOM 4957 N N . LYS B 1 81 ? -20.453 -5.688 -25.922 1 42.19 81 LYS B N 1
ATOM 4958 C CA . LYS B 1 81 ? -20.391 -6.641 -24.812 1 42.19 81 LYS B CA 1
ATOM 4959 C C . LYS B 1 81 ? -19.984 -8.031 -25.312 1 42.19 81 LYS B C 1
ATOM 4961 O O . LYS B 1 81 ? -20.703 -8.641 -26.109 1 42.19 81 LYS B O 1
ATOM 4966 N N . PRO B 1 82 ? -18.75 -8.375 -25.281 1 42.38 82 PRO B N 1
ATOM 4967 C CA . PRO B 1 82 ? -18.625 -9.797 -25.641 1 42.38 82 PRO B CA 1
ATOM 4968 C C . PRO B 1 82 ? -19.562 -10.688 -24.812 1 42.38 82 PRO B C 1
ATOM 4970 O O . PRO B 1 82 ? -19.984 -10.297 -23.719 1 42.38 82 PRO B O 1
ATOM 4973 N N . ALA B 1 83 ? -20.172 -11.781 -25.328 1 43.22 83 ALA B N 1
ATOM 4974 C CA . ALA B 1 83 ? -21.078 -12.75 -24.719 1 43.22 83 ALA B CA 1
ATOM 4975 C C . ALA B 1 83 ? -20.547 -13.211 -23.359 1 43.22 83 ALA B C 1
ATOM 4977 O O . ALA B 1 83 ? -19.344 -13.445 -23.203 1 43.22 83 ALA B O 1
ATOM 4978 N N . PRO B 1 84 ? -21.328 -12.875 -22.281 1 45.12 84 PRO B N 1
ATOM 4979 C CA . PRO B 1 84 ? -20.953 -13.422 -20.969 1 45.12 84 PRO B CA 1
ATOM 4980 C C . PRO B 1 84 ? -20.344 -14.82 -21.062 1 45.12 84 PRO B C 1
ATOM 4982 O O . PRO B 1 84 ? -20.781 -15.625 -21.891 1 45.12 84 PRO B O 1
ATOM 4985 N N . PHE B 1 85 ? -19.156 -14.891 -20.859 1 45.03 85 PHE B N 1
ATOM 4986 C CA . PHE B 1 85 ? -18.594 -16.234 -20.781 1 45.03 85 PHE B CA 1
ATOM 4987 C C . PHE B 1 85 ? -19.5 -17.156 -19.969 1 45.03 85 PHE B C 1
ATOM 4989 O O . PHE B 1 85 ? -19.828 -16.859 -18.828 1 45.03 85 PHE B O 1
ATOM 4996 N N . GLN B 1 86 ? -20.453 -17.797 -20.562 1 44.47 86 GLN B N 1
ATOM 4997 C CA . GLN B 1 86 ? -21.453 -18.703 -20 1 44.47 86 GLN B CA 1
ATOM 4998 C C . GLN B 1 86 ? -20.812 -19.781 -19.156 1 44.47 86 GLN B C 1
ATOM 5000 O O . GLN B 1 86 ? -21.516 -20.594 -18.547 1 44.47 86 GLN B O 1
ATOM 5005 N N . GLY B 1 87 ? -19.438 -20.016 -19.125 1 47.53 87 GLY B N 1
ATOM 5006 C CA . GLY B 1 87 ? -18.969 -21.203 -18.406 1 47.53 87 GLY B CA 1
ATOM 5007 C C . GLY B 1 87 ? -18.625 -20.906 -16.953 1 47.53 87 GLY B C 1
ATOM 5008 O O . GLY B 1 87 ? -18.516 -19.75 -16.547 1 47.53 87 GLY B O 1
ATOM 5009 N N . HIS B 1 88 ? -19.016 -21.906 -16.016 1 53.59 88 HIS B N 1
ATOM 5010 C CA . HIS B 1 88 ? -18.703 -21.875 -14.602 1 53.59 88 HIS B CA 1
ATOM 5011 C C . HIS B 1 88 ? -17.203 -21.672 -14.375 1 53.59 88 HIS B C 1
ATOM 5013 O O . HIS B 1 88 ? -16.438 -22.641 -14.422 1 53.59 88 HIS B O 1
ATOM 5019 N N . LEU B 1 89 ? -16.75 -20.484 -14.641 1 59.88 89 LEU B N 1
ATOM 5020 C CA . LEU B 1 89 ? -15.336 -20.219 -14.406 1 59.88 89 LEU B CA 1
ATOM 5021 C C . LEU B 1 89 ? -15.07 -19.969 -12.922 1 59.88 89 LEU B C 1
ATOM 5023 O O . LEU B 1 89 ? -15.945 -19.484 -12.203 1 59.88 89 LEU B O 1
ATOM 5027 N N . GLU B 1 90 ? -14.023 -20.578 -12.492 1 76.75 90 GLU B N 1
ATOM 5028 C CA . GLU B 1 90 ? -13.586 -20.406 -11.109 1 76.75 90 GLU B CA 1
ATOM 5029 C C . GLU B 1 90 ? -13.266 -18.938 -10.812 1 76.75 90 GLU B C 1
ATOM 5031 O O . GLU B 1 90 ? -12.703 -18.234 -11.656 1 76.75 90 GLU B O 1
ATOM 5036 N N . HIS B 1 91 ? -13.875 -18.453 -9.703 1 79.38 91 HIS B N 1
ATOM 5037 C CA . HIS B 1 91 ? -13.672 -17.078 -9.273 1 79.38 91 HIS B CA 1
ATOM 5038 C C . HIS B 1 91 ? -12.617 -17 -8.172 1 79.38 91 HIS B C 1
ATOM 5040 O O . HIS B 1 91 ? -12.453 -17.953 -7.395 1 79.38 91 HIS B O 1
ATOM 5046 N N . ALA B 1 92 ? -11.906 -15.906 -8.242 1 78.62 92 ALA B N 1
ATOM 5047 C CA . ALA B 1 92 ? -10.961 -15.664 -7.152 1 78.62 92 ALA B CA 1
ATOM 5048 C C . ALA B 1 92 ? -11.695 -15.414 -5.84 1 78.62 92 ALA B C 1
ATOM 5050 O O . ALA B 1 92 ? -12.719 -14.719 -5.816 1 78.62 92 ALA B O 1
ATOM 5051 N N . ARG B 1 93 ? -11.234 -16 -4.797 1 81.75 93 ARG B N 1
ATOM 5052 C CA . ARG B 1 93 ? -11.797 -15.82 -3.463 1 81.75 93 ARG B CA 1
ATOM 5053 C C . ARG B 1 93 ? -10.93 -14.883 -2.625 1 81.75 93 ARG B C 1
ATOM 5055 O O . ARG B 1 93 ? -9.789 -14.594 -2.992 1 81.75 93 ARG B O 1
ATOM 5062 N N . VAL B 1 94 ? -11.586 -14.383 -1.546 1 86.19 94 VAL B N 1
ATOM 5063 C CA . VAL B 1 94 ? -10.859 -13.484 -0.648 1 86.19 94 VAL B CA 1
ATOM 5064 C C . VAL B 1 94 ? -10.836 -14.078 0.76 1 86.19 94 VAL B C 1
ATOM 5066 O O . VAL B 1 94 ? -11.891 -14.297 1.366 1 86.19 94 VAL B O 1
ATOM 5069 N N . HIS B 1 95 ? -9.688 -14.359 1.23 1 86.94 95 HIS B N 1
ATOM 5070 C CA . HIS B 1 95 ? -9.539 -14.82 2.605 1 86.94 95 HIS B CA 1
ATOM 5071 C C . HIS B 1 95 ? -9.633 -13.656 3.59 1 86.94 95 HIS B C 1
ATOM 5073 O O . HIS B 1 95 ? -9.141 -12.562 3.309 1 86.94 95 HIS B O 1
ATOM 5079 N N . PRO B 1 96 ? -10.188 -13.852 4.797 1 86.69 96 PRO B N 1
ATOM 5080 C CA . PRO B 1 96 ? -10.336 -12.781 5.785 1 86.69 96 PRO B CA 1
ATOM 5081 C C . PRO B 1 96 ? -9.008 -12.125 6.152 1 86.69 96 PRO B C 1
ATOM 5083 O O . PRO B 1 96 ? -8.961 -10.914 6.387 1 86.69 96 PRO B O 1
ATOM 5086 N N . LYS B 1 97 ? -7.934 -12.789 6.113 1 83.94 97 LYS B N 1
ATOM 5087 C CA . LYS B 1 97 ? -6.621 -12.234 6.434 1 83.94 97 LYS B CA 1
ATOM 5088 C C . LYS B 1 97 ? -6.25 -11.109 5.469 1 83.94 97 LYS B C 1
ATOM 5090 O O . LYS B 1 97 ? -5.457 -10.227 5.809 1 83.94 97 LYS B O 1
ATOM 5095 N N . PHE B 1 98 ? -6.828 -11.219 4.395 1 87.62 98 PHE B N 1
ATOM 5096 C CA . PHE B 1 98 ? -6.535 -10.219 3.375 1 87.62 98 PHE B CA 1
ATOM 5097 C C . PHE B 1 98 ? -7.078 -8.859 3.779 1 87.62 98 PHE B C 1
ATOM 5099 O O . PHE B 1 98 ? -6.508 -7.824 3.422 1 87.62 98 PHE B O 1
ATOM 5106 N N . LEU B 1 99 ? -8.18 -8.828 4.504 1 88.38 99 LEU B N 1
ATOM 5107 C CA . LEU B 1 99 ? -8.75 -7.562 4.945 1 88.38 99 LEU B CA 1
ATOM 5108 C C . LEU B 1 99 ? -7.738 -6.773 5.773 1 88.38 99 LEU B C 1
ATOM 5110 O O . LEU B 1 99 ? -7.578 -5.566 5.578 1 88.38 99 LEU B O 1
ATOM 5114 N N . HIS B 1 100 ? -7.055 -7.465 6.562 1 86.56 100 HIS B N 1
ATOM 5115 C CA . HIS B 1 100 ? -6.051 -6.816 7.398 1 86.56 100 HIS B CA 1
ATOM 5116 C C . HIS B 1 100 ? -4.828 -6.422 6.578 1 86.56 100 HIS B C 1
ATOM 5118 O O . HIS B 1 100 ? -4.352 -5.285 6.672 1 86.56 100 HIS B O 1
ATOM 5124 N N . SER B 1 101 ? -4.277 -7.34 5.828 1 83.06 101 SER B N 1
ATOM 5125 C CA . SER B 1 101 ? -3.078 -7.07 5.043 1 83.06 101 SER B CA 1
ATOM 5126 C C . SER B 1 101 ? -3.291 -5.891 4.098 1 83.06 101 SER B C 1
ATOM 5128 O O . SER B 1 101 ? -2.396 -5.062 3.92 1 83.06 101 SER B O 1
ATOM 5130 N N . ASN B 1 102 ? -4.465 -5.875 3.52 1 85.62 102 ASN B N 1
ATOM 5131 C CA . ASN B 1 102 ? -4.805 -4.762 2.639 1 85.62 102 ASN B CA 1
ATOM 5132 C C . ASN B 1 102 ? -4.867 -3.443 3.4 1 85.62 102 ASN B C 1
ATOM 5134 O O . ASN B 1 102 ? -4.512 -2.393 2.861 1 85.62 102 ASN B O 1
ATOM 5138 N N . ALA B 1 103 ? -5.312 -3.477 4.605 1 88.81 103 ALA B N 1
ATOM 5139 C CA . ALA B 1 103 ? -5.469 -2.285 5.438 1 88.81 103 ALA B CA 1
ATOM 5140 C C . ALA B 1 103 ? -4.113 -1.712 5.836 1 88.81 103 ALA B C 1
ATOM 5142 O O . ALA B 1 103 ? -4.004 -0.527 6.16 1 88.81 103 ALA B O 1
ATOM 5143 N N . THR B 1 104 ? -3.07 -2.482 5.82 1 83.69 104 THR B N 1
ATOM 5144 C CA . THR B 1 104 ? -1.736 -2.031 6.199 1 83.69 104 THR B CA 1
ATOM 5145 C C . THR B 1 104 ? -1.202 -1.018 5.191 1 83.69 104 THR B C 1
ATOM 5147 O O . THR B 1 104 ? -0.221 -0.323 5.461 1 83.69 104 THR B O 1
ATOM 5150 N N . SER B 1 105 ? -1.88 -0.942 4.098 1 81 105 SER B N 1
ATOM 5151 C CA . SER B 1 105 ? -1.498 0.067 3.117 1 81 105 SER B CA 1
ATOM 5152 C C . SER B 1 105 ? -1.652 1.475 3.682 1 81 105 SER B C 1
ATOM 5154 O O . SER B 1 105 ? -0.98 2.406 3.234 1 81 105 SER B O 1
ATOM 5156 N N . HIS B 1 106 ? -2.553 1.63 4.613 1 87.06 106 HIS B N 1
ATOM 5157 C CA . HIS B 1 106 ? -2.67 2.898 5.324 1 87.06 106 HIS B CA 1
ATOM 5158 C C . HIS B 1 106 ? -1.69 2.971 6.488 1 87.06 106 HIS B C 1
ATOM 5160 O O . HIS B 1 106 ? -1.945 2.402 7.555 1 87.06 106 HIS B O 1
ATOM 5166 N N . LYS B 1 107 ? -0.683 3.705 6.297 1 80.5 107 LYS B N 1
ATOM 5167 C CA . LYS B 1 107 ? 0.341 3.805 7.332 1 80.5 107 LYS B CA 1
ATOM 5168 C C . LYS B 1 107 ? -0.087 4.77 8.438 1 80.5 107 LYS B C 1
ATOM 5170 O O . LYS B 1 107 ? 0.335 4.629 9.586 1 80.5 107 LYS B O 1
ATOM 5175 N N . TRP B 1 108 ? -0.868 5.668 8.055 1 89.12 108 TRP B N 1
ATOM 5176 C CA . TRP B 1 108 ? -1.277 6.754 8.938 1 89.12 108 TRP B CA 1
ATOM 5177 C C . TRP B 1 108 ? -2.785 6.734 9.164 1 89.12 108 TRP B C 1
ATOM 5179 O O . TRP B 1 108 ? -3.562 6.758 8.211 1 89.12 108 TRP B O 1
ATOM 5189 N N . ALA B 1 109 ? -3.213 6.715 10.422 1 93.44 109 ALA B N 1
ATOM 5190 C CA . ALA B 1 109 ? -4.625 6.562 10.758 1 93.44 109 ALA B CA 1
ATOM 5191 C C . ALA B 1 109 ? -5.449 7.723 10.203 1 93.44 109 ALA B C 1
ATOM 5193 O O . ALA B 1 109 ? -6.578 7.523 9.75 1 93.44 109 ALA B O 1
ATOM 5194 N N . PHE B 1 110 ? -4.934 8.969 10.258 1 96.88 110 PHE B N 1
ATOM 5195 C CA . PHE B 1 110 ? -5.676 10.117 9.75 1 96.88 110 PHE B CA 1
ATOM 5196 C C . PHE B 1 110 ? -5.898 10 8.25 1 96.88 110 PHE B C 1
ATOM 5198 O O . PHE B 1 110 ? -6.906 10.477 7.727 1 96.88 110 PHE B O 1
ATOM 5205 N N . GLY B 1 111 ? -4.934 9.367 7.605 1 95.31 111 GLY B N 1
ATOM 5206 C CA . GLY B 1 111 ? -5.148 9.094 6.191 1 95.31 111 GLY B CA 1
ATOM 5207 C C . GLY B 1 111 ? -6.359 8.219 5.93 1 95.31 111 GLY B C 1
ATOM 5208 O O . GLY B 1 111 ? -7.09 8.438 4.961 1 95.31 111 GLY B O 1
ATOM 5209 N N . ALA B 1 112 ? -6.531 7.234 6.773 1 96.25 112 ALA B N 1
ATOM 5210 C CA . ALA B 1 112 ? -7.691 6.355 6.664 1 96.25 112 ALA B CA 1
ATOM 5211 C C . ALA B 1 112 ? -8.984 7.125 6.922 1 96.25 112 ALA B C 1
ATOM 5213 O O . ALA B 1 112 ? -9.977 6.938 6.215 1 96.25 112 ALA B O 1
ATOM 5214 N N . ILE B 1 113 ? -8.969 7.973 7.906 1 98 113 ILE B N 1
ATOM 5215 C CA . ILE B 1 113 ? -10.141 8.781 8.211 1 98 113 ILE B CA 1
ATOM 5216 C C . ILE B 1 113 ? -10.461 9.695 7.031 1 98 113 ILE B C 1
ATOM 5218 O O . ILE B 1 113 ? -11.625 9.852 6.656 1 98 113 ILE B O 1
ATOM 5222 N N . ALA B 1 114 ? -9.398 10.266 6.477 1 97.44 114 ALA B N 1
ATOM 5223 C CA . ALA B 1 114 ? -9.578 11.164 5.332 1 97.44 114 ALA B CA 1
ATOM 5224 C C . ALA B 1 114 ? -10.273 10.445 4.18 1 97.44 114 ALA B C 1
ATOM 5226 O O . ALA B 1 114 ? -11.055 11.062 3.447 1 97.44 114 ALA B O 1
ATOM 5227 N N . GLU B 1 115 ? -10 9.188 3.998 1 95.38 115 GLU B N 1
ATOM 5228 C CA . GLU B 1 115 ? -10.664 8.406 2.959 1 95.38 115 GLU B CA 1
ATOM 5229 C C . GLU B 1 115 ? -12.172 8.383 3.17 1 95.38 115 GLU B C 1
ATOM 5231 O O . GLU B 1 115 ? -12.938 8.461 2.209 1 95.38 115 GLU B O 1
ATOM 5236 N N . LEU B 1 116 ? -12.594 8.25 4.367 1 97 116 LEU B N 1
ATOM 5237 C CA . LEU B 1 116 ? -14.016 8.219 4.688 1 97 116 LEU B CA 1
ATOM 5238 C C . LEU B 1 116 ? -14.641 9.594 4.516 1 97 116 LEU B C 1
ATOM 5240 O O . LEU B 1 116 ? -15.781 9.711 4.062 1 97 116 LEU B O 1
ATOM 5244 N N . VAL B 1 117 ? -13.891 10.617 4.855 1 97.69 117 VAL B N 1
ATOM 5245 C CA . VAL B 1 117 ? -14.352 11.977 4.625 1 97.69 117 VAL B CA 1
ATOM 5246 C C . VAL B 1 117 ? -14.5 12.227 3.129 1 97.69 117 VAL B C 1
ATOM 5248 O O . VAL B 1 117 ? -15.492 12.812 2.688 1 97.69 117 VAL B O 1
ATOM 5251 N N . ASP B 1 118 ? -13.523 11.781 2.344 1 95.94 118 ASP B N 1
ATOM 5252 C CA . ASP B 1 118 ? -13.578 11.898 0.89 1 95.94 118 ASP B CA 1
ATOM 5253 C C . ASP B 1 118 ? -14.875 11.312 0.338 1 95.94 118 ASP B C 1
ATOM 5255 O O . ASP B 1 118 ? -15.477 11.875 -0.583 1 95.94 118 ASP B O 1
ATOM 5259 N N . ASN B 1 119 ? -15.273 10.125 0.854 1 93.69 119 ASN B N 1
ATOM 5260 C CA . ASN B 1 119 ? -16.5 9.484 0.394 1 93.69 119 ASN B CA 1
ATOM 5261 C C . ASN B 1 119 ? -17.719 10.383 0.596 1 93.69 119 ASN B C 1
ATOM 5263 O O . ASN B 1 119 ? -18.578 10.469 -0.278 1 93.69 119 ASN B O 1
ATOM 5267 N N . ALA B 1 120 ? -17.766 11.039 1.704 1 95.62 120 ALA B N 1
ATOM 5268 C CA . ALA B 1 120 ? -18.859 11.961 1.981 1 95.62 120 ALA B CA 1
ATOM 5269 C C . ALA B 1 120 ? -18.797 13.188 1.071 1 95.62 120 ALA B C 1
ATOM 5271 O O . ALA B 1 120 ? -19.828 13.641 0.564 1 95.62 120 ALA B O 1
ATOM 5272 N N . VAL B 1 121 ? -17.641 13.719 0.871 1 94.81 121 VAL B N 1
ATOM 5273 C CA . VAL B 1 121 ? -17.438 14.891 0.024 1 94.81 121 VAL B CA 1
ATOM 5274 C C . VAL B 1 121 ? -17.828 14.562 -1.416 1 94.81 121 VAL B C 1
ATOM 5276 O O . VAL B 1 121 ? -18.453 15.375 -2.1 1 94.81 121 VAL B O 1
ATOM 5279 N N . ASP B 1 122 ? -17.453 13.367 -1.897 1 92.81 122 ASP B N 1
ATOM 5280 C CA . ASP B 1 122 ? -17.812 12.93 -3.24 1 92.81 122 ASP B CA 1
ATOM 5281 C C . ASP B 1 122 ? -19.344 12.906 -3.414 1 92.81 122 ASP B C 1
ATOM 5283 O O . ASP B 1 122 ? -19.844 13.094 -4.523 1 92.81 122 ASP B O 1
ATOM 5287 N N . GLU B 1 123 ? -20.125 12.68 -2.346 1 93 123 GLU B N 1
ATOM 5288 C CA . GLU B 1 123 ? -21.594 12.617 -2.379 1 93 123 GLU B CA 1
ATOM 5289 C C . GLU B 1 123 ? -22.203 14.016 -2.434 1 93 123 GLU B C 1
ATOM 5291 O O . GLU B 1 123 ? -23.422 14.156 -2.52 1 93 123 GLU B O 1
ATOM 5296 N N . ASN B 1 124 ? -21.344 15 -2.357 1 91.38 124 ASN B N 1
ATOM 5297 C CA . ASN B 1 124 ? -21.859 16.359 -2.531 1 91.38 124 ASN B CA 1
ATOM 5298 C C . ASN B 1 124 ? -22.656 16.5 -3.82 1 91.38 124 ASN B C 1
ATOM 5300 O O . ASN B 1 124 ? -23.656 17.203 -3.859 1 91.38 124 ASN B O 1
ATOM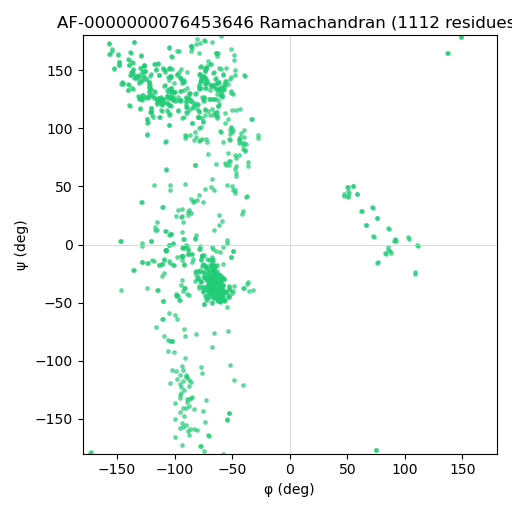 5304 N N . GLN B 1 125 ? -22.234 15.828 -4.82 1 88.62 125 GLN B N 1
ATOM 5305 C CA . GLN B 1 125 ? -22.938 15.852 -6.098 1 88.62 125 GLN B CA 1
ATOM 5306 C C . GLN B 1 125 ? -24.312 15.195 -5.984 1 88.62 125 GLN B C 1
ATOM 5308 O O . GLN B 1 125 ? -25.188 15.43 -6.82 1 88.62 125 GLN B O 1
ATOM 5313 N N . ASN B 1 126 ? -24.469 14.406 -4.949 1 90.56 126 ASN B N 1
ATOM 5314 C CA . ASN B 1 126 ? -25.734 13.734 -4.727 1 90.56 126 ASN B CA 1
ATOM 5315 C C . ASN B 1 126 ? -26.5 14.344 -3.553 1 90.56 126 ASN B C 1
ATOM 5317 O O . ASN B 1 126 ? -27.359 13.695 -2.955 1 90.56 126 ASN B O 1
ATOM 5321 N N . GLY B 1 127 ? -26 15.555 -3.092 1 90.94 127 GLY B N 1
ATOM 5322 C CA . GLY B 1 127 ? -26.812 16.312 -2.141 1 90.94 127 GLY B CA 1
ATOM 5323 C C . GLY B 1 127 ? -26.203 16.359 -0.75 1 90.94 127 GLY B C 1
ATOM 5324 O O . GLY B 1 127 ? -26.766 16.953 0.162 1 90.94 127 GLY B O 1
ATOM 5325 N N . ALA B 1 128 ? -25.078 15.719 -0.554 1 95.56 128 ALA B N 1
ATOM 5326 C CA . ALA B 1 128 ? -24.469 15.75 0.772 1 95.56 128 ALA B CA 1
ATOM 5327 C C . ALA B 1 128 ? -24.141 17.188 1.191 1 95.56 128 ALA B C 1
ATOM 5329 O O . ALA B 1 128 ? -23.547 17.938 0.424 1 95.56 128 ALA B O 1
ATOM 5330 N N . THR B 1 129 ? -24.469 17.547 2.383 1 97.44 129 THR B N 1
ATOM 5331 C CA . THR B 1 129 ? -24.203 18.891 2.873 1 97.44 129 THR B CA 1
ATOM 5332 C C . THR B 1 129 ? -23.25 18.859 4.066 1 97.44 129 THR B C 1
ATOM 5334 O O . THR B 1 129 ? -22.703 19.891 4.461 1 97.44 129 THR B O 1
ATOM 5337 N N . PHE B 1 130 ? -23.094 17.641 4.602 1 97.81 130 PHE B N 1
ATOM 5338 C CA . PHE B 1 130 ? -22.172 17.578 5.73 1 97.81 130 PHE B CA 1
ATOM 5339 C C . PHE B 1 130 ? -21.609 16.172 5.891 1 97.81 130 PHE B C 1
ATOM 5341 O O . PHE B 1 130 ? -22.125 15.219 5.293 1 97.81 130 PHE B O 1
ATOM 5348 N N . VAL B 1 131 ? -20.594 16 6.605 1 98.5 131 VAL B N 1
ATOM 5349 C CA . VAL B 1 131 ? -20.109 14.766 7.223 1 98.5 131 VAL B CA 1
ATOM 5350 C C . VAL B 1 131 ? -19.797 15.016 8.695 1 98.5 131 VAL B C 1
ATOM 5352 O O . VAL B 1 131 ? -19.125 16 9.031 1 98.5 131 VAL B O 1
ATOM 5355 N N . LYS B 1 132 ? -20.344 14.234 9.539 1 98.56 132 LYS B N 1
ATOM 5356 C CA . LYS B 1 132 ? -20.062 14.281 10.969 1 98.56 132 LYS B CA 1
ATOM 5357 C C . LYS B 1 132 ? -19.141 13.141 11.398 1 98.56 132 LYS B C 1
ATOM 5359 O O . LYS B 1 132 ? -19.359 11.984 11.039 1 98.56 132 LYS B O 1
ATOM 5364 N N . ILE B 1 133 ? -18.094 13.477 12.047 1 98.75 133 ILE B N 1
ATOM 5365 C CA . ILE B 1 133 ? -17.172 12.508 12.648 1 98.75 133 ILE B CA 1
ATOM 5366 C C . ILE B 1 133 ? -17.25 12.609 14.164 1 98.75 133 ILE B C 1
ATOM 5368 O O . ILE B 1 133 ? -16.984 13.664 14.742 1 98.75 133 ILE B O 1
ATOM 5372 N N . ASP B 1 134 ? -17.531 11.555 14.773 1 97.94 134 ASP B N 1
ATOM 5373 C CA . ASP B 1 134 ? -17.719 11.617 16.219 1 97.94 134 ASP B CA 1
ATOM 5374 C C . ASP B 1 134 ? -17.312 10.305 16.891 1 97.94 134 ASP B C 1
ATOM 5376 O O . ASP B 1 134 ? -17.109 9.297 16.203 1 97.94 134 ASP B O 1
ATOM 5380 N N . LYS B 1 135 ? -17.141 10.406 18.188 1 97.25 135 LYS B N 1
ATOM 5381 C CA . LYS B 1 135 ? -16.922 9.234 19.031 1 97.25 135 LYS B CA 1
ATOM 5382 C C . LYS B 1 135 ? -18.234 8.75 19.641 1 97.25 135 LYS B C 1
ATOM 5384 O O . LYS B 1 135 ? -19.047 9.555 20.109 1 97.25 135 LYS B O 1
ATOM 5389 N N . LEU B 1 136 ? -18.453 7.461 19.531 1 95.25 136 LEU B N 1
ATOM 5390 C CA . LEU B 1 136 ? -19.562 6.809 20.219 1 95.25 136 LEU B CA 1
ATOM 5391 C C . LEU B 1 136 ? -19.062 5.797 21.25 1 95.25 136 LEU B C 1
ATOM 5393 O O . LEU B 1 136 ? -17.969 5.254 21.094 1 95.25 136 LEU B O 1
ATOM 5397 N N . ASP B 1 137 ? -19.828 5.633 22.25 1 94.5 137 ASP B N 1
ATOM 5398 C CA . ASP B 1 137 ? -19.531 4.562 23.203 1 94.5 137 ASP B CA 1
ATOM 5399 C C . ASP B 1 137 ? -20.391 3.33 22.922 1 94.5 137 ASP B C 1
ATOM 5401 O O . ASP B 1 137 ? -21.609 3.42 22.875 1 94.5 137 ASP B O 1
ATOM 5405 N N . VAL B 1 138 ? -19.719 2.246 22.734 1 93.69 138 VAL B N 1
ATOM 5406 C CA . VAL B 1 138 ? -20.438 0.987 22.531 1 93.69 138 VAL B CA 1
ATOM 5407 C C . VAL B 1 138 ? -21.125 0.567 23.812 1 93.69 138 VAL B C 1
ATOM 5409 O O . VAL B 1 138 ? -20.484 0.413 24.859 1 93.69 138 VAL B O 1
ATOM 5412 N N . LYS B 1 139 ? -22.344 0.34 23.781 1 88.31 139 LYS B N 1
ATOM 5413 C CA . LYS B 1 139 ? -23.141 0.07 24.969 1 88.31 139 LYS B CA 1
ATOM 5414 C C . LYS B 1 139 ? -22.734 -1.246 25.625 1 88.31 139 LYS B C 1
ATOM 5416 O O . LYS B 1 139 ? -22.734 -1.362 26.844 1 88.31 139 LYS B O 1
ATOM 5421 N N . LYS B 1 140 ? -22.375 -2.203 24.812 1 87.69 140 LYS B N 1
ATOM 5422 C CA . LYS B 1 140 ? -22.062 -3.545 25.297 1 87.69 140 LYS B CA 1
ATOM 5423 C C . LYS B 1 140 ? -20.875 -3.525 26.234 1 87.69 140 LYS B C 1
ATOM 5425 O O . LYS B 1 140 ? -20.844 -4.262 27.234 1 87.69 140 LYS B O 1
ATOM 5430 N N . ASP B 1 141 ? -19.875 -2.676 26.047 1 89.75 141 ASP B N 1
ATOM 5431 C CA . ASP B 1 141 ? -18.656 -2.752 26.844 1 89.75 141 ASP B CA 1
ATOM 5432 C C . ASP B 1 141 ? -18.062 -1.364 27.062 1 89.75 141 ASP B C 1
ATOM 5434 O O . ASP B 1 141 ? -16.953 -1.237 27.594 1 89.75 141 ASP B O 1
ATOM 5438 N N . ASN B 1 142 ? -18.688 -0.329 26.609 1 91.38 142 ASN B N 1
ATOM 5439 C CA . ASN B 1 142 ? -18.297 1.065 26.781 1 91.38 142 ASN B CA 1
ATOM 5440 C C . ASN B 1 142 ? -17 1.38 26.047 1 91.38 142 ASN B C 1
ATOM 5442 O O . ASN B 1 142 ? -16.312 2.344 26.391 1 91.38 142 ASN B O 1
ATOM 5446 N N . SER B 1 143 ? -16.609 0.547 25.141 1 94.06 143 SER B N 1
ATOM 5447 C CA . SER B 1 143 ? -15.445 0.831 24.312 1 94.06 143 SER B CA 1
ATOM 5448 C C . SER B 1 143 ? -15.758 1.91 23.281 1 94.06 143 SER B C 1
ATOM 5450 O O . SER B 1 143 ? -16.922 2.1 22.906 1 94.06 143 SER B O 1
ATOM 5452 N N . PRO B 1 144 ? -14.773 2.648 22.938 1 96 144 PRO B N 1
ATOM 5453 C CA . PRO B 1 144 ? -15.023 3.713 21.953 1 96 144 PRO B CA 1
ATOM 5454 C C . PRO B 1 144 ? -15.211 3.18 20.531 1 96 144 PRO B C 1
ATOM 5456 O O . PRO B 1 144 ? -14.602 2.174 20.156 1 96 144 PRO B O 1
ATOM 5459 N N . ALA B 1 145 ? -16.078 3.785 19.828 1 97.88 145 ALA B N 1
ATOM 5460 C CA . ALA B 1 145 ? -16.297 3.574 18.406 1 97.88 145 ALA B CA 1
ATOM 5461 C C . ALA B 1 145 ? -16.203 4.891 17.641 1 97.88 145 ALA B C 1
ATOM 5463 O O . ALA B 1 145 ? -16.422 5.961 18.203 1 97.88 145 ALA B O 1
ATOM 5464 N N . LEU B 1 146 ? -15.781 4.816 16.453 1 98.38 146 LEU B N 1
ATOM 5465 C CA . LEU B 1 146 ? -15.711 5.973 15.562 1 98.38 146 LEU B CA 1
ATOM 5466 C C . LEU B 1 146 ? -16.891 5.992 14.602 1 98.38 146 LEU B C 1
ATOM 5468 O O . LEU B 1 146 ? -17.203 4.98 13.969 1 98.38 146 LEU B O 1
ATOM 5472 N N . CYS B 1 147 ? -17.516 7.145 14.523 1 98.38 147 CYS B N 1
ATOM 5473 C CA . CYS B 1 147 ? -18.75 7.246 13.734 1 98.38 147 CYS B CA 1
ATOM 5474 C C . CYS B 1 147 ? -18.609 8.305 12.648 1 98.38 147 CYS B C 1
ATOM 5476 O O . CYS B 1 147 ? -18.062 9.383 12.891 1 98.38 147 CYS B O 1
ATOM 5478 N N . PHE B 1 148 ? -19.047 7.996 11.445 1 98.69 148 PHE B N 1
ATOM 5479 C CA . PHE B 1 148 ? -19.203 8.922 10.32 1 98.69 148 PHE B CA 1
ATOM 5480 C C . PHE B 1 148 ? -20.641 8.992 9.859 1 98.69 148 PHE B C 1
ATOM 5482 O O . PHE B 1 148 ? -21.297 7.957 9.664 1 98.69 148 PHE B O 1
ATOM 5489 N N . LEU B 1 149 ? -21.188 10.148 9.734 1 98.62 149 LEU B N 1
ATOM 5490 C CA . LEU B 1 149 ? -22.547 10.344 9.266 1 98.62 149 LEU B CA 1
ATOM 5491 C C . LEU B 1 149 ? -22.594 11.406 8.172 1 98.62 149 LEU B C 1
ATOM 5493 O O . LEU B 1 149 ? -22.078 12.508 8.344 1 98.62 149 LEU B O 1
ATOM 5497 N N . ASP B 1 150 ? -23.156 11.086 7.027 1 98.19 150 ASP B N 1
ATOM 5498 C CA . ASP B 1 150 ? -23.406 12.078 5.984 1 98.19 150 ASP B CA 1
ATOM 5499 C C . ASP B 1 150 ? -24.844 12.023 5.496 1 98.19 150 ASP B C 1
ATOM 5501 O O . ASP B 1 150 ? -25.562 11.062 5.789 1 98.19 150 ASP B O 1
ATOM 5505 N N . ASP B 1 151 ? -25.266 13.047 4.84 1 97.25 151 ASP B N 1
ATOM 5506 C CA . ASP B 1 151 ? -26.625 13.094 4.293 1 97.25 151 ASP B CA 1
ATOM 5507 C C . ASP B 1 151 ? -26.609 13.023 2.768 1 97.25 151 ASP B C 1
ATOM 5509 O O . ASP B 1 151 ? -27.406 13.672 2.1 1 97.25 151 ASP B O 1
ATOM 5513 N N . GLY B 1 152 ? -25.656 12.328 2.258 1 96.31 152 GLY B N 1
ATOM 5514 C CA . GLY B 1 152 ? -25.547 12.18 0.816 1 96.31 152 GLY B CA 1
ATOM 5515 C C . GLY B 1 152 ? -26.625 11.289 0.225 1 96.31 152 GLY B C 1
ATOM 5516 O O . GLY B 1 152 ? -27.656 11.055 0.859 1 96.31 152 GLY B O 1
ATOM 5517 N N . GLY B 1 153 ? -26.438 10.844 -0.947 1 94.19 153 GLY B N 1
ATOM 5518 C CA . GLY B 1 153 ? -27.438 10.102 -1.688 1 94.19 153 GLY B CA 1
ATOM 5519 C C . GLY B 1 153 ? -27.75 8.75 -1.082 1 94.19 153 GLY B C 1
ATOM 5520 O O . GLY B 1 153 ? -28.781 8.148 -1.38 1 94.19 153 GLY B O 1
ATOM 5521 N N . GLY B 1 154 ? -26.812 8.305 -0.253 1 95.88 154 GLY B N 1
ATOM 5522 C CA . GLY B 1 154 ? -27 6.98 0.317 1 95.88 154 GLY B CA 1
ATOM 5523 C C . GLY B 1 154 ? -26.719 5.859 -0.669 1 95.88 154 GLY B C 1
ATOM 5524 O O . GLY B 1 154 ? -26.281 6.113 -1.791 1 95.88 154 GLY B O 1
ATOM 5525 N N . MET B 1 155 ? -26.953 4.621 -0.167 1 94.81 155 MET B N 1
ATOM 5526 C CA . MET B 1 155 ? -26.719 3.434 -0.982 1 94.81 155 MET B CA 1
ATOM 5527 C C . MET B 1 155 ? -27.938 2.512 -0.967 1 94.81 155 MET B C 1
ATOM 5529 O O . MET B 1 155 ? -28.438 2.152 0.101 1 94.81 155 MET B O 1
ATOM 5533 N N . ASN B 1 156 ? -28.391 2.189 -2.148 1 94.25 156 ASN B N 1
ATOM 5534 C CA . ASN B 1 156 ? -29.406 1.153 -2.244 1 94.25 156 ASN B CA 1
ATOM 5535 C C . ASN B 1 156 ? -28.812 -0.237 -2.025 1 94.25 156 ASN B C 1
ATOM 5537 O O . ASN B 1 156 ? -27.609 -0.382 -1.859 1 94.25 156 ASN B O 1
ATOM 5541 N N . PRO B 1 157 ? -29.641 -1.255 -1.998 1 93.5 157 PRO B N 1
ATOM 5542 C CA . PRO B 1 157 ? -29.156 -2.6 -1.681 1 93.5 157 PRO B CA 1
ATOM 5543 C C . PRO B 1 157 ? -28.016 -3.051 -2.602 1 93.5 157 PRO B C 1
ATOM 5545 O O . PRO B 1 157 ? -27.047 -3.648 -2.139 1 93.5 157 PRO B O 1
ATOM 5548 N N . ASN B 1 158 ? -28.094 -2.768 -3.822 1 90.56 158 ASN B N 1
ATOM 5549 C CA . ASN B 1 158 ? -27.031 -3.146 -4.754 1 90.56 158 ASN B CA 1
ATOM 5550 C C . ASN B 1 158 ? -25.766 -2.34 -4.516 1 90.56 158 ASN B C 1
ATOM 5552 O O . ASN B 1 158 ? -24.656 -2.885 -4.566 1 90.56 158 ASN B O 1
ATOM 5556 N N . ALA B 1 159 ? -25.906 -1.072 -4.203 1 91.56 159 ALA B N 1
ATOM 5557 C CA . ALA B 1 159 ? -24.766 -0.179 -4.008 1 91.56 159 ALA B CA 1
ATOM 5558 C C . ALA B 1 159 ? -23.969 -0.558 -2.756 1 91.56 159 ALA B C 1
ATOM 5560 O O . ALA B 1 159 ? -22.75 -0.513 -2.75 1 91.56 159 ALA B O 1
ATOM 5561 N N . ILE B 1 160 ? -24.672 -0.883 -1.702 1 93.06 160 ILE B N 1
ATOM 5562 C CA . ILE B 1 160 ? -23.969 -1.229 -0.47 1 93.06 160 ILE B CA 1
ATOM 5563 C C . ILE B 1 160 ? -23.203 -2.535 -0.663 1 93.06 160 ILE B C 1
ATOM 5565 O O . ILE B 1 160 ? -22.125 -2.715 -0.097 1 93.06 160 ILE B O 1
ATOM 5569 N N . ARG B 1 161 ? -23.75 -3.492 -1.461 1 90.81 161 ARG B N 1
ATOM 5570 C CA . ARG B 1 161 ? -23.031 -4.727 -1.783 1 90.81 161 ARG B CA 1
ATOM 5571 C C . ARG B 1 161 ? -21.766 -4.438 -2.561 1 90.81 161 ARG B C 1
ATOM 5573 O O . ARG B 1 161 ? -20.719 -5.055 -2.309 1 90.81 161 ARG B O 1
ATOM 5580 N N . LYS B 1 162 ? -21.812 -3.52 -3.414 1 87.38 162 LYS B N 1
ATOM 5581 C CA . LYS B 1 162 ? -20.625 -3.113 -4.164 1 87.38 162 LYS B CA 1
ATOM 5582 C C . LYS B 1 162 ? -19.609 -2.439 -3.25 1 87.38 162 LYS B C 1
ATOM 5584 O O . LYS B 1 162 ? -18.406 -2.697 -3.357 1 87.38 162 LYS B O 1
ATOM 5589 N N . CYS B 1 163 ? -20.125 -1.599 -2.338 1 89.88 163 CYS B N 1
ATOM 5590 C CA . CYS B 1 163 ? -19.25 -0.894 -1.396 1 89.88 163 CYS B CA 1
ATOM 5591 C C . CYS B 1 163 ? -18.469 -1.877 -0.537 1 89.88 163 CYS B C 1
ATOM 5593 O O . CYS B 1 163 ? -17.297 -1.644 -0.235 1 89.88 163 CYS B O 1
ATOM 5595 N N . MET B 1 164 ? -19.109 -3.033 -0.277 1 88.44 164 MET B N 1
ATOM 5596 C CA . MET B 1 164 ? -18.516 -4.02 0.617 1 88.44 164 MET B CA 1
ATOM 5597 C C . MET B 1 164 ? -17.609 -4.98 -0.157 1 88.44 164 MET B C 1
ATOM 5599 O O . MET B 1 164 ? -16.906 -5.797 0.441 1 88.44 164 MET B O 1
ATOM 5603 N N . SER B 1 165 ? -17.641 -4.879 -1.397 1 85 165 SER B N 1
ATOM 5604 C CA . SER B 1 165 ? -16.828 -5.727 -2.26 1 85 165 SER B CA 1
ATOM 5605 C C . SER B 1 165 ? -15.547 -5.008 -2.688 1 85 165 SER B C 1
ATOM 5607 O O . SER B 1 165 ? -15.406 -3.803 -2.475 1 85 165 SER B O 1
ATOM 5609 N N . LEU B 1 166 ? -14.656 -5.773 -3.217 1 82.44 166 LEU B N 1
ATOM 5610 C CA . LEU B 1 166 ? -13.359 -5.203 -3.545 1 82.44 166 LEU B CA 1
ATOM 5611 C C . LEU B 1 166 ? -13.305 -4.758 -5.004 1 82.44 166 LEU B C 1
ATOM 5613 O O . LEU B 1 166 ? -13.625 -5.535 -5.906 1 82.44 166 LEU B O 1
ATOM 5617 N N . GLY B 1 167 ? -12.992 -3.465 -5.223 1 75.94 167 GLY B N 1
ATOM 5618 C CA . GLY B 1 167 ? -12.695 -2.967 -6.559 1 75.94 167 GLY B CA 1
ATOM 5619 C C . GLY B 1 167 ? -13.914 -2.434 -7.281 1 75.94 167 GLY B C 1
ATOM 5620 O O . GLY B 1 167 ? -13.844 -2.082 -8.461 1 75.94 167 GLY B O 1
ATOM 5621 N N . TYR B 1 168 ? -14.984 -2.414 -6.598 1 70.19 168 TYR B N 1
ATOM 5622 C CA . TYR B 1 168 ? -16.188 -1.901 -7.227 1 70.19 168 TYR B CA 1
ATOM 5623 C C . TYR B 1 168 ? -16.375 -0.414 -6.945 1 70.19 168 TYR B C 1
ATOM 5625 O O . TYR B 1 168 ? -16.375 0.006 -5.785 1 70.19 168 TYR B O 1
ATOM 5633 N N . SER B 1 169 ? -16.188 0.407 -7.973 1 70.75 169 SER B N 1
ATOM 5634 C CA . SER B 1 169 ? -16.438 1.837 -7.82 1 70.75 169 SER B CA 1
ATOM 5635 C C . SER B 1 169 ? -17.438 2.34 -8.859 1 70.75 169 SER B C 1
ATOM 5637 O O . SER B 1 169 ? -17.375 1.94 -10.023 1 70.75 169 SER B O 1
ATOM 5639 N N . SER B 1 170 ? -18.422 2.943 -8.406 1 62.09 170 SER B N 1
ATOM 5640 C CA . SER B 1 170 ? -19.359 3.584 -9.328 1 62.09 170 SER B CA 1
ATOM 5641 C C . SER B 1 170 ? -18.922 5.008 -9.648 1 62.09 170 SER B C 1
ATOM 5643 O O . SER B 1 170 ? -19.547 5.68 -10.477 1 62.09 170 SER B O 1
ATOM 5645 N N . LYS B 1 171 ? -17.875 5.379 -8.977 1 60.75 171 LYS B N 1
ATOM 5646 C CA . LYS B 1 171 ? -17.422 6.762 -9.141 1 60.75 171 LYS B CA 1
ATOM 5647 C C . LYS B 1 171 ? -16.578 6.922 -10.406 1 60.75 171 LYS B C 1
ATOM 5649 O O . LYS B 1 171 ? -15.469 6.391 -10.484 1 60.75 171 LYS B O 1
ATOM 5654 N N . LYS B 1 172 ? -17.266 7.293 -11.492 1 57.28 172 LYS B N 1
ATOM 5655 C CA . LYS B 1 172 ? -16.656 7.324 -12.82 1 57.28 172 LYS B CA 1
ATOM 5656 C C . LYS B 1 172 ? -16.203 8.742 -13.188 1 57.28 172 LYS B C 1
ATOM 5658 O O . LYS B 1 172 ? -15.477 8.93 -14.156 1 57.28 172 LYS B O 1
ATOM 5663 N N . SER B 1 173 ? -16.625 9.633 -12.391 1 56.25 173 SER B N 1
ATOM 5664 C CA . SER B 1 173 ? -16.375 11.008 -12.828 1 56.25 173 SER B CA 1
ATOM 5665 C C . SER B 1 173 ? -14.93 11.406 -12.609 1 56.25 173 SER B C 1
ATOM 5667 O O . SER B 1 173 ? -14.289 10.938 -11.664 1 56.25 173 SER B O 1
ATOM 5669 N N . LYS B 1 174 ? -14.477 12.133 -13.547 1 64.5 174 LYS B N 1
ATOM 5670 C CA . LYS B 1 174 ? -13.141 12.711 -13.5 1 64.5 174 LYS B CA 1
ATOM 5671 C C . LYS B 1 174 ? -12.977 13.633 -12.297 1 64.5 174 LYS B C 1
ATOM 5673 O O . LYS B 1 174 ? -11.859 13.945 -11.891 1 64.5 174 LYS B O 1
ATOM 5678 N N . THR B 1 175 ? -13.984 13.875 -11.602 1 67.94 175 THR B N 1
ATOM 5679 C CA . THR B 1 175 ? -13.891 14.883 -10.547 1 67.94 175 THR B CA 1
ATOM 5680 C C . THR B 1 175 ? -13.93 14.227 -9.172 1 67.94 175 THR B C 1
ATOM 5682 O O . THR B 1 175 ? -13.656 14.875 -8.164 1 67.94 175 THR B O 1
ATOM 5685 N N . THR B 1 176 ? -14.281 13 -9.234 1 77.25 176 THR B N 1
ATOM 5686 C CA . THR B 1 176 ? -14.383 12.344 -7.934 1 77.25 176 THR B CA 1
ATOM 5687 C C . THR B 1 176 ? -12.992 12.008 -7.391 1 77.25 176 THR B C 1
ATOM 5689 O O . THR B 1 176 ? -12.078 11.695 -8.156 1 77.25 176 THR B O 1
ATOM 5692 N N . ILE B 1 177 ? -12.922 12.125 -6.113 1 78.88 177 ILE B N 1
ATOM 5693 C CA . ILE B 1 177 ? -11.68 11.82 -5.418 1 78.88 177 ILE B CA 1
ATOM 5694 C C . ILE B 1 177 ? -11.453 10.312 -5.398 1 78.88 177 ILE B C 1
ATOM 5696 O O . ILE B 1 177 ? -10.359 9.836 -5.719 1 78.88 177 ILE B O 1
ATOM 5700 N N . GLY B 1 178 ? -12.523 9.523 -5.102 1 73.31 178 GLY B N 1
ATOM 5701 C CA . GLY B 1 178 ? -12.422 8.07 -5.09 1 73.31 178 GLY B CA 1
ATOM 5702 C C . GLY B 1 178 ? -12.336 7.469 -6.48 1 73.31 178 GLY B C 1
ATOM 5703 O O . GLY B 1 178 ? -13.016 7.93 -7.402 1 73.31 178 GLY B O 1
ATOM 5704 N N . GLN B 1 179 ? -11.438 6.438 -6.621 1 67.44 179 GLN B N 1
ATOM 5705 C CA . GLN B 1 179 ? -11.242 5.914 -7.973 1 67.44 179 GLN B CA 1
ATOM 5706 C C . GLN B 1 179 ? -11.211 4.387 -7.969 1 67.44 179 GLN B C 1
ATOM 5708 O O . GLN B 1 179 ? -11.773 3.748 -8.867 1 67.44 179 GLN B O 1
ATOM 5713 N N . TYR B 1 180 ? -10.914 3.701 -6.859 1 65.81 180 TYR B N 1
ATOM 5714 C CA . TYR B 1 180 ? -10.453 2.324 -7 1 65.81 180 TYR B CA 1
ATOM 5715 C C . TYR B 1 180 ? -11.469 1.351 -6.41 1 65.81 180 TYR B C 1
ATOM 5717 O O . TYR B 1 180 ? -11.414 0.149 -6.68 1 65.81 180 TYR B O 1
ATOM 5725 N N . GLY B 1 181 ? -12.375 1.882 -5.562 1 79.81 181 GLY B N 1
ATOM 5726 C CA . GLY B 1 181 ? -13.383 1.019 -4.965 1 79.81 181 GLY B CA 1
ATOM 5727 C C . GLY B 1 181 ? -12.836 0.152 -3.846 1 79.81 181 GLY B C 1
ATOM 5728 O O . GLY B 1 181 ? -13.359 -0.935 -3.584 1 79.81 181 GLY B O 1
ATOM 5729 N N . ASN B 1 182 ? -11.812 0.521 -3.258 1 86.38 182 ASN B N 1
ATOM 5730 C CA . ASN B 1 182 ? -11.18 -0.236 -2.186 1 86.38 182 ASN B CA 1
ATOM 5731 C C . ASN B 1 182 ? -11.031 0.601 -0.918 1 86.38 182 ASN B C 1
ATOM 5733 O O . ASN B 1 182 ? -10.844 0.057 0.172 1 86.38 182 ASN B O 1
ATOM 5737 N N . GLY B 1 183 ? -11.156 1.829 -1.035 1 89.12 183 GLY B N 1
ATOM 5738 C CA . GLY B 1 183 ? -10.836 2.768 0.03 1 89.12 183 GLY B CA 1
ATOM 5739 C C . GLY B 1 183 ? -11.664 2.543 1.286 1 89.12 183 GLY B C 1
ATOM 5740 O O . GLY B 1 183 ? -11.125 2.564 2.396 1 89.12 183 GLY B O 1
ATOM 5741 N N . PHE B 1 184 ? -12.945 2.281 1.131 1 92.94 184 PHE B N 1
ATOM 5742 C CA . PHE B 1 184 ? -13.82 2.098 2.285 1 92.94 184 PHE B CA 1
ATOM 5743 C C . PHE B 1 184 ? -13.352 0.921 3.135 1 92.94 184 PHE B C 1
ATOM 5745 O O . PHE B 1 184 ? -13.234 1.037 4.355 1 92.94 184 PHE B O 1
ATOM 5752 N N . LYS B 1 185 ? -13.109 -0.176 2.49 1 92.44 185 LYS B N 1
ATOM 5753 C CA . LYS B 1 185 ? -12.734 -1.388 3.213 1 92.44 185 LYS B CA 1
ATOM 5754 C C . LYS B 1 185 ? -11.375 -1.227 3.887 1 92.44 185 LYS B C 1
ATOM 5756 O O . LYS B 1 185 ? -11.211 -1.565 5.062 1 92.44 185 LYS B O 1
ATOM 5761 N N . THR B 1 186 ? -10.422 -0.681 3.15 1 91.94 186 THR B N 1
ATOM 5762 C CA . THR B 1 186 ? -9.062 -0.573 3.684 1 91.94 186 THR B CA 1
ATOM 5763 C C . THR B 1 186 ? -9.008 0.451 4.812 1 91.94 186 THR B C 1
ATOM 5765 O O . THR B 1 186 ? -8.336 0.232 5.824 1 91.94 186 THR B O 1
ATOM 5768 N N . SER B 1 187 ? -9.703 1.525 4.656 1 95.25 187 SER B N 1
ATOM 5769 C CA . SER B 1 187 ? -9.664 2.58 5.664 1 95.25 187 SER B CA 1
ATOM 5770 C C . SER B 1 187 ? -10.375 2.15 6.945 1 95.25 187 SER B C 1
ATOM 5772 O O . SER B 1 187 ? -9.867 2.365 8.047 1 95.25 187 SER B O 1
ATOM 5774 N N . THR B 1 188 ? -11.531 1.552 6.832 1 97.19 188 THR B N 1
ATOM 5775 C CA . THR B 1 188 ? -12.266 1.129 8.016 1 97.19 188 THR B CA 1
ATOM 5776 C C . THR B 1 188 ? -11.5 0.045 8.773 1 97.19 188 THR B C 1
ATOM 5778 O O . THR B 1 188 ? -11.375 0.102 9.992 1 97.19 188 THR B O 1
ATOM 5781 N N . MET B 1 189 ? -10.875 -0.893 7.988 1 95 189 MET B N 1
ATOM 5782 C CA . MET B 1 189 ? -10.125 -1.979 8.602 1 95 189 MET B CA 1
ATOM 5783 C C . MET B 1 189 ? -8.836 -1.459 9.234 1 95 189 MET B C 1
ATOM 5785 O O . MET B 1 189 ? -8.281 -2.09 10.133 1 95 189 MET B O 1
ATOM 5789 N N . ARG B 1 190 ? -8.328 -0.356 8.773 1 94.44 190 ARG B N 1
ATOM 5790 C CA . ARG B 1 190 ? -7.145 0.268 9.352 1 94.44 190 ARG B CA 1
ATOM 5791 C C . ARG B 1 190 ? -7.469 0.905 10.703 1 94.44 190 ARG B C 1
ATOM 5793 O O . ARG B 1 190 ? -6.605 0.98 11.578 1 94.44 190 ARG B O 1
ATOM 5800 N N . LEU B 1 191 ? -8.688 1.323 10.875 1 97 191 LEU B N 1
ATOM 5801 C CA . LEU B 1 191 ? -9.078 2.066 12.062 1 97 191 LEU B CA 1
ATOM 5802 C C . LEU B 1 191 ? -9.594 1.125 13.148 1 97 191 LEU B C 1
ATOM 5804 O O . LEU B 1 191 ? -9.336 1.336 14.336 1 97 191 LEU B O 1
ATOM 5808 N N . GLY B 1 192 ? -10.266 0.159 12.742 1 97.06 192 GLY B N 1
ATOM 5809 C CA . GLY B 1 192 ? -10.82 -0.834 13.648 1 97.06 192 GLY B CA 1
ATOM 5810 C C . GLY B 1 192 ? -11.039 -2.184 12.992 1 97.06 192 GLY B C 1
ATOM 5811 O O . GLY B 1 192 ? -11.039 -2.291 11.766 1 97.06 192 GLY B O 1
ATOM 5812 N N . ALA B 1 193 ? -11.305 -3.193 13.828 1 96 193 ALA B N 1
ATOM 5813 C CA . ALA B 1 193 ? -11.438 -4.562 13.336 1 96 193 ALA B CA 1
ATOM 5814 C C . ALA B 1 193 ? -12.805 -4.781 12.695 1 96 193 ALA B C 1
ATOM 5816 O O . ALA B 1 193 ? -12.992 -5.707 11.906 1 96 193 ALA B O 1
ATOM 5817 N N . ASP B 1 194 ? -13.742 -3.939 13.117 1 97.5 194 ASP B N 1
ATOM 5818 C CA . ASP B 1 194 ? -15.117 -4.188 12.688 1 97.5 194 ASP B CA 1
ATOM 5819 C C . ASP B 1 194 ? -15.812 -2.887 12.281 1 97.5 194 ASP B C 1
ATOM 5821 O O . ASP B 1 194 ? -15.539 -1.828 12.852 1 97.5 194 ASP B O 1
ATOM 5825 N N . VAL B 1 195 ? -16.734 -2.988 11.312 1 98.25 195 VAL B N 1
ATOM 5826 C CA . VAL B 1 195 ? -17.5 -1.822 10.867 1 98.25 195 VAL B CA 1
ATOM 5827 C C . VAL B 1 195 ? -18.922 -2.238 10.492 1 98.25 195 VAL B C 1
ATOM 5829 O O . VAL B 1 195 ? -19.125 -3.309 9.922 1 98.25 195 VAL B O 1
ATOM 5832 N N . ILE B 1 196 ? -19.812 -1.472 10.859 1 98.38 196 ILE B N 1
ATOM 5833 C CA . ILE B 1 196 ? -21.203 -1.641 10.453 1 98.38 196 ILE B CA 1
ATOM 5834 C C . ILE B 1 196 ? -21.688 -0.38 9.742 1 98.38 196 ILE B C 1
ATOM 5836 O O . ILE B 1 196 ? -21.375 0.737 10.156 1 98.38 196 ILE B O 1
ATOM 5840 N N . VAL B 1 197 ? -22.469 -0.572 8.672 1 98.38 197 VAL B N 1
ATOM 5841 C CA . VAL B 1 197 ? -22.906 0.526 7.82 1 98.38 197 VAL B CA 1
ATOM 5842 C C . VAL B 1 197 ? -24.438 0.554 7.766 1 98.38 197 VAL B C 1
ATOM 5844 O O . VAL B 1 197 ? -25.078 -0.488 7.605 1 98.38 197 VAL B O 1
ATOM 5847 N N . PHE B 1 198 ? -24.984 1.683 7.957 1 98.44 198 PHE B N 1
ATOM 5848 C CA . PHE B 1 198 ? -26.391 1.974 7.773 1 98.44 198 PHE B CA 1
ATOM 5849 C C . PHE B 1 198 ? -26.594 2.963 6.629 1 98.44 198 PHE B C 1
ATOM 5851 O O . PHE B 1 198 ? -25.984 4.031 6.609 1 98.44 198 PHE B O 1
ATOM 5858 N N . SER B 1 199 ? -27.406 2.635 5.684 1 98.12 199 SER B N 1
ATOM 5859 C CA . SER B 1 199 ? -27.609 3.568 4.582 1 98.12 199 SER B CA 1
ATOM 5860 C C . SER B 1 199 ? -29.062 3.613 4.152 1 98.12 199 SER B C 1
ATOM 5862 O O . SER B 1 199 ? -29.75 2.586 4.152 1 98.12 199 SER B O 1
ATOM 5864 N N . ARG B 1 200 ? -29.531 4.766 3.896 1 96.94 200 ARG B N 1
ATOM 5865 C CA . ARG B 1 200 ? -30.859 5.027 3.336 1 96.94 200 ARG B CA 1
ATOM 5866 C C . ARG B 1 200 ? -30.75 5.711 1.975 1 96.94 200 ARG B C 1
ATOM 5868 O O . ARG B 1 200 ? -29.953 6.641 1.801 1 96.94 200 ARG B O 1
ATOM 5875 N N . ALA B 1 201 ? -31.5 5.16 1.044 1 96.44 201 ALA B N 1
ATOM 5876 C CA . ALA B 1 201 ? -31.453 5.73 -0.299 1 96.44 201 ALA B CA 1
ATOM 5877 C C . ALA B 1 201 ? -32.844 5.828 -0.902 1 96.44 201 ALA B C 1
ATOM 5879 O O . ALA B 1 201 ? -33.75 5.059 -0.536 1 96.44 201 ALA B O 1
ATOM 5880 N N . MET B 1 202 ? -33 6.824 -1.696 1 92.06 202 MET B N 1
ATOM 5881 C CA . MET B 1 202 ? -34.219 6.992 -2.498 1 92.06 202 MET B CA 1
ATOM 5882 C C . MET B 1 202 ? -33.875 6.996 -3.986 1 92.06 202 MET B C 1
ATOM 5884 O O . MET B 1 202 ? -33.125 7.844 -4.457 1 92.06 202 MET B O 1
ATOM 5888 N N . HIS B 1 203 ? -34.281 5.98 -4.691 1 84.81 203 HIS B N 1
ATOM 5889 C CA . HIS B 1 203 ? -34.062 5.887 -6.125 1 84.81 203 HIS B CA 1
ATOM 5890 C C . HIS B 1 203 ? -35.344 5.578 -6.879 1 84.81 203 HIS B C 1
ATOM 5892 O O . HIS B 1 203 ? -36.031 4.594 -6.578 1 84.81 203 HIS B O 1
ATOM 5898 N N . SER B 1 204 ? -35.625 6.371 -7.883 1 84.25 204 SER B N 1
ATOM 5899 C CA . SER B 1 204 ? -36.75 6.18 -8.773 1 84.25 204 SER B CA 1
ATOM 5900 C C . SER B 1 204 ? -38.031 5.887 -7.992 1 84.25 204 SER B C 1
ATOM 5902 O O . SER B 1 204 ? -38.75 4.93 -8.297 1 84.25 204 SER B O 1
ATOM 5904 N N . GLY B 1 205 ? -38.219 6.602 -6.922 1 82.62 205 GLY B N 1
ATOM 5905 C CA . GLY B 1 205 ? -39.469 6.477 -6.168 1 82.62 205 GLY B CA 1
ATOM 5906 C C . GLY B 1 205 ? -39.406 5.383 -5.121 1 82.62 205 GLY B C 1
ATOM 5907 O O . GLY B 1 205 ? -40.375 5.203 -4.359 1 82.62 205 GLY B O 1
ATOM 5908 N N . ARG B 1 206 ? -38.406 4.648 -5.105 1 91.62 206 ARG B N 1
ATOM 5909 C CA . ARG B 1 206 ? -38.25 3.594 -4.105 1 91.62 206 ARG B CA 1
ATOM 5910 C C . ARG B 1 206 ? -37.281 4 -3.014 1 91.62 206 ARG B C 1
ATOM 5912 O O . ARG B 1 206 ? -36.188 4.5 -3.307 1 91.62 206 ARG B O 1
ATOM 5919 N N . ALA B 1 207 ? -37.75 3.918 -1.789 1 95.19 207 ALA B N 1
ATOM 5920 C CA . ALA B 1 207 ? -36.906 4.207 -0.632 1 95.19 207 ALA B CA 1
ATOM 5921 C C . ALA B 1 207 ? -36.469 2.922 0.072 1 95.19 207 ALA B C 1
ATOM 5923 O O . ALA B 1 207 ? -37.312 2.047 0.333 1 95.19 207 ALA B O 1
ATOM 5924 N N . THR B 1 208 ? -35.156 2.793 0.272 1 97.06 208 THR B N 1
ATOM 5925 C CA . THR B 1 208 ? -34.656 1.57 0.894 1 97.06 208 THR B CA 1
ATOM 5926 C C . THR B 1 208 ? -33.719 1.894 2.049 1 97.06 208 THR B C 1
ATOM 5928 O O . THR B 1 208 ? -33.188 2.996 2.123 1 97.06 208 THR B O 1
ATOM 5931 N N . GLN B 1 209 ? -33.688 0.999 2.969 1 96.94 209 GLN B N 1
ATOM 5932 C CA . GLN B 1 209 ? -32.719 0.99 4.059 1 96.94 209 GLN B CA 1
ATOM 5933 C C . GLN B 1 209 ? -31.891 -0.301 4.059 1 96.94 209 GLN B C 1
ATOM 5935 O O . GLN B 1 209 ? -32.438 -1.386 3.85 1 96.94 209 GLN B O 1
ATOM 5940 N N . SER B 1 210 ? -30.609 -0.132 4.199 1 97.31 210 SER B N 1
ATOM 5941 C CA . SER B 1 210 ? -29.734 -1.307 4.207 1 97.31 210 SER B CA 1
ATOM 5942 C C . SER B 1 210 ? -28.734 -1.249 5.352 1 97.31 210 SER B C 1
ATOM 5944 O O . SER B 1 210 ? -28.281 -0.168 5.742 1 97.31 210 SER B O 1
ATOM 5946 N N . VAL B 1 211 ? -28.453 -2.377 5.93 1 97.75 211 VAL B N 1
ATOM 5947 C CA . VAL B 1 211 ? -27.438 -2.547 6.957 1 97.75 211 VAL B CA 1
ATOM 5948 C C . VAL B 1 211 ? -26.422 -3.594 6.508 1 97.75 211 VAL B C 1
ATOM 5950 O O . VAL B 1 211 ? -26.797 -4.664 6.023 1 97.75 211 VAL B O 1
ATOM 5953 N N . GLY B 1 212 ? -25.188 -3.254 6.543 1 97 212 GLY B N 1
ATOM 5954 C CA . GLY B 1 212 ? -24.109 -4.188 6.227 1 97 212 GLY B CA 1
ATOM 5955 C C . GLY B 1 212 ? -23.047 -4.246 7.297 1 97 212 GLY B C 1
ATOM 5956 O O . GLY B 1 212 ? -22.672 -3.223 7.871 1 97 212 GLY B O 1
ATOM 5957 N N . LEU B 1 213 ? -22.562 -5.477 7.535 1 97.56 213 LEU B N 1
ATOM 5958 C CA . LEU B 1 213 ? -21.562 -5.691 8.562 1 97.56 213 LEU B CA 1
ATOM 5959 C C . LEU B 1 213 ? -20.297 -6.293 7.965 1 97.56 213 LEU B C 1
ATOM 5961 O O . LEU B 1 213 ? -20.328 -7.379 7.375 1 97.56 213 LEU B O 1
ATOM 5965 N N . LEU B 1 214 ? -19.219 -5.617 7.969 1 96.31 214 LEU B N 1
ATOM 5966 C CA . LEU B 1 214 ? -17.891 -6.141 7.676 1 96.31 214 LEU B CA 1
ATOM 5967 C C . LEU B 1 214 ? -17.078 -6.297 8.953 1 96.31 214 LEU B C 1
ATOM 5969 O O . LEU B 1 214 ? -16.562 -5.312 9.492 1 96.31 214 LEU B O 1
ATOM 5973 N N . SER B 1 215 ? -16.984 -7.52 9.398 1 96 215 SER B N 1
ATOM 5974 C CA . SER B 1 215 ? -16.391 -7.793 10.703 1 96 215 SER B CA 1
ATOM 5975 C C . SER B 1 215 ? -15.227 -8.766 10.586 1 96 215 SER B C 1
ATOM 5977 O O . SER B 1 215 ? -15.43 -9.953 10.328 1 96 215 SER B O 1
ATOM 5979 N N . TYR B 1 216 ? -14.086 -8.211 10.766 1 94.56 216 TYR B N 1
ATOM 5980 C CA . TYR B 1 216 ? -12.883 -9.047 10.805 1 94.56 216 TYR B CA 1
ATOM 5981 C C . TYR B 1 216 ? -12.93 -10.008 11.984 1 94.56 216 TYR B C 1
ATOM 5983 O O . TYR B 1 216 ? -12.555 -11.172 11.852 1 94.56 216 TYR B O 1
ATOM 5991 N N . THR B 1 217 ? -13.43 -9.594 13.094 1 93.38 217 THR B N 1
ATOM 5992 C CA . THR B 1 217 ? -13.555 -10.391 14.312 1 93.38 217 THR B CA 1
ATOM 5993 C C . THR B 1 217 ? -14.453 -11.602 14.07 1 93.38 217 THR B C 1
ATOM 5995 O O . THR B 1 217 ? -14.086 -12.734 14.391 1 93.38 217 THR B O 1
ATOM 5998 N N . PHE B 1 218 ? -15.633 -11.383 13.453 1 93.38 218 PHE B N 1
ATOM 5999 C CA . PHE B 1 218 ? -16.578 -12.445 13.125 1 93.38 218 PHE B CA 1
ATOM 6000 C C . PHE B 1 218 ? -15.914 -13.492 12.234 1 93.38 218 PHE B C 1
ATOM 6002 O O . PHE B 1 218 ? -15.984 -14.688 12.523 1 93.38 218 PHE B O 1
ATOM 6009 N N . LEU B 1 219 ? -15.242 -13.016 11.211 1 92.12 219 LEU B N 1
ATOM 6010 C CA . LEU B 1 219 ? -14.664 -13.906 10.211 1 92.12 219 LEU B CA 1
ATOM 6011 C C . LEU B 1 219 ? -13.555 -14.758 10.828 1 92.12 219 LEU B C 1
ATOM 6013 O O . LEU B 1 219 ? -13.492 -15.969 10.594 1 92.12 219 LEU B O 1
ATOM 6017 N N . ARG B 1 220 ? -12.734 -14.164 11.609 1 89.44 220 ARG B N 1
ATOM 6018 C CA . ARG B 1 220 ? -11.586 -14.852 12.172 1 89.44 220 ARG B CA 1
ATOM 6019 C C . ARG B 1 220 ? -12.008 -15.789 13.305 1 89.44 220 ARG B C 1
ATOM 6021 O O . ARG B 1 220 ? -11.531 -16.922 13.398 1 89.44 220 ARG B O 1
ATOM 6028 N N . ARG B 1 221 ? -12.906 -15.375 14.117 1 88.56 221 ARG B N 1
ATOM 6029 C CA . ARG B 1 221 ? -13.32 -16.156 15.273 1 88.56 221 ARG B CA 1
ATOM 6030 C C . ARG B 1 221 ? -14.117 -17.391 14.844 1 88.56 221 ARG B C 1
ATOM 6032 O O . ARG B 1 221 ? -14.07 -18.422 15.5 1 88.56 221 ARG B O 1
ATOM 6039 N N . THR B 1 222 ? -14.836 -17.281 13.773 1 90.12 222 THR B N 1
ATOM 6040 C CA . THR B 1 222 ? -15.641 -18.391 13.305 1 90.12 222 THR B CA 1
ATOM 6041 C C . THR B 1 222 ? -14.875 -19.219 12.281 1 90.12 222 THR B C 1
ATOM 6043 O O . THR B 1 222 ? -15.414 -20.172 11.711 1 90.12 222 THR B O 1
ATOM 6046 N N . GLY B 1 223 ? -13.688 -18.812 11.922 1 86 223 GLY B N 1
ATOM 6047 C CA . GLY B 1 223 ? -12.828 -19.578 11.039 1 86 223 GLY B CA 1
ATOM 6048 C C . GLY B 1 223 ? -13.305 -19.594 9.602 1 86 223 GLY B C 1
ATOM 6049 O O . GLY B 1 223 ? -13.211 -20.609 8.922 1 86 223 GLY B O 1
ATOM 6050 N N . GLN B 1 224 ? -13.914 -18.484 9.242 1 85.38 224 GLN B N 1
ATOM 6051 C CA . GLN B 1 224 ? -14.359 -18.406 7.859 1 85.38 224 GLN B CA 1
ATOM 6052 C C . GLN B 1 224 ? -13.172 -18.406 6.898 1 85.38 224 GLN B C 1
ATOM 6054 O O . GLN B 1 224 ? -12.117 -17.844 7.207 1 85.38 224 GLN B O 1
ATOM 6059 N N . ASP B 1 225 ? -13.312 -19.078 5.738 1 82.38 225 ASP B N 1
ATOM 6060 C CA . ASP B 1 225 ? -12.258 -19.141 4.734 1 82.38 225 ASP B CA 1
ATOM 6061 C C . ASP B 1 225 ? -12.539 -18.172 3.588 1 82.38 225 ASP B C 1
ATOM 6063 O O . ASP B 1 225 ? -11.797 -18.125 2.605 1 82.38 225 ASP B O 1
ATOM 6067 N N . ASP B 1 226 ? -13.641 -17.4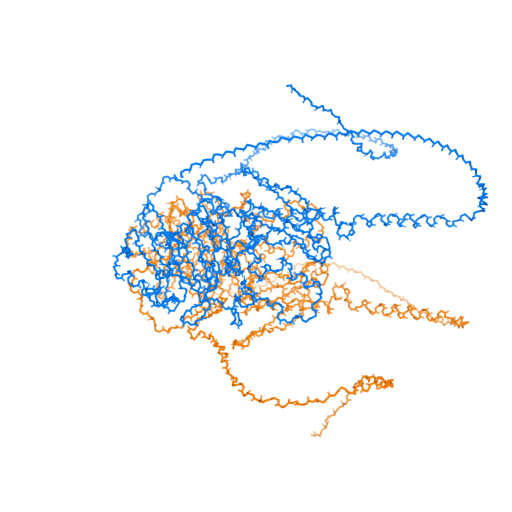84 3.754 1 86.69 226 ASP B N 1
ATOM 6068 C CA . ASP B 1 226 ? -14.047 -16.453 2.795 1 86.69 226 ASP B CA 1
ATOM 6069 C C . ASP B 1 226 ? -14.625 -15.234 3.506 1 86.69 226 ASP B C 1
ATOM 6071 O O . ASP B 1 226 ? -15.109 -15.344 4.637 1 86.69 226 ASP B O 1
ATOM 6075 N N . VAL B 1 227 ? -14.516 -14.18 2.842 1 88.81 227 VAL B N 1
ATOM 6076 C CA . VAL B 1 227 ? -15.086 -12.977 3.434 1 88.81 227 VAL B CA 1
ATOM 6077 C C . VAL B 1 227 ? -16.594 -12.953 3.219 1 88.81 227 VAL B C 1
ATOM 6079 O O . VAL B 1 227 ? -17.062 -12.812 2.088 1 88.81 227 VAL B O 1
ATOM 6082 N N . VAL B 1 228 ? -17.266 -13.133 4.301 1 91.12 228 VAL B N 1
ATOM 6083 C CA . VAL B 1 228 ? -18.719 -13.078 4.324 1 91.12 228 VAL B CA 1
ATOM 6084 C C . VAL B 1 228 ? -19.188 -11.75 4.922 1 91.12 228 VAL B C 1
ATOM 6086 O O . VAL B 1 228 ? -18.656 -11.305 5.938 1 91.12 228 VAL B O 1
ATOM 6089 N N . VAL B 1 229 ? -20.172 -11.156 4.242 1 93.56 229 VAL B N 1
ATOM 6090 C CA . VAL B 1 229 ? -20.672 -9.859 4.688 1 93.56 229 VAL B CA 1
ATOM 6091 C C . VAL B 1 229 ? -22.172 -9.938 4.922 1 93.56 229 VAL B C 1
ATOM 6093 O O . VAL B 1 229 ? -22.969 -9.703 4.008 1 93.56 229 VAL B O 1
ATOM 6096 N N . PRO B 1 230 ? -22.578 -10.188 6.16 1 95 230 PRO B N 1
ATOM 6097 C CA . PRO B 1 230 ? -24.016 -10.18 6.457 1 95 230 PRO B CA 1
ATOM 6098 C C . PRO B 1 230 ? -24.672 -8.836 6.137 1 95 230 PRO B C 1
ATOM 6100 O O . PRO B 1 230 ? -24.172 -7.789 6.566 1 95 230 PRO B O 1
ATOM 6103 N N . MET B 1 231 ? -25.734 -8.898 5.371 1 95.25 231 MET B N 1
ATOM 6104 C CA . MET B 1 231 ? -26.469 -7.691 4.996 1 95.25 231 MET B CA 1
ATOM 6105 C C . MET B 1 231 ? -27.984 -7.926 5.07 1 95.25 231 MET B C 1
ATOM 6107 O O . MET B 1 231 ? -28.453 -9.031 4.801 1 95.25 231 MET B O 1
ATOM 6111 N N . ILE B 1 232 ? -28.672 -6.926 5.426 1 96.25 232 ILE B N 1
ATOM 6112 C CA . ILE B 1 232 ? -30.125 -6.949 5.422 1 96.25 232 ILE B CA 1
ATOM 6113 C C . ILE B 1 232 ? -30.656 -5.664 4.801 1 96.25 232 ILE B C 1
ATOM 6115 O O . ILE B 1 232 ? -30.078 -4.59 4.977 1 96.25 232 ILE B O 1
ATOM 6119 N N . ASP B 1 233 ? -31.734 -5.801 4.074 1 96.62 233 ASP B N 1
ATOM 6120 C CA . ASP B 1 233 ? -32.344 -4.68 3.359 1 96.62 233 ASP B CA 1
ATOM 6121 C C . ASP B 1 233 ? -33.812 -4.559 3.682 1 96.62 233 ASP B C 1
ATOM 6123 O O . ASP B 1 233 ? -34.5 -5.559 3.955 1 96.62 233 ASP B O 1
ATOM 6127 N N . PHE B 1 234 ? -34.281 -3.355 3.654 1 96.94 234 PHE B N 1
ATOM 6128 C CA . PHE B 1 234 ? -35.719 -3.051 3.877 1 96.94 234 PHE B CA 1
ATOM 6129 C C . PHE B 1 234 ? -36.25 -2.123 2.793 1 96.94 234 PHE B C 1
ATOM 6131 O O . PHE B 1 234 ? -35.531 -1.212 2.348 1 96.94 234 PHE B O 1
ATOM 6138 N N . ASP B 1 235 ? -37.406 -2.396 2.377 1 96.12 235 ASP B N 1
ATOM 6139 C CA . ASP B 1 235 ? -38.156 -1.449 1.571 1 96.12 235 ASP B CA 1
ATOM 6140 C C . ASP B 1 235 ? -39 -0.538 2.455 1 96.12 235 ASP B C 1
ATOM 6142 O O . ASP B 1 235 ? -39.875 -1.011 3.186 1 96.12 235 ASP B O 1
ATOM 6146 N N . ILE B 1 236 ? -38.781 0.741 2.393 1 95.06 236 ILE B N 1
ATOM 6147 C CA . ILE B 1 236 ? -39.469 1.665 3.27 1 95.06 236 ILE B CA 1
ATOM 6148 C C . ILE B 1 236 ? -40.344 2.609 2.436 1 95.06 236 ILE B C 1
ATOM 6150 O O . ILE B 1 236 ? -40.625 3.734 2.854 1 95.06 236 ILE B O 1
ATOM 6154 N N . SER B 1 237 ? -40.562 2.264 1.233 1 92.69 237 SER B N 1
ATOM 6155 C CA . SER B 1 237 ? -41.406 3.088 0.357 1 92.69 237 SER B CA 1
ATOM 6156 C C . SER B 1 237 ? -42.812 3.219 0.898 1 92.69 237 SER B C 1
ATOM 6158 O O . SER B 1 237 ? -43.469 4.223 0.658 1 92.69 237 SER B O 1
ATOM 6160 N N . GLY B 1 238 ? -43.219 2.262 1.551 1 87.38 238 GLY B N 1
ATOM 6161 C CA . GLY B 1 238 ? -44.531 2.277 2.146 1 87.38 238 GLY B CA 1
ATOM 6162 C C . GLY B 1 238 ? -44.562 2.775 3.58 1 87.38 238 GLY B C 1
ATOM 6163 O O . GLY B 1 238 ? -43.688 3.566 3.969 1 87.38 238 GLY B O 1
ATOM 6164 N N . HIS B 1 239 ? -45.531 2.451 4.402 1 85.12 239 HIS B N 1
ATOM 6165 C CA . HIS B 1 239 ? -45.75 2.949 5.754 1 85.12 239 HIS B CA 1
ATOM 6166 C C . HIS B 1 239 ? -44.812 2.258 6.746 1 85.12 239 HIS B C 1
ATOM 6168 O O . HIS B 1 239 ? -44.5 2.811 7.801 1 85.12 239 HIS B O 1
ATOM 6174 N N . TRP B 1 240 ? -44.5 1.01 6.426 1 86.5 240 TRP B N 1
ATOM 6175 C CA . TRP B 1 240 ? -43.625 0.255 7.32 1 86.5 240 TRP B CA 1
ATOM 6176 C C . TRP B 1 240 ? -42.438 -0.311 6.566 1 86.5 240 TRP B C 1
ATOM 6178 O O . TRP B 1 240 ? -42.469 -0.458 5.344 1 86.5 240 TRP B O 1
ATOM 6188 N N . ALA B 1 241 ? -41.375 -0.503 7.34 1 91.5 241 ALA B N 1
ATOM 6189 C CA . ALA B 1 241 ? -40.188 -1.104 6.746 1 91.5 241 ALA B CA 1
ATOM 6190 C C . ALA B 1 241 ? -40.375 -2.594 6.496 1 91.5 241 ALA B C 1
ATOM 6192 O O . ALA B 1 241 ? -40.594 -3.365 7.434 1 91.5 241 ALA B O 1
ATOM 6193 N N . GLU B 1 242 ? -40.344 -3.008 5.23 1 94.25 242 GLU B N 1
ATOM 6194 C CA . GLU B 1 242 ? -40.531 -4.41 4.855 1 94.25 242 GLU B CA 1
ATOM 6195 C C . GLU B 1 242 ? -39.188 -5.023 4.422 1 94.25 242 GLU B C 1
ATOM 6197 O O . GLU B 1 242 ? -38.469 -4.461 3.586 1 94.25 242 GLU B O 1
ATOM 6202 N N . PRO B 1 243 ? -38.938 -6.199 4.973 1 95.25 243 PRO B N 1
ATOM 6203 C CA . PRO B 1 243 ? -37.688 -6.855 4.566 1 95.25 243 PRO B CA 1
ATOM 6204 C C . PRO B 1 243 ? -37.656 -7.188 3.078 1 95.25 243 PRO B C 1
ATOM 6206 O O . PRO B 1 243 ? -38.688 -7.602 2.512 1 95.25 243 PRO B O 1
ATOM 6209 N N . ILE B 1 244 ? -36.594 -6.883 2.473 1 94.62 244 ILE B N 1
ATOM 6210 C CA . ILE B 1 244 ? -36.344 -7.32 1.099 1 94.62 244 ILE B CA 1
ATOM 6211 C C . ILE B 1 244 ? -35.688 -8.695 1.099 1 94.62 244 ILE B C 1
ATOM 6213 O O . ILE B 1 244 ? -34.562 -8.836 1.562 1 94.62 244 ILE B O 1
ATOM 6217 N N . ILE B 1 245 ? -36.375 -9.68 0.554 1 91.69 245 ILE B N 1
ATOM 6218 C CA . ILE B 1 245 ? -35.906 -11.055 0.594 1 91.69 245 ILE B CA 1
ATOM 6219 C C . ILE B 1 245 ? -35.406 -11.477 -0.791 1 91.69 245 ILE B C 1
ATOM 6221 O O . ILE B 1 245 ? -36.156 -11.43 -1.765 1 91.69 245 ILE B O 1
ATOM 6225 N N . TYR B 1 246 ? -34.312 -11.844 -0.946 1 84 246 TYR B N 1
ATOM 6226 C CA . TYR B 1 246 ? -33.75 -12.242 -2.234 1 84 246 TYR B CA 1
ATOM 6227 C C . TYR B 1 246 ? -33.812 -13.75 -2.422 1 84 246 TYR B C 1
ATOM 6229 O O . TYR B 1 246 ? -34.188 -14.234 -3.494 1 84 246 TYR B O 1
ATOM 6237 N N . SER B 1 247 ? -33.406 -14.531 -1.442 1 82.62 247 SER B N 1
ATOM 6238 C CA . SER B 1 247 ? -33.438 -15.992 -1.564 1 82.62 247 SER B CA 1
ATOM 6239 C C . SER B 1 247 ? -34.5 -16.609 -0.666 1 82.62 247 SER B C 1
ATOM 6241 O O . SER B 1 247 ? -35.438 -17.234 -1.153 1 82.62 247 SER B O 1
ATOM 6243 N N . SER B 1 248 ? -34.281 -16.422 0.703 1 88.5 248 SER B N 1
ATOM 6244 C CA . SER B 1 248 ? -35.219 -16.969 1.662 1 88.5 248 SER B CA 1
ATOM 6245 C C . SER B 1 248 ? -35.312 -16.109 2.912 1 88.5 248 SER B C 1
ATOM 6247 O O . SER B 1 248 ? -34.406 -15.344 3.219 1 88.5 248 SER B O 1
ATOM 6249 N N . GLN B 1 249 ? -36.406 -16.281 3.527 1 90.94 249 GLN B N 1
ATOM 6250 C CA . GLN B 1 249 ? -36.594 -15.594 4.797 1 90.94 249 GLN B CA 1
ATOM 6251 C C . GLN B 1 249 ? -35.594 -16.062 5.84 1 90.94 249 GLN B C 1
ATOM 6253 O O . GLN B 1 249 ? -35.156 -15.289 6.688 1 90.94 249 GLN B O 1
ATOM 6258 N N . HIS B 1 250 ? -35.312 -17.25 5.754 1 89.81 250 HIS B N 1
ATOM 6259 C CA . HIS B 1 250 ? -34.312 -17.812 6.676 1 89.81 250 HIS B CA 1
ATOM 6260 C C . HIS B 1 250 ? -32.969 -17.141 6.516 1 89.81 250 HIS B C 1
ATOM 6262 O O . HIS B 1 250 ? -32.281 -16.844 7.508 1 89.81 250 HIS B O 1
ATOM 6268 N N . GLU B 1 251 ? -32.625 -16.891 5.316 1 90 251 GLU B N 1
ATOM 6269 C CA . GLU B 1 251 ? -31.328 -16.234 5.051 1 90 251 GLU B CA 1
ATOM 6270 C C . GLU B 1 251 ? -31.328 -14.812 5.586 1 90 251 GLU B C 1
ATOM 6272 O O . GLU B 1 251 ? -30.328 -14.359 6.148 1 90 251 GLU B O 1
ATOM 6277 N N . TRP B 1 252 ? -32.406 -14.188 5.367 1 93.56 252 TRP B N 1
ATOM 6278 C CA . TRP B 1 252 ? -32.531 -12.828 5.887 1 93.56 252 TRP B CA 1
ATOM 6279 C C . TRP B 1 252 ? -32.406 -12.812 7.406 1 93.56 252 TRP B C 1
ATOM 6281 O O . TRP B 1 252 ? -31.672 -11.992 7.965 1 93.56 252 TRP B O 1
ATOM 6291 N N . SER B 1 253 ? -33.031 -13.758 8.078 1 93.94 253 SER B N 1
ATOM 6292 C CA . SER B 1 253 ? -33.031 -13.844 9.531 1 93.94 253 SER B CA 1
ATOM 6293 C C . SER B 1 253 ? -31.641 -14.25 10.039 1 93.94 253 SER B C 1
ATOM 6295 O O . SER B 1 253 ? -31.219 -13.812 11.117 1 93.94 253 SER B O 1
ATOM 6297 N N . ALA B 1 254 ? -31 -15.078 9.289 1 93.38 254 ALA B N 1
ATOM 6298 C CA . ALA B 1 254 ? -29.656 -15.492 9.656 1 93.38 254 ALA B CA 1
ATOM 6299 C C . ALA B 1 254 ? -28.688 -14.312 9.602 1 93.38 254 ALA B C 1
ATOM 6301 O O . ALA B 1 254 ? -27.828 -14.172 10.469 1 93.38 254 ALA B O 1
ATOM 6302 N N . ASN B 1 255 ? -28.828 -13.516 8.578 1 95.06 255 ASN B N 1
ATOM 6303 C CA . ASN B 1 255 ? -28.016 -12.305 8.469 1 95.06 255 ASN B CA 1
ATOM 6304 C C . ASN B 1 255 ? -28.266 -11.352 9.625 1 95.06 255 ASN B C 1
ATOM 6306 O O . ASN B 1 255 ? -27.328 -10.797 10.203 1 95.06 255 ASN B O 1
ATOM 6310 N N . LEU B 1 256 ? -29.516 -11.172 9.93 1 96.31 256 LEU B N 1
ATOM 6311 C CA . LEU B 1 256 ? -29.859 -10.305 11.047 1 96.31 256 LEU B CA 1
ATOM 6312 C C . LEU B 1 256 ? -29.25 -10.82 12.352 1 96.31 256 LEU B C 1
ATOM 6314 O O . LEU B 1 256 ? -28.688 -10.047 13.133 1 96.31 256 LEU B O 1
ATOM 6318 N N . LYS B 1 257 ? -29.344 -12.078 12.539 1 95.75 257 LYS B N 1
ATOM 6319 C CA . LYS B 1 257 ? -28.781 -12.672 13.758 1 95.75 257 LYS B CA 1
ATOM 6320 C C . LYS B 1 257 ? -27.281 -12.445 13.844 1 95.75 257 LYS B C 1
ATOM 6322 O O . LYS B 1 257 ? -26.766 -12.086 14.898 1 95.75 257 LYS B O 1
ATOM 6327 N N . THR B 1 258 ? -26.594 -12.688 12.734 1 95.56 258 THR B N 1
ATOM 6328 C CA . THR B 1 258 ? -25.156 -12.484 12.703 1 95.56 258 THR B CA 1
ATOM 6329 C C . THR B 1 258 ? -24.812 -11.031 13.016 1 95.56 258 THR B C 1
ATOM 6331 O O . THR B 1 258 ? -23.891 -10.758 13.781 1 95.56 258 THR B O 1
ATOM 6334 N N . ILE B 1 259 ? -25.531 -10.125 12.445 1 97.12 259 ILE B N 1
ATOM 6335 C CA . ILE B 1 259 ? -25.297 -8.703 12.672 1 97.12 259 ILE B CA 1
ATOM 6336 C C . ILE B 1 259 ? -25.484 -8.391 14.156 1 97.12 259 ILE B C 1
ATOM 6338 O O . ILE B 1 259 ? -24.656 -7.703 14.758 1 97.12 259 ILE B O 1
ATOM 6342 N N . LEU B 1 260 ? -26.5 -8.922 14.734 1 96.81 260 LEU B N 1
ATOM 6343 C CA . LEU B 1 260 ? -26.781 -8.641 16.141 1 96.81 260 LEU B CA 1
ATOM 6344 C C . LEU B 1 260 ? -25.734 -9.273 17.047 1 96.81 260 LEU B C 1
ATOM 6346 O O . LEU B 1 260 ? -25.375 -8.703 18.078 1 96.81 260 LEU B O 1
ATOM 6350 N N . ASP B 1 261 ? -25.234 -10.438 16.672 1 95.69 261 ASP B N 1
ATOM 6351 C CA . ASP B 1 261 ? -24.25 -11.156 17.484 1 95.69 261 ASP B CA 1
ATOM 6352 C C . ASP B 1 261 ? -22.891 -10.453 17.469 1 95.69 261 ASP B C 1
ATOM 6354 O O . ASP B 1 261 ? -22.156 -10.508 18.453 1 95.69 261 ASP B O 1
ATOM 6358 N N . TRP B 1 262 ? -22.609 -9.805 16.344 1 95.5 262 TRP B N 1
ATOM 6359 C CA . TRP B 1 262 ? -21.234 -9.383 16.172 1 95.5 262 TRP B CA 1
ATOM 6360 C C . TRP B 1 262 ? -21.141 -7.867 16.016 1 95.5 262 TRP B C 1
ATOM 6362 O O . TRP B 1 262 ? -20.062 -7.332 15.75 1 95.5 262 TRP B O 1
ATOM 6372 N N . SER B 1 263 ? -22.234 -7.137 16.109 1 96.69 263 SER B N 1
ATOM 6373 C CA . SER B 1 263 ? -22.234 -5.676 16.109 1 96.69 263 SER B CA 1
ATOM 6374 C C . SER B 1 263 ? -22.484 -5.117 17.5 1 96.69 263 SER B C 1
ATOM 6376 O O . SER B 1 263 ? -22.734 -5.871 18.453 1 96.69 263 SER B O 1
ATOM 6378 N N . PRO B 1 264 ? -22.281 -3.785 17.672 1 96.19 264 PRO B N 1
ATOM 6379 C CA . PRO B 1 264 ? -22.516 -3.158 18.969 1 96.19 264 PRO B CA 1
ATOM 6380 C C . PRO B 1 264 ? -23.984 -3.166 19.375 1 96.19 264 PRO B C 1
ATOM 6382 O O . PRO B 1 264 ? -24.328 -2.773 20.5 1 96.19 264 PRO B O 1
ATOM 6385 N N . PHE B 1 265 ? -24.875 -3.637 18.547 1 95.75 265 PHE B N 1
ATOM 6386 C CA . PHE B 1 265 ? -26.312 -3.561 18.797 1 95.75 265 PHE B CA 1
ATOM 6387 C C . PHE B 1 265 ? -26.875 -4.938 19.125 1 95.75 265 PHE B C 1
ATOM 6389 O O . PHE B 1 265 ? -26.562 -5.922 18.453 1 95.75 265 PHE B O 1
ATOM 6396 N N . THR B 1 266 ? -27.719 -4.973 20.094 1 93 266 THR B N 1
ATOM 6397 C CA . THR B 1 266 ? -28.125 -6.27 20.625 1 93 266 THR B CA 1
ATOM 6398 C C . THR B 1 266 ? -29.531 -6.637 20.141 1 93 266 THR B C 1
ATOM 6400 O O . THR B 1 266 ? -29.969 -7.781 20.281 1 93 266 THR B O 1
ATOM 6403 N N . SER B 1 267 ? -30.297 -5.676 19.625 1 95.75 267 SER B N 1
ATOM 6404 C CA . SER B 1 267 ? -31.641 -5.953 19.156 1 95.75 267 SER B CA 1
ATOM 6405 C C . SER B 1 267 ? -31.922 -5.273 17.828 1 95.75 267 SER B C 1
ATOM 6407 O O . SER B 1 267 ? -31.25 -4.309 17.453 1 95.75 267 SER B O 1
ATOM 6409 N N . LYS B 1 268 ? -32.875 -5.852 17.141 1 96.12 268 LYS B N 1
ATOM 6410 C CA . LYS B 1 268 ? -33.312 -5.258 15.875 1 96.12 268 LYS B CA 1
ATOM 6411 C C . LYS B 1 268 ? -33.812 -3.826 16.078 1 96.12 268 LYS B C 1
ATOM 6413 O O . LYS B 1 268 ? -33.531 -2.949 15.25 1 96.12 268 LYS B O 1
ATOM 6418 N N . GLU B 1 269 ? -34.469 -3.562 17.156 1 95 269 GLU B N 1
ATOM 6419 C CA . GLU B 1 269 ? -34.969 -2.229 17.469 1 95 269 GLU B CA 1
ATOM 6420 C C . GLU B 1 269 ? -33.812 -1.227 17.594 1 95 269 GLU B C 1
ATOM 6422 O O . GLU B 1 269 ? -33.875 -0.125 17.047 1 95 269 GLU B O 1
ATOM 6427 N N . GLU B 1 270 ? -32.844 -1.648 18.328 1 94.69 270 GLU B N 1
ATOM 6428 C CA . GLU B 1 270 ? -31.688 -0.789 18.5 1 94.69 270 GLU B CA 1
ATOM 6429 C C . GLU B 1 270 ? -31 -0.516 17.156 1 94.69 270 GLU B C 1
ATOM 6431 O O . GLU B 1 270 ? -30.531 0.597 16.906 1 94.69 270 GLU B O 1
ATOM 6436 N N . LEU B 1 271 ? -30.984 -1.573 16.375 1 95.31 271 LEU B N 1
ATOM 6437 C CA . LEU B 1 271 ? -30.391 -1.459 15.055 1 95.31 271 LEU B CA 1
ATOM 6438 C C . LEU B 1 271 ? -31.156 -0.448 14.203 1 95.31 271 LEU B C 1
ATOM 6440 O O . LEU B 1 271 ? -30.547 0.415 13.562 1 95.31 271 LEU B O 1
ATOM 6444 N N . MET B 1 272 ? -32.438 -0.499 14.242 1 95.12 272 MET B N 1
ATOM 6445 C CA . MET B 1 272 ? -33.281 0.353 13.414 1 95.12 272 MET B CA 1
ATOM 6446 C C . MET B 1 272 ? -33.281 1.794 13.906 1 95.12 272 MET B C 1
ATOM 6448 O O . MET B 1 272 ? -33.438 2.729 13.125 1 95.12 272 MET B O 1
ATOM 6452 N N . LEU B 1 273 ? -33 2.002 15.188 1 95.06 273 LEU B N 1
ATOM 6453 C CA . LEU B 1 273 ? -32.938 3.34 15.758 1 95.06 273 LEU B CA 1
ATOM 6454 C C . LEU B 1 273 ? -31.766 4.129 15.156 1 95.06 273 LEU B C 1
ATOM 6456 O O . LEU B 1 273 ? -31.781 5.359 15.164 1 95.06 273 LEU B O 1
ATOM 6460 N N . GLN B 1 274 ? -30.812 3.441 14.609 1 95.56 274 GLN B N 1
ATOM 6461 C CA . GLN B 1 274 ? -29.641 4.102 14.031 1 95.56 274 GLN B CA 1
ATOM 6462 C C . GLN B 1 274 ? -30.047 4.926 12.805 1 95.56 274 GLN B C 1
ATOM 6464 O O . GLN B 1 274 ? -29.359 5.883 12.445 1 95.56 274 GLN B O 1
ATOM 6469 N N . PHE B 1 275 ? -31.141 4.586 12.156 1 96.5 275 PHE B N 1
ATOM 6470 C CA . PHE B 1 275 ? -31.578 5.293 10.961 1 96.5 275 PHE B CA 1
ATOM 6471 C C . PHE B 1 275 ? -32.219 6.625 11.32 1 96.5 275 PHE B C 1
ATOM 6473 O O . PHE B 1 275 ? -32.438 7.473 10.453 1 96.5 275 PHE B O 1
ATOM 6480 N N . ASP B 1 276 ? -32.531 6.855 12.57 1 94.5 276 ASP B N 1
ATOM 6481 C CA . ASP B 1 276 ? -33.125 8.117 13 1 94.5 276 ASP B CA 1
ATOM 6482 C C . ASP B 1 276 ? -32.156 9.281 12.773 1 94.5 276 ASP B C 1
ATOM 6484 O O . ASP B 1 276 ? -32.594 10.414 12.555 1 94.5 276 ASP B O 1
ATOM 6488 N N . ASP B 1 277 ? -30.922 8.977 12.883 1 92.69 277 ASP B N 1
ATOM 6489 C CA . ASP B 1 277 ? -29.891 10 12.664 1 92.69 277 ASP B CA 1
ATOM 6490 C C . ASP B 1 277 ? -29.734 10.305 11.172 1 92.69 277 ASP B C 1
ATOM 6492 O O . ASP B 1 277 ? -29.141 11.312 10.805 1 92.69 277 ASP B O 1
ATOM 6496 N N . ILE B 1 278 ? -30.297 9.328 10.328 1 95.44 278 ILE B N 1
ATOM 6497 C CA . ILE B 1 278 ? -30.125 9.43 8.883 1 95.44 278 ILE B CA 1
ATOM 6498 C C . ILE B 1 278 ? -31.344 10.086 8.258 1 95.44 278 ILE B C 1
ATOM 6500 O O . ILE B 1 278 ? -32.469 9.641 8.477 1 95.44 278 ILE B O 1
ATOM 6504 N N . GLY B 1 279 ? -31.375 11.188 7.668 1 90.69 279 GLY B N 1
ATOM 6505 C CA . GLY B 1 279 ? -32.5 11.82 6.984 1 90.69 279 GLY B CA 1
ATOM 6506 C C . GLY B 1 279 ? -33.125 10.938 5.926 1 90.69 279 GLY B C 1
ATOM 6507 O O . GLY B 1 279 ? -33.188 9.719 6.09 1 90.69 279 GLY B O 1
ATOM 6508 N N . SER B 1 280 ? -33.688 11.523 4.902 1 91.44 280 SER B N 1
ATOM 6509 C CA . SER B 1 280 ? -34.312 10.789 3.818 1 91.44 280 SER B CA 1
ATOM 6510 C C . SER B 1 280 ? -33.281 9.977 3.027 1 91.44 280 SER B C 1
ATOM 6512 O O . SER B 1 280 ? -33.625 8.961 2.42 1 91.44 280 SER B O 1
ATOM 6514 N N . HIS B 1 281 ? -32.156 10.461 3.064 1 95.19 281 HIS B N 1
ATOM 6515 C CA . HIS B 1 281 ? -31.031 9.766 2.451 1 95.19 281 HIS B CA 1
ATOM 6516 C C . HIS B 1 281 ? -29.734 10.047 3.205 1 95.19 281 HIS B C 1
ATOM 6518 O O . HIS B 1 281 ? -29.625 11.055 3.902 1 95.19 281 HIS B O 1
ATOM 6524 N N . GLY B 1 282 ? -28.797 9.148 3.123 1 97.5 282 GLY B N 1
ATOM 6525 C CA . GLY B 1 282 ? -27.531 9.312 3.812 1 97.5 282 GLY B CA 1
ATOM 6526 C C . GLY B 1 282 ? -26.906 8 4.25 1 97.5 282 GLY B C 1
ATOM 6527 O O . GLY B 1 282 ? -27.453 6.93 3.973 1 97.5 282 GLY B O 1
ATOM 6528 N N . THR B 1 283 ? -25.766 8.062 4.848 1 98.31 283 THR B N 1
ATOM 6529 C CA . THR B 1 283 ? -25.047 6.871 5.277 1 98.31 283 THR B CA 1
ATOM 6530 C C . THR B 1 283 ? -24.391 7.105 6.633 1 98.31 283 THR B C 1
ATOM 6532 O O . THR B 1 283 ? -23.828 8.18 6.887 1 98.31 283 THR B O 1
ATOM 6535 N N . LYS B 1 284 ? -24.547 6.188 7.504 1 98.56 284 LYS B N 1
ATOM 6536 C CA . LYS B 1 284 ? -23.906 6.164 8.805 1 98.56 284 LYS B CA 1
ATOM 6537 C C . LYS B 1 284 ? -22.938 4.984 8.922 1 98.56 284 LYS B C 1
ATOM 6539 O O . LYS B 1 284 ? -23.328 3.838 8.688 1 98.56 284 LYS B O 1
ATOM 6544 N N . VAL B 1 285 ? -21.688 5.227 9.172 1 98.56 285 VAL B N 1
ATOM 6545 C CA . VAL B 1 285 ? -20.641 4.215 9.32 1 98.56 285 VAL B CA 1
ATOM 6546 C C . VAL B 1 285 ? -20.156 4.184 10.766 1 98.56 285 VAL B C 1
ATOM 6548 O O . VAL B 1 285 ? -19.766 5.219 11.32 1 98.56 285 VAL B O 1
ATOM 6551 N N . VAL B 1 286 ? -20.156 3.076 11.383 1 98.56 286 VAL B N 1
ATOM 6552 C CA . VAL B 1 286 ? -19.688 2.92 12.75 1 98.56 286 VAL B CA 1
ATOM 6553 C C . VAL B 1 286 ? -18.547 1.905 12.789 1 98.56 286 VAL B C 1
ATOM 6555 O O . VAL B 1 286 ? -18.75 0.724 12.5 1 98.56 286 VAL B O 1
ATOM 6558 N N . ILE B 1 287 ? -17.391 2.361 13.117 1 98.56 287 ILE B N 1
ATOM 6559 C CA . ILE B 1 287 ? -16.219 1.514 13.242 1 98.56 287 ILE B CA 1
ATOM 6560 C C . ILE B 1 287 ? -15.945 1.228 14.719 1 98.56 287 ILE B C 1
ATOM 6562 O O . ILE B 1 287 ? -15.812 2.154 15.523 1 98.56 287 ILE B O 1
ATOM 6566 N N . TYR B 1 288 ? -15.867 0.01 15.07 1 97.81 288 TYR B N 1
ATOM 6567 C CA . TYR B 1 288 ? -15.672 -0.372 16.469 1 97.81 288 TYR B CA 1
ATOM 6568 C C . TYR B 1 288 ? -14.617 -1.468 16.594 1 97.81 288 TYR B C 1
ATOM 6570 O O . TYR B 1 288 ? -14.031 -1.892 15.586 1 97.81 288 TYR B O 1
ATOM 6578 N N . ASN B 1 289 ? -14.289 -1.795 17.922 1 96 289 ASN B N 1
ATOM 6579 C CA . ASN B 1 289 ? -13.078 -2.568 18.156 1 96 289 ASN B CA 1
ATOM 6580 C C . ASN B 1 289 ? -11.852 -1.903 17.531 1 96 289 ASN B C 1
ATOM 6582 O O . ASN B 1 289 ? -11.117 -2.537 16.766 1 96 289 ASN B O 1
ATOM 6586 N N . LEU B 1 290 ? -11.758 -0.589 17.875 1 96.5 290 LEU B N 1
ATOM 6587 C CA . LEU B 1 290 ? -10.656 0.227 17.359 1 96.5 290 LEU B CA 1
ATOM 6588 C C . LEU B 1 290 ? -9.312 -0.372 17.75 1 96.5 290 LEU B C 1
ATOM 6590 O O . LEU B 1 290 ? -9.172 -0.947 18.844 1 96.5 290 LEU B O 1
ATOM 6594 N N . TRP B 1 291 ? -8.383 -0.237 16.922 1 93 291 TRP B N 1
ATOM 6595 C CA . TRP B 1 291 ? -7.09 -0.889 17.109 1 93 291 TRP B CA 1
ATOM 6596 C C . TRP B 1 291 ? -6.289 -0.205 18.219 1 93 291 TRP B C 1
ATOM 6598 O O . TRP B 1 291 ? -6.395 1.009 18.406 1 93 291 TRP B O 1
ATOM 6608 N N . LEU B 1 292 ? -5.48 -1.022 18.812 1 88.81 292 LEU B N 1
ATOM 6609 C CA . LEU B 1 292 ? -4.512 -0.578 19.812 1 88.81 292 LEU B CA 1
ATOM 6610 C C . LEU B 1 292 ? -3.104 -0.554 19.234 1 88.81 292 LEU B C 1
ATOM 6612 O O . LEU B 1 292 ? -2.822 -1.24 18.234 1 88.81 292 LEU B O 1
ATOM 6616 N N . ASN B 1 293 ? -2.34 0.327 19.781 1 79.44 293 ASN B N 1
ATOM 6617 C CA . ASN B 1 293 ? -0.93 0.272 19.406 1 79.44 293 ASN B CA 1
ATOM 6618 C C . ASN B 1 293 ? -0.204 -0.862 20.125 1 79.44 293 ASN B C 1
ATOM 6620 O O . ASN B 1 293 ? -0.836 -1.69 20.781 1 79.44 293 ASN B O 1
ATOM 6624 N N . ASP B 1 294 ? 1.096 -0.944 19.984 1 72.56 294 ASP B N 1
ATOM 6625 C CA . ASP B 1 294 ? 1.896 -2.041 20.516 1 72.56 294 ASP B CA 1
ATOM 6626 C C . ASP B 1 294 ? 1.936 -1.995 22.047 1 72.56 294 ASP B C 1
ATOM 6628 O O . ASP B 1 294 ? 2.25 -2.996 22.703 1 72.56 294 ASP B O 1
ATOM 6632 N N . GLU B 1 295 ? 1.612 -0.883 22.625 1 74.12 295 GLU B N 1
ATOM 6633 C CA . GLU B 1 295 ? 1.609 -0.732 24.078 1 74.12 295 GLU B CA 1
ATOM 6634 C C . GLU B 1 295 ? 0.231 -1.027 24.656 1 74.12 295 GLU B C 1
ATOM 6636 O O . GLU B 1 295 ? 0.021 -0.9 25.875 1 74.12 295 GLU B O 1
ATOM 6641 N N . GLY B 1 296 ? -0.7 -1.311 23.781 1 80.5 296 GLY B N 1
ATOM 6642 C CA . GLY B 1 296 ? -2.039 -1.646 24.234 1 80.5 296 GLY B CA 1
ATOM 6643 C C . GLY B 1 296 ? -2.914 -0.428 24.469 1 80.5 296 GLY B C 1
ATOM 6644 O O . GLY B 1 296 ? -3.877 -0.484 25.234 1 80.5 296 GLY B O 1
ATOM 6645 N N . ILE B 1 297 ? -2.477 0.66 23.984 1 85.62 297 ILE B N 1
ATOM 6646 C CA . ILE B 1 297 ? -3.244 1.898 24.062 1 85.62 297 ILE B CA 1
ATOM 6647 C C . ILE B 1 297 ? -3.863 2.203 22.703 1 85.62 297 ILE B C 1
ATOM 6649 O O . ILE B 1 297 ? -3.271 1.901 21.656 1 85.62 297 ILE B O 1
ATOM 6653 N N . TYR B 1 298 ? -5.102 2.77 22.781 1 90.31 298 TYR B N 1
ATOM 6654 C CA . TYR B 1 298 ? -5.75 3.125 21.516 1 90.31 298 TYR B CA 1
ATOM 6655 C C . TYR B 1 298 ? -4.875 4.062 20.703 1 90.31 298 TYR B C 1
ATOM 6657 O O . TYR B 1 298 ? -4.27 4.992 21.25 1 90.31 298 TYR B O 1
ATOM 6665 N N . GLU B 1 299 ? -4.812 3.826 19.5 1 88.94 299 GLU B N 1
ATOM 6666 C CA . GLU B 1 299 ? -4.062 4.707 18.609 1 88.94 299 GLU B CA 1
ATOM 6667 C C . GLU B 1 299 ? -4.723 6.082 18.5 1 88.94 299 GLU B C 1
ATOM 6669 O O . GLU B 1 299 ? -4.039 7.105 18.484 1 88.94 299 GLU B O 1
ATOM 6674 N N . LEU B 1 300 ? -6.035 6.062 18.406 1 93.88 300 LEU B N 1
ATOM 6675 C CA . LEU B 1 300 ? -6.805 7.301 18.406 1 93.88 300 LEU B CA 1
ATOM 6676 C C . LEU B 1 300 ? -7.148 7.73 19.828 1 93.88 300 LEU B C 1
ATOM 6678 O O . LEU B 1 300 ? -7.605 6.914 20.625 1 93.88 300 LEU B O 1
ATOM 6682 N N . SER B 1 301 ? -6.883 8.945 20.125 1 93.5 301 SER B N 1
ATOM 6683 C CA . SER B 1 301 ? -7.234 9.5 21.422 1 93.5 301 SER B CA 1
ATOM 6684 C C . SER B 1 301 ? -8.422 10.453 21.312 1 93.5 301 SER B C 1
ATOM 6686 O O . SER B 1 301 ? -8.383 11.406 20.531 1 93.5 301 SER B O 1
ATOM 6688 N N . PHE B 1 302 ? -9.375 10.172 22.141 1 93.94 302 PHE B N 1
ATOM 6689 C CA . PHE B 1 302 ? -10.594 10.977 22.125 1 93.94 302 PHE B CA 1
ATOM 6690 C C . PHE B 1 302 ? -10.664 11.891 23.344 1 93.94 302 PHE B C 1
ATOM 6692 O O . PHE B 1 302 ? -11.516 12.773 23.406 1 93.94 302 PHE B O 1
ATOM 6699 N N . ASP B 1 303 ? -9.727 11.75 24.219 1 90.38 303 ASP B N 1
ATOM 6700 C CA . ASP B 1 303 ? -9.898 12.391 25.531 1 90.38 303 ASP B CA 1
ATOM 6701 C C . ASP B 1 303 ? -8.914 13.539 25.703 1 90.38 303 ASP B C 1
ATOM 6703 O O . ASP B 1 303 ? -9.086 14.383 26.594 1 90.38 303 ASP B O 1
ATOM 6707 N N . ASP B 1 304 ? -7.883 13.672 24.969 1 89.19 304 ASP B N 1
ATOM 6708 C CA . ASP B 1 304 ? -6.898 14.742 25.094 1 89.19 304 ASP B CA 1
ATOM 6709 C C . ASP B 1 304 ? -7.516 16.094 24.75 1 89.19 304 ASP B C 1
ATOM 6711 O O . ASP B 1 304 ? -7.156 17.109 25.359 1 89.19 304 ASP B O 1
ATOM 6715 N N . ASP B 1 305 ? -8.328 16.141 23.812 1 92.44 305 ASP B N 1
ATOM 6716 C CA . ASP B 1 305 ? -9.062 17.328 23.359 1 92.44 305 ASP B CA 1
ATOM 6717 C C . ASP B 1 305 ? -10.508 16.984 23.016 1 92.44 305 ASP B C 1
ATOM 6719 O O . ASP B 1 305 ? -10.758 16.203 22.094 1 92.44 305 ASP B O 1
ATOM 6723 N N . ALA B 1 306 ? -11.445 17.547 23.656 1 93.75 306 ALA B N 1
ATOM 6724 C CA . ALA B 1 306 ? -12.859 17.219 23.547 1 93.75 306 ALA B CA 1
ATOM 6725 C C . ALA B 1 306 ? -13.391 17.547 22.156 1 93.75 306 ALA B C 1
ATOM 6727 O O . ALA B 1 306 ? -14.398 16.984 21.719 1 93.75 306 ALA B O 1
ATOM 6728 N N . GLU B 1 307 ? -12.758 18.438 21.516 1 96.81 307 GLU B N 1
ATOM 6729 C CA . GLU B 1 307 ? -13.25 18.859 20.203 1 96.81 307 GLU B CA 1
ATOM 6730 C C . GLU B 1 307 ? -12.414 18.266 19.078 1 96.81 307 GLU B C 1
ATOM 6732 O O . GLU B 1 307 ? -12.57 18.656 17.906 1 96.81 307 GLU B O 1
ATOM 6737 N N . ASP B 1 308 ? -11.516 17.328 19.438 1 97.56 308 ASP B N 1
ATOM 6738 C CA . ASP B 1 308 ? -10.586 16.781 18.453 1 97.56 308 ASP B CA 1
ATOM 6739 C C . ASP B 1 308 ? -10.391 15.281 18.656 1 97.56 308 ASP B C 1
ATOM 6741 O O . ASP B 1 308 ? -10.914 14.711 19.609 1 97.56 308 ASP B O 1
ATOM 6745 N N . ILE B 1 309 ? -9.961 14.641 17.688 1 97.44 309 ILE B N 1
ATOM 6746 C CA . ILE B 1 309 ? -9.414 13.289 17.766 1 97.44 309 ILE B CA 1
ATOM 6747 C C . ILE B 1 309 ? -7.906 13.328 17.516 1 97.44 309 ILE B C 1
ATOM 6749 O O . ILE B 1 309 ? -7.457 13.836 16.484 1 97.44 309 ILE B O 1
ATOM 6753 N N . MET B 1 310 ? -7.16 12.82 18.422 1 96.06 310 MET B N 1
ATOM 6754 C CA . MET B 1 310 ? -5.715 13.023 18.375 1 96.06 310 MET B CA 1
ATOM 6755 C C . MET B 1 310 ? -4.984 11.695 18.203 1 96.06 310 MET B C 1
ATOM 6757 O O . MET B 1 310 ? -5.555 10.633 18.484 1 96.06 310 MET B O 1
ATOM 6761 N N . LEU B 1 311 ? -3.814 11.789 17.656 1 91.62 311 LEU B N 1
ATOM 6762 C CA . LEU B 1 311 ? -2.859 10.688 17.672 1 91.62 311 LEU B CA 1
ATOM 6763 C C . LEU B 1 311 ? -1.773 10.93 18.719 1 91.62 311 LEU B C 1
ATOM 6765 O O . LEU B 1 311 ? -1.391 12.078 18.969 1 91.62 311 LEU B O 1
ATOM 6769 N N . ARG B 1 312 ? -1.364 9.883 19.297 1 77.38 312 ARG B N 1
ATOM 6770 C CA . ARG B 1 312 ? -0.348 10.031 20.328 1 77.38 312 ARG B CA 1
ATOM 6771 C C . ARG B 1 312 ? 1.021 10.312 19.719 1 77.38 312 ARG B C 1
ATOM 6773 O O . ARG B 1 312 ? 1.381 9.719 18.703 1 77.38 312 ARG B O 1
ATOM 6780 N N . ASP B 1 313 ? 1.609 11.391 20.141 1 66.94 313 ASP B N 1
ATOM 6781 C CA . ASP B 1 313 ? 2.967 11.719 19.719 1 66.94 313 ASP B CA 1
ATOM 6782 C C . ASP B 1 313 ? 3.998 10.898 20.5 1 66.94 313 ASP B C 1
ATOM 6784 O O . ASP B 1 313 ? 4.301 11.203 21.656 1 66.94 313 ASP B O 1
ATOM 6788 N N . GLU B 1 314 ? 4.316 9.797 20.016 1 58.81 314 GLU B N 1
ATOM 6789 C CA . GLU B 1 314 ? 5.207 8.883 20.734 1 58.81 314 GLU B CA 1
ATOM 6790 C C . GLU B 1 314 ? 6.59 9.508 20.922 1 58.81 314 GLU B C 1
ATOM 6792 O O . GLU B 1 314 ? 7.312 9.141 21.859 1 58.81 314 GLU B O 1
ATOM 6797 N N . ALA B 1 315 ? 6.992 10.367 20.062 1 53.38 315 ALA B N 1
ATOM 6798 C CA . ALA B 1 315 ? 8.328 10.945 20.172 1 53.38 315 ALA B CA 1
ATOM 6799 C C . ALA B 1 315 ? 8.43 11.867 21.375 1 53.38 315 ALA B C 1
ATOM 6801 O O . ALA B 1 315 ? 9.508 12.031 21.953 1 53.38 315 ALA B O 1
ATOM 6802 N N . THR B 1 316 ? 7.316 12.547 21.859 1 52.5 316 THR B N 1
ATOM 6803 C CA . THR B 1 316 ? 7.414 13.594 22.875 1 52.5 316 THR B CA 1
ATOM 6804 C C . THR B 1 316 ? 7.203 13.008 24.266 1 52.5 316 THR B C 1
ATOM 6806 O O . THR B 1 316 ? 7.188 13.742 25.266 1 52.5 316 THR B O 1
ATOM 6809 N N . HIS B 1 317 ? 6.738 11.844 24.547 1 50.5 317 HIS B N 1
ATOM 6810 C CA . HIS B 1 317 ? 6.324 11.453 25.891 1 50.5 317 HIS B CA 1
ATOM 6811 C C . HIS B 1 317 ? 7.445 11.68 26.906 1 50.5 317 HIS B C 1
ATOM 6813 O O . HIS B 1 317 ? 7.211 11.641 28.109 1 50.5 317 HIS B O 1
ATOM 6819 N N . GLY B 1 318 ? 8.555 12.234 26.516 1 45.41 318 GLY B N 1
ATOM 6820 C CA . GLY B 1 318 ? 9.492 12.43 27.594 1 45.41 318 GLY B CA 1
ATOM 6821 C C . GLY B 1 318 ? 9.938 13.875 27.75 1 45.41 318 GLY B C 1
ATOM 6822 O O . GLY B 1 318 ? 10.492 14.258 28.781 1 45.41 318 GLY B O 1
ATOM 6823 N N . ALA B 1 319 ? 10.18 14.766 26.781 1 46.09 319 ALA B N 1
ATOM 6824 C CA . ALA B 1 319 ? 11 15.953 26.969 1 46.09 319 ALA B CA 1
ATOM 6825 C C . ALA B 1 319 ? 10.141 17.188 27.219 1 46.09 319 ALA B C 1
ATOM 6827 O O . ALA B 1 319 ? 10.172 18.141 26.438 1 46.09 319 ALA B O 1
ATOM 6828 N N . GLU B 1 320 ? 8.969 17.094 27.688 1 48.62 320 GLU B N 1
ATOM 6829 C CA . GLU B 1 320 ? 8.18 18.297 27.906 1 48.62 320 GLU B CA 1
ATOM 6830 C C . GLU B 1 320 ? 8.969 19.359 28.688 1 48.62 320 GLU B C 1
ATOM 6832 O O . GLU B 1 320 ? 8.586 20.531 28.719 1 48.62 320 GLU B O 1
ATOM 6837 N N . LYS B 1 321 ? 9.695 19.062 29.656 1 55 321 LYS B N 1
ATOM 6838 C CA . LYS B 1 321 ? 10.023 20.062 30.688 1 55 321 LYS B CA 1
ATOM 6839 C C . LYS B 1 321 ? 10.641 21.312 30.062 1 55 321 LYS B C 1
ATOM 6841 O O . LYS B 1 321 ? 10.344 22.422 30.469 1 55 321 LYS B O 1
ATOM 6846 N N . ASN B 1 322 ? 11.68 21.109 29.297 1 55.53 322 ASN B N 1
ATOM 6847 C CA . ASN B 1 322 ? 12.453 22.312 29 1 55.53 322 ASN B CA 1
ATOM 6848 C C . ASN B 1 322 ? 12.461 22.609 27.5 1 55.53 322 ASN B C 1
ATOM 6850 O O . ASN B 1 322 ? 13.508 22.562 26.859 1 55.53 322 ASN B O 1
ATOM 6854 N N . LEU B 1 323 ? 11.062 22.578 27.062 1 64.38 323 LEU B N 1
ATOM 6855 C CA . LEU B 1 323 ? 11.133 22.812 25.625 1 64.38 323 LEU B CA 1
ATOM 6856 C C . LEU B 1 323 ? 11.453 24.281 25.328 1 64.38 323 LEU B C 1
ATOM 6858 O O . LEU B 1 323 ? 10.867 25.172 25.938 1 64.38 323 LEU B O 1
ATOM 6862 N N . CYS B 1 324 ? 12.43 24.594 24.594 1 74.38 324 CYS B N 1
ATOM 6863 C CA . CYS B 1 324 ? 12.812 25.906 24.094 1 74.38 324 CYS B CA 1
ATOM 6864 C C . CYS B 1 324 ? 11.656 26.578 23.375 1 74.38 324 CYS B C 1
ATOM 6866 O O . CYS B 1 324 ? 10.742 25.891 22.891 1 74.38 324 CYS B O 1
ATOM 6868 N N . LYS B 1 325 ? 11.445 27.781 23.562 1 75.38 325 LYS B N 1
ATOM 6869 C CA . LYS B 1 325 ? 10.398 28.609 22.953 1 75.38 325 LYS B CA 1
ATOM 6870 C C . LYS B 1 325 ? 10.195 28.25 21.484 1 75.38 325 LYS B C 1
ATOM 6872 O O . LYS B 1 325 ? 9.062 28.172 21.016 1 75.38 325 LYS B O 1
ATOM 6877 N N . LYS B 1 326 ? 11.203 27.953 20.828 1 78.75 326 LYS B N 1
ATOM 6878 C CA . LYS B 1 326 ? 11.148 27.641 19.406 1 78.75 326 LYS B CA 1
ATOM 6879 C C . LYS B 1 326 ? 10.445 26.312 19.156 1 78.75 326 LYS B C 1
ATOM 6881 O O . LYS B 1 326 ? 9.664 26.172 18.219 1 78.75 326 LYS B O 1
ATOM 6886 N N . THR B 1 327 ? 10.594 25.484 20.016 1 82.06 327 THR B N 1
ATOM 6887 C CA . THR B 1 327 ? 9.977 24.172 19.875 1 82.06 327 THR B CA 1
ATOM 6888 C C . THR B 1 327 ? 8.477 24.25 20.141 1 82.06 327 THR B C 1
ATOM 6890 O O . THR B 1 327 ? 7.691 23.594 19.453 1 82.06 327 THR B O 1
ATOM 6893 N N . VAL B 1 328 ? 8.219 25.062 21.047 1 82.44 328 VAL B N 1
ATOM 6894 C CA . VAL B 1 328 ? 6.809 25.234 21.375 1 82.44 328 VAL B CA 1
ATOM 6895 C C . VAL B 1 328 ? 6.082 25.891 20.203 1 82.44 328 VAL B C 1
ATOM 6897 O O . VAL B 1 328 ? 4.965 25.5 19.859 1 82.44 328 VAL B O 1
ATOM 6900 N N . GLN B 1 329 ? 6.727 26.875 19.625 1 84.75 329 GLN B N 1
ATOM 6901 C CA . GLN B 1 329 ? 6.125 27.547 18.484 1 84.75 329 GLN B CA 1
ATOM 6902 C C . GLN B 1 329 ? 5.969 26.594 17.297 1 84.75 329 GLN B C 1
ATOM 6904 O O . GLN B 1 329 ? 4.961 26.641 16.594 1 84.75 329 GLN B O 1
ATOM 6909 N N . LEU B 1 330 ? 6.898 25.812 17.141 1 85.75 330 LEU B N 1
ATOM 6910 C CA . LEU B 1 330 ? 6.832 24.844 16.062 1 85.75 330 LEU B CA 1
ATOM 6911 C C . LEU B 1 330 ? 5.707 23.844 16.297 1 85.75 330 LEU B C 1
ATOM 6913 O O . LEU B 1 330 ? 4.977 23.484 15.375 1 85.75 330 LEU B O 1
ATOM 6917 N N . GLN B 1 331 ? 5.512 23.484 17.5 1 84.44 331 GLN B N 1
ATOM 6918 C CA . GLN B 1 331 ? 4.496 22.5 17.859 1 84.44 331 GLN B CA 1
ATOM 6919 C C . GLN B 1 331 ? 3.094 23.078 17.734 1 84.44 331 GLN B C 1
ATOM 6921 O O . GLN B 1 331 ? 2.115 22.344 17.594 1 84.44 331 GLN B O 1
ATOM 6926 N N . SER B 1 332 ? 3.094 24.359 17.734 1 89.31 332 SER B N 1
ATOM 6927 C CA . SER B 1 332 ? 1.797 25.016 17.625 1 89.31 332 SER B CA 1
ATOM 6928 C C . SER B 1 332 ? 1.447 25.297 16.156 1 89.31 332 SER B C 1
ATOM 6930 O O . SER B 1 332 ? 0.291 25.578 15.836 1 89.31 332 SER B O 1
ATOM 6932 N N . HIS B 1 333 ? 2.395 25.266 15.352 1 92.44 333 HIS B N 1
ATOM 6933 C CA . HIS B 1 333 ? 2.172 25.531 13.93 1 92.44 333 HIS B CA 1
ATOM 6934 C C . HIS B 1 333 ? 1.449 24.375 13.258 1 92.44 333 HIS B C 1
ATOM 6936 O O . HIS B 1 333 ? 1.627 23.219 13.648 1 92.44 333 HIS B O 1
ATOM 6942 N N . ILE B 1 334 ? 0.701 24.625 12.227 1 94.38 334 ILE B N 1
ATOM 6943 C CA . ILE B 1 334 ? -0.162 23.641 11.578 1 94.38 334 ILE B CA 1
ATOM 6944 C C . ILE B 1 334 ? 0.69 22.531 10.945 1 94.38 334 ILE B C 1
ATOM 6946 O O . ILE B 1 334 ? 0.247 21.391 10.828 1 94.38 334 ILE B O 1
ATOM 6950 N N . SER B 1 335 ? 1.938 22.891 10.531 1 93.69 335 SER B N 1
ATOM 6951 C CA . SER B 1 335 ? 2.828 21.922 9.914 1 93.69 335 SER B CA 1
ATOM 6952 C C . SER B 1 335 ? 3.139 20.766 10.875 1 93.69 335 SER B C 1
ATOM 6954 O O . SER B 1 335 ? 3.416 19.656 10.438 1 93.69 335 SER B O 1
ATOM 6956 N N . TYR B 1 336 ? 3.047 21.062 12.109 1 92 336 TYR B N 1
ATOM 6957 C CA . TYR B 1 336 ? 3.273 20.047 13.125 1 92 336 TYR B CA 1
ATOM 6958 C C . TYR B 1 336 ? 1.952 19.484 13.633 1 92 336 TYR B C 1
ATOM 6960 O O . TYR B 1 336 ? 1.808 18.266 13.781 1 92 336 TYR B O 1
ATOM 6968 N N . ARG B 1 337 ? 1.053 20.297 13.875 1 93.44 337 ARG B N 1
ATOM 6969 C CA . ARG B 1 337 ? -0.218 19.922 14.484 1 93.44 337 ARG B CA 1
ATOM 6970 C C . ARG B 1 337 ? -0.964 18.922 13.617 1 93.44 337 ARG B C 1
ATOM 6972 O O . ARG B 1 337 ? -1.677 18.047 14.125 1 93.44 337 ARG B O 1
ATOM 6979 N N . LEU B 1 338 ? -0.817 19.031 12.352 1 95.44 338 LEU B N 1
ATOM 6980 C CA . LEU B 1 338 ? -1.588 18.172 11.453 1 95.44 338 LEU B CA 1
ATOM 6981 C C . LEU B 1 338 ? -1.196 16.719 11.633 1 95.44 338 LEU B C 1
ATOM 6983 O O . LEU B 1 338 ? -1.946 15.82 11.242 1 95.44 338 LEU B O 1
ATOM 6987 N N . ARG B 1 339 ? -0.085 16.453 12.211 1 92.94 339 ARG B N 1
ATOM 6988 C CA . ARG B 1 339 ? 0.393 15.094 12.406 1 92.94 339 ARG B CA 1
ATOM 6989 C C . ARG B 1 339 ? -0.361 14.406 13.539 1 92.94 339 ARG B C 1
ATOM 6991 O O . ARG B 1 339 ? -0.497 13.18 13.555 1 92.94 339 ARG B O 1
ATOM 6998 N N . PHE B 1 340 ? -0.92 15.258 14.445 1 93.94 340 PHE B N 1
ATOM 6999 C CA . PHE B 1 340 ? -1.446 14.641 15.656 1 93.94 340 PHE B CA 1
ATOM 7000 C C . PHE B 1 340 ? -2.883 15.086 15.906 1 93.94 340 PHE B C 1
ATOM 7002 O O . PHE B 1 340 ? -3.59 14.484 16.719 1 93.94 340 PHE B O 1
ATOM 7009 N N . SER B 1 341 ? -3.262 16.109 15.227 1 96.81 341 SER B N 1
ATOM 7010 C CA . SER B 1 341 ? -4.617 16.625 15.367 1 96.81 341 SER B CA 1
ATOM 7011 C C . SER B 1 341 ? -5.43 16.391 14.102 1 96.81 341 SER B C 1
ATOM 7013 O O . SER B 1 341 ? -5.117 16.953 13.047 1 96.81 341 SER B O 1
ATOM 7015 N N . LEU B 1 342 ? -6.512 15.648 14.273 1 98.12 342 LEU B N 1
ATOM 7016 C CA . LEU B 1 342 ? -7.375 15.422 13.125 1 98.12 342 LEU B CA 1
ATOM 7017 C C . LEU B 1 342 ? -8.008 16.719 12.648 1 98.12 342 LEU B C 1
ATOM 7019 O O . LEU B 1 342 ? -8.156 16.953 11.445 1 98.12 342 LEU B O 1
ATOM 7023 N N . ARG B 1 343 ? -8.398 17.578 13.594 1 98.25 343 ARG B N 1
ATOM 7024 C CA . ARG B 1 343 ? -9.008 18.859 13.258 1 98.25 343 ARG B CA 1
ATOM 7025 C C . ARG B 1 343 ? -8.078 19.703 12.398 1 98.25 343 ARG B C 1
ATOM 7027 O O . ARG B 1 343 ? -8.508 20.297 11.406 1 98.25 343 ARG B O 1
ATOM 7034 N N . ALA B 1 344 ? -6.793 19.734 12.812 1 97.62 344 ALA B N 1
ATOM 7035 C CA . ALA B 1 344 ? -5.805 20.469 12.031 1 97.62 344 ALA B CA 1
ATOM 7036 C C . ALA B 1 344 ? -5.645 19.859 10.641 1 97.62 344 ALA B C 1
ATOM 7038 O O . ALA B 1 344 ? -5.613 20.578 9.641 1 97.62 344 ALA B O 1
ATOM 7039 N N . TYR B 1 345 ? -5.637 18.625 10.562 1 98.06 345 TYR B N 1
ATOM 7040 C CA . TYR B 1 345 ? -5.434 17.922 9.297 1 98.06 345 TYR B CA 1
ATOM 7041 C C . TYR B 1 345 ? -6.617 18.141 8.359 1 98.06 345 TYR B C 1
ATOM 7043 O O . TYR B 1 345 ? -6.438 18.5 7.191 1 98.06 345 TYR B O 1
ATOM 7051 N N . VAL B 1 346 ? -7.809 17.922 8.836 1 98.19 346 VAL B N 1
ATOM 7052 C CA . VAL B 1 346 ? -9.016 18.031 8.031 1 98.19 346 VAL B CA 1
ATOM 7053 C C . VAL B 1 346 ? -9.227 19.484 7.613 1 98.19 346 VAL B C 1
ATOM 7055 O O . VAL B 1 346 ? -9.789 19.766 6.551 1 98.19 346 VAL B O 1
ATOM 7058 N N . SER B 1 347 ? -8.742 20.422 8.414 1 98.06 347 SER B N 1
ATOM 7059 C CA . SER B 1 347 ? -8.883 21.828 8.07 1 98.06 347 SER B CA 1
ATOM 7060 C C . SER B 1 347 ? -8.125 22.156 6.785 1 98.06 347 SER B C 1
ATOM 7062 O O . SER B 1 347 ? -8.508 23.062 6.051 1 98.06 347 SER B O 1
ATOM 7064 N N . MET B 1 348 ? -7.082 21.406 6.52 1 97.5 348 MET B N 1
ATOM 7065 C CA . MET B 1 348 ? -6.246 21.672 5.352 1 97.5 348 MET B CA 1
ATOM 7066 C C . MET B 1 348 ? -6.516 20.656 4.25 1 97.5 348 MET B C 1
ATOM 7068 O O . MET B 1 348 ? -5.93 20.734 3.166 1 97.5 348 MET B O 1
ATOM 7072 N N . LEU B 1 349 ? -7.371 19.766 4.469 1 97.75 349 LEU B N 1
ATOM 7073 C CA . LEU B 1 349 ? -7.527 18.578 3.633 1 97.75 349 LEU B CA 1
ATOM 7074 C C . LEU B 1 349 ? -7.973 18.953 2.227 1 97.75 349 LEU B C 1
ATOM 7076 O O . LEU B 1 349 ? -7.602 18.297 1.252 1 97.75 349 LEU B O 1
ATOM 7080 N N . TYR B 1 350 ? -8.711 20.016 2.123 1 97.12 350 TYR B N 1
ATOM 7081 C CA . TYR B 1 350 ? -9.203 20.453 0.822 1 97.12 350 TYR B CA 1
ATOM 7082 C C . TYR B 1 350 ? -8.75 21.875 0.526 1 97.12 350 TYR B C 1
ATOM 7084 O O . TYR B 1 350 ? -8.797 22.75 1.4 1 97.12 350 TYR B O 1
ATOM 7092 N N . LEU B 1 351 ? -8.344 22.078 -0.695 1 95.5 351 LEU B N 1
ATOM 7093 C CA . LEU B 1 351 ? -7.777 23.359 -1.112 1 95.5 351 LEU B CA 1
ATOM 7094 C C . LEU B 1 351 ? -8.859 24.422 -1.212 1 95.5 351 LEU B C 1
ATOM 7096 O O . LEU B 1 351 ? -8.703 25.531 -0.69 1 95.5 351 LEU B O 1
ATOM 7100 N N . ARG B 1 352 ? -9.898 24.078 -1.829 1 94.19 352 ARG B N 1
ATOM 7101 C CA . ARG B 1 352 ? -10.969 25.031 -2.057 1 94.19 352 ARG B CA 1
ATOM 7102 C C . ARG B 1 352 ? -12.047 24.906 -0.985 1 94.19 352 ARG B C 1
ATOM 7104 O O . ARG B 1 352 ? -12.383 23.797 -0.559 1 94.19 352 ARG B O 1
ATOM 7111 N N . LYS B 1 353 ? -12.562 25.984 -0.632 1 91.69 353 LYS B N 1
ATOM 7112 C CA . LYS B 1 353 ? -13.648 26.016 0.346 1 91.69 353 LYS B CA 1
ATOM 7113 C C . LYS B 1 353 ? -14.945 25.469 -0.25 1 91.69 353 LYS B C 1
ATOM 7115 O O . LYS B 1 353 ? -15.266 25.75 -1.405 1 91.69 353 LYS B O 1
ATOM 7120 N N . PHE B 1 354 ? -15.555 24.75 0.582 1 91.81 354 PHE B N 1
ATOM 7121 C CA . PHE B 1 354 ? -16.828 24.188 0.153 1 91.81 354 PHE B CA 1
ATOM 7122 C C . PHE B 1 354 ? -17.922 25.25 0.211 1 91.81 354 PHE B C 1
ATOM 7124 O O . PHE B 1 354 ? -17.938 26.078 1.121 1 91.81 354 PHE B O 1
ATOM 7131 N N . SER B 1 355 ? -18.828 25.312 -0.687 1 90.12 355 SER B N 1
ATOM 7132 C CA . SER B 1 355 ? -19.953 26.25 -0.653 1 90.12 355 SER B CA 1
ATOM 7133 C C . SER B 1 355 ? -21.141 25.641 0.094 1 90.12 355 SER B C 1
ATOM 7135 O O . SER B 1 355 ? -21.781 26.328 0.899 1 90.12 355 SER B O 1
ATOM 7137 N N . ASN B 1 356 ? -21.453 24.406 -0.116 1 93.44 356 ASN B N 1
ATOM 7138 C CA . ASN B 1 356 ? -22.641 23.781 0.466 1 93.44 356 ASN B CA 1
ATOM 7139 C C . ASN B 1 356 ? -22.297 22.469 1.166 1 93.44 356 ASN B C 1
ATOM 7141 O O . ASN B 1 356 ? -23.016 21.469 1.027 1 93.44 356 ASN B O 1
ATOM 7145 N N . PHE B 1 357 ? -21.203 22.391 1.784 1 96.38 357 PHE B N 1
ATOM 7146 C CA . PHE B 1 357 ? -20.766 21.203 2.49 1 96.38 357 PHE B CA 1
ATOM 7147 C C . PHE B 1 357 ? -19.953 21.562 3.732 1 96.38 357 PHE B C 1
ATOM 7149 O O . PHE B 1 357 ? -19.172 22.516 3.713 1 96.38 357 PHE B O 1
ATOM 7156 N N . SER B 1 358 ? -20.188 20.859 4.816 1 97.75 358 SER B N 1
ATOM 7157 C CA . SER B 1 358 ? -19.484 21.141 6.059 1 97.75 358 SER B CA 1
ATOM 7158 C C . SER B 1 358 ? -18.938 19.859 6.688 1 97.75 358 SER B C 1
ATOM 7160 O O . SER B 1 358 ? -19.547 18.797 6.578 1 97.75 358 SER B O 1
ATOM 7162 N N . ILE B 1 359 ? -17.828 20 7.281 1 98.25 359 ILE B N 1
ATOM 7163 C CA . ILE B 1 359 ? -17.25 18.922 8.07 1 98.25 359 ILE B CA 1
ATOM 7164 C C . ILE B 1 359 ? -17.406 19.219 9.562 1 98.25 359 ILE B C 1
ATOM 7166 O O . ILE B 1 359 ? -16.969 20.266 10.039 1 98.25 359 ILE B O 1
ATOM 7170 N N . ILE B 1 360 ? -18.062 18.391 10.258 1 98.62 360 ILE B N 1
ATOM 7171 C CA . ILE B 1 360 ? -18.312 18.547 11.688 1 98.62 360 ILE B CA 1
ATOM 7172 C C . ILE B 1 360 ? -17.547 17.484 12.461 1 98.62 360 ILE B C 1
ATOM 7174 O O . ILE B 1 360 ? -17.766 16.281 12.266 1 98.62 360 ILE B O 1
ATOM 7178 N N . LEU B 1 361 ? -16.641 17.859 13.242 1 98.69 361 LEU B N 1
ATOM 7179 C CA . LEU B 1 361 ? -15.828 16.953 14.047 1 98.69 361 LEU B CA 1
ATOM 7180 C C . LEU B 1 361 ? -16.125 17.125 15.531 1 98.69 361 LEU B C 1
ATOM 7182 O O . LEU B 1 361 ? -16.016 18.234 16.062 1 98.69 361 LEU B O 1
ATOM 7186 N N . ARG B 1 362 ? -16.453 16.094 16.172 1 98.12 362 ARG B N 1
ATOM 7187 C CA . ARG B 1 362 ? -16.75 16.094 17.609 1 98.12 362 ARG B CA 1
ATOM 7188 C C . ARG B 1 362 ? -17.766 17.188 17.938 1 98.12 362 ARG B C 1
ATOM 7190 O O . ARG B 1 362 ? -17.562 17.953 18.891 1 98.12 362 ARG B O 1
ATOM 7197 N N . GLY B 1 363 ? -18.766 17.312 17.062 1 96.94 363 GLY B N 1
ATOM 7198 C CA . GLY B 1 363 ? -19.891 18.188 17.328 1 96.94 363 GLY B CA 1
ATOM 7199 C C . GLY B 1 363 ? -19.625 19.625 16.906 1 96.94 363 GLY B C 1
ATOM 7200 O O . GLY B 1 363 ? -20.516 20.469 16.969 1 96.94 363 GLY B O 1
ATOM 7201 N N . LYS B 1 364 ? -18.422 19.922 16.453 1 98 364 LYS B N 1
ATOM 7202 C CA . LYS B 1 364 ? -18.078 21.297 16.094 1 98 364 LYS B CA 1
ATOM 7203 C C . LYS B 1 364 ? -17.672 21.391 14.617 1 98 364 LYS B C 1
ATOM 7205 O O . LYS B 1 364 ? -16.984 20.5 14.102 1 98 364 LYS B O 1
ATOM 7210 N N . LEU B 1 365 ? -17.984 22.5 14.023 1 97.75 365 LEU B N 1
ATOM 7211 C CA . LEU B 1 365 ? -17.625 22.766 12.633 1 97.75 365 LEU B CA 1
ATOM 7212 C C . LEU B 1 365 ? -16.125 22.938 12.484 1 97.75 365 LEU B C 1
ATOM 7214 O O . LEU B 1 365 ? -15.484 23.578 13.32 1 97.75 365 LEU B O 1
ATOM 7218 N N . VAL B 1 366 ? -15.594 22.328 11.438 1 97.88 366 VAL B N 1
ATOM 7219 C CA . VAL B 1 366 ? -14.18 22.5 11.133 1 97.88 366 VAL B CA 1
ATOM 7220 C C . VAL B 1 366 ? -13.992 23.688 10.195 1 97.88 366 VAL B C 1
ATOM 7222 O O . VAL B 1 366 ? -14.57 23.719 9.109 1 97.88 366 VAL B O 1
ATOM 7225 N N . ASP B 1 367 ? -13.195 24.641 10.641 1 96.12 367 ASP B N 1
ATOM 7226 C CA . ASP B 1 367 ? -12.867 25.766 9.781 1 96.12 367 ASP B CA 1
ATOM 7227 C C . ASP B 1 367 ? -11.773 25.406 8.781 1 96.12 367 ASP B C 1
ATOM 7229 O O . ASP B 1 367 ? -10.68 25 9.164 1 96.12 367 ASP B O 1
ATOM 7233 N N . GLN B 1 368 ? -12.133 25.547 7.57 1 95.25 368 GLN B N 1
ATOM 7234 C CA . GLN B 1 368 ? -11.133 25.234 6.551 1 95.25 368 GLN B CA 1
ATOM 7235 C C . GLN B 1 368 ? -9.984 26.234 6.598 1 95.25 368 GLN B C 1
ATOM 7237 O O . GLN B 1 368 ? -10.203 27.438 6.789 1 95.25 368 GLN B O 1
ATOM 7242 N N . PHE B 1 369 ? -8.828 25.719 6.484 1 95.31 369 PHE B N 1
ATOM 7243 C CA . PHE B 1 369 ? -7.602 26.516 6.578 1 95.31 369 PHE B CA 1
ATOM 7244 C C . PHE B 1 369 ? -6.852 26.5 5.25 1 95.31 369 PHE B C 1
ATOM 7246 O O . PHE B 1 369 ? -6.602 25.438 4.684 1 95.31 369 PHE B O 1
ATOM 7253 N N . ASN B 1 370 ? -6.59 27.641 4.723 1 94.06 370 ASN B N 1
ATOM 7254 C CA . ASN B 1 370 ? -5.77 27.797 3.523 1 94.06 370 ASN B CA 1
ATOM 7255 C C . ASN B 1 370 ? -4.391 28.359 3.854 1 94.06 370 ASN B C 1
ATOM 7257 O O . ASN B 1 370 ? -4.266 29.516 4.23 1 94.06 370 ASN B O 1
ATOM 7261 N N . ILE B 1 371 ? -3.379 27.641 3.643 1 93.25 371 ILE B N 1
ATOM 7262 C CA . ILE B 1 371 ? -2.02 27.984 4.039 1 93.25 371 ILE B CA 1
ATOM 7263 C C . ILE B 1 371 ? -1.548 29.203 3.234 1 93.25 371 ILE B C 1
ATOM 7265 O O . ILE B 1 371 ? -0.648 29.922 3.662 1 93.25 371 ILE B O 1
ATOM 7269 N N . VAL B 1 372 ? -2.102 29.484 2.084 1 94 372 VAL B N 1
ATOM 7270 C CA . VAL B 1 372 ? -1.723 30.594 1.229 1 94 372 VAL B CA 1
ATOM 7271 C C . VAL B 1 372 ? -1.966 31.922 1.965 1 94 372 VAL B C 1
ATOM 7273 O O . VAL B 1 372 ? -1.218 32.875 1.789 1 94 372 VAL B O 1
ATOM 7276 N N . ASP B 1 373 ? -2.975 31.922 2.803 1 93.19 373 ASP B N 1
ATOM 7277 C CA . ASP B 1 373 ? -3.314 33.125 3.566 1 93.19 373 ASP B CA 1
ATOM 7278 C C . ASP B 1 373 ? -2.23 33.438 4.594 1 93.19 373 ASP B C 1
ATOM 7280 O O . ASP B 1 373 ? -2.15 34.562 5.082 1 93.19 373 ASP B O 1
ATOM 7284 N N . ASP B 1 374 ? -1.392 32.469 4.91 1 92.56 374 ASP B N 1
ATOM 7285 C CA . ASP B 1 374 ? -0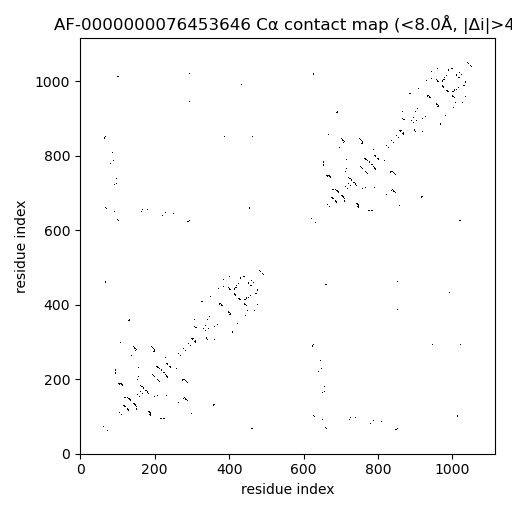.359 32.656 5.926 1 92.56 374 ASP B CA 1
ATOM 7286 C C . ASP B 1 374 ? 1.01 32.875 5.281 1 92.56 374 ASP B C 1
ATOM 7288 O O . ASP B 1 374 ? 2.033 32.875 5.969 1 92.56 374 ASP B O 1
ATOM 7292 N N . LEU B 1 375 ? 1.001 33.031 4.039 1 95 375 LEU B N 1
ATOM 7293 C CA . LEU B 1 375 ? 2.268 33.281 3.354 1 95 375 LEU B CA 1
ATOM 7294 C C . LEU B 1 375 ? 2.525 34.781 3.193 1 95 375 LEU B C 1
ATOM 7296 O O . LEU B 1 375 ? 1.591 35.562 2.988 1 95 375 LEU B O 1
ATOM 7300 N N . ILE B 1 376 ? 3.793 35.156 3.35 1 95.25 376 ILE B N 1
ATOM 7301 C CA . ILE B 1 376 ? 4.227 36.531 3.088 1 95.25 376 ILE B CA 1
ATOM 7302 C C . ILE B 1 376 ? 5.164 36.531 1.883 1 95.25 376 ILE B C 1
ATOM 7304 O O . ILE B 1 376 ? 5.879 35.562 1.627 1 95.25 376 ILE B O 1
ATOM 7308 N N . TYR B 1 377 ? 5.102 37.625 1.068 1 95.56 377 TYR B N 1
ATOM 7309 C CA . TYR B 1 377 ? 5.902 37.781 -0.138 1 95.56 377 TYR B CA 1
ATOM 7310 C C . TYR B 1 377 ? 5.656 36.656 -1.126 1 95.56 377 TYR B C 1
ATOM 7312 O O . TYR B 1 377 ? 6.602 36.062 -1.641 1 95.56 377 TYR B O 1
ATOM 7320 N N . SER B 1 378 ? 4.391 36.312 -1.283 1 95.56 378 SER B N 1
ATOM 7321 C CA . SER B 1 378 ? 4.031 35.156 -2.088 1 95.56 378 SER B CA 1
ATOM 7322 C C . SER B 1 378 ? 4.094 35.469 -3.578 1 95.56 378 SER B C 1
ATOM 7324 O O . SER B 1 378 ? 3.91 36.625 -3.98 1 95.56 378 SER B O 1
ATOM 7326 N N . LYS B 1 379 ? 4.441 34.531 -4.348 1 96 379 LYS B N 1
ATOM 7327 C CA . LYS B 1 379 ? 4.492 34.594 -5.805 1 96 379 LYS B CA 1
ATOM 7328 C C . LYS B 1 379 ? 3.795 33.406 -6.434 1 96 379 LYS B C 1
ATOM 7330 O O . LYS B 1 379 ? 3.816 32.281 -5.875 1 96 379 LYS B O 1
ATOM 7335 N N . VAL B 1 380 ? 3.189 33.625 -7.52 1 96.31 380 VAL B N 1
ATOM 7336 C CA . VAL B 1 380 ? 2.566 32.531 -8.281 1 96.31 380 VAL B CA 1
ATOM 7337 C C . VAL B 1 380 ? 3.439 32.188 -9.484 1 96.31 380 VAL B C 1
ATOM 7339 O O . VAL B 1 380 ? 3.742 33.062 -10.312 1 96.31 380 VAL B O 1
ATOM 7342 N N . ILE B 1 381 ? 3.85 31 -9.492 1 95.06 381 ILE B N 1
ATOM 7343 C CA . ILE B 1 381 ? 4.723 30.531 -10.562 1 95.06 381 ILE B CA 1
ATOM 7344 C C . ILE B 1 381 ? 4.004 29.453 -11.375 1 95.06 381 ILE B C 1
ATOM 7346 O O . ILE B 1 381 ? 3.57 28.438 -10.828 1 95.06 381 ILE B O 1
ATOM 7350 N N . PRO B 1 382 ? 3.943 29.688 -12.625 1 92.56 382 PRO B N 1
ATOM 7351 C CA . PRO B 1 382 ? 3.326 28.656 -13.461 1 92.56 382 PRO B CA 1
ATOM 7352 C C . PRO B 1 382 ? 4.234 27.438 -13.672 1 92.56 382 PRO B C 1
ATOM 7354 O O . PRO B 1 382 ? 5.457 27.578 -13.727 1 92.56 382 PRO B O 1
ATOM 7357 N N . TYR B 1 383 ? 3.625 26.312 -13.703 1 90.81 383 TYR B N 1
ATOM 7358 C CA . TYR B 1 383 ? 4.324 25.062 -13.984 1 90.81 383 TYR B CA 1
ATOM 7359 C C . TYR B 1 383 ? 3.635 24.281 -15.102 1 90.81 383 TYR B C 1
ATOM 7361 O O . TYR B 1 383 ? 2.436 24.016 -15.031 1 90.81 383 TYR B O 1
ATOM 7369 N N . LYS B 1 384 ? 4.395 23.969 -16.109 1 86.81 384 LYS B N 1
ATOM 7370 C CA . LYS B 1 384 ? 3.902 23.141 -17.203 1 86.81 384 LYS B CA 1
ATOM 7371 C C . LYS B 1 384 ? 4.602 21.797 -17.234 1 86.81 384 LYS B C 1
ATOM 7373 O O . LYS B 1 384 ? 5.789 21.703 -17.547 1 86.81 384 LYS B O 1
ATOM 7378 N N . PRO B 1 385 ? 3.814 20.766 -16.875 1 84.81 385 PRO B N 1
ATOM 7379 C CA . PRO B 1 385 ? 4.426 19.438 -16.906 1 84.81 385 PRO B CA 1
ATOM 7380 C C . PRO B 1 385 ? 4.871 19.016 -18.297 1 84.81 385 PRO B C 1
ATOM 7382 O O . PRO B 1 385 ? 4.199 19.328 -19.281 1 84.81 385 PRO B O 1
ATOM 7385 N N . GLN B 1 386 ? 6.043 18.531 -18.391 1 73.31 386 GLN B N 1
ATOM 7386 C CA . GLN B 1 386 ? 6.574 18.078 -19.672 1 73.31 386 GLN B CA 1
ATOM 7387 C C . GLN B 1 386 ? 6.262 16.609 -19.906 1 73.31 386 GLN B C 1
ATOM 7389 O O . GLN B 1 386 ? 6.766 15.734 -19.188 1 73.31 386 GLN B O 1
ATOM 7394 N N . LEU B 1 387 ? 5.184 16.406 -20.562 1 63.34 387 LEU B N 1
ATOM 7395 C CA . LEU B 1 387 ? 4.844 15.023 -20.891 1 63.34 387 LEU B CA 1
ATOM 7396 C C . LEU B 1 387 ? 5.668 14.531 -22.078 1 63.34 387 LEU B C 1
ATOM 7398 O O . LEU B 1 387 ? 6.133 15.328 -22.891 1 63.34 387 LEU B O 1
ATOM 7402 N N . ALA B 1 388 ? 6.141 13.32 -22.094 1 52.5 388 ALA B N 1
ATOM 7403 C CA . ALA B 1 388 ? 6.766 12.789 -23.297 1 52.5 388 ALA B CA 1
ATOM 7404 C C . ALA B 1 388 ? 5.898 13.062 -24.531 1 52.5 388 ALA B C 1
ATOM 7406 O O . ALA B 1 388 ? 4.691 13.289 -24.406 1 52.5 388 ALA B O 1
ATOM 7407 N N . MET B 1 389 ? 6.418 13.297 -25.656 1 48.84 389 MET B N 1
ATOM 7408 C CA . MET B 1 389 ? 5.945 13.672 -26.984 1 48.84 389 MET B CA 1
ATOM 7409 C C . MET B 1 389 ? 4.566 13.078 -27.25 1 48.84 389 MET B C 1
ATOM 7411 O O . MET B 1 389 ? 3.811 13.602 -28.078 1 48.84 389 MET B O 1
ATOM 7415 N N . ALA B 1 390 ? 4.324 11.883 -26.828 1 44.28 390 ALA B N 1
ATOM 7416 C CA . ALA B 1 390 ? 3.197 11.195 -27.453 1 44.28 390 ALA B CA 1
ATOM 7417 C C . ALA B 1 390 ? 1.881 11.57 -26.781 1 44.28 390 ALA B C 1
ATOM 7419 O O . ALA B 1 390 ? 0.811 11.133 -27.203 1 44.28 390 ALA B O 1
ATOM 7420 N N . SER B 1 391 ? 1.88 12.211 -25.625 1 50.56 391 SER B N 1
ATOM 7421 C CA . SER B 1 391 ? 0.554 12.328 -25.031 1 50.56 391 SER B CA 1
ATOM 7422 C C . SER B 1 391 ? -0.133 13.625 -25.469 1 50.56 391 SER B C 1
ATOM 7424 O O . SER B 1 391 ? 0.428 14.711 -25.312 1 50.56 391 SER B O 1
ATOM 7426 N N . ASN B 1 392 ? -0.841 13.539 -26.406 1 48.66 392 ASN B N 1
ATOM 7427 C CA . ASN B 1 392 ? -1.706 14.594 -26.938 1 48.66 392 ASN B CA 1
ATOM 7428 C C . ASN B 1 392 ? -2.553 15.227 -25.828 1 48.66 392 ASN B C 1
ATOM 7430 O O . ASN B 1 392 ? -3.469 16 -26.109 1 48.66 392 ASN B O 1
ATOM 7434 N N . GLU B 1 393 ? -2.438 14.703 -24.781 1 50.53 393 GLU B N 1
ATOM 7435 C CA . GLU B 1 393 ? -3.373 15.312 -23.844 1 50.53 393 GLU B CA 1
ATOM 7436 C C . GLU B 1 393 ? -2.885 16.688 -23.391 1 50.53 393 GLU B C 1
ATOM 7438 O O . GLU B 1 393 ? -1.712 16.844 -23.047 1 50.53 393 GLU B O 1
ATOM 7443 N N . ALA B 1 394 ? -3.533 17.656 -23.906 1 50.28 394 ALA B N 1
ATOM 7444 C CA . ALA B 1 394 ? -3.32 19.047 -23.516 1 50.28 394 ALA B CA 1
ATOM 7445 C C . ALA B 1 394 ? -3.088 19.156 -22 1 50.28 394 ALA B C 1
ATOM 7447 O O . ALA B 1 394 ? -4.008 18.953 -21.203 1 50.28 394 ALA B O 1
ATOM 7448 N N . ILE B 1 395 ? -1.823 18.891 -21.562 1 58.88 395 ILE B N 1
ATOM 7449 C CA . ILE B 1 395 ? -1.587 19.031 -20.125 1 58.88 395 ILE B CA 1
ATOM 7450 C C . ILE B 1 395 ? -1.783 20.484 -19.719 1 58.88 395 ILE B C 1
ATOM 7452 O O . ILE B 1 395 ? -1.191 21.391 -20.297 1 58.88 395 ILE B O 1
ATOM 7456 N N . VAL B 1 396 ? -2.826 20.766 -18.891 1 67 396 VAL B N 1
ATOM 7457 C CA . VAL B 1 396 ? -3.242 22.031 -18.297 1 67 396 VAL B CA 1
ATOM 7458 C C . VAL B 1 396 ? -2.135 22.562 -17.406 1 67 396 VAL B C 1
ATOM 7460 O O . VAL B 1 396 ? -1.547 21.828 -16.609 1 67 396 VAL B O 1
ATOM 7463 N N . GLU B 1 397 ? -1.683 23.719 -17.734 1 82.69 397 GLU B N 1
ATOM 7464 C CA . GLU B 1 397 ? -0.772 24.484 -16.891 1 82.69 397 GLU B CA 1
ATOM 7465 C C . GLU B 1 397 ? -1.314 24.594 -15.461 1 82.69 397 GLU B C 1
ATOM 7467 O O . GLU B 1 397 ? -2.518 24.781 -15.266 1 82.69 397 GLU B O 1
ATOM 7472 N N . THR B 1 398 ? -0.376 24.25 -14.547 1 88.44 398 THR B N 1
ATOM 7473 C CA . THR B 1 398 ? -0.758 24.375 -13.141 1 88.44 398 THR B CA 1
ATOM 7474 C C . THR B 1 398 ? -0.031 25.547 -12.492 1 88.44 398 THR B C 1
ATOM 7476 O O . THR B 1 398 ? 1.025 25.969 -12.961 1 88.44 398 THR B O 1
ATOM 7479 N N . LYS B 1 399 ? -0.716 26.156 -11.523 1 91.56 399 LYS B N 1
ATOM 7480 C CA . LYS B 1 399 ? -0.144 27.281 -10.805 1 91.56 399 LYS B CA 1
ATOM 7481 C C . LYS B 1 399 ? 0.398 26.859 -9.445 1 91.56 399 LYS B C 1
ATOM 7483 O O . LYS B 1 399 ? -0.25 26.094 -8.719 1 91.56 399 LYS B O 1
ATOM 7488 N N . THR B 1 400 ? 1.575 27.266 -9.211 1 95.06 400 THR B N 1
ATOM 7489 C CA . THR B 1 400 ? 2.205 27.031 -7.918 1 95.06 400 THR B CA 1
ATOM 7490 C C . THR B 1 400 ? 2.357 28.328 -7.145 1 95.06 400 THR B C 1
ATOM 7492 O O . THR B 1 400 ? 2.92 29.297 -7.656 1 95.06 400 THR B O 1
ATOM 7495 N N . THR B 1 401 ? 1.816 28.422 -6 1 96.94 401 THR B N 1
ATOM 7496 C CA . THR B 1 401 ? 2.012 29.578 -5.117 1 96.94 401 THR B CA 1
ATOM 7497 C C . THR B 1 401 ? 3.135 29.297 -4.121 1 96.94 401 THR B C 1
ATOM 7499 O O . THR B 1 401 ? 3.119 28.281 -3.42 1 96.94 401 THR B O 1
ATOM 7502 N N . ILE B 1 402 ? 4.105 30.141 -4.098 1 96.69 402 ILE B N 1
ATOM 7503 C CA . ILE B 1 402 ? 5.262 29.969 -3.225 1 96.69 402 ILE B CA 1
ATOM 7504 C C . ILE B 1 402 ? 5.48 31.234 -2.404 1 96.69 402 ILE B C 1
ATOM 7506 O O . ILE B 1 402 ? 5.195 32.344 -2.873 1 96.69 402 ILE B O 1
ATOM 7510 N N . GLY B 1 403 ? 5.914 31.125 -1.141 1 96.75 403 GLY B N 1
ATOM 7511 C CA . GLY B 1 403 ? 6.203 32.25 -0.255 1 96.75 403 GLY B CA 1
ATOM 7512 C C . GLY B 1 403 ? 6.855 31.812 1.048 1 96.75 403 GLY B C 1
ATOM 7513 O O . GLY B 1 403 ? 7.242 30.656 1.204 1 96.75 403 GLY B O 1
ATOM 7514 N N . PHE B 1 404 ? 7.102 32.844 1.896 1 95.88 404 PHE B N 1
ATOM 7515 C CA . PHE B 1 404 ? 7.586 32.562 3.244 1 95.88 404 PHE B CA 1
ATOM 7516 C C . PHE B 1 404 ? 6.426 32.438 4.223 1 95.88 404 PHE B C 1
ATOM 7518 O O . PHE B 1 404 ? 5.418 33.125 4.09 1 95.88 404 PHE B O 1
ATOM 7525 N N . ILE B 1 405 ? 6.574 31.547 5.078 1 92.94 405 ILE B N 1
ATOM 7526 C CA . ILE B 1 405 ? 5.562 31.469 6.129 1 92.94 405 ILE B CA 1
ATOM 7527 C C . ILE B 1 405 ? 5.641 32.719 7.004 1 92.94 405 ILE B C 1
ATOM 7529 O O . ILE B 1 405 ? 6.719 33.281 7.199 1 92.94 405 ILE B O 1
ATOM 7533 N N . LYS B 1 406 ? 4.566 33.188 7.535 1 91.06 406 LYS B N 1
ATOM 7534 C CA . LYS B 1 406 ? 4.492 34.375 8.344 1 91.06 406 LYS B CA 1
ATOM 7535 C C . LYS B 1 406 ? 5.41 34.281 9.555 1 91.06 406 LYS B C 1
ATOM 7537 O O . LYS B 1 406 ? 5.977 35.312 9.992 1 91.06 406 LYS B O 1
ATOM 7542 N N . GLU B 1 407 ? 5.59 33.062 9.992 1 89.25 407 GLU B N 1
ATOM 7543 C CA . GLU B 1 407 ? 6.414 32.844 11.172 1 89.25 407 GLU B CA 1
ATOM 7544 C C . GLU B 1 407 ? 7.859 32.531 10.789 1 89.25 407 GLU B C 1
ATOM 7546 O O . GLU B 1 407 ? 8.594 31.906 11.555 1 89.25 407 GLU B O 1
ATOM 7551 N N . ALA B 1 408 ? 8.25 32.906 9.719 1 88 408 ALA B N 1
ATOM 7552 C CA . ALA B 1 408 ? 9.562 32.562 9.172 1 88 408 ALA B CA 1
ATOM 7553 C C . ALA B 1 408 ? 10.68 33.031 10.102 1 88 408 ALA B C 1
ATOM 7555 O O . ALA B 1 408 ? 11.766 32.438 10.117 1 88 408 ALA B O 1
ATOM 7556 N N . ALA B 1 409 ? 10.508 34.031 10.852 1 81.31 409 ALA B N 1
ATOM 7557 C CA . ALA B 1 409 ? 11.523 34.562 11.758 1 81.31 409 ALA B CA 1
ATOM 7558 C C . ALA B 1 409 ? 11.727 33.656 12.961 1 81.31 409 ALA B C 1
ATOM 7560 O O . ALA B 1 409 ? 12.805 33.656 13.562 1 81.31 409 ALA B O 1
ATOM 7561 N N . GLU B 1 410 ? 10.773 32.844 13.219 1 83.44 410 GLU B N 1
ATOM 7562 C CA . GLU B 1 410 ? 10.797 32.094 14.469 1 83.44 410 GLU B CA 1
ATOM 7563 C C . GLU B 1 410 ? 10.961 30.594 14.203 1 83.44 410 GLU B C 1
ATOM 7565 O O . GLU B 1 410 ? 11.641 29.891 14.961 1 83.44 410 GLU B O 1
ATOM 7570 N N . ILE B 1 411 ? 10.281 30.141 13.156 1 87 411 ILE B N 1
ATOM 7571 C CA . ILE B 1 411 ? 10.289 28.703 12.938 1 87 411 ILE B CA 1
ATOM 7572 C C . ILE B 1 411 ? 10.742 28.391 11.516 1 87 411 ILE B C 1
ATOM 7574 O O . ILE B 1 411 ? 10.531 29.203 10.602 1 87 411 ILE B O 1
ATOM 7578 N N . LYS B 1 412 ? 11.273 27.234 11.305 1 86.56 412 LYS B N 1
ATOM 7579 C CA . LYS B 1 412 ? 11.844 26.828 10.023 1 86.56 412 LYS B CA 1
ATOM 7580 C C . LYS B 1 412 ? 10.945 25.812 9.32 1 86.56 412 LYS B C 1
ATOM 7582 O O . LYS B 1 412 ? 11.375 24.688 9.031 1 86.56 412 LYS B O 1
ATOM 7587 N N . VAL B 1 413 ? 9.789 26.266 8.984 1 90.88 413 VAL B N 1
ATOM 7588 C CA . VAL B 1 413 ? 8.852 25.375 8.289 1 90.88 413 VAL B CA 1
ATOM 7589 C C . VAL B 1 413 ? 9.086 25.469 6.781 1 90.88 413 VAL B C 1
ATOM 7591 O O . VAL B 1 413 ? 9.203 26.562 6.227 1 90.88 413 VAL B O 1
ATOM 7594 N N . THR B 1 414 ? 9.297 24.344 6.141 1 92.88 414 THR B N 1
ATOM 7595 C CA . THR B 1 414 ? 9.508 24.297 4.699 1 92.88 414 THR B CA 1
ATOM 7596 C C . THR B 1 414 ? 8.719 23.156 4.066 1 92.88 414 THR B C 1
ATOM 7598 O O . THR B 1 414 ? 8.336 22.203 4.754 1 92.88 414 THR B O 1
ATOM 7601 N N . GLY B 1 415 ? 8.336 23.375 2.797 1 95.19 415 GLY B N 1
ATOM 7602 C CA . GLY B 1 415 ? 7.738 22.281 2.061 1 95.19 415 GLY B CA 1
ATOM 7603 C C . GLY B 1 415 ? 6.535 22.703 1.239 1 95.19 415 GLY B C 1
ATOM 7604 O O . GLY B 1 415 ? 5.977 23.781 1.449 1 95.19 415 GLY B O 1
ATOM 7605 N N . PHE B 1 416 ? 6.141 21.891 0.351 1 97.12 416 PHE B N 1
ATOM 7606 C CA . PHE B 1 416 ? 5.016 22.156 -0.537 1 97.12 416 PHE B CA 1
ATOM 7607 C C . PHE B 1 416 ? 3.787 21.359 -0.114 1 97.12 416 PHE B C 1
ATOM 7609 O O . PHE B 1 416 ? 3.896 20.203 0.264 1 97.12 416 PHE B O 1
ATOM 7616 N N . ASN B 1 417 ? 2.711 21.984 -0.064 1 97.88 417 ASN B N 1
ATOM 7617 C CA . ASN B 1 417 ? 1.427 21.312 0.045 1 97.88 417 ASN B CA 1
ATOM 7618 C C . ASN B 1 417 ? 0.845 20.984 -1.329 1 97.88 417 ASN B C 1
ATOM 7620 O O . ASN B 1 417 ? 0.416 21.891 -2.053 1 97.88 417 ASN B O 1
ATOM 7624 N N . VAL B 1 418 ? 0.763 19.734 -1.612 1 97.75 418 VAL B N 1
ATOM 7625 C CA . VAL B 1 418 ? 0.382 19.328 -2.961 1 97.75 418 VAL B CA 1
ATOM 7626 C C . VAL B 1 418 ? -1 18.672 -2.934 1 97.75 418 VAL B C 1
ATOM 7628 O O . VAL B 1 418 ? -1.229 17.719 -2.193 1 97.75 418 VAL B O 1
ATOM 7631 N N . TYR B 1 419 ? -1.851 19.203 -3.734 1 96.81 419 TYR B N 1
ATOM 7632 C CA . TYR B 1 419 ? -3.229 18.734 -3.816 1 96.81 419 TYR B CA 1
ATOM 7633 C C . TYR B 1 419 ? -3.486 18.031 -5.141 1 96.81 419 TYR B C 1
ATOM 7635 O O . TYR B 1 419 ? -2.777 18.25 -6.121 1 96.81 419 TYR B O 1
ATOM 7643 N N . HIS B 1 420 ? -4.379 17.125 -5.164 1 95.12 420 HIS B N 1
ATOM 7644 C CA . HIS B 1 420 ? -4.91 16.453 -6.34 1 95.12 420 HIS B CA 1
ATOM 7645 C C . HIS B 1 420 ? -6.438 16.469 -6.34 1 95.12 420 HIS B C 1
ATOM 7647 O O . HIS B 1 420 ? -7.062 15.891 -5.441 1 95.12 420 HIS B O 1
ATOM 7653 N N . LYS B 1 421 ? -7.023 17.109 -7.32 1 91.38 421 LYS B N 1
ATOM 7654 C CA . LYS B 1 421 ? -8.477 17.266 -7.375 1 91.38 421 LYS B CA 1
ATOM 7655 C C . LYS B 1 421 ? -9.023 17.797 -6.055 1 91.38 421 LYS B C 1
ATOM 7657 O O . LYS B 1 421 ? -9.93 17.219 -5.469 1 91.38 421 LYS B O 1
ATOM 7662 N N . ASN B 1 422 ? -8.359 18.812 -5.551 1 93.75 422 ASN B N 1
ATOM 7663 C CA . ASN B 1 422 ? -8.773 19.578 -4.371 1 93.75 422 ASN B CA 1
ATOM 7664 C C . ASN B 1 422 ? -8.352 18.875 -3.082 1 93.75 422 ASN B C 1
ATOM 7666 O O . ASN B 1 422 ? -8.469 19.453 -1.996 1 93.75 422 ASN B O 1
ATOM 7670 N N . ARG B 1 423 ? -7.84 17.672 -3.193 1 96.44 423 ARG B N 1
ATOM 7671 C CA . ARG B 1 423 ? -7.551 16.844 -2.029 1 96.44 423 ARG B CA 1
ATOM 7672 C C . ARG B 1 423 ? -6.062 16.859 -1.694 1 96.44 423 ARG B C 1
ATOM 7674 O O . ARG B 1 423 ? -5.227 16.562 -2.551 1 96.44 423 ARG B O 1
ATOM 7681 N N . LEU B 1 424 ? -5.773 17.188 -0.474 1 97.62 424 LEU B N 1
ATOM 7682 C CA . LEU B 1 424 ? -4.387 17.219 -0.022 1 97.62 424 LEU B CA 1
ATOM 7683 C C . LEU B 1 424 ? -3.785 15.812 -0.044 1 97.62 424 LEU B C 1
ATOM 7685 O O . LEU B 1 424 ? -4.34 14.891 0.554 1 97.62 424 LEU B O 1
ATOM 7689 N N . ILE B 1 425 ? -2.695 15.602 -0.698 1 96.62 425 ILE B N 1
ATOM 7690 C CA . ILE B 1 425 ? -2.045 14.297 -0.804 1 96.62 425 ILE B CA 1
ATOM 7691 C C . ILE B 1 425 ? -0.74 14.305 -0.012 1 96.62 425 ILE B C 1
ATOM 7693 O O . ILE B 1 425 ? -0.507 13.43 0.822 1 96.62 425 ILE B O 1
ATOM 7697 N N . LYS B 1 426 ? 0.057 15.336 -0.248 1 96.44 426 LYS B N 1
ATOM 7698 C CA . LYS B 1 426 ? 1.339 15.469 0.438 1 96.44 426 LYS B CA 1
ATOM 7699 C C . LYS B 1 426 ? 1.431 16.797 1.188 1 96.44 426 LYS B C 1
ATOM 7701 O O . LYS B 1 426 ? 1.676 17.844 0.584 1 96.44 426 LYS B O 1
ATOM 7706 N N . PRO B 1 427 ? 1.309 16.75 2.438 1 97 427 PRO B N 1
ATOM 7707 C CA . PRO B 1 427 ? 1.49 17.969 3.23 1 97 427 PRO B CA 1
ATOM 7708 C C . PRO B 1 427 ? 2.961 18.281 3.502 1 97 427 PRO B C 1
ATOM 7710 O O . PRO B 1 427 ? 3.723 17.406 3.889 1 97 427 PRO B O 1
ATOM 7713 N N . PHE B 1 428 ? 3.354 19.547 3.221 1 96 428 PHE B N 1
ATOM 7714 C CA . PHE B 1 428 ? 4.684 20.062 3.51 1 96 428 PHE B CA 1
ATOM 7715 C C . PHE B 1 428 ? 5.762 19.125 2.982 1 96 428 PHE B C 1
ATOM 7717 O O . PHE B 1 428 ? 6.672 18.75 3.721 1 96 428 PHE B O 1
ATOM 7724 N N . TRP B 1 429 ? 5.617 18.766 1.775 1 95.38 429 TRP B N 1
ATOM 7725 C CA . TRP B 1 429 ? 6.578 17.922 1.079 1 95.38 429 TRP B CA 1
ATOM 7726 C C . TRP B 1 429 ? 7.938 18.609 0.969 1 95.38 429 TRP B C 1
ATOM 7728 O O . TRP B 1 429 ? 8.094 19.562 0.208 1 95.38 429 TRP B O 1
ATOM 7738 N N . LYS B 1 430 ? 8.906 18.094 1.682 1 92 430 LYS B N 1
ATOM 7739 C CA . LYS B 1 430 ? 10.25 18.672 1.656 1 92 430 LYS B CA 1
ATOM 7740 C C . LYS B 1 430 ? 11.008 18.234 0.405 1 92 430 LYS B C 1
ATOM 7742 O O . LYS B 1 430 ? 11.305 17.047 0.233 1 92 430 LYS B O 1
ATOM 7747 N N . VAL B 1 431 ? 11.258 19.156 -0.384 1 90.62 431 VAL B N 1
ATOM 7748 C CA . VAL B 1 431 ? 11.922 18.844 -1.643 1 90.62 431 VAL B CA 1
ATOM 7749 C C . VAL B 1 431 ? 13.414 19.172 -1.534 1 90.62 431 VAL B C 1
ATOM 7751 O O . VAL B 1 431 ? 14.211 18.734 -2.369 1 90.62 431 VAL B O 1
ATOM 7754 N N . VAL B 1 432 ? 13.742 19.969 -0.555 1 85 432 VAL B N 1
ATOM 7755 C CA . VAL B 1 432 ? 15.141 20.328 -0.329 1 85 432 VAL B CA 1
ATOM 7756 C C . VAL B 1 432 ? 15.68 19.578 0.883 1 85 432 VAL B C 1
ATOM 7758 O O . VAL B 1 432 ? 14.938 19.297 1.83 1 85 432 VAL B O 1
ATOM 7761 N N . ALA B 1 433 ? 16.953 19.141 0.792 1 73.25 433 ALA B N 1
ATOM 7762 C CA . ALA B 1 433 ? 17.594 18.344 1.84 1 73.25 433 ALA B CA 1
ATOM 7763 C C . ALA B 1 433 ? 17.609 19.109 3.164 1 73.25 433 ALA B C 1
ATOM 7765 O O . ALA B 1 433 ? 17.719 20.344 3.18 1 73.25 433 ALA B O 1
ATOM 7766 N N . ASP B 1 434 ? 17.594 18.297 4.25 1 67.62 434 ASP B N 1
ATOM 7767 C CA . ASP B 1 434 ? 17.625 18.844 5.598 1 67.62 434 ASP B CA 1
ATOM 7768 C C . ASP B 1 434 ? 19 19.422 5.934 1 67.62 434 ASP B C 1
ATOM 7770 O O . ASP B 1 434 ? 20.016 18.953 5.41 1 67.62 434 ASP B O 1
ATOM 7774 N N . GLY B 1 435 ? 19.125 20.469 6.59 1 63.38 435 GLY B N 1
ATOM 7775 C CA . GLY B 1 435 ? 20.375 21 7.105 1 63.38 435 GLY B CA 1
ATOM 7776 C C . GLY B 1 435 ? 20.844 22.25 6.375 1 63.38 435 GLY B C 1
ATOM 7777 O O . GLY B 1 435 ? 21.672 23 6.887 1 63.38 435 GLY B O 1
ATOM 7778 N N . SER B 1 436 ? 20.344 22.359 5.094 1 65.94 436 SER B N 1
ATOM 7779 C CA . SER B 1 436 ? 20.75 23.547 4.355 1 65.94 436 SER B CA 1
ATOM 7780 C C . SER B 1 436 ? 19.938 24.766 4.781 1 65.94 436 SER B C 1
ATOM 7782 O O . SER B 1 436 ? 18.766 24.641 5.152 1 65.94 436 SER B O 1
ATOM 7784 N N . SER B 1 437 ? 20.656 25.844 4.992 1 77.69 437 SER B N 1
ATOM 7785 C CA . SER B 1 437 ? 19.938 27.094 5.242 1 77.69 437 SER B CA 1
ATOM 7786 C C . SER B 1 437 ? 19.172 27.562 4 1 77.69 437 SER B C 1
ATOM 7788 O O . SER B 1 437 ? 18.25 28.375 4.098 1 77.69 437 SER B O 1
ATOM 7790 N N . LYS B 1 438 ? 19.547 26.984 2.895 1 82.62 438 LYS B N 1
ATOM 7791 C CA . LYS B 1 438 ? 18.891 27.391 1.652 1 82.62 438 LYS B CA 1
ATOM 7792 C C . LYS B 1 438 ? 17.5 26.797 1.549 1 82.62 438 LYS B C 1
ATOM 7794 O O . LYS B 1 438 ? 17.312 25.594 1.743 1 82.62 438 LYS B O 1
ATOM 7799 N N . GLY B 1 439 ? 16.5 27.656 1.317 1 87.06 439 GLY B N 1
ATOM 7800 C CA . GLY B 1 439 ? 15.125 27.203 1.142 1 87.06 439 GLY B CA 1
ATOM 7801 C C . GLY B 1 439 ? 14.336 27.188 2.436 1 87.06 439 GLY B C 1
ATOM 7802 O O . GLY B 1 439 ? 13.172 26.766 2.455 1 87.06 439 GLY B O 1
A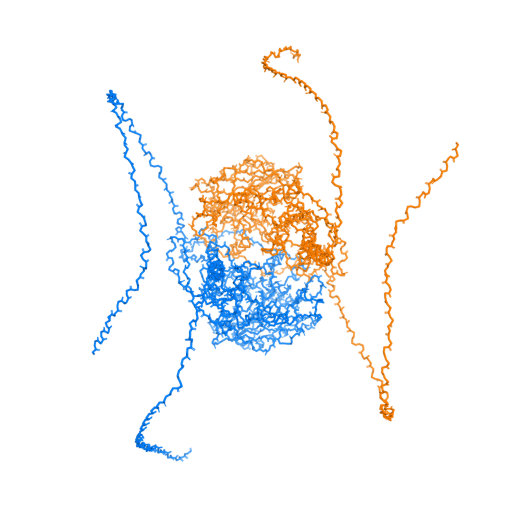TOM 7803 N N . ARG B 1 440 ? 15.031 27.641 3.428 1 88 440 ARG B N 1
ATOM 7804 C CA . ARG B 1 440 ? 14.367 27.641 4.73 1 88 440 ARG B CA 1
ATOM 7805 C C . ARG B 1 440 ? 13.141 28.547 4.723 1 88 440 ARG B C 1
ATOM 7807 O O . ARG B 1 440 ? 13.141 29.594 4.082 1 88 440 ARG B O 1
ATOM 7814 N N . CYS B 1 441 ? 12.102 28.094 5.344 1 91.75 441 CYS B N 1
ATOM 7815 C CA . CYS B 1 441 ? 10.875 28.828 5.617 1 91.75 441 CYS B CA 1
ATOM 7816 C C . CYS B 1 441 ? 10.055 29.031 4.344 1 91.75 441 CYS B C 1
ATOM 7818 O O . CYS B 1 441 ? 9.094 29.781 4.332 1 91.75 441 CYS B O 1
ATOM 7820 N N . VAL B 1 442 ? 10.484 28.406 3.262 1 94.94 442 VAL B N 1
ATOM 7821 C CA . VAL B 1 442 ? 9.742 28.516 2.01 1 94.94 442 VAL B CA 1
ATOM 7822 C C . VAL B 1 442 ? 8.641 27.453 1.972 1 94.94 442 VAL B C 1
ATOM 7824 O O . VAL B 1 442 ? 8.906 26.266 2.152 1 94.94 442 VAL B O 1
ATOM 7827 N N . VAL B 1 443 ? 7.457 27.891 1.802 1 96.44 443 VAL B N 1
ATOM 7828 C CA . VAL B 1 443 ? 6.301 27.016 1.729 1 96.44 443 VAL B CA 1
ATOM 7829 C C . VAL B 1 443 ? 5.539 27.266 0.431 1 96.44 443 VAL B C 1
ATOM 7831 O O . VAL B 1 443 ? 5.488 28.391 -0.061 1 96.44 443 VAL B O 1
ATOM 7834 N N . GLY B 1 444 ? 5.02 26.234 -0.159 1 96.62 444 GLY B N 1
ATOM 7835 C CA . GLY B 1 444 ? 4.273 26.391 -1.398 1 96.62 444 GLY B CA 1
ATOM 7836 C C . GLY B 1 444 ? 3.02 25.531 -1.446 1 96.62 444 GLY B C 1
ATOM 7837 O O . GLY B 1 444 ? 2.818 24.672 -0.592 1 96.62 444 GLY B O 1
ATOM 7838 N N . VAL B 1 445 ? 2.16 25.859 -2.398 1 97.56 445 VAL B N 1
ATOM 7839 C CA . VAL B 1 445 ? 0.918 25.141 -2.627 1 97.56 445 VAL B CA 1
ATOM 7840 C C . VAL B 1 445 ? 0.714 24.922 -4.125 1 97.56 445 VAL B C 1
ATOM 7842 O O . VAL B 1 445 ? 0.978 25.812 -4.93 1 97.56 445 VAL B O 1
ATOM 7845 N N . LEU B 1 446 ? 0.361 23.75 -4.473 1 96.06 446 LEU B N 1
ATOM 7846 C CA . LEU B 1 446 ? 0.023 23.5 -5.871 1 96.06 446 LEU B CA 1
ATOM 7847 C C . LEU B 1 446 ? -0.963 22.344 -5.988 1 96.06 446 LEU B C 1
ATOM 7849 O O . LEU B 1 446 ? -1.017 21.469 -5.113 1 96.06 446 LEU B O 1
ATOM 7853 N N . GLU B 1 447 ? -1.743 22.359 -6.969 1 94.94 447 GLU B N 1
ATOM 7854 C CA . GLU B 1 447 ? -2.639 21.266 -7.348 1 94.94 447 GLU B CA 1
ATOM 7855 C C . GLU B 1 447 ? -2.104 20.516 -8.555 1 94.94 447 GLU B C 1
ATOM 7857 O O . GLU B 1 447 ? -2.045 21.062 -9.664 1 94.94 447 GLU B O 1
ATOM 7862 N N . ALA B 1 448 ? -1.725 19.312 -8.297 1 93.62 448 ALA B N 1
ATOM 7863 C CA . ALA B 1 448 ? -1.079 18.516 -9.336 1 93.62 448 ALA B CA 1
ATOM 7864 C C . ALA B 1 448 ? -2.008 17.406 -9.844 1 93.62 448 ALA B C 1
ATOM 7866 O O . ALA B 1 448 ? -1.87 16.25 -9.453 1 93.62 448 ALA B O 1
ATOM 7867 N N . ASN B 1 449 ? -2.811 17.688 -10.828 1 90.06 449 ASN B N 1
ATOM 7868 C CA . ASN B 1 449 ? -3.768 16.719 -11.359 1 90.06 449 ASN B CA 1
ATOM 7869 C C . ASN B 1 449 ? -3.158 15.891 -12.492 1 90.06 449 ASN B C 1
ATOM 7871 O O . ASN B 1 449 ? -3.785 14.953 -12.984 1 90.06 449 ASN B O 1
ATOM 7875 N N . PHE B 1 450 ? -1.931 16.172 -12.797 1 87.69 450 PHE B N 1
ATOM 7876 C CA . PHE B 1 450 ? -1.261 15.477 -13.891 1 87.69 450 PHE B CA 1
ATOM 7877 C C . PHE B 1 450 ? -0.479 14.273 -13.375 1 87.69 450 PHE B C 1
ATOM 7879 O O . PHE B 1 450 ? 0.078 13.508 -14.164 1 87.69 450 PHE B O 1
ATOM 7886 N N . ILE B 1 451 ? -0.352 14.148 -12.078 1 88.31 451 ILE B N 1
ATOM 7887 C CA . ILE B 1 451 ? 0.233 12.953 -11.477 1 88.31 451 ILE B CA 1
ATOM 7888 C C . ILE B 1 451 ? -0.828 12.219 -10.664 1 88.31 451 ILE B C 1
ATOM 7890 O O . ILE B 1 451 ? -1.792 12.828 -10.188 1 88.31 451 ILE B O 1
ATOM 7894 N N . GLU B 1 452 ? -0.641 10.93 -10.469 1 85.94 452 GLU B N 1
ATOM 7895 C CA . GLU B 1 452 ? -1.646 10.109 -9.805 1 85.94 452 GLU B CA 1
ATOM 7896 C C . GLU B 1 452 ? -1.249 9.82 -8.359 1 85.94 452 GLU B C 1
ATOM 7898 O O . GLU B 1 452 ? -0.101 9.461 -8.086 1 85.94 452 GLU B O 1
ATOM 7903 N N . PRO B 1 453 ? -2.242 10.039 -7.445 1 88.69 453 PRO B N 1
ATOM 7904 C CA . PRO B 1 453 ? -1.964 9.664 -6.055 1 88.69 453 PRO B CA 1
ATOM 7905 C C . PRO B 1 453 ? -1.861 8.156 -5.859 1 88.69 453 PRO B C 1
ATOM 7907 O O . PRO B 1 453 ? -2.408 7.387 -6.652 1 88.69 453 PRO B O 1
ATOM 7910 N N . ALA B 1 454 ? -1.16 7.84 -4.855 1 82.81 454 ALA B N 1
ATOM 7911 C CA . ALA B 1 454 ? -1.191 6.449 -4.41 1 82.81 454 ALA B CA 1
ATOM 7912 C C . ALA B 1 454 ? -2.584 6.059 -3.92 1 82.81 454 ALA B C 1
ATOM 7914 O O . ALA B 1 454 ? -3.43 6.926 -3.684 1 82.81 454 ALA B O 1
ATOM 7915 N N . HIS B 1 455 ? -2.861 4.801 -3.777 1 76.88 455 HIS B N 1
ATOM 7916 C CA . HIS B 1 455 ? -4.184 4.309 -3.404 1 76.88 455 HIS B CA 1
ATOM 7917 C C . HIS B 1 455 ? -4.586 4.805 -2.02 1 76.88 455 HIS B C 1
ATOM 7919 O O . HIS B 1 455 ? -5.773 4.996 -1.743 1 76.88 455 HIS B O 1
ATOM 7925 N N . ASP B 1 456 ? -3.611 4.965 -1.143 1 78.69 456 ASP B N 1
ATOM 7926 C CA . ASP B 1 456 ? -3.912 5.422 0.212 1 78.69 456 ASP B CA 1
ATOM 7927 C C . ASP B 1 456 ? -3.984 6.945 0.276 1 78.69 456 ASP B C 1
ATOM 7929 O O . ASP B 1 456 ? -4.316 7.512 1.319 1 78.69 456 ASP B O 1
ATOM 7933 N N . LYS B 1 457 ? -3.596 7.605 -0.874 1 88.62 457 LYS B N 1
ATOM 7934 C CA . LYS B 1 457 ? -3.668 9.055 -1.037 1 88.62 457 LYS B CA 1
ATOM 7935 C C . LYS B 1 457 ? -2.777 9.766 -0.023 1 88.62 457 LYS B C 1
ATOM 7937 O O . LYS B 1 457 ? -3.15 10.812 0.514 1 88.62 457 LYS B O 1
ATOM 7942 N N . GLN B 1 458 ? -1.717 9.109 0.375 1 88.25 458 GLN B N 1
ATOM 7943 C CA . GLN B 1 458 ? -0.75 9.734 1.275 1 88.25 458 GLN B CA 1
ATOM 7944 C C . GLN B 1 458 ? 0.545 10.07 0.542 1 88.25 458 GLN B C 1
ATOM 7946 O O . GLN B 1 458 ? 1.44 10.695 1.11 1 88.25 458 GLN B O 1
ATOM 7951 N N . ASP B 1 459 ? 0.594 9.672 -0.693 1 89.31 459 ASP B N 1
ATOM 7952 C CA . ASP B 1 459 ? 1.729 9.945 -1.571 1 89.31 459 ASP B CA 1
ATOM 7953 C C . ASP B 1 459 ? 1.314 9.883 -3.039 1 89.31 459 ASP B C 1
ATOM 7955 O O . ASP B 1 459 ? 0.154 9.609 -3.352 1 89.31 459 ASP B O 1
ATOM 7959 N N . PHE B 1 460 ? 2.225 10.258 -3.883 1 89.94 460 PHE B N 1
ATOM 7960 C CA . PHE B 1 460 ? 2.01 10.109 -5.316 1 89.94 460 PHE B CA 1
ATOM 7961 C C . PHE B 1 460 ? 2.779 8.906 -5.855 1 89.94 460 PHE B C 1
ATOM 7963 O O . PHE B 1 460 ? 3.775 8.484 -5.266 1 89.94 460 PHE B O 1
ATOM 7970 N N . GLU B 1 461 ? 2.182 8.375 -6.914 1 82.75 461 GLU B N 1
ATOM 7971 C CA . GLU B 1 461 ? 2.92 7.336 -7.625 1 82.75 461 GLU B CA 1
ATOM 7972 C C . GLU B 1 461 ? 4.234 7.875 -8.18 1 82.75 461 GLU B C 1
ATOM 7974 O O . GLU B 1 461 ? 4.293 9.008 -8.656 1 82.75 461 GLU B O 1
ATOM 7979 N N . ARG B 1 462 ? 5.273 7.133 -8.117 1 79.94 462 ARG B N 1
ATOM 7980 C CA . ARG B 1 462 ? 6.602 7.59 -8.516 1 79.94 462 ARG B CA 1
ATOM 7981 C C . ARG B 1 462 ? 6.793 7.48 -10.023 1 79.94 462 ARG B C 1
ATOM 7983 O O . ARG B 1 462 ? 7.637 6.711 -10.492 1 79.94 462 ARG B O 1
ATOM 7990 N N . SER B 1 463 ? 6.102 8.258 -10.742 1 80.25 463 SER B N 1
ATOM 7991 C CA . SER B 1 463 ? 6.211 8.352 -12.195 1 80.25 463 SER B CA 1
ATOM 7992 C C . SER B 1 463 ? 7.32 9.32 -12.602 1 80.25 463 SER B C 1
ATOM 7994 O O . SER B 1 463 ? 7.891 10.008 -11.75 1 80.25 463 SER B O 1
ATOM 7996 N N . VAL B 1 464 ? 7.625 9.344 -13.844 1 79.81 464 VAL B N 1
ATOM 7997 C CA . VAL B 1 464 ? 8.617 10.281 -14.367 1 79.81 464 VAL B CA 1
ATOM 7998 C C . VAL B 1 464 ? 8.133 11.719 -14.141 1 79.81 464 VAL B C 1
ATOM 8000 O O . VAL B 1 464 ? 8.93 12.594 -13.805 1 79.81 464 VAL B O 1
ATOM 8003 N N . LEU B 1 465 ? 6.879 11.938 -14.328 1 84.25 465 LEU B N 1
ATOM 8004 C CA . LEU B 1 465 ? 6.297 13.258 -14.109 1 84.25 465 LEU B CA 1
ATOM 8005 C C . LEU B 1 465 ? 6.457 13.688 -12.656 1 84.25 465 LEU B C 1
ATOM 8007 O O . LEU B 1 465 ? 6.695 14.867 -12.375 1 84.25 465 LEU B O 1
ATOM 8011 N N . PHE B 1 466 ? 6.324 12.742 -11.836 1 89.25 466 PHE B N 1
ATOM 8012 C CA . PHE B 1 466 ? 6.496 13.031 -10.422 1 89.25 466 PHE B CA 1
ATOM 8013 C C . PHE B 1 466 ? 7.926 13.477 -10.125 1 89.25 466 PHE B C 1
ATOM 8015 O O . PHE B 1 466 ? 8.148 14.445 -9.406 1 89.25 466 PHE B O 1
ATOM 8022 N N . ILE B 1 467 ? 8.859 12.812 -10.648 1 85.5 467 ILE B N 1
ATOM 8023 C CA . ILE B 1 467 ? 10.273 13.109 -10.438 1 85.5 467 ILE B CA 1
ATOM 8024 C C . ILE B 1 467 ? 10.602 14.484 -11.008 1 85.5 467 ILE B C 1
ATOM 8026 O O . ILE B 1 467 ? 11.305 15.273 -10.375 1 85.5 467 ILE B O 1
ATOM 8030 N N . ARG B 1 468 ? 10.109 14.719 -12.156 1 88.5 468 ARG B N 1
ATOM 8031 C CA . ARG B 1 468 ? 10.328 16.016 -12.781 1 88.5 468 ARG B CA 1
ATOM 8032 C C . ARG B 1 468 ? 9.727 17.141 -11.953 1 88.5 468 ARG B C 1
ATOM 8034 O O . ARG B 1 468 ? 10.312 18.219 -11.828 1 88.5 468 ARG B O 1
ATOM 8041 N N . LEU B 1 469 ? 8.57 16.875 -11.43 1 92.5 469 LEU B N 1
ATOM 8042 C CA . LEU B 1 469 ? 7.934 17.859 -10.562 1 92.5 469 LEU B CA 1
ATOM 8043 C C . LEU B 1 469 ? 8.781 18.125 -9.32 1 92.5 469 LEU B C 1
ATOM 8045 O O . LEU B 1 469 ? 8.977 19.281 -8.93 1 92.5 469 LEU B O 1
ATOM 8049 N N . GLU B 1 470 ? 9.195 17.062 -8.703 1 93.62 470 GLU B N 1
ATOM 8050 C CA . GLU B 1 470 ? 10.047 17.203 -7.52 1 93.62 470 GLU B CA 1
ATOM 8051 C C . GLU B 1 470 ? 11.258 18.078 -7.809 1 93.62 470 GLU B C 1
ATOM 8053 O O . GLU B 1 470 ? 11.586 18.969 -7.031 1 93.62 470 GLU B O 1
ATOM 8058 N N . ASN B 1 471 ? 11.891 17.828 -8.945 1 91.38 471 ASN B N 1
ATOM 8059 C CA . ASN B 1 471 ? 13.062 18.594 -9.344 1 91.38 471 ASN B CA 1
ATOM 8060 C C . ASN B 1 471 ? 12.719 20.047 -9.617 1 91.38 471 ASN B C 1
ATOM 8062 O O . ASN B 1 471 ? 13.477 20.953 -9.242 1 91.38 471 ASN B O 1
ATOM 8066 N N . LYS B 1 472 ? 11.672 20.219 -10.266 1 93.88 472 LYS B N 1
ATOM 8067 C CA . LYS B 1 472 ? 11.25 21.594 -10.562 1 93.88 472 LYS B CA 1
ATOM 8068 C C . LYS B 1 472 ? 10.914 22.359 -9.289 1 93.88 472 LYS B C 1
ATOM 8070 O O . LYS B 1 472 ? 11.234 23.547 -9.172 1 93.88 472 LYS B O 1
ATOM 8075 N N . LEU B 1 473 ? 10.227 21.719 -8.383 1 95.56 473 LEU B N 1
ATOM 8076 C CA . LEU B 1 473 ? 9.891 22.359 -7.121 1 95.56 473 LEU B CA 1
ATOM 8077 C C . LEU B 1 473 ? 11.148 22.719 -6.336 1 95.56 473 LEU B C 1
ATOM 8079 O O . LEU B 1 473 ? 11.203 23.75 -5.672 1 95.56 473 LEU B O 1
ATOM 8083 N N . LYS B 1 474 ? 12.086 21.844 -6.379 1 94.31 474 LYS B N 1
ATOM 8084 C CA . LYS B 1 474 ? 13.375 22.141 -5.762 1 94.31 474 LYS B CA 1
ATOM 8085 C C . LYS B 1 474 ? 14 23.391 -6.363 1 94.31 474 LYS B C 1
ATOM 8087 O O . LYS B 1 474 ? 14.453 24.281 -5.633 1 94.31 474 LYS B O 1
ATOM 8092 N N . GLN B 1 475 ? 14.008 23.469 -7.668 1 93.88 475 GLN B N 1
ATOM 8093 C CA . GLN B 1 475 ? 14.547 24.625 -8.375 1 93.88 475 GLN B CA 1
ATOM 8094 C C . GLN B 1 475 ? 13.781 25.891 -8.008 1 93.88 475 GLN B C 1
ATOM 8096 O O . GLN B 1 475 ? 14.375 26.938 -7.777 1 93.88 475 GLN B O 1
ATOM 8101 N N . MET B 1 476 ? 12.484 25.812 -8.016 1 94.88 476 MET B N 1
ATOM 8102 C CA . MET B 1 476 ? 11.641 26.953 -7.668 1 94.88 476 MET B CA 1
ATOM 8103 C C . MET B 1 476 ? 11.961 27.453 -6.266 1 94.88 476 MET B C 1
ATOM 8105 O O . MET B 1 476 ? 12.008 28.656 -6.035 1 94.88 476 MET B O 1
ATOM 8109 N N . THR B 1 477 ? 12.109 26.547 -5.367 1 94.69 477 THR B N 1
ATOM 8110 C CA . THR B 1 477 ? 12.414 26.906 -3.984 1 94.69 477 THR B CA 1
ATOM 8111 C C . THR B 1 477 ? 13.758 27.625 -3.889 1 94.69 477 THR B C 1
ATOM 8113 O O . THR B 1 477 ? 13.867 28.656 -3.219 1 94.69 477 THR B O 1
ATOM 8116 N N . MET B 1 478 ? 14.727 27.109 -4.582 1 93.56 478 MET B N 1
ATOM 8117 C CA . MET B 1 478 ? 16.062 27.703 -4.547 1 93.56 478 MET B CA 1
ATOM 8118 C C . MET B 1 478 ? 16.062 29.078 -5.184 1 93.56 478 MET B C 1
ATOM 8120 O O . MET B 1 478 ? 16.656 30.016 -4.645 1 93.56 478 MET B O 1
ATOM 8124 N N . ASP B 1 479 ? 15.438 29.172 -6.293 1 94.56 479 ASP B N 1
ATOM 8125 C CA . ASP B 1 479 ? 15.359 30.453 -6.984 1 94.56 479 ASP B CA 1
ATOM 8126 C C . ASP B 1 479 ? 14.625 31.5 -6.137 1 94.56 479 ASP B C 1
ATOM 8128 O O . ASP B 1 479 ? 15.086 32.625 -6 1 94.56 479 ASP B O 1
ATOM 8132 N N . TYR B 1 480 ? 13.516 31.094 -5.621 1 95.44 480 TYR B N 1
ATOM 8133 C CA . TYR B 1 480 ? 12.734 32 -4.785 1 95.44 480 TYR B CA 1
ATOM 8134 C C . TYR B 1 480 ? 13.531 32.438 -3.557 1 95.44 480 TYR B C 1
ATOM 8136 O O . TYR B 1 480 ? 13.531 33.625 -3.191 1 95.44 480 TYR B O 1
ATOM 8144 N N . TRP B 1 481 ? 14.078 31.484 -2.93 1 93.25 481 TRP B N 1
ATOM 8145 C CA . TRP B 1 481 ? 14.844 31.766 -1.722 1 93.25 481 TRP B CA 1
ATOM 8146 C C . TRP B 1 481 ? 16 32.719 -2.016 1 93.25 481 TRP B C 1
ATOM 8148 O O . TRP B 1 481 ? 16.234 33.656 -1.26 1 93.25 481 TRP B O 1
ATOM 8158 N N . ARG B 1 482 ? 16.719 32.5 -3.078 1 91.75 482 ARG B N 1
ATOM 8159 C CA . ARG B 1 482 ? 17.844 33.344 -3.467 1 91.75 482 ARG B CA 1
ATOM 8160 C C . ARG B 1 482 ? 17.406 34.781 -3.688 1 91.75 482 ARG B C 1
ATOM 8162 O O . ARG B 1 482 ? 18.109 35.719 -3.293 1 91.75 482 ARG B O 1
ATOM 8169 N N . GLU B 1 483 ? 16.312 34.875 -4.234 1 93.06 483 GLU B N 1
ATOM 8170 C CA . GLU B 1 483 ? 15.828 36.188 -4.617 1 93.06 483 GLU B CA 1
ATOM 8171 C C . GLU B 1 483 ? 15.203 36.906 -3.43 1 93.06 483 GLU B C 1
ATOM 8173 O O . GLU B 1 483 ? 15.195 38.156 -3.379 1 93.06 483 GLU B O 1
ATOM 8178 N N . HIS B 1 484 ? 14.68 36.219 -2.412 1 93.69 484 HIS B N 1
ATOM 8179 C CA . HIS B 1 484 ? 13.828 36.906 -1.431 1 93.69 484 HIS B CA 1
ATOM 8180 C C . HIS B 1 484 ? 14.32 36.625 -0.011 1 93.69 484 HIS B C 1
ATOM 8182 O O . HIS B 1 484 ? 13.734 37.125 0.955 1 93.69 484 HIS B O 1
ATOM 8188 N N . CYS B 1 485 ? 15.336 35.906 0.179 1 91.25 485 CYS B N 1
ATOM 8189 C CA . CYS B 1 485 ? 15.773 35.5 1.514 1 91.25 485 CYS B CA 1
ATOM 8190 C C . CYS B 1 485 ? 16.094 36.75 2.359 1 91.25 485 CYS B C 1
ATOM 8192 O O . CYS B 1 485 ? 15.953 36.719 3.584 1 91.25 485 CYS B O 1
ATOM 8194 N N . HIS B 1 486 ? 16.5 37.844 1.756 1 89.62 486 HIS B N 1
ATOM 8195 C CA . HIS B 1 486 ? 16.844 39.062 2.465 1 89.62 486 HIS B CA 1
ATOM 8196 C C . HIS B 1 486 ? 15.625 39.656 3.143 1 89.62 486 HIS B C 1
ATOM 8198 O O . HIS B 1 486 ? 15.75 40.406 4.121 1 89.62 486 HIS B O 1
ATOM 8204 N N . LEU B 1 487 ? 14.562 39.344 2.666 1 90.69 487 LEU B N 1
ATOM 8205 C CA . LEU B 1 487 ? 13.32 39.875 3.197 1 90.69 487 LEU B CA 1
ATOM 8206 C C . LEU B 1 487 ? 12.984 39.281 4.551 1 90.69 487 LEU B C 1
ATOM 8208 O O . LEU B 1 487 ? 12.211 39.844 5.32 1 90.69 487 LEU B O 1
ATOM 8212 N N . VAL B 1 488 ? 13.602 38.094 4.805 1 88.56 488 VAL B N 1
ATOM 8213 C CA . VAL B 1 488 ? 13.305 37.438 6.07 1 88.56 488 VAL B CA 1
ATOM 8214 C C . VAL B 1 488 ? 14.562 37.375 6.93 1 88.56 488 VAL B C 1
ATOM 8216 O O . VAL B 1 488 ? 14.68 36.5 7.801 1 88.56 488 VAL B O 1
ATOM 8219 N N . GLY B 1 489 ? 15.539 38.094 6.547 1 82.25 489 GLY B N 1
ATOM 8220 C CA . GLY B 1 489 ? 16.672 38.312 7.438 1 82.25 489 GLY B CA 1
ATOM 8221 C C . GLY B 1 489 ? 17.875 37.469 7.062 1 82.25 489 GLY B C 1
ATOM 8222 O O . GLY B 1 489 ? 18.859 37.406 7.809 1 82.25 489 GLY B O 1
ATOM 8223 N N . TYR B 1 490 ? 17.828 36.781 5.969 1 83.56 490 TYR B N 1
ATOM 8224 C CA . TYR B 1 490 ? 18.969 35.969 5.551 1 83.56 490 TYR B CA 1
ATOM 8225 C C . TYR B 1 490 ? 19.828 36.75 4.543 1 83.56 490 TYR B C 1
ATOM 8227 O O . TYR B 1 490 ? 19.328 37.656 3.861 1 83.56 490 TYR B O 1
ATOM 8235 N N . GLN B 1 491 ? 21.156 36.469 4.57 1 78.81 491 GLN B N 1
ATOM 8236 C CA . GLN B 1 491 ? 22.062 37.094 3.617 1 78.81 491 GLN B CA 1
ATOM 8237 C C . GLN B 1 491 ? 22.062 36.375 2.281 1 78.81 491 GLN B C 1
ATOM 8239 O O . GLN B 1 491 ? 22.203 35.156 2.24 1 78.81 491 GLN B O 1
ATOM 8244 N N . PRO B 1 492 ? 21.75 37.062 1.26 1 74.31 492 PRO B N 1
ATOM 8245 C CA . PRO B 1 492 ? 21.766 36.406 -0.046 1 74.31 492 PRO B CA 1
ATOM 8246 C C . PRO B 1 492 ? 23.125 35.812 -0.4 1 74.31 492 PRO B C 1
ATOM 8248 O O . PRO B 1 492 ? 24.156 36.375 0.009 1 74.31 492 PRO B O 1
ATOM 8251 N N . PRO B 1 493 ? 23.188 34.625 -0.856 1 64.62 493 PRO B N 1
ATOM 8252 C CA . PRO B 1 493 ? 24.469 34 -1.154 1 64.62 493 PRO B CA 1
ATOM 8253 C C . PRO B 1 493 ? 25.359 34.844 -2.039 1 64.62 493 PRO B C 1
ATOM 8255 O O . PRO B 1 493 ? 26.594 34.75 -1.954 1 64.62 493 PRO B O 1
ATOM 8258 N N . ASN B 1 494 ? 24.922 35.531 -3.027 1 55.97 494 ASN B N 1
ATOM 8259 C CA . ASN B 1 494 ? 25.766 36.281 -3.938 1 55.97 494 ASN B CA 1
ATOM 8260 C C . ASN B 1 494 ? 26.359 37.531 -3.26 1 55.97 494 ASN B C 1
ATOM 8262 O O . ASN B 1 494 ? 27.172 38.219 -3.855 1 55.97 494 ASN B O 1
ATOM 8266 N N . LEU B 1 495 ? 25.938 37.969 -2.137 1 51.88 495 LEU B N 1
ATOM 8267 C CA . LEU B 1 495 ? 26.5 39.219 -1.6 1 51.88 495 LEU B CA 1
ATOM 8268 C C . LEU B 1 495 ? 27.859 38.969 -0.943 1 51.88 495 LEU B C 1
ATOM 8270 O O . LEU B 1 495 ? 28.562 39.906 -0.573 1 51.88 495 LEU B O 1
ATOM 8274 N N . LYS B 1 496 ? 28.156 37.844 -0.532 1 47.44 496 LYS B N 1
ATOM 8275 C CA . LYS B 1 496 ? 29.5 37.688 0.011 1 47.44 496 LYS B CA 1
ATOM 8276 C C . LYS B 1 496 ? 30.562 38 -1.04 1 47.44 496 LYS B C 1
ATOM 8278 O O . LYS B 1 496 ? 31.656 38.5 -0.708 1 47.44 496 LYS B O 1
ATOM 8283 N N . SER B 1 497 ? 30.219 37.688 -2.262 1 43.94 497 SER B N 1
ATOM 8284 C CA . SER B 1 497 ? 31.25 37.938 -3.26 1 43.94 497 SER B CA 1
ATOM 8285 C C . SER B 1 497 ? 31.453 39.438 -3.473 1 43.94 497 SER B C 1
ATOM 8287 O O . SER B 1 497 ? 32.562 39.875 -3.85 1 43.94 497 SER B O 1
ATOM 8289 N N . GLN B 1 498 ? 30.422 40.188 -3.25 1 42.09 498 GLN B N 1
ATOM 8290 C CA . GLN B 1 498 ? 30.641 41.594 -3.488 1 42.09 498 GLN B CA 1
ATOM 8291 C C . GLN B 1 498 ? 31.312 42.25 -2.283 1 42.09 498 GLN B C 1
ATOM 8293 O O . GLN B 1 498 ? 32 43.281 -2.424 1 42.09 498 GLN B O 1
ATOM 8298 N N . LYS B 1 499 ? 31.078 41.812 -1.132 1 44 499 LYS B N 1
ATOM 8299 C CA . LYS B 1 499 ? 31.812 42.406 -0.018 1 44 499 LYS B CA 1
ATOM 8300 C C . LYS B 1 499 ? 33.281 42 -0.059 1 44 499 LYS B C 1
ATOM 8302 O O . LYS B 1 499 ? 34.156 42.781 0.328 1 44 499 LYS B O 1
ATOM 8307 N N . ASN B 1 500 ? 33.5 40.781 -0.479 1 45 500 ASN B N 1
ATOM 8308 C CA . ASN B 1 500 ? 34.906 40.438 -0.656 1 45 500 ASN B CA 1
ATOM 8309 C C . ASN B 1 500 ? 35.562 41.188 -1.817 1 45 500 ASN B C 1
ATOM 8311 O O . ASN B 1 500 ? 36.75 41.406 -1.838 1 45 500 ASN B O 1
ATOM 8315 N N . VAL B 1 501 ? 34.688 41.562 -2.797 1 46.22 501 VAL B N 1
ATOM 8316 C CA . VAL B 1 501 ? 35.25 42.406 -3.855 1 46.22 501 VAL B CA 1
ATOM 8317 C C . VAL B 1 501 ? 35.406 43.844 -3.34 1 46.22 501 VAL B C 1
ATOM 8319 O O . VAL B 1 501 ? 36.406 44.5 -3.645 1 46.22 501 VAL B O 1
ATOM 8322 N N . VAL B 1 502 ? 34.5 44.281 -2.428 1 45.44 502 VAL B N 1
ATOM 8323 C CA . VAL B 1 502 ? 34.656 45.594 -1.868 1 45.44 502 VAL B CA 1
ATOM 8324 C C . VAL B 1 502 ? 35.719 45.594 -0.767 1 45.44 502 VAL B C 1
ATOM 8326 O O . VAL B 1 502 ? 36.531 46.5 -0.663 1 45.44 502 VAL B O 1
ATOM 8329 N N . LYS B 1 503 ? 35.75 44.5 0.014 1 44.88 503 LYS B N 1
ATOM 8330 C CA . LYS B 1 503 ? 36.844 44.406 0.999 1 44.88 503 LYS B CA 1
ATOM 8331 C C . LYS B 1 503 ? 38.188 44.219 0.319 1 44.88 503 LYS B C 1
ATOM 8333 O O . LYS B 1 503 ? 39.188 44.781 0.747 1 44.88 503 LYS B O 1
ATOM 8338 N N . GLU B 1 504 ? 38.094 43.406 -0.753 1 46.22 504 GLU B N 1
ATOM 8339 C CA . GLU B 1 504 ? 39.312 43.281 -1.53 1 46.22 504 GLU B CA 1
ATOM 8340 C C . GLU B 1 504 ? 39.656 44.562 -2.271 1 46.22 504 GLU B C 1
ATOM 8342 O O . GLU B 1 504 ? 40.812 44.906 -2.447 1 46.22 504 GLU B O 1
ATOM 8347 N N . ALA B 1 505 ? 38.562 45.344 -2.617 1 46.12 505 ALA B N 1
ATOM 8348 C CA . ALA B 1 505 ? 38.781 46.656 -3.225 1 46.12 505 ALA B CA 1
ATOM 8349 C C . ALA B 1 505 ? 39.25 47.656 -2.184 1 46.12 505 ALA B C 1
ATOM 8351 O O . ALA B 1 505 ? 40.094 48.5 -2.467 1 46.12 505 ALA B O 1
ATOM 8352 N N . HIS B 1 506 ? 38.656 47.562 -0.965 1 44.16 506 HIS B N 1
ATOM 8353 C CA . HIS B 1 506 ? 39.125 48.438 0.104 1 44.16 506 HIS B CA 1
ATOM 8354 C C . HIS B 1 506 ? 40.5 48.062 0.567 1 44.16 506 HIS B C 1
ATOM 8356 O O . HIS B 1 506 ? 41.312 48.938 0.903 1 44.16 506 HIS B O 1
ATOM 8362 N N . ILE B 1 507 ? 40.719 46.688 0.622 1 44.69 507 ILE B N 1
ATOM 8363 C CA . ILE B 1 507 ? 42.062 46.281 1.004 1 44.69 507 ILE B CA 1
ATOM 8364 C C . ILE B 1 507 ? 43.031 46.656 -0.088 1 44.69 507 ILE B C 1
ATOM 8366 O O . ILE B 1 507 ? 44.188 47.031 0.205 1 44.69 507 ILE B O 1
ATOM 8370 N N . ARG B 1 508 ? 42.5 46.531 -1.312 1 41.69 508 ARG B N 1
ATOM 8371 C CA . ARG B 1 508 ? 43.375 46.969 -2.395 1 41.69 508 ARG B CA 1
ATOM 8372 C C . ARG B 1 508 ? 43.531 48.5 -2.395 1 41.69 508 ARG B C 1
ATOM 8374 O O . ARG B 1 508 ? 44.625 49 -2.744 1 41.69 508 ARG B O 1
ATOM 8381 N N . LYS B 1 509 ? 42.375 49.188 -2.107 1 39.94 509 LYS B N 1
ATOM 8382 C CA . LYS B 1 509 ? 42.5 50.656 -2.061 1 39.94 509 LYS B CA 1
ATOM 8383 C C . LYS B 1 509 ? 43.344 51.062 -0.875 1 39.94 509 LYS B C 1
ATOM 8385 O O . LYS B 1 509 ? 44.125 52.031 -0.972 1 39.94 509 LYS B O 1
ATOM 8390 N N . SER B 1 510 ? 43.094 50.312 0.262 1 39.62 510 SER B N 1
ATOM 8391 C CA . SER B 1 510 ? 43.875 50.719 1.419 1 39.62 510 SER B CA 1
ATOM 8392 C C . SER B 1 510 ? 45.375 50.375 1.219 1 39.62 510 SER B C 1
ATOM 8394 O O . SER B 1 510 ? 46.219 50.938 1.923 1 39.62 510 SER B O 1
ATOM 8396 N N . ALA B 1 511 ? 45.562 49.25 0.458 1 37.19 511 ALA B N 1
ATOM 8397 C CA . ALA B 1 511 ? 46.969 48.906 0.243 1 37.19 511 ALA B CA 1
ATOM 8398 C C . ALA B 1 511 ? 47.625 49.938 -0.679 1 37.19 511 ALA B C 1
ATOM 8400 O O . ALA B 1 511 ? 48.875 50.031 -0.699 1 37.19 511 ALA B O 1
ATOM 8401 N N . GLU B 1 512 ? 46.781 50.344 -1.7 1 35.78 512 GLU B N 1
ATOM 8402 C CA . GLU B 1 512 ? 47.469 51.281 -2.607 1 35.78 512 GLU B CA 1
ATOM 8403 C C . GLU B 1 512 ? 47.781 52.594 -1.918 1 35.78 512 GLU B C 1
ATOM 8405 O O . GLU B 1 512 ? 48.562 53.406 -2.432 1 35.78 512 GLU B O 1
ATOM 8410 N N . HIS B 1 513 ? 46.75 53 -0.997 1 32.75 513 HIS B N 1
ATOM 8411 C CA . HIS B 1 513 ? 46.938 54.344 -0.463 1 32.75 513 HIS B CA 1
ATOM 8412 C C . HIS B 1 513 ? 48.156 54.406 0.454 1 32.75 513 HIS B C 1
ATOM 8414 O O . HIS B 1 513 ? 48.406 55.469 1.064 1 32.75 513 HIS B O 1
ATOM 8420 N N . SER B 1 514 ? 48.656 53.219 0.833 1 30.08 514 SER B N 1
ATOM 8421 C CA . SER B 1 514 ? 49.625 53.438 1.895 1 30.08 514 SER B CA 1
ATOM 8422 C C . SER B 1 514 ? 50.812 54.281 1.395 1 30.08 514 SER B C 1
ATOM 8424 O O . SER B 1 514 ? 51.781 54.5 2.123 1 30.08 514 SER B O 1
ATOM 8426 N N . THR B 1 515 ? 50.906 54.312 -0.011 1 26.14 515 THR B N 1
ATOM 8427 C CA . THR B 1 515 ? 52.219 54.875 -0.21 1 26.14 515 THR B CA 1
ATOM 8428 C C . THR B 1 515 ? 52.281 56.344 0.284 1 26.14 515 THR B C 1
ATOM 8430 O O . THR B 1 515 ? 53.281 56.75 0.887 1 26.14 515 THR B O 1
ATOM 8433 N N . ASN B 1 516 ? 51.688 57.312 -0.516 1 22.36 516 ASN B N 1
ATOM 8434 C CA . ASN B 1 516 ? 52.312 58.625 -0.524 1 22.36 516 ASN B CA 1
ATOM 8435 C C . ASN B 1 516 ? 51.906 59.438 0.712 1 22.36 516 ASN B C 1
ATOM 8437 O O . ASN B 1 516 ? 50.719 59.656 0.961 1 22.36 516 ASN B O 1
ATOM 8441 N N . PRO B 1 517 ? 52.781 59.719 1.731 1 24.56 517 PRO B N 1
ATOM 8442 C CA . PRO B 1 517 ? 52.594 60.375 3.037 1 24.56 517 PRO B CA 1
ATOM 8443 C C . PRO B 1 517 ? 52.031 61.781 2.93 1 24.56 517 PRO B C 1
ATOM 8445 O O . PRO B 1 517 ? 51.938 62.5 3.934 1 24.56 517 PRO B O 1
ATOM 8448 N N . GLN B 1 518 ? 51.781 62.375 1.672 1 19.7 518 GLN B N 1
ATOM 8449 C CA . GLN B 1 518 ? 51.938 63.812 1.771 1 19.7 518 GLN B CA 1
ATOM 8450 C C . GLN B 1 518 ? 50.906 64.375 2.752 1 19.7 518 GLN B C 1
ATOM 8452 O O . GLN B 1 518 ? 49.875 63.781 3.012 1 19.7 518 GLN B O 1
ATOM 8457 N N . ASN B 1 519 ? 51.188 65.812 3.236 1 19.73 519 ASN B N 1
ATOM 8458 C CA . ASN B 1 519 ? 51 66.75 4.32 1 19.73 519 ASN B CA 1
ATOM 8459 C C . ASN B 1 519 ? 49.562 67.312 4.34 1 19.73 519 ASN B C 1
ATOM 8461 O O . ASN B 1 519 ? 49.25 68.125 5.164 1 19.73 519 ASN B O 1
ATOM 8465 N N . GLN B 1 520 ? 48.688 67.062 3.32 1 17.81 520 GLN B N 1
ATOM 8466 C CA . GLN B 1 520 ? 47.875 68.25 3.156 1 17.81 520 GLN B CA 1
ATOM 8467 C C . GLN B 1 520 ? 47 68.5 4.383 1 17.81 520 GLN B C 1
ATOM 8469 O O . GLN B 1 520 ? 46.281 67.625 4.816 1 17.81 520 GLN B O 1
ATOM 8474 N N . LEU B 1 521 ? 47.281 69.625 5.199 1 19.11 521 LEU B N 1
ATOM 8475 C CA . LEU B 1 521 ? 46.812 70.312 6.406 1 19.11 521 LEU B CA 1
ATOM 8476 C C . LEU B 1 521 ? 45.375 70.812 6.266 1 19.11 521 LEU B C 1
ATOM 8478 O O . LEU B 1 521 ? 44.875 71.5 7.145 1 19.11 521 LEU B O 1
ATOM 8482 N N . LEU B 1 522 ? 44.625 70.312 5.309 1 17.33 522 LEU B N 1
ATOM 8483 C CA . LEU B 1 522 ? 43.562 71.25 5.062 1 17.33 522 LEU B CA 1
ATOM 8484 C C . LEU B 1 522 ? 42.781 71.562 6.34 1 17.33 522 LEU B C 1
ATOM 8486 O O . LEU B 1 522 ? 42.531 70.625 7.141 1 17.33 522 LEU B O 1
ATOM 8490 N N . ALA B 1 523 ? 42.406 72.938 6.453 1 17.17 523 ALA B N 1
ATOM 8491 C CA . ALA B 1 523 ? 41.844 73.938 7.312 1 17.17 523 ALA B CA 1
ATOM 8492 C C . ALA B 1 523 ? 40.406 73.625 7.688 1 17.17 523 ALA B C 1
ATOM 8494 O O . ALA B 1 523 ? 39.594 73.312 6.82 1 17.17 523 ALA B O 1
ATOM 8495 N N . ASP B 1 524 ? 40.156 73.25 8.914 1 17.72 524 ASP B N 1
ATOM 8496 C CA . ASP B 1 524 ? 39.062 72.875 9.773 1 17.72 524 ASP B CA 1
ATOM 8497 C C . ASP B 1 524 ? 38.031 74 9.859 1 17.72 524 ASP B C 1
ATOM 8499 O O . ASP B 1 524 ? 37.188 74.062 10.742 1 17.72 524 ASP B O 1
ATOM 8503 N N . GLN B 1 525 ? 38 75 8.836 1 15.37 525 GLN B N 1
ATOM 8504 C CA . GLN B 1 525 ? 37.375 76.188 9.422 1 15.37 525 GLN B CA 1
ATOM 8505 C C . GLN B 1 525 ? 36.031 75.812 10.055 1 15.37 525 GLN B C 1
ATOM 8507 O O . GLN B 1 525 ? 35.469 74.75 9.781 1 15.37 525 GLN B O 1
ATOM 8512 N N . GLN B 1 526 ? 35.094 76.875 9.906 1 15.14 526 GLN B N 1
ATOM 8513 C CA . GLN B 1 526 ? 34.469 77.812 10.852 1 15.14 526 GLN B CA 1
ATOM 8514 C C . GLN B 1 526 ? 33.094 77.375 11.281 1 15.14 526 GLN B C 1
ATOM 8516 O O . GLN B 1 526 ? 32.75 77.375 12.461 1 15.14 526 GLN B O 1
ATOM 8521 N N . ASP B 1 527 ? 32.156 77.312 10.344 1 15.62 527 ASP B N 1
ATOM 8522 C CA . ASP B 1 527 ? 31.031 78.25 10.602 1 15.62 527 ASP B CA 1
ATOM 8523 C C . ASP B 1 527 ? 30.031 77.625 11.57 1 15.62 527 ASP B C 1
ATOM 8525 O O . ASP B 1 527 ? 29.562 76.5 11.359 1 15.62 527 ASP B O 1
ATOM 8529 N N . THR B 1 528 ? 29.844 78.312 12.727 1 15.92 528 THR B N 1
ATOM 8530 C CA . THR B 1 528 ? 29.188 78.25 14.023 1 15.92 528 THR B CA 1
ATOM 8531 C C . THR B 1 528 ? 27.672 78.312 13.867 1 15.92 528 THR B C 1
ATOM 8533 O O . THR B 1 528 ? 26.938 78.25 14.852 1 15.92 528 THR B O 1
ATOM 8536 N N . SER B 1 529 ? 27.062 78.625 12.703 1 14.97 529 SER B N 1
ATOM 8537 C CA . SER B 1 529 ? 25.922 79.5 13.039 1 14.97 529 SER B CA 1
ATOM 8538 C C . SER B 1 529 ? 24.969 78.812 14 1 14.97 529 SER B C 1
ATOM 8540 O O . SER B 1 529 ? 24.953 77.562 14.07 1 14.97 529 SER B O 1
ATOM 8542 N N . LEU B 1 530 ? 23.844 79.688 14.32 1 14.73 530 LEU B N 1
ATOM 8543 C CA . LEU B 1 530 ? 23.109 80.188 15.469 1 14.73 530 LEU B CA 1
ATOM 8544 C C . LEU B 1 530 ? 22.031 79.25 15.898 1 14.73 530 LEU B C 1
ATOM 8546 O O . LEU B 1 530 ? 21.703 78.312 15.156 1 14.73 530 LEU B O 1
ATOM 8550 N N . VAL B 1 531 ? 20.781 79.875 16.109 1 14.17 531 VAL B N 1
ATOM 8551 C CA . VAL B 1 531 ? 20.094 80.188 17.359 1 14.17 531 VAL B CA 1
ATOM 8552 C C . VAL B 1 531 ? 19.016 79.125 17.609 1 14.17 531 VAL B C 1
ATOM 8554 O O . VAL B 1 531 ? 18.953 78.562 18.688 1 14.17 531 VAL B O 1
ATOM 8557 N N . ALA B 1 532 ? 17.75 79.5 17.078 1 14.47 532 ALA B N 1
ATOM 8558 C CA . ALA B 1 532 ? 16.734 79.875 18.047 1 14.47 532 ALA B CA 1
ATOM 8559 C C . ALA B 1 532 ? 16.016 78.688 18.641 1 14.47 532 ALA B C 1
ATOM 8561 O O . ALA B 1 532 ? 16.031 77.625 18.078 1 14.47 532 ALA B O 1
ATOM 8562 N N . GLU B 1 533 ? 14.719 79.125 19.188 1 13.98 533 GLU B N 1
ATOM 8563 C CA . GLU B 1 533 ? 14.055 79.188 20.484 1 13.98 533 GLU B CA 1
ATOM 8564 C C . GLU B 1 533 ? 13.195 77.938 20.703 1 13.98 533 GLU B C 1
ATOM 8566 O O . GLU B 1 533 ? 13 77.125 19.781 1 13.98 533 GLU B O 1
ATOM 8571 N N . HIS B 1 534 ? 11.883 78.375 21.047 1 14.01 534 HIS B N 1
ATOM 8572 C CA . HIS B 1 534 ? 11.227 78.188 22.328 1 14.01 534 HIS B CA 1
ATOM 8573 C C . HIS B 1 534 ? 10.43 76.875 22.375 1 14.01 534 HIS B C 1
ATOM 8575 O O . HIS B 1 534 ? 10.617 76.062 23.281 1 14.01 534 HIS B O 1
ATOM 8581 N N . GLN B 1 535 ? 8.969 77.188 22.438 1 13.39 535 GLN B N 1
ATOM 8582 C CA . GLN B 1 535 ? 8.18 77.062 23.672 1 13.39 535 GLN B CA 1
ATOM 8583 C C . GLN B 1 535 ? 7.5 75.688 23.734 1 13.39 535 GLN B C 1
ATOM 8585 O O . GLN B 1 535 ? 7.625 74.875 22.828 1 13.39 535 GLN B O 1
ATOM 8590 N N . SER B 1 536 ? 6.051 75.875 23.859 1 14 536 SER B N 1
ATOM 8591 C CA . SER B 1 536 ? 5.27 75.625 25.062 1 14 536 SER B CA 1
ATOM 8592 C C . SER B 1 536 ? 4.73 74.188 25.062 1 14 536 SER B C 1
ATOM 8594 O O . SER B 1 536 ? 4.855 73.438 24.078 1 14 536 SER B O 1
ATOM 8596 N N . GLY B 1 537 ? 3.297 74.188 25.234 1 14.06 537 GLY B N 1
ATOM 8597 C CA . GLY B 1 537 ? 2.479 73.812 26.375 1 14.06 537 GLY B CA 1
ATOM 8598 C C . GLY B 1 537 ? 2.021 72.312 26.281 1 14.06 537 GLY B C 1
ATOM 8599 O O . GLY B 1 537 ? 2.084 71.75 25.203 1 14.06 537 GLY B O 1
ATOM 8600 N N . LEU B 1 538 ? 1.102 72.062 27.297 1 14.34 538 LEU B N 1
ATOM 8601 C CA . LEU B 1 538 ? 0.816 71.062 28.312 1 14.34 538 LEU B CA 1
ATOM 8602 C C . LEU B 1 538 ? -0.131 70 27.781 1 14.34 538 LEU B C 1
ATOM 8604 O O . LEU B 1 538 ? 0.156 68.812 27.875 1 14.34 538 LEU B O 1
ATOM 8608 N N . SER B 1 539 ? -1.506 70.25 28.172 1 14.11 539 SER B N 1
ATOM 8609 C CA . SER B 1 539 ? -2.119 69.562 29.297 1 14.11 539 SER B CA 1
ATOM 8610 C C . SER B 1 539 ? -2.795 68.25 28.844 1 14.11 539 SER B C 1
ATOM 8612 O O . SER B 1 539 ? -3.025 68.062 27.656 1 14.11 539 SER B O 1
ATOM 8614 N N . GLN B 1 540 ? -4.09 68.062 29.578 1 14.11 540 GLN B N 1
ATOM 8615 C CA . GLN B 1 540 ? -4.57 67.062 30.547 1 14.11 540 GLN B CA 1
ATOM 8616 C C . GLN B 1 540 ? -5.414 66 29.859 1 14.11 540 GLN B C 1
ATOM 8618 O O . GLN B 1 540 ? -5.137 64.812 29.984 1 14.11 540 GLN B O 1
ATOM 8623 N N . SER B 1 541 ? -6.844 66.125 30.203 1 14.6 541 SER B N 1
ATOM 8624 C CA . SER B 1 541 ? -7.602 65.312 31.156 1 14.6 541 SER B CA 1
ATOM 8625 C C . SER B 1 541 ? -8.32 64.188 30.453 1 14.6 541 SER B C 1
ATOM 8627 O O . SER B 1 541 ? -8.305 64.062 29.219 1 14.6 541 SER B O 1
ATOM 8629 N N . VAL B 1 542 ? -9.75 64.125 30.828 1 15.28 542 VAL B N 1
ATOM 8630 C CA . VAL B 1 542 ? -10.57 63.25 31.703 1 15.28 542 VAL B CA 1
ATOM 8631 C C . VAL B 1 542 ? -11.297 62.219 30.859 1 15.28 542 VAL B C 1
ATOM 8633 O O . VAL B 1 542 ? -11.398 62.344 29.641 1 15.28 542 VAL B O 1
ATOM 8636 N N . VAL B 1 543 ? -12.57 61.812 31.438 1 15.06 543 VAL B N 1
ATOM 8637 C CA . VAL B 1 543 ? -13.211 60.656 32.094 1 15.06 543 VAL B CA 1
ATOM 8638 C C . VAL B 1 543 ? -14.172 59.969 31.125 1 15.06 543 VAL B C 1
ATOM 8640 O O . VAL B 1 543 ? -14.094 58.781 30.906 1 15.06 543 VAL B O 1
ATOM 8643 N N . GLY B 1 544 ? -15.555 60.469 31.188 1 15.02 544 GLY B N 1
ATOM 8644 C CA . GLY B 1 544 ? -16.672 59.812 31.828 1 15.02 544 GLY B CA 1
ATOM 8645 C C . GLY B 1 544 ? -17.391 58.812 30.922 1 15.02 544 GLY B C 1
ATOM 8646 O O . GLY B 1 544 ? -17.156 58.812 29.719 1 15.02 544 GLY B O 1
ATOM 8647 N N . LEU B 1 545 ? -18.797 58.5 31.359 1 15.46 545 LEU B N 1
ATOM 8648 C CA . LEU B 1 545 ? -19.734 57.5 31.844 1 15.46 545 LEU B CA 1
ATOM 8649 C C . LEU B 1 545 ? -20.578 56.938 30.688 1 15.46 545 LEU B C 1
ATOM 8651 O O . LEU B 1 545 ? -20.641 55.719 30.484 1 15.46 545 LEU B O 1
ATOM 8655 N N . ALA B 1 546 ? -21.984 57.25 30.828 1 16.08 546 ALA B N 1
ATOM 8656 C CA . ALA B 1 546 ? -23.156 56.531 31.281 1 16.08 546 ALA B CA 1
ATOM 8657 C C . ALA B 1 546 ? -23.906 55.906 30.094 1 16.08 546 ALA B C 1
ATOM 8659 O O . ALA B 1 546 ? -23.609 56.188 28.938 1 16.08 546 ALA B O 1
ATOM 8660 N N . VAL B 1 547 ? -25.312 55.938 30.281 1 15.66 547 VAL B N 1
ATOM 8661 C CA . VAL B 1 547 ? -26.516 55.188 30.578 1 15.66 547 VAL B CA 1
ATOM 8662 C C . VAL B 1 547 ? -27.297 54.938 29.281 1 15.66 547 VAL B C 1
ATOM 8664 O O . VAL B 1 547 ? -27.672 53.812 28.984 1 15.66 547 VAL B O 1
ATOM 8667 N N . THR B 1 548 ? -28.125 55.938 28.812 1 14.85 548 THR B N 1
ATOM 8668 C CA . THR B 1 548 ? -29.578 55.906 28.859 1 14.85 548 THR B CA 1
ATOM 8669 C C . THR B 1 548 ? -30.156 55.344 27.562 1 14.85 548 THR B C 1
ATOM 8671 O O . THR B 1 548 ? -31.375 55.312 27.391 1 14.85 548 THR B O 1
ATOM 8674 N N . GLY B 1 549 ? -29.688 54.812 26.641 1 15.65 549 GLY B N 1
ATOM 8675 C CA . GLY B 1 549 ? -30.547 55.094 25.516 1 15.65 549 GLY B CA 1
ATOM 8676 C C . GLY B 1 549 ? -31.906 54.438 25.625 1 15.65 549 GLY B C 1
ATOM 8677 O O . GLY B 1 549 ? -32 53.25 25.922 1 15.65 549 GLY B O 1
ATOM 8678 N N . MET B 1 550 ? -33.062 55.188 25.703 1 15.38 550 MET B N 1
ATOM 8679 C CA . MET B 1 550 ? -34.531 55.188 25.828 1 15.38 550 MET B CA 1
ATOM 8680 C C . MET B 1 550 ? -35.156 54.219 24.844 1 15.38 550 MET B C 1
ATOM 8682 O O . MET B 1 550 ? -36 53.406 25.25 1 15.38 550 MET B O 1
ATOM 8686 N N . GLN B 1 551 ? -36 54.812 23.859 1 15.44 551 GLN B N 1
ATOM 8687 C CA . GLN B 1 551 ? -37.438 54.938 23.719 1 15.44 551 GLN B CA 1
ATOM 8688 C C . GLN B 1 551 ? -38.062 53.719 23 1 15.44 551 GLN B C 1
ATOM 8690 O O . GLN B 1 551 ? -38.969 53.094 23.5 1 15.44 551 GLN B O 1
ATOM 8695 N N . GLY B 1 552 ? -38.969 54.062 21.969 1 16.81 552 GLY B N 1
ATOM 8696 C CA . GLY B 1 552 ? -40.375 53.969 21.672 1 16.81 552 GLY B CA 1
ATOM 8697 C C . GLY B 1 552 ? -40.75 52.688 20.969 1 16.81 552 GLY B C 1
ATOM 8698 O O . GLY B 1 552 ? -39.875 52.031 20.375 1 16.81 552 GLY B O 1
ATOM 8699 N N . LEU B 1 553 ? -42.031 52.25 21.281 1 17.12 553 LEU B N 1
ATOM 8700 C CA . LEU B 1 553 ? -43.031 51.188 21.266 1 17.12 553 LEU B CA 1
ATOM 8701 C C . LEU B 1 553 ? -43.469 50.844 19.844 1 17.12 553 LEU B C 1
ATOM 8703 O O . LEU B 1 553 ? -44.406 50.062 19.641 1 17.12 553 LEU B O 1
ATOM 8707 N N . ARG B 1 554 ? -42.906 51.219 18.828 1 15.61 554 ARG B N 1
ATOM 8708 C CA . ARG B 1 554 ? -43.906 51.406 17.781 1 15.61 554 ARG B CA 1
ATOM 8709 C C . ARG B 1 554 ? -44.781 50.156 17.625 1 15.61 554 ARG B C 1
ATOM 8711 O O . ARG B 1 554 ? -46 50.25 17.562 1 15.61 554 ARG B O 1
ATOM 8718 N N . HIS B 1 555 ? -44.656 49.344 16.688 1 18.69 555 HIS B N 1
ATOM 8719 C CA . HIS B 1 555 ? -45.844 49.094 15.859 1 18.69 555 HIS B CA 1
ATOM 8720 C C . HIS B 1 555 ? -46.812 48.188 16.578 1 18.69 555 HIS B C 1
ATOM 8722 O O . HIS B 1 555 ? -46.438 47.375 17.422 1 18.69 555 HIS B O 1
ATOM 8728 N N . GLU B 1 556 ? -48.188 48.531 16.578 1 17.06 556 GLU B N 1
ATOM 8729 C CA . GLU B 1 556 ? -49.438 47.812 16.688 1 17.06 556 GLU B CA 1
ATOM 8730 C C . GLU B 1 556 ? -49.406 46.5 15.922 1 17.06 556 GLU B C 1
ATOM 8732 O O . GLU B 1 556 ? -49.031 46.469 14.734 1 17.06 556 GLU B O 1
ATOM 8737 N N . HIS B 1 557 ? -49.094 45.562 16.469 1 16.34 557 HIS B N 1
ATOM 8738 C CA . HIS B 1 557 ? -49.469 44.188 16.125 1 16.34 557 HIS B CA 1
ATOM 8739 C C . HIS B 1 557 ? -50.969 44.062 15.836 1 16.34 557 HIS B C 1
ATOM 8741 O O . HIS B 1 557 ? -51.781 44.062 16.766 1 16.34 557 HIS B O 1
ATOM 8747 N N . LEU B 1 558 ? -51.438 44.781 14.789 1 15.91 558 LEU B N 1
ATOM 8748 C CA . LEU B 1 558 ? -52.531 44.062 14.141 1 15.91 558 LEU B CA 1
ATOM 8749 C C . LEU B 1 558 ? -52.125 42.625 13.812 1 15.91 558 LEU B C 1
ATOM 8751 O O . LEU B 1 558 ? -51.031 42.375 13.344 1 15.91 558 LEU B O 1
#

Organism: Glycine soja (NCBI:txid3848)

Nearest PDB structures (foldseek):
  5ix2-assembly1_B  TM=8.869E-01  e=3.687E-37  Mus musculus
  5ofa-assembly1_B  TM=8.329E-01  e=1.453E-32  Homo sapiens
  5of9-assembly1_B  TM=8.336E-01  e=3.020E-32  Homo sapiens
  5ofb-assembly1_B  TM=8.315E-01  e=2.036E-32  Homo sapiens
  5ofa-assembly1_A  TM=7.927E-01  e=5.609E-32  Homo sapiens